Protein 9GOF (pdb70)

B-factor: mean 24.81, std 6.25, range [16.2, 73.53]

Structure (mmCIF, N/CA/C/O backbone):
data_9GOF
#
_entry.id   9GOF
#
_cell.length_a   235.185
_cell.length_b   235.185
_cell.length_c   132.008
_cell.angle_alpha   90.000
_cell.angle_beta   90.000
_cell.angle_gamma   120.000
#
_symmetry.space_group_name_H-M   'P 65 2 2'
#
loop_
_entity.id
_entity.type
_entity.pdbx_description
1 polymer 'Sll1358 protein'
2 non-polymer 'NICKEL (II) ION'
3 non-polymer GLYCINE
4 non-polymer 'PENTAETHYLENE GLYCOL'
5 non-polymer 'ACETIC ACID'
6 water water
#
loop_
_atom_site.group_PDB
_atom_site.id
_atom_site.type_symbol
_atom_site.label_atom_id
_atom_site.label_alt_id
_atom_site.label_comp_id
_atom_site.label_asym_id
_atom_site.label_entity_id
_atom_site.label_seq_id
_atom_site.pdbx_PDB_ins_code
_atom_site.Cartn_x
_atom_site.Cartn_y
_atom_site.Cartn_z
_atom_site.occupancy
_atom_site.B_iso_or_equiv
_atom_site.auth_seq_id
_atom_site.auth_comp_id
_atom_site.auth_asym_id
_atom_site.auth_atom_id
_atom_site.pdbx_PDB_model_num
ATOM 1 N N A TRP A 1 6 ? 114.29738 -9.69035 14.85403 0.543 35.82554 39 TRP A N 1
ATOM 2 N N B TRP A 1 6 ? 114.38058 -9.36344 14.84020 0.457 35.81787 39 TRP A N 1
ATOM 3 C CA A TRP A 1 6 ? 114.26871 -11.08503 15.28382 0.543 31.68469 39 TRP A CA 1
ATOM 4 C CA B TRP A 1 6 ? 114.34720 -10.80251 15.08233 0.457 32.18343 39 TRP A CA 1
ATOM 5 C C A TRP A 1 6 ? 115.30949 -11.92077 14.53519 0.543 30.75791 39 TRP A C 1
ATOM 6 C C B TRP A 1 6 ? 115.49171 -11.51575 14.33803 0.457 30.87762 39 TRP A C 1
ATOM 7 O O A TRP A 1 6 ? 115.00304 -12.54137 13.51460 0.543 30.74891 39 TRP A O 1
ATOM 8 O O B TRP A 1 6 ? 115.42560 -11.67799 13.11974 0.457 32.33336 39 TRP A O 1
ATOM 29 N N . ARG A 1 7 ? 116.53505 -11.94037 15.04993 1.000 29.20126 40 ARG A N 1
ATOM 30 C CA . ARG A 1 7 ? 117.60983 -12.69810 14.41132 1.000 29.03378 40 ARG A CA 1
ATOM 31 C C . ARG A 1 7 ? 117.26407 -14.18301 14.33622 1.000 29.88129 40 ARG A C 1
ATOM 32 O O . ARG A 1 7 ? 116.58494 -14.72268 15.21021 1.000 28.35680 40 ARG A O 1
ATOM 40 N N . SER A 1 8 ? 117.74206 -14.84019 13.27633 1.000 26.83374 41 SER A N 1
ATOM 41 C CA . SER A 1 8 ? 117.55845 -16.27773 13.07524 1.000 25.55682 41 SER A CA 1
ATOM 42 C C . SER A 1 8 ? 118.90256 -16.91057 12.74904 1.000 26.29933 41 SER A C 1
ATOM 43 O O . SER A 1 8 ? 119.85767 -16.22124 12.37715 1.000 28.43388 41 SER A O 1
ATOM 46 N N . LEU A 1 9 ? 118.97928 -18.23964 12.89937 1.000 23.10641 42 LEU A N 1
ATOM 47 C CA . LEU A 1 9 ? 120.22573 -18.93005 12.57980 1.000 25.93096 42 LEU A CA 1
ATOM 48 C C . LEU A 1 9 ? 120.54779 -18.85212 11.09326 1.000 26.55709 42 LEU A C 1
ATOM 49 O O . LEU A 1 9 ? 121.72876 -18.77467 10.72233 1.000 27.73595 42 LEU A O 1
ATOM 54 N N . SER A 1 10 ? 119.51794 -18.86623 10.23656 1.000 24.81030 43 SER A N 1
ATOM 55 C CA . SER A 1 10 ? 119.70408 -18.83478 8.79254 1.000 25.63987 43 SER A CA 1
ATOM 56 C C . SER A 1 10 ? 119.89292 -17.42852 8.24594 1.000 26.37780 43 SER A C 1
ATOM 57 O O . SER A 1 10 ? 120.30226 -17.28733 7.08837 1.000 25.68221 43 SER A O 1
ATOM 60 N N . ASN A 1 11 ? 119.57087 -16.40054 9.03159 1.000 26.33969 44 ASN A N 1
ATOM 61 C CA . ASN A 1 11 ? 119.51317 -15.01952 8.54482 1.000 27.16706 44 ASN A CA 1
ATOM 62 C C . ASN A 1 11 ? 118.51776 -14.86753 7.39928 1.000 26.81331 44 ASN A C 1
ATOM 63 O O . ASN A 1 11 ? 118.71552 -14.05189 6.49037 1.000 26.85482 44 ASN A O 1
ATOM 68 N N . VAL A 1 12 ? 117.43900 -15.65397 7.44672 1.000 25.42334 45 VAL A N 1
ATOM 69 C CA . VAL A 1 12 ? 116.39299 -15.55432 6.43972 1.000 26.39557 45 VAL A CA 1
ATOM 70 C C . VAL A 1 12 ? 115.88195 -14.12183 6.36349 1.000 27.32386 45 VAL A C 1
ATOM 71 O O . VAL A 1 12 ? 115.75472 -13.42542 7.37862 1.000 26.97904 45 VAL A O 1
ATOM 75 N N . VAL A 1 13 ? 115.61161 -13.66718 5.14452 1.000 25.63927 46 VAL A N 1
ATOM 76 C CA . VAL A 1 13 ? 114.88509 -12.41623 4.95861 1.000 26.13817 46 VAL A CA 1
ATOM 77 C C . VAL A 1 13 ? 113.41585 -12.70698 5.24698 1.000 25.34253 46 VAL A C 1
ATOM 78 O O . VAL A 1 13 ? 112.73598 -13.36174 4.45155 1.000 25.17091 46 VAL A O 1
ATOM 82 N N . TRP A 1 14 ? 112.93021 -12.24265 6.39749 1.000 24.38087 47 TRP A N 1
ATOM 83 C CA . TRP A 1 14 ? 111.56027 -12.54067 6.79792 1.000 25.53789 47 TRP A CA 1
ATOM 84 C C . TRP A 1 14 ? 110.58687 -12.06289 5.72994 1.000 25.44882 47 TRP A C 1
ATOM 85 O O . TRP A 1 14 ? 110.67749 -10.92250 5.25930 1.000 26.14536 47 TRP A O 1
ATOM 96 N N . GLY A 1 15 ? 109.66037 -12.94518 5.34013 1.000 24.11408 48 GLY A N 1
ATOM 97 C CA . GLY A 1 15 ? 108.64379 -12.60708 4.36467 1.000 25.05297 48 GLY A CA 1
ATOM 98 C C . GLY A 1 15 ? 109.05128 -12.74076 2.91374 1.000 26.81722 48 GLY A C 1
ATOM 99 O O . GLY A 1 15 ? 108.18461 -12.63373 2.03522 1.000 25.71983 48 GLY A O 1
ATOM 100 N N . LYS A 1 16 ? 110.33265 -12.96330 2.62094 1.000 24.93594 49 LYS A N 1
ATOM 101 C CA . LYS A 1 16 ? 110.77127 -13.03803 1.23376 1.000 25.08159 49 LYS A CA 1
ATOM 102 C C . LYS A 1 16 ? 110.13250 -14.23869 0.54451 1.000 28.18764 49 LYS A C 1
ATOM 103 O O . LYS A 1 16 ? 110.15097 -15.35156 1.07981 1.000 25.56493 49 LYS A O 1
ATOM 109 N N . ASP A 1 17 ? 109.55931 -14.00559 -0.63910 1.000 28.54523 50 ASP A N 1
ATOM 110 C CA . ASP A 1 17 ? 108.96906 -15.04136 -1.48505 1.000 28.01038 50 ASP A CA 1
ATOM 111 C C . ASP A 1 17 ? 107.73672 -15.68671 -0.86613 1.000 25.14042 50 ASP A C 1
ATOM 112 O O . ASP A 1 17 ? 107.38299 -16.80935 -1.23290 1.000 27.17227 50 ASP A O 1
ATOM 117 N N . LEU A 1 18 ? 107.05650 -14.99054 0.03983 1.000 24.62011 51 LEU A N 1
ATOM 118 C CA . LEU A 1 18 ? 105.87002 -15.51367 0.70023 1.000 22.08488 51 LEU A CA 1
ATOM 119 C C . LEU A 1 18 ? 104.73660 -14.50331 0.63147 1.000 23.04909 51 LEU A C 1
ATOM 120 O O . LEU A 1 18 ? 104.98272 -13.29193 0.57769 1.000 24.20290 51 LEU A O 1
ATOM 125 N N . PRO A 1 19 ? 103.48742 -14.96849 0.64268 1.000 24.62469 52 PRO A N 1
ATOM 126 C CA . PRO A 1 19 ? 102.35859 -14.04825 0.82399 1.000 22.77836 52 PRO A CA 1
ATOM 127 C C . PRO A 1 19 ? 102.33528 -13.50398 2.24310 1.000 23.31466 52 PRO A C 1
ATOM 128 O O . PRO A 1 19 ? 102.95169 -14.04906 3.15880 1.000 23.69055 52 PRO A O 1
ATOM 132 N N . ALA A 1 20 ? 101.59715 -12.41135 2.42639 1.000 21.41498 53 ALA A N 1
ATOM 133 C CA . ALA A 1 20 ? 101.31923 -11.94055 3.77834 1.000 22.16476 53 ALA A CA 1
ATOM 134 C C . ALA A 1 20 ? 100.53830 -12.99428 4.55065 1.000 21.65634 53 ALA A C 1
ATOM 135 O O . ALA A 1 20 ? 99.61154 -13.60544 4.01448 1.000 22.07296 53 ALA A O 1
ATOM 137 N N . PHE A 1 21 ? 100.92130 -13.21630 5.81478 1.000 20.44154 54 PHE A N 1
ATOM 138 C CA . PHE A 1 21 ? 100.13785 -14.07293 6.70567 1.000 20.77709 54 PHE A CA 1
ATOM 139 C C . PHE A 1 21 ? 99.35944 -13.26933 7.73293 1.000 20.91286 54 PHE A C 1
ATOM 140 O O . PHE A 1 21 ? 98.70235 -13.85700 8.60075 1.000 21.54661 54 PHE A O 1
ATOM 148 N N . THR A 1 22 ? 99.42139 -11.94299 7.66177 1.000 21.82035 55 THR A N 1
ATOM 149 C CA . THR A 1 22 ? 98.61078 -11.09205 8.51406 1.000 22.83991 55 THR A CA 1
ATOM 150 C C . THR A 1 22 ? 97.96552 -10.01298 7.66281 1.000 23.59037 55 THR A C 1
ATOM 151 O O . THR A 1 22 ? 98.45117 -9.66100 6.58329 1.000 22.28477 55 THR A O 1
ATOM 155 N N . TYR A 1 23 ? 96.85511 -9.49740 8.17208 1.000 23.39311 56 TYR A N 1
ATOM 156 C CA . TYR A 1 23 ? 96.08389 -8.46788 7.49488 1.000 22.45800 56 TYR A CA 1
ATOM 157 C C . TYR A 1 23 ? 95.70526 -7.40883 8.51457 1.000 21.99325 56 TYR A C 1
ATOM 158 O O . TYR A 1 23 ? 95.19910 -7.73962 9.59293 1.000 22.27573 56 TYR A O 1
ATOM 167 N N . ALA A 1 24 ? 95.94245 -6.13625 8.17050 1.000 21.78157 57 ALA A N 1
ATOM 168 C CA . ALA A 1 24 ? 95.64143 -5.01420 9.06081 1.000 23.52278 57 ALA A CA 1
ATOM 169 C C . ALA A 1 24 ? 94.13803 -4.71278 9.06819 1.000 24.14620 57 ALA A C 1
ATOM 170 O O . ALA A 1 24 ? 93.66997 -3.63495 8.69669 1.000 25.26962 57 ALA A O 1
ATOM 172 N N . PHE A 1 25 ? 93.37745 -5.71369 9.52311 1.000 21.20161 58 PHE A N 1
ATOM 173 C CA . PHE A 1 25 ? 91.92021 -5.62044 9.54510 1.000 21.87762 58 PHE A CA 1
ATOM 174 C C . PHE A 1 25 ? 91.44107 -4.47764 10.43123 1.000 23.94107 58 PHE A C 1
ATOM 175 O O . PHE A 1 25 ? 90.35559 -3.92535 10.20170 1.000 22.88033 58 PHE A O 1
ATOM 183 N N . SER A 1 26 ? 92.22589 -4.11492 11.45154 1.000 22.77370 59 SER A N 1
ATOM 184 C CA . SER A 1 26 ? 91.85518 -3.00399 12.32133 1.000 25.67199 59 SER A CA 1
ATOM 185 C C . SER A 1 26 ? 91.71044 -1.70077 11.55185 1.000 26.49496 59 SER A C 1
ATOM 186 O O . SER A 1 26 ? 90.99302 -0.80167 12.00385 1.000 28.71119 59 SER A O 1
ATOM 189 N N . LYS A 1 27 ? 92.37861 -1.57738 10.40796 1.000 25.51358 60 LYS A N 1
ATOM 190 C CA . LYS A 1 27 ? 92.33712 -0.35996 9.61162 1.000 26.85002 60 LYS A CA 1
ATOM 191 C C . LYS A 1 27 ? 91.31456 -0.42386 8.47940 1.000 26.33742 60 LYS A C 1
ATOM 192 O O . LYS A 1 27 ? 91.10548 0.58331 7.79237 1.000 28.25545 60 LYS A O 1
ATOM 198 N N . THR A 1 28 ? 90.67025 -1.56945 8.27883 1.000 24.48386 61 THR A N 1
ATOM 199 C CA . THR A 1 28 ? 89.65398 -1.68584 7.24351 1.000 25.45802 61 THR A CA 1
ATOM 200 C C . THR A 1 28 ? 88.42605 -0.87409 7.63876 1.000 24.69990 61 THR A C 1
ATOM 201 O O . THR A 1 28 ? 87.91512 -1.04029 8.74977 1.000 24.87282 61 THR A O 1
ATOM 205 N N . PRO A 1 29 ? 87.94249 0.02362 6.78528 1.000 24.41150 62 PRO A N 1
ATOM 206 C CA . PRO A 1 29 ? 86.80074 0.85762 7.17734 1.000 25.29789 62 PRO A CA 1
ATOM 207 C C . PRO A 1 29 ? 85.52301 0.04142 7.29184 1.000 26.23370 62 PRO A C 1
ATOM 208 O O . PRO A 1 29 ? 85.31159 -0.93763 6.57326 1.000 25.06568 62 PRO A O 1
ATOM 212 N N . LEU A 1 30 ? 84.67913 0.45320 8.23187 1.000 24.81773 63 LEU A N 1
ATOM 213 C CA . LEU A 1 30 ? 83.36682 -0.15574 8.37454 1.000 24.53227 63 LEU A CA 1
ATOM 214 C C . LEU A 1 30 ? 82.43665 0.31925 7.26834 1.000 25.96066 63 LEU A C 1
ATOM 215 O O . LEU A 1 30 ? 82.52090 1.45963 6.79391 1.000 27.10575 63 LEU A O 1
ATOM 220 N N . VAL A 1 31 ? 81.54147 -0.57424 6.85847 1.000 22.87252 64 VAL A N 1
ATOM 221 C CA . VAL A 1 31 ? 80.39756 -0.22414 6.03088 1.000 23.78714 64 VAL A CA 1
ATOM 222 C C . VAL A 1 31 ? 79.21558 -0.03435 6.97054 1.000 22.77643 64 VAL A C 1
ATOM 223 O O . VAL A 1 31 ? 78.98364 -0.86825 7.85597 1.000 22.87374 64 VAL A O 1
ATOM 227 N N . LEU A 1 32 ? 78.49520 1.07352 6.80637 1.000 24.05299 65 LEU A N 1
ATOM 228 C CA . LEU A 1 32 ? 77.49934 1.51807 7.77706 1.000 24.62183 65 LEU A CA 1
ATOM 229 C C . LEU A 1 32 ? 76.08779 1.24614 7.27417 1.000 26.15315 65 LEU A C 1
ATOM 230 O O . LEU A 1 32 ? 75.71555 1.67981 6.17614 1.000 27.17585 65 LEU A O 1
ATOM 235 N N . TYR A 1 33 ? 75.30054 0.56264 8.09533 1.000 22.80379 66 TYR A N 1
ATOM 236 C CA . TYR A 1 33 ? 73.91124 0.24455 7.81185 1.000 22.66185 66 TYR A CA 1
ATOM 237 C C . TYR A 1 33 ? 73.03632 0.84234 8.90437 1.000 24.28827 66 TYR A C 1
ATOM 238 O O . TYR A 1 33 ? 73.52109 1.44218 9.86825 1.000 25.30913 66 TYR A O 1
ATOM 247 N N . ASP A 1 34 ? 71.72919 0.69148 8.74122 1.000 24.85894 67 ASP A N 1
ATOM 248 C CA . ASP A 1 34 ? 70.78940 1.25871 9.70927 1.000 28.16862 67 ASP A CA 1
ATOM 249 C C . ASP A 1 34 ? 70.72376 0.38002 10.94390 1.000 24.52783 67 ASP A C 1
ATOM 250 O O . ASP A 1 34 ? 69.91921 -0.55024 11.03650 1.000 23.74000 67 ASP A O 1
ATOM 255 N N . GLY A 1 35 ? 71.56752 0.71768 11.91492 1.000 25.12350 68 GLY A N 1
ATOM 256 C CA . GLY A 1 35 ? 71.66807 -0.02562 13.14929 1.000 27.27638 68 GLY A CA 1
ATOM 257 C C . GLY A 1 35 ? 72.74171 -1.08432 13.16514 1.000 26.79604 68 GLY A C 1
ATOM 258 O O . GLY A 1 35 ? 72.79918 -1.86857 14.11589 1.000 25.79204 68 GLY A O 1
ATOM 259 N N . GLY A 1 36 ? 73.58505 -1.14774 12.14427 1.000 23.09062 69 GLY A N 1
ATOM 260 C CA . GLY A 1 36 ? 74.63330 -2.15217 12.13234 1.000 22.76407 69 GLY A CA 1
ATOM 261 C C . GLY A 1 36 ? 75.82531 -1.68381 11.32874 1.000 22.63460 69 GLY A C 1
ATOM 262 O O . GLY A 1 36 ? 75.73728 -0.72681 10.55319 1.000 24.21885 69 GLY A O 1
ATOM 263 N N . THR A 1 37 ? 76.95545 -2.36805 11.53132 1.000 20.64928 70 THR A N 1
ATOM 264 C CA . THR A 1 37 ? 78.15810 -2.12564 10.73770 1.000 22.16286 70 THR A CA 1
ATOM 265 C C . THR A 1 37 ? 78.79135 -3.46244 10.38542 1.000 22.84830 70 THR A C 1
ATOM 266 O O . THR A 1 37 ? 78.58460 -4.46883 11.07426 1.000 22.08195 70 THR A O 1
ATOM 270 N N . THR A 1 38 ? 79.57495 -3.47361 9.30376 1.000 23.10242 71 THR A N 1
ATOM 271 C CA . THR A 1 38 ? 80.27287 -4.70205 8.93335 1.000 19.71595 71 THR A CA 1
ATOM 272 C C . THR A 1 38 ? 81.51958 -4.37844 8.11239 1.000 22.46361 71 THR A C 1
ATOM 273 O O . THR A 1 38 ? 81.63425 -3.31105 7.50643 1.000 23.20132 71 THR A O 1
ATOM 277 N N . LYS A 1 39 ? 82.47440 -5.30873 8.13477 1.000 20.17514 72 LYS A N 1
ATOM 278 C CA . LYS A 1 39 ? 83.65072 -5.27240 7.26839 1.000 20.33899 72 LYS A CA 1
ATOM 279 C C . LYS A 1 39 ? 84.13259 -6.71419 7.14869 1.000 20.26884 72 LYS A C 1
ATOM 280 O O . LYS A 1 39 ? 83.73655 -7.57038 7.94320 1.000 20.42377 72 LYS A O 1
ATOM 286 N N . GLN A 1 40 ? 84.97691 -6.99368 6.15206 1.000 20.20875 73 GLN A N 1
ATOM 287 C CA . GLN A 1 40 ? 85.29887 -8.40007 5.91221 1.000 19.89627 73 GLN A CA 1
ATOM 288 C C . GLN A 1 40 ? 86.68880 -8.56764 5.31417 1.000 21.44399 73 GLN A C 1
ATOM 289 O O . GLN A 1 40 ? 87.24063 -7.65781 4.68822 1.000 20.79859 73 GLN A O 1
ATOM 295 N N . VAL A 1 41 ? 87.22908 -9.77444 5.47583 1.000 21.28803 74 VAL A N 1
ATOM 296 C CA . VAL A 1 41 ? 88.56540 -10.09338 4.97894 1.000 21.08640 74 VAL A CA 1
ATOM 297 C C . VAL A 1 41 ? 88.56135 -11.53332 4.46139 1.000 21.04387 74 VAL A C 1
ATOM 298 O O . VAL A 1 41 ? 88.14787 -12.45997 5.16808 1.000 20.60295 74 VAL A O 1
ATOM 302 N N . GLY A 1 42 ? 88.96738 -11.70224 3.20641 1.000 19.88392 75 GLY A N 1
ATOM 303 C CA . GLY A 1 42 ? 88.95259 -12.97659 2.51671 1.000 21.15385 75 GLY A CA 1
ATOM 304 C C . GLY A 1 42 ? 89.98319 -12.93359 1.41072 1.000 22.60359 75 GLY A C 1
ATOM 305 O O . GLY A 1 42 ? 90.84332 -12.05046 1.38802 1.000 22.13978 75 GLY A O 1
ATOM 306 N N . THR A 1 43 ? 89.88865 -13.88630 0.47355 1.000 21.48970 76 THR A N 1
ATOM 307 C CA . THR A 1 43 ? 90.92672 -13.96605 -0.55921 1.000 22.23849 76 THR A CA 1
ATOM 308 C C . THR A 1 43 ? 90.95980 -12.71253 -1.42177 1.000 25.77075 76 THR A C 1
ATOM 309 O O . THR A 1 43 ? 91.99495 -12.41969 -2.03706 1.000 23.73590 76 THR A O 1
ATOM 313 N N . TYR A 1 44 ? 89.83962 -11.98755 -1.49503 1.000 23.92872 77 TYR A N 1
ATOM 314 C CA . TYR A 1 44 ? 89.76577 -10.78617 -2.32034 1.000 24.25877 77 TYR A CA 1
ATOM 315 C C . TYR A 1 44 ? 90.69756 -9.67664 -1.82720 1.000 25.78476 77 TYR A C 1
ATOM 316 O O . TYR A 1 44 ? 91.14498 -8.85951 -2.63935 1.000 29.38124 77 TYR A O 1
ATOM 325 N N . ASN A 1 45 ? 91.00268 -9.61047 -0.52569 1.000 22.54023 78 ASN A N 1
ATOM 326 C CA . ASN A 1 45 ? 91.96805 -8.62596 -0.03076 1.000 24.80210 78 ASN A CA 1
ATOM 327 C C . ASN A 1 45 ? 93.13118 -9.23380 0.75031 1.000 27.16555 78 ASN A C 1
ATOM 328 O O . ASN A 1 45 ? 94.07339 -8.50666 1.09406 1.000 25.78070 78 ASN A O 1
ATOM 333 N N . PHE A 1 46 ? 93.12195 -10.54637 0.97848 1.000 23.54131 79 PHE A N 1
ATOM 334 C CA . PHE A 1 46 ? 94.08913 -11.23072 1.83979 1.000 22.01300 79 PHE A CA 1
ATOM 335 C C . PHE A 1 46 ? 94.35073 -12.55962 1.14593 1.000 22.30887 79 PHE A C 1
ATOM 336 O O . PHE A 1 46 ? 93.75708 -13.58640 1.49170 1.000 21.32147 79 PHE A O 1
ATOM 344 N N . PRO A 1 47 ? 95.20775 -12.56385 0.12084 1.000 22.91158 80 PRO A N 1
ATOM 345 C CA . PRO A 1 47 ? 95.21960 -13.68561 -0.83897 1.000 21.78231 80 PRO A CA 1
ATOM 346 C C . PRO A 1 47 ? 95.51490 -15.04715 -0.23082 1.000 21.59649 80 PRO A C 1
ATOM 347 O O . PRO A 1 47 ? 95.05285 -16.05722 -0.78013 1.000 23.35612 80 PRO A O 1
ATOM 351 N N . VAL A 1 48 ? 96.26717 -15.10945 0.87266 1.000 20.70352 81 VAL A N 1
ATOM 352 C CA . VAL A 1 48 ? 96.62391 -16.39911 1.45865 1.000 19.93351 81 VAL A CA 1
ATOM 353 C C . VAL A 1 48 ? 95.41193 -17.09843 2.05914 1.000 22.82895 81 VAL A C 1
ATOM 354 O O . VAL A 1 48 ? 95.42708 -18.32387 2.22941 1.000 21.28821 81 VAL A O 1
ATOM 358 N N . SER A 1 49 ? 94.35142 -16.34877 2.36648 1.000 20.52427 82 SER A N 1
ATOM 359 C CA . SER A 1 49 ? 93.26821 -16.82035 3.23564 1.000 20.09835 82 SER A CA 1
ATOM 360 C C . SER A 1 49 ? 92.23668 -17.64840 2.46104 1.000 21.63840 82 SER A C 1
ATOM 361 O O . SER A 1 49 ? 91.05125 -17.33075 2.42122 1.000 22.76623 82 SER A O 1
ATOM 364 N N . LYS A 1 50 ? 92.69736 -18.76105 1.87062 1.000 20.34078 83 LYS A N 1
ATOM 365 C CA . LYS A 1 50 ? 91.83758 -19.50194 0.95112 1.000 22.14413 83 LYS A CA 1
ATOM 366 C C . LYS A 1 50 ? 90.75914 -20.31380 1.66015 1.000 23.71660 83 LYS A C 1
ATOM 367 O O . LYS A 1 50 ? 89.67216 -20.50493 1.09912 1.000 22.98461 83 LYS A O 1
ATOM 373 N N . GLY A 1 51 ? 91.02958 -20.79521 2.87160 1.000 21.34368 84 GLY A N 1
ATOM 374 C CA . GLY A 1 51 ? 90.12373 -21.73580 3.51092 1.000 21.71907 84 GLY A CA 1
ATOM 375 C C . GLY A 1 51 ? 89.00149 -21.09508 4.30295 1.000 23.80192 84 GLY A C 1
ATOM 376 O O . GLY A 1 51 ? 87.95813 -21.72561 4.52591 1.000 22.15331 84 GLY A O 1
ATOM 377 N N . MET A 1 52 ? 89.20590 -19.85171 4.73301 1.000 23.16736 85 MET A N 1
ATOM 378 C CA . MET A 1 52 ? 88.26577 -19.20725 5.63772 1.000 19.57908 85 MET A CA 1
ATOM 379 C C . MET A 1 52 ? 88.24397 -17.72182 5.31199 1.000 21.37626 85 MET A C 1
ATOM 380 O O . MET A 1 52 ? 89.27177 -17.13874 4.95897 1.000 21.66554 85 MET A O 1
ATOM 385 N N . ALA A 1 53 ? 87.07276 -17.10891 5.44939 1.000 19.57961 86 ALA A N 1
ATOM 386 C CA . ALA A 1 53 ? 86.94150 -15.66109 5.39853 1.000 21.02386 86 ALA A CA 1
ATOM 387 C C . ALA A 1 53 ? 86.34530 -15.19309 6.71701 1.000 19.95336 86 ALA A C 1
ATOM 388 O O . ALA A 1 53 ? 85.61635 -15.94009 7.38118 1.000 20.80289 86 ALA A O 1
ATOM 390 N N . GLY A 1 54 ? 86.67314 -13.97149 7.10510 1.000 18.88497 87 GLY A N 1
ATOM 391 C CA . GLY A 1 54 ? 86.20895 -13.40672 8.36623 1.000 19.28848 87 GLY A CA 1
ATOM 392 C C . GLY A 1 54 ? 85.39143 -12.14632 8.15788 1.000 20.11424 87 GLY A C 1
ATOM 393 O O . GLY A 1 54 ? 85.71621 -11.31972 7.30559 1.000 20.04280 87 GLY A O 1
ATOM 394 N N . VAL A 1 55 ? 84.34075 -11.99587 8.95913 1.000 19.41206 88 VAL A N 1
ATOM 395 C CA . VAL A 1 55 ? 83.45913 -10.83327 8.90393 1.000 19.17931 88 VAL A CA 1
ATOM 396 C C . VAL A 1 55 ? 83.33774 -10.27319 10.31228 1.000 19.31648 88 VAL A C 1
ATOM 397 O O . VAL A 1 55 ? 83.06610 -11.01850 11.26044 1.000 22.15386 88 VAL A O 1
ATOM 401 N N . TYR A 1 56 ? 83.54927 -8.96703 10.45458 1.000 19.00793 89 TYR A N 1
ATOM 402 C CA . TYR A 1 56 ? 83.17689 -8.27050 11.67351 1.000 19.93905 89 TYR A CA 1
ATOM 403 C C . TYR A 1 56 ? 81.78105 -7.69872 11.48235 1.000 20.65712 89 TYR A C 1
ATOM 404 O O . TYR A 1 56 ? 81.48257 -7.13004 10.42819 1.000 21.42952 89 TYR A O 1
ATOM 413 N N . MET A 1 57 ? 80.92658 -7.83627 12.49624 1.000 19.82608 90 MET A N 1
ATOM 414 C CA . MET A 1 57 ? 79.61421 -7.20926 12.37736 1.000 17.92391 90 MET A CA 1
ATOM 415 C C . MET A 1 57 ? 79.14463 -6.72224 13.74397 1.000 19.95470 90 MET A C 1
ATOM 416 O O . MET A 1 57 ? 79.43691 -7.33782 14.77165 1.000 21.55320 90 MET A O 1
ATOM 421 N N . SER A 1 58 ? 78.43798 -5.59247 13.75383 1.000 20.34251 91 SER A N 1
ATOM 422 C CA . SER A 1 58 ? 77.82487 -5.07759 14.96539 1.000 21.64493 91 SER A CA 1
ATOM 423 C C . SER A 1 58 ? 76.34748 -4.83349 14.70251 1.000 20.58490 91 SER A C 1
ATOM 424 O O . SER A 1 58 ? 75.95411 -4.50997 13.58045 1.000 21.32914 91 SER A O 1
ATOM 427 N N . LEU A 1 59 ? 75.53397 -5.00363 15.74556 1.000 20.41741 92 LEU A N 1
ATOM 428 C CA . LEU A 1 59 ? 74.09991 -4.74955 15.65962 1.000 20.28553 92 LEU A CA 1
ATOM 429 C C . LEU A 1 59 ? 73.64812 -3.99638 16.90060 1.000 23.06127 92 LEU A C 1
ATOM 430 O O . LEU A 1 59 ? 73.86488 -4.45382 18.02742 1.000 21.84052 92 LEU A O 1
ATOM 435 N N . GLU A 1 60 ? 73.01777 -2.84768 16.68614 1.000 23.66104 93 GLU A N 1
ATOM 436 C CA A GLU A 1 60 ? 72.45964 -2.09119 17.78721 0.592 24.87229 93 GLU A CA 1
ATOM 437 C CA B GLU A 1 60 ? 72.42936 -2.06489 17.75866 0.408 24.94536 93 GLU A CA 1
ATOM 438 C C . GLU A 1 60 ? 71.20043 -2.78652 18.30335 1.000 23.45439 93 GLU A C 1
ATOM 439 O O . GLU A 1 60 ? 70.67760 -3.68944 17.65796 1.000 24.36759 93 GLU A O 1
ATOM 450 N N . PRO A 1 61 ? 70.72212 -2.41024 19.48962 1.000 27.79358 94 PRO A N 1
ATOM 451 C CA . PRO A 1 61 ? 69.49761 -3.04228 20.00743 1.000 27.48675 94 PRO A CA 1
ATOM 452 C C . PRO A 1 61 ? 68.33829 -2.91649 19.02765 1.000 26.85462 94 PRO A C 1
ATOM 453 O O . PRO A 1 61 ? 68.01212 -1.81926 18.55762 1.000 28.86450 94 PRO A O 1
ATOM 457 N N . GLY A 1 62 ? 67.71025 -4.05619 18.72334 1.000 27.16054 95 GLY A N 1
ATOM 458 C CA . GLY A 1 62 ? 66.60068 -4.08502 17.79243 1.000 27.67831 95 GLY A CA 1
ATOM 459 C C . GLY A 1 62 ? 66.98643 -4.09847 16.32913 1.000 28.28499 95 GLY A C 1
ATOM 460 O O . GLY A 1 62 ? 66.09585 -4.17717 15.47238 1.000 28.82626 95 GLY A O 1
ATOM 461 N N . ALA A 1 63 ? 68.27373 -3.99250 16.00632 1.000 23.17047 96 ALA A N 1
ATOM 462 C CA . ALA A 1 63 ? 68.71464 -4.14181 14.62697 1.000 23.14614 96 ALA A CA 1
ATOM 463 C C . ALA A 1 63 ? 68.85122 -5.61543 14.28584 1.000 22.49828 96 ALA A C 1
ATOM 464 O O . ALA A 1 63 ? 69.38814 -6.40332 15.07369 1.000 22.38964 96 ALA A O 1
ATOM 466 N N . ILE A 1 64 ? 68.36565 -5.99646 13.10590 1.000 19.92584 97 ILE A N 1
ATOM 467 C CA . ILE A 1 64 ? 68.40560 -7.39055 12.67530 1.000 20.47673 97 ILE A CA 1
ATOM 468 C C . ILE A 1 64 ? 69.17418 -7.50820 11.36803 1.000 19.78386 97 ILE A C 1
ATOM 469 O O . ILE A 1 64 ? 68.99962 -6.69404 10.45151 1.000 21.83908 97 ILE A O 1
ATOM 474 N N . ARG A 1 65 ? 70.07666 -8.48203 11.32156 1.000 18.57308 98 ARG A N 1
ATOM 475 C CA . ARG A 1 65 ? 70.62030 -8.99773 10.07331 1.000 19.65827 98 ARG A CA 1
ATOM 476 C C . ARG A 1 65 ? 69.55053 -9.92398 9.50735 1.000 19.53823 98 ARG A C 1
ATOM 477 O O . ARG A 1 65 ? 69.25183 -10.96048 10.10445 1.000 20.61322 98 ARG A O 1
ATOM 485 N N . GLU A 1 66 ? 68.92377 -9.50977 8.40156 1.000 18.86922 99 GLU A N 1
ATOM 486 C CA . GLU A 1 66 ? 67.67917 -10.11204 7.94224 1.000 19.28848 99 GLU A CA 1
ATOM 487 C C . GLU A 1 66 ? 67.85361 -11.58528 7.60665 1.000 19.62435 99 GLU A C 1
ATOM 488 O O . GLU A 1 66 ? 68.96337 -12.09032 7.41898 1.000 19.78522 99 GLU A O 1
ATOM 494 N N . LEU A 1 67 ? 66.71358 -12.26158 7.50975 1.000 18.01212 100 LEU A N 1
ATOM 495 C CA . LEU A 1 67 ? 66.67119 -13.65427 7.08642 1.000 17.53282 100 LEU A CA 1
ATOM 496 C C . LEU A 1 67 ? 67.41146 -13.84642 5.76652 1.000 18.37506 100 LEU A C 1
ATOM 497 O O . LEU A 1 67 ? 67.09818 -13.19378 4.76822 1.000 18.44989 100 LEU A O 1
ATOM 502 N N . HIS A 1 68 ? 68.40615 -14.73822 5.76454 1.000 18.46399 101 HIS A N 1
ATOM 503 C CA . HIS A 1 68 ? 69.18837 -14.99348 4.56136 1.000 18.49368 101 HIS A CA 1
ATOM 504 C C . HIS A 1 68 ? 69.78201 -16.39497 4.64858 1.000 17.97539 101 HIS A C 1
ATOM 505 O O . HIS A 1 68 ? 69.67632 -17.07244 5.67205 1.000 17.98214 101 HIS A O 1
ATOM 512 N N . TRP A 1 69 ? 70.43178 -16.81300 3.56585 1.000 16.20115 102 TRP A N 1
ATOM 513 C CA . TRP A 1 69 ? 71.14329 -18.09007 3.56078 1.000 17.90627 102 TRP A CA 1
ATOM 514 C C . TRP A 1 69 ? 72.33814 -17.98764 2.62703 1.000 18.39741 102 TRP A C 1
ATOM 515 O O . TRP A 1 69 ? 72.44775 -17.05601 1.82749 1.000 18.30334 102 TRP A O 1
ATOM 526 N N . HIS A 1 70 ? 73.25482 -18.95429 2.74676 1.000 16.64836 103 HIS A N 1
ATOM 527 C CA . HIS A 1 70 ? 74.40333 -18.99811 1.84120 1.000 17.02669 103 HIS A CA 1
ATOM 528 C C . HIS A 1 70 ? 74.88295 -20.44992 1.80562 1.000 19.51790 103 HIS A C 1
ATOM 529 O O . HIS A 1 70 ? 75.54398 -20.90888 2.74196 1.000 18.30849 103 HIS A O 1
ATOM 536 N N . ALA A 1 71 ? 74.53937 -21.15576 0.72705 1.000 18.19155 104 ALA A N 1
ATOM 537 C CA . ALA A 1 71 ? 74.87522 -22.57156 0.62405 1.000 18.49329 104 ALA A CA 1
ATOM 538 C C . ALA A 1 71 ? 76.35068 -22.81103 0.34723 1.000 21.08714 104 ALA A C 1
ATOM 539 O O . ALA A 1 71 ? 76.79009 -23.96439 0.40920 1.000 21.67586 104 ALA A O 1
ATOM 541 N N . ASN A 1 72 ? 77.12160 -21.75428 0.06019 1.000 20.11657 105 ASN A N 1
ATOM 542 C CA . ASN A 1 72 ? 78.54217 -21.87501 -0.22654 1.000 22.54312 105 ASN A CA 1
ATOM 543 C C . ASN A 1 72 ? 79.42084 -21.86987 1.01815 1.000 21.13165 105 ASN A C 1
ATOM 544 O O . ASN A 1 72 ? 80.62460 -22.10429 0.89279 1.000 23.32009 105 ASN A O 1
ATOM 549 N N . ALA A 1 73 ? 78.87016 -21.62440 2.20866 1.000 19.84617 106 ALA A N 1
ATOM 550 C CA . ALA A 1 73 ? 79.72915 -21.49270 3.38302 1.000 23.01448 106 ALA A CA 1
ATOM 551 C C . ALA A 1 73 ? 78.96499 -21.79129 4.66255 1.000 19.39986 106 ALA A C 1
ATOM 552 O O . ALA A 1 73 ? 77.85322 -21.28867 4.86156 1.000 19.20657 106 ALA A O 1
ATOM 554 N N . ALA A 1 74 ? 79.57468 -22.59824 5.53180 1.000 19.57029 107 ALA A N 1
ATOM 555 C CA . ALA A 1 74 ? 79.12804 -22.65736 6.91246 1.000 18.32031 107 ALA A CA 1
ATOM 556 C C . ALA A 1 74 ? 79.59358 -21.40464 7.64601 1.000 19.41867 107 ALA A C 1
ATOM 557 O O . ALA A 1 74 ? 80.61187 -20.80252 7.29228 1.000 18.90365 107 ALA A O 1
ATOM 559 N N . GLU A 1 75 ? 78.84759 -21.03422 8.69089 1.000 17.55137 108 GLU A N 1
ATOM 560 C CA . GLU A 1 75 ? 79.03202 -19.77766 9.42422 1.000 18.31788 108 GLU A CA 1
ATOM 561 C C . GLU A 1 75 ? 79.27318 -20.09150 10.89468 1.000 19.67674 108 GLU A C 1
ATOM 562 O O . GLU A 1 75 ? 78.37900 -20.60105 11.58287 1.000 18.93813 108 GLU A O 1
ATOM 568 N N . TRP A 1 76 ? 80.47906 -19.78376 11.36841 1.000 18.18722 109 TRP A N 1
ATOM 569 C CA . TRP A 1 76 ? 80.87740 -19.96216 12.75897 1.000 17.38542 109 TRP A CA 1
ATOM 570 C C . TRP A 1 76 ? 81.03726 -18.57935 13.37188 1.000 18.99679 109 TRP A C 1
ATOM 571 O O . TRP A 1 76 ? 81.60523 -17.68951 12.73784 1.000 21.83334 109 TRP A O 1
ATOM 582 N N . ALA A 1 77 ? 80.52614 -18.38026 14.58274 1.000 18.02351 110 ALA A N 1
ATOM 583 C CA . ALA A 1 77 ? 80.52260 -17.03947 15.16264 1.000 19.08064 110 ALA A CA 1
ATOM 584 C C . ALA A 1 77 ? 81.07814 -17.03636 16.57761 1.000 20.03073 110 ALA A C 1
ATOM 585 O O . ALA A 1 77 ? 80.91555 -18.00533 17.31908 1.000 20.02188 110 ALA A O 1
ATOM 587 N N . TYR A 1 78 ? 81.72228 -15.92132 16.94424 1.000 18.51626 111 TYR A N 1
ATOM 588 C CA . TYR A 1 78 ? 82.13689 -15.63301 18.31691 1.000 20.34966 111 TYR A CA 1
ATOM 589 C C . TYR A 1 78 ? 81.60889 -14.25341 18.68605 1.000 20.65358 111 TYR A C 1
ATOM 590 O O . TYR A 1 78 ? 81.92923 -13.27029 18.01316 1.000 20.79638 111 TYR A O 1
ATOM 599 N N . VAL A 1 79 ? 80.81469 -14.16941 19.74818 1.000 18.38858 112 VAL A N 1
ATOM 600 C CA . VAL A 1 79 ? 80.26721 -12.88342 20.17985 1.000 19.07832 112 VAL A CA 1
ATOM 601 C C . VAL A 1 79 ? 81.27664 -12.21518 21.11142 1.000 21.93259 112 VAL A C 1
ATOM 602 O O . VAL A 1 79 ? 81.58471 -12.73419 22.19028 1.000 21.09101 112 VAL A O 1
ATOM 606 N N . MET A 1 80 ? 81.78796 -11.04854 20.70131 1.000 20.32485 113 MET A N 1
ATOM 607 C CA . MET A 1 80 ? 82.79716 -10.34340 21.48483 1.000 22.30056 113 MET A CA 1
ATOM 608 C C . MET A 1 80 ? 82.20700 -9.44481 22.56342 1.000 25.66293 113 MET A C 1
ATOM 609 O O . MET A 1 80 ? 82.82895 -9.26065 23.61906 1.000 24.21079 113 MET A O 1
ATOM 614 N N . GLU A 1 81 ? 81.04035 -8.85700 22.30866 1.000 24.02151 114 GLU A N 1
ATOM 615 C CA . GLU A 1 81 ? 80.41080 -7.91949 23.22893 1.000 23.29880 114 GLU A CA 1
ATOM 616 C C . GLU A 1 81 ? 78.90765 -8.00933 23.04136 1.000 23.32021 114 GLU A C 1
ATOM 617 O O . GLU A 1 81 ? 78.42564 -8.25529 21.93462 1.000 23.05098 114 GLU A O 1
ATOM 623 N N . GLY A 1 82 ? 78.17763 -7.79510 24.12495 1.000 23.24710 115 GLY A N 1
ATOM 624 C CA . GLY A 1 82 ? 76.73441 -7.67230 24.02571 1.000 24.22539 115 GLY A CA 1
ATOM 625 C C . GLY A 1 82 ? 76.01677 -9.00824 23.95413 1.000 27.43422 115 GLY A C 1
ATOM 626 O O . GLY A 1 82 ? 76.49978 -10.05168 24.41379 1.000 26.09164 115 GLY A O 1
ATOM 627 N N . ARG A 1 83 ? 74.82607 -8.96265 23.35866 1.000 23.48508 116 ARG A N 1
ATOM 628 C CA . ARG A 1 83 ? 73.93649 -10.11592 23.29421 1.000 25.25903 116 ARG A CA 1
ATOM 629 C C . ARG A 1 83 ? 73.23344 -10.13954 21.94529 1.000 24.72554 116 ARG A C 1
ATOM 630 O O . ARG A 1 83 ? 72.80771 -9.09666 21.44184 1.000 24.53178 116 ARG A O 1
ATOM 638 N N . THR A 1 84 ? 73.10624 -11.32880 21.36420 1.000 21.83584 117 THR A N 1
ATOM 639 C CA . THR A 1 84 ? 72.36196 -11.50504 20.13037 1.000 20.70356 117 THR A CA 1
ATOM 640 C C . THR A 1 84 ? 71.25983 -12.53396 20.32654 1.000 23.89448 117 THR A C 1
ATOM 641 O O . THR A 1 84 ? 71.27876 -13.33091 21.26994 1.000 21.40864 117 THR A O 1
ATOM 645 N N . ARG A 1 85 ? 70.29694 -12.51178 19.41373 1.000 20.37112 118 ARG A N 1
ATOM 646 C CA . ARG A 1 85 ? 69.35754 -13.61479 19.26434 1.000 20.11257 118 ARG A CA 1
ATOM 647 C C . ARG A 1 85 ? 69.40843 -14.12144 17.83552 1.000 20.90404 118 ARG A C 1
ATOM 648 O O . ARG A 1 85 ? 69.33853 -13.32883 16.88953 1.000 21.84693 118 ARG A O 1
ATOM 656 N N . ILE A 1 86 ? 69.51856 -15.43731 17.67582 1.000 19.78509 119 ILE A N 1
ATOM 657 C CA . ILE A 1 86 ? 69.59737 -16.01655 16.34642 1.000 20.29432 119 ILE A CA 1
ATOM 658 C C . ILE A 1 86 ? 68.34651 -16.84545 16.10186 1.000 19.19326 119 ILE A C 1
ATOM 659 O O . ILE A 1 86 ? 67.71708 -17.35868 17.03529 1.000 19.31208 119 ILE A O 1
ATOM 664 N N . THR A 1 87 ? 67.97426 -16.95736 14.83356 1.000 19.38396 120 THR A N 1
ATOM 665 C CA . THR A 1 87 ? 67.07307 -18.01907 14.40675 1.000 18.56335 120 THR A CA 1
ATOM 666 C C . THR A 1 87 ? 67.76213 -18.80088 13.30313 1.000 18.58252 120 THR A C 1
ATOM 667 O O . THR A 1 87 ? 68.57662 -18.25671 12.55428 1.000 18.65021 120 THR A O 1
ATOM 671 N N . LEU A 1 88 ? 67.43403 -20.08709 13.22116 1.000 19.35093 121 LEU A N 1
ATOM 672 C CA . LEU A 1 88 ? 68.11833 -21.02007 12.33194 1.000 18.51471 121 LEU A CA 1
ATOM 673 C C . LEU A 1 88 ? 67.11101 -22.08055 11.92286 1.000 17.38308 121 LEU A C 1
ATOM 674 O O . LEU A 1 88 ? 66.51980 -22.72860 12.79337 1.000 19.22846 121 LEU A O 1
ATOM 679 N N . THR A 1 89 ? 66.90800 -22.26164 10.61803 1.000 17.52731 122 THR A N 1
ATOM 680 C CA . THR A 1 89 ? 65.90419 -23.19766 10.10928 1.000 18.05558 122 THR A CA 1
ATOM 681 C C . THR A 1 89 ? 66.58148 -24.21136 9.20265 1.000 19.58966 122 THR A C 1
ATOM 682 O O . THR A 1 89 ? 67.31625 -23.83274 8.28790 1.000 19.37583 122 THR A O 1
ATOM 686 N N . SER A 1 90 ? 66.32198 -25.48329 9.45129 1.000 19.22858 123 SER A N 1
ATOM 687 C CA . SER A 1 90 ? 66.99373 -26.59576 8.79261 1.000 20.24902 123 SER A CA 1
ATOM 688 C C . SER A 1 90 ? 66.13059 -27.17428 7.67652 1.000 21.04757 123 SER A C 1
ATOM 689 O O . SER A 1 90 ? 64.92113 -26.92994 7.61113 1.000 20.37357 123 SER A O 1
ATOM 692 N N . PRO A 1 91 ? 66.71573 -27.99627 6.79158 1.000 20.41147 124 PRO A N 1
ATOM 693 C CA . PRO A 1 91 ? 65.90300 -28.71193 5.78888 1.000 21.40564 124 PRO A CA 1
ATOM 694 C C . PRO A 1 91 ? 64.94094 -29.72836 6.38011 1.000 23.25487 124 PRO A C 1
ATOM 695 O O . PRO A 1 91 ? 64.06928 -30.21570 5.65287 1.000 27.72815 124 PRO A O 1
ATOM 699 N N . GLU A 1 92 ? 65.09898 -30.10935 7.64497 1.000 23.42556 125 GLU A N 1
ATOM 700 C CA . GLU A 1 92 ? 64.07367 -30.92680 8.28148 1.000 26.02090 125 GLU A CA 1
ATOM 701 C C . GLU A 1 92 ? 62.83499 -30.12879 8.65186 1.000 26.82258 125 GLU A C 1
ATOM 702 O O . GLU A 1 92 ? 61.88366 -30.71596 9.19083 1.000 29.29263 125 GLU A O 1
ATOM 708 N N . GLY A 1 93 ? 62.82316 -28.83140 8.36777 1.000 24.24802 126 GLY A N 1
ATOM 709 C CA . GLY A 1 93 ? 61.71438 -27.98311 8.76320 1.000 26.08729 126 GLY A CA 1
ATOM 710 C C . GLY A 1 93 ? 61.67544 -27.66249 10.23758 1.000 25.85332 126 GLY A C 1
ATOM 711 O O . GLY A 1 93 ? 60.60512 -27.36525 10.76960 1.000 29.93246 126 GLY A O 1
ATOM 712 N N . LYS A 1 94 ? 62.81004 -27.74540 10.92192 1.000 22.82987 127 LYS A N 1
ATOM 713 C CA . LYS A 1 94 ? 62.90309 -27.48562 12.34945 1.000 22.53002 127 LYS A CA 1
ATOM 714 C C . LYS A 1 94 ? 63.65656 -26.18140 12.57527 1.000 20.56119 127 LYS A C 1
ATOM 715 O O . LYS A 1 94 ? 64.41656 -25.72383 11.71765 1.000 21.80084 127 LYS A O 1
ATOM 721 N N . VAL A 1 95 ? 63.43012 -25.56689 13.73648 1.000 19.79987 128 VAL A N 1
ATOM 722 C CA . VAL A 1 95 ? 63.97789 -24.23883 13.99603 1.000 19.22951 128 VAL A CA 1
ATOM 723 C C . VAL A 1 95 ? 64.67217 -24.21164 15.34996 1.000 20.44789 128 VAL A C 1
ATOM 724 O O . VAL A 1 95 ? 64.27958 -24.90556 16.29464 1.000 21.53794 128 VAL A O 1
ATOM 728 N N . GLU A 1 96 ? 65.72848 -23.40392 15.42812 1.000 19.90741 129 GLU A N 1
ATOM 729 C CA . GLU A 1 96 ? 66.40988 -23.10664 16.67680 1.000 19.24610 129 GLU A CA 1
ATOM 730 C C . GLU A 1 96 ? 66.34927 -21.60108 16.87708 1.000 19.63007 129 GLU A C 1
ATOM 731 O O . GLU A 1 96 ? 66.72098 -20.84192 15.97917 1.000 20.97262 129 GLU A O 1
ATOM 737 N N . ILE A 1 97 ? 65.83337 -21.17670 18.02787 1.000 20.64646 130 ILE A N 1
ATOM 738 C CA . ILE A 1 97 ? 65.76359 -19.75890 18.38906 1.000 19.63587 130 ILE A CA 1
ATOM 739 C C . ILE A 1 97 ? 66.47755 -19.62933 19.72398 1.000 18.40039 130 ILE A C 1
ATOM 740 O O . ILE A 1 97 ? 66.08125 -20.27629 20.70254 1.000 21.42925 130 ILE A O 1
ATOM 745 N N . ALA A 1 98 ? 67.54817 -18.83331 19.76390 1.000 19.69931 131 ALA A N 1
ATOM 746 C CA . ALA A 1 98 ? 68.42200 -18.87921 20.92723 1.000 21.79359 131 ALA A CA 1
ATOM 747 C C . ALA A 1 98 ? 69.11932 -17.54552 21.13209 1.000 22.39391 131 ALA A C 1
ATOM 748 O O . ALA A 1 98 ? 69.41447 -16.83361 20.17128 1.000 22.69800 131 ALA A O 1
ATOM 750 N N . ASP A 1 99 ? 69.41363 -17.23864 22.39725 1.000 22.04384 132 ASP A N 1
ATOM 751 C CA . ASP A 1 99 ? 70.27445 -16.11314 22.74030 1.000 22.36759 132 ASP A CA 1
ATOM 752 C C . ASP A 1 99 ? 71.72436 -16.56367 22.75021 1.000 23.31127 132 ASP A C 1
ATOM 753 O O . ASP A 1 99 ? 72.04097 -17.65524 23.23531 1.000 22.56611 132 ASP A O 1
ATOM 758 N N . VAL A 1 100 ? 72.60797 -15.70938 22.23440 1.000 20.44261 133 VAL A N 1
ATOM 759 C CA . VAL A 1 100 ? 74.04593 -15.94310 22.30643 1.000 20.66998 133 VAL A CA 1
ATOM 760 C C . VAL A 1 100 ? 74.68787 -14.69259 22.88367 1.000 23.54162 133 VAL A C 1
ATOM 761 O O . VAL A 1 100 ? 74.61138 -13.61503 22.27749 1.000 24.28371 133 VAL A O 1
ATOM 765 N N . ASP A 1 101 ? 75.29421 -14.82637 24.05786 1.000 22.60544 134 ASP A N 1
ATOM 766 C CA . ASP A 1 101 ? 75.88143 -13.69963 24.76512 1.000 25.92175 134 ASP A CA 1
ATOM 767 C C . ASP A 1 101 ? 77.38886 -13.65968 24.52990 1.000 24.04111 134 ASP A C 1
ATOM 768 O O . ASP A 1 101 ? 77.96761 -14.55816 23.91418 1.000 22.96450 134 ASP A O 1
ATOM 773 N N . LYS A 1 102 ? 78.02467 -12.59704 25.03361 1.000 22.58399 135 LYS A N 1
ATOM 774 C CA . LYS A 1 102 ? 79.47392 -12.46615 24.94920 1.000 21.65437 135 LYS A CA 1
ATOM 775 C C . LYS A 1 102 ? 80.16126 -13.76239 25.36020 1.000 22.72116 135 LYS A C 1
ATOM 776 O O . LYS A 1 102 ? 79.84618 -14.34228 26.40392 1.000 23.84540 135 LYS A O 1
ATOM 782 N N . GLY A 1 103 ? 81.09947 -14.20558 24.53294 1.000 21.95436 136 GLY A N 1
ATOM 783 C CA . GLY A 1 103 ? 81.81572 -15.44402 24.76812 1.000 22.05470 136 GLY A CA 1
ATOM 784 C C . GLY A 1 103 ? 81.14021 -16.66455 24.19142 1.000 22.64485 136 GLY A C 1
ATOM 785 O O . GLY A 1 103 ? 81.70878 -17.76515 24.27258 1.000 20.33343 136 GLY A O 1
ATOM 786 N N . GLY A 1 104 ? 79.95016 -16.50048 23.61059 1.000 20.41958 137 GLY A N 1
ATOM 787 C CA . GLY A 1 104 ? 79.22866 -17.60611 23.01995 1.000 20.60466 137 GLY A CA 1
ATOM 788 C C . GLY A 1 104 ? 79.45724 -17.73266 21.52591 1.000 21.38116 137 GLY A C 1
ATOM 789 O O . GLY A 1 104 ? 79.93884 -16.81047 20.86064 1.000 20.51985 137 GLY A O 1
ATOM 790 N N . LEU A 1 105 ? 79.10502 -18.91287 21.01166 1.000 19.40244 138 LEU A N 1
ATOM 791 C CA . LEU A 1 105 ? 79.26745 -19.27472 19.61472 1.000 18.22750 138 LEU A CA 1
ATOM 792 C C . LEU A 1 105 ? 77.92360 -19.60026 18.98141 1.000 19.00740 138 LEU A C 1
ATOM 793 O O . LEU A 1 105 ? 76.97525 -20.00699 19.65959 1.000 21.21972 138 LEU A O 1
ATOM 798 N N . TRP A 1 106 ? 77.86619 -19.47857 17.65362 1.000 18.09553 139 TRP A N 1
ATOM 799 C CA . TRP A 1 106 ? 76.88280 -20.24075 16.89167 1.000 19.25399 139 TRP A CA 1
ATOM 800 C C . TRP A 1 106 ? 77.54315 -20.87268 15.67610 1.000 19.62726 139 TRP A C 1
ATOM 801 O O . TRP A 1 106 ? 78.64657 -20.49431 15.27186 1.000 19.97867 139 TRP A O 1
ATOM 812 N N . TYR A 1 107 ? 76.87126 -21.88682 15.13089 1.000 19.73079 140 TYR A N 1
ATOM 813 C CA . TYR A 1 107 ? 77.30010 -22.53153 13.89491 1.000 19.28845 140 TYR A CA 1
ATOM 814 C C . TYR A 1 107 ? 76.06286 -22.74764 13.04606 1.000 19.19741 140 TYR A C 1
ATOM 815 O O . TYR A 1 107 ? 75.14801 -23.46358 13.46621 1.000 19.30636 140 TYR A O 1
ATOM 824 N N . PHE A 1 108 ? 76.03491 -22.12709 11.87232 1.000 18.94026 141 PHE A N 1
ATOM 825 C CA . PHE A 1 108 ? 74.93499 -22.30874 10.92366 1.000 16.91599 141 PHE A CA 1
ATOM 826 C C . PHE A 1 108 ? 75.41959 -23.19018 9.78383 1.000 19.04210 141 PHE A C 1
ATOM 827 O O . PHE A 1 108 ? 76.27620 -22.75013 8.99826 1.000 19.46620 141 PHE A O 1
ATOM 835 N N . PRO A 1 109 ? 74.92436 -24.42024 9.64684 1.000 19.18046 142 PRO A N 1
ATOM 836 C CA . PRO A 1 109 ? 75.36731 -25.27772 8.53831 1.000 17.70798 142 PRO A CA 1
ATOM 837 C C . PRO A 1 109 ? 75.08764 -24.62902 7.19064 1.000 19.33192 142 PRO A C 1
ATOM 838 O O . PRO A 1 109 ? 74.14113 -23.85118 7.03855 1.000 19.44761 142 PRO A O 1
ATOM 842 N N . ARG A 1 110 ? 75.92561 -24.97793 6.20968 1.000 19.37246 143 ARG A N 1
ATOM 843 C CA . ARG A 1 110 ? 75.81174 -24.45353 4.85072 1.000 20.37856 143 ARG A CA 1
ATOM 844 C C . ARG A 1 110 ? 74.38023 -24.50013 4.34387 1.000 19.98943 143 ARG A C 1
ATOM 845 O O . ARG A 1 110 ? 73.76691 -25.57021 4.28398 1.000 19.97182 143 ARG A O 1
ATOM 853 N N . GLY A 1 111 ? 73.87291 -23.34299 3.93559 1.000 19.33247 144 GLY A N 1
ATOM 854 C CA . GLY A 1 111 ? 72.60062 -23.31246 3.26275 1.000 19.43783 144 GLY A CA 1
ATOM 855 C C . GLY A 1 111 ? 71.39101 -23.26906 4.16252 1.000 18.38686 144 GLY A C 1
ATOM 856 O O . GLY A 1 111 ? 70.27330 -23.14439 3.64888 1.000 20.18375 144 GLY A O 1
ATOM 857 N N . TRP A 1 112 ? 71.55883 -23.35510 5.47998 1.000 18.42097 145 TRP A N 1
ATOM 858 C CA . TRP A 1 112 ? 70.40244 -23.24445 6.36040 1.000 18.63897 145 TRP A CA 1
ATOM 859 C C . TRP A 1 112 ? 70.03787 -21.77410 6.53413 1.000 18.84947 145 TRP A C 1
ATOM 860 O O . TRP A 1 112 ? 70.91524 -20.90620 6.59502 1.000 19.49292 145 TRP A O 1
ATOM 871 N N . GLY A 1 113 ? 68.73202 -21.48932 6.58962 1.000 17.21038 146 GLY A N 1
ATOM 872 C CA . GLY A 1 113 ? 68.28851 -20.10436 6.73259 1.000 17.13219 146 GLY A CA 1
ATOM 873 C C . GLY A 1 113 ? 68.49106 -19.57799 8.14310 1.000 18.21285 146 GLY A C 1
ATOM 874 O O . GLY A 1 113 ? 68.38418 -20.31371 9.12635 1.000 18.95833 146 GLY A O 1
ATOM 875 N N . HIS A 1 114 ? 68.81761 -18.28391 8.24954 1.000 17.45970 147 HIS A N 1
ATOM 876 C CA . HIS A 1 114 ? 69.08529 -17.74450 9.57795 1.000 17.64308 147 HIS A CA 1
ATOM 877 C C . HIS A 1 114 ? 68.89439 -16.23389 9.62783 1.000 19.39615 147 HIS A C 1
ATOM 878 O O . HIS A 1 114 ? 68.83425 -15.55537 8.59830 1.000 19.23953 147 HIS A O 1
ATOM 885 N N . SER A 1 115 ? 68.79712 -15.72617 10.85963 1.000 17.78914 148 SER A N 1
ATOM 886 C CA . SER A 1 115 ? 68.78494 -14.28912 11.14998 1.000 17.96594 148 SER A CA 1
ATOM 887 C C . SER A 1 115 ? 69.55933 -14.04446 12.43846 1.000 19.83841 148 SER A C 1
ATOM 888 O O . SER A 1 115 ? 69.77409 -14.96012 13.23095 1.000 20.19983 148 SER A O 1
ATOM 891 N N . ILE A 1 116 ? 69.99582 -12.79533 12.63543 1.000 18.89721 149 ILE A N 1
ATOM 892 C CA . ILE A 1 116 ? 70.70813 -12.37974 13.84425 1.000 20.32182 149 ILE A CA 1
ATOM 893 C C . ILE A 1 116 ? 70.16275 -11.02212 14.26861 1.000 19.82354 149 ILE A C 1
ATOM 894 O O . ILE A 1 116 ? 70.13377 -10.08762 13.46317 1.000 21.62054 149 ILE A O 1
ATOM 899 N N . GLU A 1 117 ? 69.75700 -10.89991 15.53179 1.000 21.14331 150 GLU A N 1
ATOM 900 C CA . GLU A 1 117 ? 69.26446 -9.64557 16.09727 1.000 20.82406 150 GLU A CA 1
ATOM 901 C C . GLU A 1 117 ? 70.10807 -9.19444 17.27984 1.000 21.34892 150 GLU A C 1
ATOM 902 O O . GLU A 1 117 ? 70.43147 -9.98826 18.16413 1.000 22.11551 150 GLU A O 1
ATOM 908 N N . GLY A 1 118 ? 70.43243 -7.90416 17.31734 1.000 21.27490 151 GLY A N 1
ATOM 909 C CA . GLY A 1 118 ? 71.03246 -7.33987 18.51332 1.000 23.08922 151 GLY A CA 1
ATOM 910 C C . GLY A 1 118 ? 69.96638 -7.14042 19.56804 1.000 25.65580 151 GLY A C 1
ATOM 911 O O . GLY A 1 118 ? 68.92031 -6.54127 19.30228 1.000 24.59376 151 GLY A O 1
ATOM 912 N N . ILE A 1 119 ? 70.21649 -7.64285 20.77250 1.000 23.21038 152 ILE A N 1
ATOM 913 C CA . ILE A 1 119 ? 69.28007 -7.45912 21.87281 1.000 26.25071 152 ILE A CA 1
ATOM 914 C C . ILE A 1 119 ? 69.93036 -6.58182 22.94012 1.000 32.37176 152 ILE A C 1
ATOM 915 O O . ILE A 1 119 ? 71.08556 -6.79791 23.33178 1.000 34.42034 152 ILE A O 1
ATOM 920 N N . GLY A 1 120 ? 69.19913 -5.54808 23.35581 1.000 36.07064 153 GLY A N 1
ATOM 921 C CA . GLY A 1 120 ? 69.76883 -4.45398 24.09792 1.000 35.13811 153 GLY A CA 1
ATOM 922 C C . GLY A 1 120 ? 70.10185 -4.82938 25.52678 1.000 42.26563 153 GLY A C 1
ATOM 923 O O . GLY A 1 120 ? 69.89528 -5.97011 25.96435 1.000 47.56909 153 GLY A O 1
ATOM 924 N N . PRO A 1 121 ? 70.60865 -3.84891 26.28598 1.000 41.19691 154 PRO A N 1
ATOM 925 C CA . PRO A 1 121 ? 70.72835 -2.42358 25.95932 1.000 40.87154 154 PRO A CA 1
ATOM 926 C C . PRO A 1 121 ? 72.01448 -2.04243 25.23632 1.000 38.35361 154 PRO A C 1
ATOM 927 O O . PRO A 1 121 ? 72.16384 -0.89626 24.82740 1.000 38.15219 154 PRO A O 1
ATOM 931 N N . ASP A 1 122 ? 72.96261 -2.95393 25.06942 1.000 36.42460 155 ASP A N 1
ATOM 932 C CA . ASP A 1 122 ? 74.26154 -2.61986 24.50709 1.000 39.93203 155 ASP A CA 1
ATOM 933 C C . ASP A 1 122 ? 74.30997 -2.98313 23.02739 1.000 33.71378 155 ASP A C 1
ATOM 934 O O . ASP A 1 122 ? 73.42323 -3.65048 22.49761 1.000 34.49887 155 ASP A O 1
ATOM 939 N N . THR A 1 123 ? 75.36951 -2.53447 22.35915 1.000 29.31536 156 THR A N 1
ATOM 940 C CA . THR A 1 123 ? 75.61720 -2.94783 20.98344 1.000 26.32452 156 THR A CA 1
ATOM 941 C C . THR A 1 123 ? 76.24173 -4.33593 20.96633 1.000 25.26675 156 THR A C 1
ATOM 942 O O . THR A 1 123 ? 77.20904 -4.59446 21.68821 1.000 26.59359 156 THR A O 1
ATOM 946 N N . ALA A 1 124 ? 75.69253 -5.22431 20.14409 1.000 22.67128 157 ALA A N 1
ATOM 947 C CA . ALA A 1 124 ? 76.30309 -6.53093 19.94258 1.000 21.70817 157 ALA A CA 1
ATOM 948 C C . ALA A 1 124 ? 77.43566 -6.40284 18.93220 1.000 23.30915 157 ALA A C 1
ATOM 949 O O . ALA A 1 124 ? 77.28609 -5.73585 17.90661 1.000 22.89394 157 ALA A O 1
ATOM 951 N N . LYS A 1 125 ? 78.58127 -7.01708 19.23364 1.000 22.97714 158 LYS A N 1
ATOM 952 C CA . LYS A 1 125 ? 79.72331 -7.03245 18.32332 1.000 20.26917 158 LYS A CA 1
ATOM 953 C C . LYS A 1 125 ? 80.20710 -8.46772 18.22765 1.000 22.86068 158 LYS A C 1
ATOM 954 O O . LYS A 1 125 ? 80.40790 -9.11622 19.25853 1.000 22.83109 158 LYS A O 1
ATOM 960 N N . PHE A 1 126 ? 80.37544 -8.96735 17.00364 1.000 20.07699 159 PHE A N 1
ATOM 961 C CA . PHE A 1 126 ? 80.69764 -10.37880 16.85501 1.000 19.54169 159 PHE A CA 1
ATOM 962 C C . PHE A 1 126 ? 81.50579 -10.61369 15.58344 1.000 20.24312 159 PHE A C 1
ATOM 963 O O . PHE A 1 126 ? 81.54597 -9.78425 14.66933 1.000 21.63197 159 PHE A O 1
ATOM 971 N N . LEU A 1 127 ? 82.19211 -11.74655 15.57133 1.000 19.53277 160 LEU A N 1
ATOM 972 C CA . LEU A 1 127 ? 82.97565 -12.20657 14.43765 1.000 18.84069 160 LEU A CA 1
ATOM 973 C C . LEU A 1 127 ? 82.26164 -13.38274 13.79722 1.000 20.57543 160 LEU A C 1
ATOM 974 O O . LEU A 1 127 ? 81.71730 -14.23867 14.49761 1.000 20.13168 160 LEU A O 1
ATOM 979 N N . LEU A 1 128 ? 82.24634 -13.41664 12.47092 1.000 20.59538 161 LEU A N 1
ATOM 980 C CA . LEU A 1 128 ? 81.71768 -14.55503 11.72912 1.000 19.28591 161 LEU A CA 1
ATOM 981 C C . LEU A 1 128 ? 82.84827 -15.09608 10.87404 1.000 20.33735 161 LEU A C 1
ATOM 982 O O . LEU A 1 128 ? 83.53260 -14.32671 10.19378 1.000 20.84116 161 LEU A O 1
ATOM 987 N N . VAL A 1 129 ? 83.08202 -16.40502 10.94580 1.000 19.79211 162 VAL A N 1
ATOM 988 C CA . VAL A 1 129 ? 84.14062 -17.03725 10.17468 1.000 18.29989 162 VAL A CA 1
ATOM 989 C C . VAL A 1 129 ? 83.48741 -18.08541 9.29743 1.000 19.12806 162 VAL A C 1
ATOM 990 O O . VAL A 1 129 ? 82.71140 -18.91273 9.79002 1.000 20.24797 162 VAL A O 1
ATOM 994 N N . PHE A 1 130 ? 83.78308 -18.03245 8.00483 1.000 18.89478 163 PHE A N 1
ATOM 995 C CA . PHE A 1 130 ? 83.12181 -18.85953 7.00157 1.000 19.39864 163 PHE A CA 1
ATOM 996 C C . PHE A 1 130 ? 84.12634 -19.82073 6.39579 1.000 19.75889 163 PHE A C 1
ATOM 997 O O . PHE A 1 130 ? 85.25713 -19.42715 6.09596 1.000 20.44702 163 PHE A O 1
ATOM 1005 N N . ASN A 1 131 ? 83.72760 -21.08848 6.21191 1.000 17.82472 164 ASN A N 1
ATOM 1006 C CA . ASN A 1 131 ? 84.70414 -22.03790 5.68310 1.000 20.16438 164 ASN A CA 1
ATOM 1007 C C . ASN A 1 131 ? 84.80519 -21.98674 4.16157 1.000 21.49271 164 ASN A C 1
ATOM 1008 O O . ASN A 1 131 ? 84.91899 -23.01464 3.48734 1.000 21.68349 164 ASN A O 1
ATOM 1013 N N . ASP A 1 132 ? 84.80633 -20.77159 3.60661 1.000 21.24986 165 ASP A N 1
ATOM 1014 C CA . ASP A 1 132 ? 85.11084 -20.55607 2.19857 1.000 22.74078 165 ASP A CA 1
ATOM 1015 C C . ASP A 1 132 ? 85.77436 -19.18768 2.14080 1.000 22.35823 165 ASP A C 1
ATOM 1016 O O . ASP A 1 132 ? 85.15491 -18.18800 2.51971 1.000 20.77495 165 ASP A O 1
ATOM 1021 N N . GLY A 1 133 ? 87.03613 -19.14961 1.71247 1.000 20.78862 166 GLY A N 1
ATOM 1022 C CA . GLY A 1 133 ? 87.78985 -17.90514 1.74895 1.000 21.99363 166 GLY A CA 1
ATOM 1023 C C . GLY A 1 133 ? 87.27371 -16.82354 0.82031 1.000 22.80670 166 GLY A C 1
ATOM 1024 O O . GLY A 1 133 ? 87.68016 -15.66403 0.97003 1.000 23.59327 166 GLY A O 1
ATOM 1025 N N . THR A 1 134 ? 86.40371 -17.16670 -0.13239 1.000 21.10401 167 THR A N 1
ATOM 1026 C CA . THR A 1 134 ? 85.84445 -16.17019 -1.03424 1.000 23.34863 167 THR A CA 1
ATOM 1027 C C . THR A 1 134 ? 84.52414 -15.61133 -0.53119 1.000 24.97405 167 THR A C 1
ATOM 1028 O O . THR A 1 134 ? 83.92106 -14.78202 -1.22210 1.000 24.93666 167 THR A O 1
ATOM 1032 N N . PHE A 1 135 ? 84.06041 -16.04255 0.64430 1.000 21.58204 168 PHE A N 1
ATOM 1033 C CA . PHE A 1 135 ? 82.74910 -15.61000 1.12084 1.000 21.59423 168 PHE A CA 1
ATOM 1034 C C . PHE A 1 135 ? 82.68337 -14.09428 1.26731 1.000 23.26364 168 PHE A C 1
ATOM 1035 O O . PHE A 1 135 ? 83.59535 -13.46894 1.81329 1.000 22.35540 168 PHE A O 1
ATOM 1043 N N . SER A 1 136 ? 81.56083 -13.51027 0.83463 1.000 20.93207 169 SER A N 1
ATOM 1044 C CA . SER A 1 136 ? 81.33318 -12.07505 0.98257 1.000 19.95607 169 SER A CA 1
ATOM 1045 C C . SER A 1 136 ? 79.91945 -11.82162 1.49244 1.000 21.19222 169 SER A C 1
ATOM 1046 O O . SER A 1 136 ? 78.96181 -12.44355 1.01985 1.000 21.06631 169 SER A O 1
ATOM 1049 N N . GLU A 1 137 ? 79.78937 -10.88901 2.44629 1.000 21.40560 170 GLU A N 1
ATOM 1050 C CA . GLU A 1 137 ? 78.46422 -10.52439 2.93408 1.000 20.94961 170 GLU A CA 1
ATOM 1051 C C . GLU A 1 137 ? 77.62315 -9.86005 1.85805 1.000 21.86873 170 GLU A C 1
ATOM 1052 O O . GLU A 1 137 ? 76.40292 -9.75751 2.02246 1.000 21.79449 170 GLU A O 1
ATOM 1058 N N . GLY A 1 138 ? 78.24133 -9.40361 0.77150 1.000 23.46340 171 GLY A N 1
ATOM 1059 C CA . GLY A 1 138 ? 77.46523 -8.86144 -0.32805 1.000 23.90817 171 GLY A CA 1
ATOM 1060 C C . GLY A 1 138 ? 76.81620 -9.89682 -1.21573 1.000 23.87555 171 GLY A C 1
ATOM 1061 O O . GLY A 1 138 ? 76.00131 -9.54231 -2.07697 1.000 23.82993 171 GLY A O 1
ATOM 1062 N N . ALA A 1 139 ? 77.14398 -11.17312 -1.01312 1.000 21.37537 172 ALA A N 1
ATOM 1063 C CA . ALA A 1 139 ? 76.69924 -12.24158 -1.89806 1.000 21.82286 172 ALA A CA 1
ATOM 1064 C C . ALA A 1 139 ? 75.85393 -13.27549 -1.15913 1.000 23.61872 172 ALA A C 1
ATOM 1065 O O . ALA A 1 139 ? 75.86644 -14.45765 -1.51214 1.000 26.92893 172 ALA A O 1
ATOM 1067 N N . THR A 1 140 ? 75.13418 -12.86398 -0.11939 1.000 19.92663 173 THR A N 1
ATOM 1068 C CA . THR A 1 140 ? 74.22752 -13.80356 0.52106 1.000 20.11446 173 THR A CA 1
ATOM 1069 C C . THR A 1 140 ? 72.87455 -13.75752 -0.16741 1.000 19.59616 173 THR A C 1
ATOM 1070 O O . THR A 1 140 ? 72.55518 -12.82660 -0.91206 1.000 19.24103 173 THR A O 1
ATOM 1074 N N . PHE A 1 141 ? 72.07911 -14.79112 0.08227 1.000 18.33913 174 PHE A N 1
ATOM 1075 C CA . PHE A 1 141 ? 70.74937 -14.90388 -0.50362 1.000 17.61015 174 PHE A CA 1
ATOM 1076 C C . PHE A 1 141 ? 69.74248 -14.33906 0.48594 1.000 18.23057 174 PHE A C 1
ATOM 1077 O O . PHE A 1 141 ? 69.48135 -14.94538 1.52504 1.000 19.30605 174 PHE A O 1
ATOM 1085 N N . SER A 1 142 ? 69.18720 -13.17451 0.15527 1.000 18.19657 175 SER A N 1
ATOM 1086 C CA . SER A 1 142 ? 68.31861 -12.39169 1.02646 1.000 19.06217 175 SER A CA 1
ATOM 1087 C C . SER A 1 142 ? 66.85653 -12.69615 0.73528 1.000 18.18453 175 SER A C 1
ATOM 1088 O O . SER A 1 142 ? 66.45619 -12.77027 -0.42824 1.000 19.42853 175 SER A O 1
ATOM 1091 N N . VAL A 1 143 ? 66.05377 -12.86514 1.79076 1.000 18.34292 176 VAL A N 1
ATOM 1092 C CA . VAL A 1 143 ? 64.64738 -13.19858 1.54880 1.000 18.10305 176 VAL A CA 1
ATOM 1093 C C . VAL A 1 143 ? 63.89989 -12.00894 0.95625 1.000 20.67502 176 VAL A C 1
ATOM 1094 O O . VAL A 1 143 ? 62.94917 -12.19004 0.18165 1.000 19.85137 176 VAL A O 1
ATOM 1098 N N . THR A 1 144 ? 64.30741 -10.77988 1.29078 1.000 19.54143 177 THR A N 1
ATOM 1099 C CA . THR A 1 144 ? 63.63098 -9.61630 0.72392 1.000 18.50069 177 THR A CA 1
ATOM 1100 C C . THR A 1 144 ? 64.05982 -9.38435 -0.72222 1.000 19.67049 177 THR A C 1
ATOM 1101 O O . THR A 1 144 ? 63.23474 -9.02052 -1.56836 1.000 20.88901 177 THR A O 1
ATOM 1105 N N . ASP A 1 145 ? 65.34306 -9.60683 -1.02199 1.000 19.73554 178 ASP A N 1
ATOM 1106 C CA . ASP A 1 145 ? 65.79051 -9.67480 -2.41103 1.000 20.15646 178 ASP A CA 1
ATOM 1107 C C . ASP A 1 145 ? 65.00697 -10.74314 -3.17258 1.000 20.87845 178 ASP A C 1
ATOM 1108 O O . ASP A 1 145 ? 64.49453 -10.49761 -4.27282 1.000 21.29251 178 ASP A O 1
ATOM 1113 N N . TRP A 1 146 ? 64.86591 -11.92674 -2.56942 1.000 19.39521 179 TRP A N 1
ATOM 1114 C CA . TRP A 1 146 ? 64.17970 -13.03358 -3.22849 1.000 18.43253 179 TRP A CA 1
ATOM 1115 C C . TRP A 1 146 ? 62.77287 -12.64312 -3.65601 1.000 19.47044 179 TRP A C 1
ATOM 1116 O O . TRP A 1 146 ? 62.40289 -12.79741 -4.82520 1.000 20.85148 179 TRP A O 1
ATOM 1127 N N . LEU A 1 147 ? 61.96097 -12.15691 -2.71620 1.000 20.19939 180 LEU A N 1
ATOM 1128 C CA . LEU A 1 147 ? 60.55668 -11.93572 -3.04616 1.000 20.50921 180 LEU A CA 1
ATOM 1129 C C . LEU A 1 147 ? 60.36523 -10.73297 -3.96086 1.000 21.52506 180 LEU A C 1
ATOM 1130 O O . LEU A 1 147 ? 59.35425 -10.66916 -4.67136 1.000 22.78847 180 LEU A O 1
ATOM 1135 N N . SER A 1 148 ? 61.31766 -9.79638 -3.98099 1.000 20.72167 181 SER A N 1
ATOM 1136 C CA . SER A 1 148 ? 61.24082 -8.68191 -4.92011 1.000 21.43084 181 SER A CA 1
ATOM 1137 C C . SER A 1 148 ? 61.78794 -9.05057 -6.29325 1.000 22.81006 181 SER A C 1
ATOM 1138 O O . SER A 1 148 ? 61.66091 -8.25361 -7.23326 1.000 21.76580 181 SER A O 1
ATOM 1141 N N . HIS A 1 149 ? 62.35881 -10.25368 -6.43161 1.000 20.36701 182 HIS A N 1
ATOM 1142 C CA . HIS A 1 149 ? 62.91804 -10.74308 -7.68689 1.000 20.00833 182 HIS A CA 1
ATOM 1143 C C . HIS A 1 149 ? 62.28221 -12.06419 -8.10763 1.000 21.36701 182 HIS A C 1
ATOM 1144 O O . HIS A 1 149 ? 62.93258 -12.91939 -8.70547 1.000 22.93993 182 HIS A O 1
ATOM 1151 N N . THR A 1 150 ? 60.99017 -12.21122 -7.80669 1.000 21.23242 183 THR A N 1
ATOM 1152 C CA . THR A 1 150 ? 60.09410 -13.29259 -8.18376 1.000 22.04381 183 THR A CA 1
ATOM 1153 C C . THR A 1 150 ? 58.87145 -12.65015 -8.82342 1.000 22.31583 183 THR A C 1
ATOM 1154 O O . THR A 1 150 ? 58.47480 -11.55968 -8.39738 1.000 22.89977 183 THR A O 1
ATOM 1158 N N . PRO A 1 151 ? 58.27024 -13.25498 -9.84670 1.000 22.56074 184 PRO A N 1
ATOM 1159 C CA . PRO A 1 151 ? 57.04307 -12.66868 -10.40604 1.000 24.75944 184 PRO A CA 1
ATOM 1160 C C . PRO A 1 151 ? 56.01299 -12.41600 -9.31492 1.000 23.68901 184 PRO A C 1
ATOM 1161 O O . PRO A 1 151 ? 55.74689 -13.28071 -8.47722 1.000 22.83777 184 PRO A O 1
ATOM 1165 N N . ILE A 1 152 ? 55.45622 -11.19940 -9.31483 1.000 23.32883 185 ILE A N 1
ATOM 1166 C CA . ILE A 1 152 ? 54.46269 -10.81086 -8.31357 1.000 22.59894 185 ILE A CA 1
ATOM 1167 C C . ILE A 1 152 ? 53.31249 -11.80332 -8.27915 1.000 23.98923 185 ILE A C 1
ATOM 1168 O O . ILE A 1 152 ? 52.83399 -12.18618 -7.20382 1.000 24.60249 185 ILE A O 1
ATOM 1173 N N . ALA A 1 153 ? 52.84482 -12.23596 -9.45208 1.000 23.65652 186 ALA A N 1
ATOM 1174 C CA . ALA A 1 153 ? 51.71334 -13.15767 -9.48255 1.000 25.47641 186 ALA A CA 1
ATOM 1175 C C . ALA A 1 153 ? 52.03760 -14.45770 -8.76365 1.000 22.85448 186 ALA A C 1
ATOM 1176 O O . ALA A 1 153 ? 51.14812 -15.07618 -8.16568 1.000 24.62324 186 ALA A O 1
ATOM 1178 N N . TRP A 1 154 ? 53.30426 -14.88299 -8.80458 1.000 22.87752 187 TRP A N 1
ATOM 1179 C CA . TRP A 1 154 ? 53.69431 -16.12098 -8.14124 1.000 22.82524 187 TRP A CA 1
ATOM 1180 C C . TRP A 1 154 ? 53.84776 -15.91677 -6.63914 1.000 23.21006 187 TRP A C 1
ATOM 1181 O O . TRP A 1 154 ? 53.55469 -16.83190 -5.85942 1.000 23.33615 187 TRP A O 1
ATOM 1192 N N . VAL A 1 155 ? 54.31375 -14.73419 -6.22013 1.000 22.39231 188 VAL A N 1
ATOM 1193 C CA . VAL A 1 155 ? 54.37272 -14.43312 -4.79577 1.000 20.46997 188 VAL A CA 1
ATOM 1194 C C . VAL A 1 155 ? 52.96239 -14.37801 -4.21395 1.000 22.25137 188 VAL A C 1
ATOM 1195 O O . VAL A 1 155 ? 52.69903 -14.93022 -3.13768 1.000 21.85565 188 VAL A O 1
ATOM 1199 N N . GLU A 1 156 ? 52.03488 -13.72069 -4.92240 1.000 21.91629 189 GLU A N 1
ATOM 1200 C CA . GLU A 1 156 ? 50.62512 -13.73218 -4.53687 1.000 22.92243 189 GLU A CA 1
ATOM 1201 C C . GLU A 1 156 ? 50.13331 -15.15659 -4.32003 1.000 23.19599 189 GLU A C 1
ATOM 1202 O O . GLU A 1 156 ? 49.52425 -15.47672 -3.29164 1.000 23.63090 189 GLU A O 1
ATOM 1208 N N . GLU A 1 157 ? 50.39208 -16.02681 -5.29315 1.000 22.26599 190 GLU A N 1
ATOM 1209 C CA . GLU A 1 157 ? 49.90455 -17.39829 -5.20228 1.000 24.96604 190 GLU A CA 1
ATOM 1210 C C . GLU A 1 157 ? 50.58430 -18.15969 -4.06655 1.000 24.04678 190 GLU A C 1
ATOM 1211 O O . GLU A 1 157 ? 49.92578 -18.90131 -3.32489 1.000 24.77749 190 GLU A O 1
ATOM 1217 N N . ASN A 1 158 ? 51.89984 -17.98170 -3.91327 1.000 22.32322 191 ASN A N 1
ATOM 1218 C CA . ASN A 1 158 ? 52.66322 -18.68342 -2.88178 1.000 24.20734 191 ASN A CA 1
ATOM 1219 C C . ASN A 1 158 ? 52.23635 -18.26080 -1.47885 1.000 25.09761 191 ASN A C 1
ATOM 1220 O O . ASN A 1 158 ? 52.21290 -19.08676 -0.55785 1.000 25.32325 191 ASN A O 1
ATOM 1225 N N . LEU A 1 159 ? 51.92047 -16.97681 -1.28627 1.000 22.53944 192 LEU A N 1
ATOM 1226 C CA . LEU A 1 159 ? 51.52512 -16.47272 0.02328 1.000 23.92653 192 LEU A CA 1
ATOM 1227 C C . LEU A 1 159 ? 50.01711 -16.45865 0.23497 1.000 25.35436 192 LEU A C 1
ATOM 1228 O O . LEU A 1 159 ? 49.57070 -16.24228 1.36887 1.000 24.95970 192 LEU A O 1
ATOM 1233 N N . GLY A 1 160 ? 49.22220 -16.66955 -0.80895 1.000 24.70114 193 GLY A N 1
ATOM 1234 C CA . GLY A 1 160 ? 47.79038 -16.43302 -0.67201 1.000 23.35195 193 GLY A CA 1
ATOM 1235 C C . GLY A 1 160 ? 47.48107 -14.97174 -0.41011 1.000 26.34911 193 GLY A C 1
ATOM 1236 O O . GLY A 1 160 ? 46.57615 -14.66181 0.37945 1.000 26.31809 193 GLY A O 1
ATOM 1237 N N . TRP A 1 161 ? 48.21589 -14.06340 -1.04836 1.000 24.86919 194 TRP A N 1
ATOM 1238 C CA . TRP A 1 161 ? 48.09295 -12.62987 -0.80716 1.000 24.98216 194 TRP A CA 1
ATOM 1239 C C . TRP A 1 161 ? 47.54362 -11.91321 -2.03366 1.000 25.38583 194 TRP A C 1
ATOM 1240 O O . TRP A 1 161 ? 47.70658 -12.36822 -3.16857 1.000 25.64538 194 TRP A O 1
ATOM 1251 N N . THR A 1 162 ? 46.92342 -10.76214 -1.79419 1.000 24.66682 195 THR A N 1
ATOM 1252 C CA . THR A 1 162 ? 46.48174 -9.88618 -2.86343 1.000 26.79256 195 THR A CA 1
ATOM 1253 C C . THR A 1 162 ? 47.64533 -9.05864 -3.41404 1.000 26.97152 195 THR A C 1
ATOM 1254 O O . THR A 1 162 ? 48.72812 -8.96515 -2.82395 1.000 26.15172 195 THR A O 1
ATOM 1258 N N . ALA A 1 163 ? 47.39122 -8.41640 -4.55463 1.000 28.54768 196 ALA A N 1
ATOM 1259 C CA . ALA A 1 163 ? 48.37071 -7.48712 -5.11122 1.000 28.39982 196 ALA A CA 1
ATOM 1260 C C . ALA A 1 163 ? 48.72784 -6.39156 -4.11195 1.000 27.69976 196 ALA A C 1
ATOM 1261 O O . ALA A 1 163 ? 49.90377 -6.02652 -3.97942 1.000 27.34127 196 ALA A O 1
ATOM 1263 N N . ALA A 1 164 ? 47.72823 -5.87462 -3.38555 1.000 27.32292 197 ALA A N 1
ATOM 1264 C CA . ALA A 1 164 ? 47.96403 -4.77440 -2.45230 1.000 27.67280 197 ALA A CA 1
ATOM 1265 C C . ALA A 1 164 ? 48.78922 -5.21142 -1.24787 1.000 26.51710 197 ALA A C 1
ATOM 1266 O O . ALA A 1 164 ? 49.51319 -4.39289 -0.66604 1.000 29.06195 197 ALA A O 1
ATOM 1268 N N . GLN A 1 165 ? 48.68232 -6.48185 -0.84936 1.000 26.88392 198 GLN A N 1
ATOM 1269 C CA . GLN A 1 165 ? 49.51557 -6.99163 0.23355 1.000 25.62758 198 GLN A CA 1
ATOM 1270 C C . GLN A 1 165 ? 50.94989 -7.20069 -0.23438 1.000 24.52295 198 GLN A C 1
ATOM 1271 O O . GLN A 1 165 ? 51.89977 -6.78322 0.44046 1.000 24.43412 198 GLN A O 1
ATOM 1277 N N . VAL A 1 166 ? 51.12677 -7.84821 -1.38913 1.000 23.03729 199 VAL A N 1
ATOM 1278 C CA . VAL A 1 166 ? 52.47517 -8.06760 -1.90643 1.000 23.20790 199 VAL A CA 1
ATOM 1279 C C . VAL A 1 166 ? 53.17277 -6.73649 -2.15958 1.000 24.75835 199 VAL A C 1
ATOM 1280 O O . VAL A 1 166 ? 54.38955 -6.61854 -1.96020 1.000 23.74476 199 VAL A O 1
ATOM 1284 N N . ALA A 1 167 ? 52.41568 -5.70109 -2.54998 1.000 23.41282 200 ALA A N 1
ATOM 1285 C CA . ALA A 1 167 ? 53.01711 -4.39926 -2.82894 1.000 24.46614 200 ALA A CA 1
ATOM 1286 C C . ALA A 1 167 ? 53.65445 -3.76532 -1.60081 1.000 24.84532 200 ALA A C 1
ATOM 1287 O O . ALA A 1 167 ? 54.44520 -2.82903 -1.74673 1.000 26.54002 200 ALA A O 1
ATOM 1289 N N . GLN A 1 168 ? 53.31508 -4.22965 -0.39970 1.000 23.36503 201 GLN A N 1
ATOM 1290 C CA . GLN A 1 168 ? 53.90102 -3.67447 0.81099 1.000 24.25442 201 GLN A CA 1
ATOM 1291 C C . GLN A 1 168 ? 55.27316 -4.25041 1.13537 1.000 22.94240 201 GLN A C 1
ATOM 1292 O O . GLN A 1 168 ? 55.94616 -3.71363 2.02138 1.000 22.09540 201 GLN A O 1
ATOM 1298 N N . LEU A 1 169 ? 55.70911 -5.29511 0.43310 1.000 22.52748 202 LEU A N 1
ATOM 1299 C CA . LEU A 1 169 ? 57.01197 -5.89532 0.68807 1.000 21.17029 202 LEU A CA 1
ATOM 1300 C C . LEU A 1 169 ? 58.14037 -5.03275 0.12120 1.000 22.34479 202 LEU A C 1
ATOM 1301 O O . LEU A 1 169 ? 57.90982 -4.17022 -0.73277 1.000 23.00531 202 LEU A O 1
ATOM 1306 N N . PRO A 1 170 ? 59.37322 -5.22709 0.60726 1.000 21.61523 203 PRO A N 1
ATOM 1307 C CA . PRO A 1 170 ? 60.51028 -4.46537 0.07182 1.000 22.17877 203 PRO A CA 1
ATOM 1308 C C . PRO A 1 170 ? 60.72471 -4.73597 -1.40874 1.000 21.16917 203 PRO A C 1
ATOM 1309 O O . PRO A 1 170 ? 60.37009 -5.79657 -1.92989 1.000 22.94282 203 PRO A O 1
ATOM 1313 N N . LYS A 1 171 ? 61.30727 -3.75247 -2.08593 1.000 21.15073 204 LYS A N 1
ATOM 1314 C CA . LYS A 1 171 ? 61.61931 -3.86403 -3.50210 1.000 22.41947 204 LYS A CA 1
ATOM 1315 C C . LYS A 1 171 ? 63.05472 -4.29537 -3.75373 1.000 22.01629 204 LYS A C 1
ATOM 1316 O O . LYS A 1 171 ? 63.46114 -4.39032 -4.91415 1.000 23.01523 204 LYS A O 1
ATOM 1322 N N . LYS A 1 172 ? 63.83267 -4.54485 -2.70508 1.000 21.33735 205 LYS A N 1
ATOM 1323 C CA . LYS A 1 172 ? 65.22111 -4.95557 -2.87768 1.000 21.97195 205 LYS A CA 1
ATOM 1324 C C . LYS A 1 172 ? 65.72382 -5.53580 -1.56400 1.000 22.06475 205 LYS A C 1
ATOM 1325 O O . LYS A 1 172 ? 65.01392 -5.55230 -0.55414 1.000 22.95487 205 LYS A O 1
ATOM 1331 N N . GLN A 1 173 ? 66.97017 -6.01338 -1.59463 1.000 20.74733 206 GLN A N 1
ATOM 1332 C CA . GLN A 1 173 ? 67.62744 -6.56489 -0.41391 1.000 21.11784 206 GLN A CA 1
ATOM 1333 C C . GLN A 1 173 ? 67.68067 -5.54339 0.72796 1.000 20.89182 206 GLN A C 1
ATOM 1334 O O . GLN A 1 173 ? 68.23811 -4.44822 0.57413 1.000 21.54947 206 GLN A O 1
ATOM 1340 N N . VAL A 1 174 ? 67.14701 -5.93364 1.89067 1.000 19.74274 207 VAL A N 1
ATOM 1341 C CA . VAL A 1 174 ? 67.14165 -5.06102 3.06543 1.000 21.00006 207 VAL A CA 1
ATOM 1342 C C . VAL A 1 174 ? 68.48307 -5.11334 3.80196 1.000 20.60858 207 VAL A C 1
ATOM 1343 O O . VAL A 1 174 ? 68.99388 -4.08145 4.27676 1.000 20.70784 207 VAL A O 1
ATOM 1347 N N . TYR A 1 175 ? 69.05932 -6.31384 3.90368 1.000 19.94661 208 TYR A N 1
ATOM 1348 C CA . TYR A 1 175 ? 70.35825 -6.61127 4.51307 1.000 20.38220 208 TYR A CA 1
ATOM 1349 C C . TYR A 1 175 ? 70.32793 -6.49351 6.03650 1.000 19.84157 208 TYR A C 1
ATOM 1350 O O . TYR A 1 175 ? 70.42566 -7.51086 6.74089 1.000 18.98979 208 TYR A O 1
ATOM 1359 N N . ILE A 1 176 ? 70.21968 -5.26845 6.55150 1.000 20.60600 209 ILE A N 1
ATOM 1360 C CA . ILE A 1 176 ? 70.12005 -5.00162 7.98140 1.000 18.76761 209 ILE A CA 1
ATOM 1361 C C . ILE A 1 176 ? 68.97185 -4.02620 8.17835 1.000 21.88233 209 ILE A C 1
ATOM 1362 O O . ILE A 1 176 ? 68.87627 -3.02767 7.45519 1.000 21.13256 209 ILE A O 1
ATOM 1367 N N . SER A 1 177 ? 68.09263 -4.31839 9.13381 1.000 19.74577 210 SER A N 1
ATOM 1368 C CA . SER A 1 177 ? 66.90682 -3.49457 9.33214 1.000 19.00966 210 SER A CA 1
ATOM 1369 C C . SER A 1 177 ? 66.75226 -3.08457 10.78884 1.000 21.65747 210 SER A C 1
ATOM 1370 O O . SER A 1 177 ? 66.94314 -3.89709 11.69921 1.000 21.21097 210 SER A O 1
ATOM 1373 N N . SER A 1 178 ? 66.37089 -1.81928 11.00100 1.000 21.09921 211 SER A N 1
ATOM 1374 C CA . SER A 1 178 ? 65.93812 -1.34747 12.31114 1.000 20.88432 211 SER A CA 1
ATOM 1375 C C . SER A 1 178 ? 64.50270 -0.83700 12.25961 1.000 20.86525 211 SER A C 1
ATOM 1376 O O . SER A 1 178 ? 64.11070 0.01756 13.06615 1.000 22.95631 211 SER A O 1
ATOM 1379 N N . TYR A 1 179 ? 63.72766 -1.32159 11.28944 1.000 21.00201 212 TYR A N 1
ATOM 1380 C CA . TYR A 1 179 ? 62.32757 -0.92809 11.16833 1.000 21.31206 212 TYR A CA 1
ATOM 1381 C C . TYR A 1 179 ? 61.53872 -1.31862 12.40835 1.000 23.40915 212 TYR A C 1
ATOM 1382 O O . TYR A 1 179 ? 60.66476 -0.56631 12.86765 1.000 24.41755 212 TYR A O 1
ATOM 1391 N N . GLY A 1 180 ? 61.83522 -2.49368 12.96291 1.000 23.69045 213 GLY A N 1
ATOM 1392 C CA . GLY A 1 180 ? 61.18042 -2.95513 14.16184 1.000 24.30998 213 GLY A CA 1
ATOM 1393 C C . GLY A 1 180 ? 60.06953 -3.93765 13.86213 1.000 24.68469 213 GLY A C 1
ATOM 1394 O O . GLY A 1 180 ? 59.74254 -4.20679 12.70428 1.000 23.33815 213 GLY A O 1
ATOM 1395 N N . PRO A 1 181 ? 59.45229 -4.48541 14.91795 1.000 22.58555 214 PRO A N 1
ATOM 1396 C CA . PRO A 1 181 ? 59.74118 -4.20765 16.33136 1.000 23.57485 214 PRO A CA 1
ATOM 1397 C C . PRO A 1 181 ? 60.95915 -4.96734 16.81660 1.000 22.58890 214 PRO A C 1
ATOM 1398 O O . PRO A 1 181 ? 61.30861 -6.01728 16.26725 1.000 24.44342 214 PRO A O 1
ATOM 1402 N N . ALA A 1 182 ? 61.61810 -4.45259 17.85206 1.000 23.95584 215 ALA A N 1
ATOM 1403 C CA . ALA A 1 182 ? 62.61490 -5.24770 18.55233 1.000 23.22254 215 ALA A CA 1
ATOM 1404 C C . ALA A 1 182 ? 61.94509 -6.45917 19.18799 1.000 25.46536 215 ALA A C 1
ATOM 1405 O O . ALA A 1 182 ? 60.81113 -6.38361 19.68072 1.000 25.70626 215 ALA A O 1
ATOM 1407 N N . SER A 1 183 ? 62.64567 -7.58683 19.15576 1.000 23.39580 216 SER A N 1
ATOM 1408 C CA . SER A 1 183 ? 62.12128 -8.80547 19.75110 1.000 25.15364 216 SER A CA 1
ATOM 1409 C C . SER A 1 183 ? 62.05286 -8.68366 21.26930 1.000 29.19748 216 SER A C 1
ATOM 1410 O O . SER A 1 183 ? 62.83013 -7.95494 21.89695 1.000 30.63026 216 SER A O 1
ATOM 1413 N N . GLY A 1 184 ? 61.11302 -9.41799 21.85986 1.000 29.07333 217 GLY A N 1
ATOM 1414 C CA . GLY A 1 184 ? 60.97405 -9.46399 23.29444 1.000 31.58430 217 GLY A CA 1
ATOM 1415 C C . GLY A 1 184 ? 61.75090 -10.60484 23.91798 1.000 30.47863 217 GLY A C 1
ATOM 1416 O O . GLY A 1 184 ? 62.74117 -11.09387 23.36379 1.000 29.01823 217 GLY A O 1
ATOM 1417 N N . PRO A 1 185 ? 61.30226 -11.05166 25.09182 1.000 30.98849 218 PRO A N 1
ATOM 1418 C CA . PRO A 1 185 ? 62.01706 -12.11628 25.80994 1.000 31.52531 218 PRO A CA 1
ATOM 1419 C C . PRO A 1 185 ? 62.05282 -13.40577 25.00237 1.000 26.50336 218 PRO A C 1
ATOM 1420 O O . PRO A 1 185 ? 61.15239 -13.68290 24.20701 1.000 30.50965 218 PRO A O 1
ATOM 1424 N N . LEU A 1 186 ? 63.10728 -14.19652 25.23161 1.000 30.30178 219 LEU A N 1
ATOM 1425 C CA . LEU A 1 186 ? 63.29653 -15.44116 24.48343 1.000 28.46148 219 LEU A CA 1
ATOM 1426 C C . LEU A 1 186 ? 62.06368 -16.33945 24.56085 1.000 28.34435 219 LEU A C 1
ATOM 1427 O O . LEU A 1 186 ? 61.66242 -16.94763 23.56032 1.000 25.88034 219 LEU A O 1
ATOM 1432 N N . ALA A 1 187 ? 61.44689 -16.43292 25.73882 1.000 27.44457 220 ALA A N 1
ATOM 1433 C CA . ALA A 1 187 ? 60.32249 -17.34797 25.91483 1.000 28.70320 220 ALA A CA 1
ATOM 1434 C C . ALA A 1 187 ? 59.09350 -16.94013 25.10626 1.000 30.78555 220 ALA A C 1
ATOM 1435 O O . ALA A 1 187 ? 58.20722 -17.77654 24.88900 1.000 30.83679 220 ALA A O 1
ATOM 1437 N N . SER A 1 188 ? 59.01539 -15.68694 24.65586 1.000 28.78875 221 SER A N 1
ATOM 1438 C CA A SER A 1 188 ? 57.90191 -15.22281 23.83854 0.539 29.26749 221 SER A CA 1
ATOM 1439 C CA B SER A 1 188 ? 57.90917 -15.20241 23.84020 0.461 29.27409 221 SER A CA 1
ATOM 1440 C C . SER A 1 188 ? 58.21893 -15.21437 22.34709 1.000 27.22430 221 SER A C 1
ATOM 1441 O O . SER A 1 188 ? 57.36091 -14.82427 21.54794 1.000 29.20601 221 SER A O 1
ATOM 1446 N N . ALA A 1 189 ? 59.41829 -15.64831 21.95300 1.000 25.53824 222 ALA A N 1
ATOM 1447 C CA . ALA A 1 189 ? 59.84134 -15.63627 20.55166 1.000 25.20259 222 ALA A CA 1
ATOM 1448 C C . ALA A 1 189 ? 59.42451 -16.94408 19.87363 1.000 24.85489 222 ALA A C 1
ATOM 1449 O O . ALA A 1 189 ? 60.24356 -17.78408 19.49718 1.000 29.13222 222 ALA A O 1
ATOM 1451 N N . THR A 1 190 ? 58.12994 -17.08531 19.70661 1.000 24.27128 223 THR A N 1
ATOM 1452 C CA . THR A 1 190 ? 57.58332 -18.34097 19.20074 1.000 25.48794 223 THR A CA 1
ATOM 1453 C C . THR A 1 190 ? 57.35652 -18.27329 17.69409 1.000 25.20348 223 THR A C 1
ATOM 1454 O O . THR A 1 190 ? 56.94089 -17.22958 17.17563 1.000 24.55008 223 THR A O 1
ATOM 1458 N N . PRO A 1 191 ? 57.61975 -19.36259 16.96756 1.000 24.01875 224 PRO A N 1
ATOM 1459 C CA . PRO A 1 191 ? 57.34096 -19.37282 15.52549 1.000 22.15566 224 PRO A CA 1
ATOM 1460 C C . PRO A 1 191 ? 55.88360 -19.02159 15.24064 1.000 23.59762 224 PRO A C 1
ATOM 1461 O O . PRO A 1 191 ? 54.97345 -19.43764 15.96489 1.000 23.98532 224 PRO A O 1
ATOM 1465 N N . GLN A 1 192 ? 55.66539 -18.24317 14.17309 1.000 22.78763 225 GLN A N 1
ATOM 1466 C CA . GLN A 1 192 ? 54.30059 -17.86989 13.80031 1.000 22.59315 225 GLN A CA 1
ATOM 1467 C C . GLN A 1 192 ? 53.46052 -19.09796 13.46844 1.000 25.05708 225 GLN A C 1
ATOM 1468 O O . GLN A 1 192 ? 52.25886 -19.12984 13.75596 1.000 24.17399 225 GLN A O 1
ATOM 1474 N N . GLY A 1 193 ? 54.07253 -20.11567 12.86401 1.000 21.22683 226 GLY A N 1
ATOM 1475 C CA . GLY A 1 193 ? 53.38184 -21.36039 12.58381 1.000 24.20442 226 GLY A CA 1
ATOM 1476 C C . GLY A 1 193 ? 53.98707 -22.50556 13.36703 1.000 26.19666 226 GLY A C 1
ATOM 1477 O O . GLY A 1 193 ? 55.15430 -22.43051 13.76367 1.000 25.06719 226 GLY A O 1
ATOM 1478 N N . GLN A 1 194 ? 53.21581 -23.56583 13.59140 1.000 26.03703 227 GLN A N 1
ATOM 1479 C CA . GLN A 1 194 ? 53.70027 -24.68991 14.38440 1.000 26.99784 227 GLN A CA 1
ATOM 1480 C C . GLN A 1 194 ? 54.96275 -25.25977 13.75263 1.000 25.76257 227 GLN A C 1
ATOM 1481 O O . GLN A 1 194 ? 54.95125 -25.67834 12.58949 1.000 28.28161 227 GLN A O 1
ATOM 1487 N N . THR A 1 195 ? 56.06271 -25.23380 14.50434 1.000 27.40742 228 THR A N 1
ATOM 1488 C CA . THR A 1 195 ? 57.36402 -25.64691 13.98477 1.000 22.88153 228 THR A CA 1
ATOM 1489 C C . THR A 1 195 ? 58.09830 -26.44293 15.05094 1.000 25.38427 228 THR A C 1
ATOM 1490 O O . THR A 1 195 ? 58.31112 -25.94702 16.16193 1.000 26.09959 228 THR A O 1
ATOM 1494 N N . ALA A 1 196 ? 58.50943 -27.65456 14.70261 1.000 24.82425 229 ALA A N 1
ATOM 1495 C CA . ALA A 1 196 ? 59.30137 -28.46699 15.61728 1.000 26.19925 229 ALA A CA 1
ATOM 1496 C C . ALA A 1 196 ? 60.67111 -27.83232 15.84859 1.000 24.59062 229 ALA A C 1
ATOM 1497 O O . ALA A 1 196 ? 61.19584 -27.10095 15.00364 1.000 22.70600 229 ALA A O 1
ATOM 1499 N N . LYS A 1 197 ? 61.25934 -28.12782 17.00447 1.000 23.23708 230 LYS A N 1
ATOM 1500 C CA . LYS A 1 197 ? 62.51029 -27.49685 17.41048 1.000 23.43311 230 LYS A CA 1
ATOM 1501 C C . LYS A 1 197 ? 63.70873 -28.36656 17.04585 1.000 24.64390 230 LYS A C 1
ATOM 1502 O O . LYS A 1 197 ? 63.67418 -29.59028 17.20645 1.000 25.67864 230 LYS A O 1
ATOM 1508 N N . ILE A 1 198 ? 64.77482 -27.71631 16.56748 1.000 20.91545 231 ILE A N 1
ATOM 1509 C CA . ILE A 1 198 ? 66.07321 -28.37010 16.43426 1.000 22.19498 231 ILE A CA 1
ATOM 1510 C C . ILE A 1 198 ? 66.53585 -28.81084 17.81285 1.000 23.78576 231 ILE A C 1
ATOM 1511 O O . ILE A 1 198 ? 66.48538 -28.03792 18.77700 1.000 24.52794 231 ILE A O 1
ATOM 1516 N N . GLU A 1 199 ? 66.99316 -30.05351 17.91824 1.000 22.79040 232 GLU A N 1
ATOM 1517 C CA . GLU A 1 199 ? 67.42624 -30.57186 19.20976 1.000 21.84672 232 GLU A CA 1
ATOM 1518 C C . GLU A 1 199 ? 68.93850 -30.58474 19.40754 1.000 22.88507 232 GLU A C 1
ATOM 1519 O O . GLU A 1 199 ? 69.39809 -30.39253 20.53779 1.000 23.42315 232 GLU A O 1
ATOM 1525 N N . VAL A 1 200 ? 69.72870 -30.80094 18.36300 1.000 21.10271 233 VAL A N 1
ATOM 1526 C CA . VAL A 1 200 ? 71.18434 -30.67491 18.48905 1.000 20.50505 233 VAL A CA 1
ATOM 1527 C C . VAL A 1 200 ? 71.53641 -29.19774 18.64080 1.000 21.15979 233 VAL A C 1
ATOM 1528 O O . VAL A 1 200 ? 71.17924 -28.39409 17.76886 1.000 20.60477 233 VAL A O 1
ATOM 1532 N N . PRO A 1 201 ? 72.22850 -28.78242 19.70075 1.000 20.26056 234 PRO A N 1
ATOM 1533 C CA . PRO A 1 201 ? 72.50375 -27.34562 19.85980 1.000 20.06625 234 PRO A CA 1
ATOM 1534 C C . PRO A 1 201 ? 73.41011 -26.81540 18.75807 1.000 21.07787 234 PRO A C 1
ATOM 1535 O O . PRO A 1 201 ? 74.39459 -27.45175 18.36895 1.000 20.33734 234 PRO A O 1
ATOM 1539 N N . HIS A 1 202 ? 73.06925 -25.62575 18.26358 1.000 18.72641 235 HIS A N 1
ATOM 1540 C CA . HIS A 1 202 ? 73.92880 -24.90668 17.33143 1.000 21.53398 235 HIS A CA 1
ATOM 1541 C C . HIS A 1 202 ? 74.43145 -23.60373 17.93353 1.000 18.77654 235 HIS A C 1
ATOM 1542 O O . HIS A 1 202 ? 74.91958 -22.72558 17.21066 1.000 19.47122 235 HIS A O 1
ATOM 1549 N N . THR A 1 203 ? 74.34781 -23.47694 19.25395 1.000 20.26245 236 THR A N 1
ATOM 1550 C CA . THR A 1 203 ? 75.05249 -22.43796 19.98909 1.000 19.27586 236 THR A CA 1
ATOM 1551 C C . THR A 1 203 ? 75.84973 -23.10207 21.10388 1.000 19.76987 236 THR A C 1
ATOM 1552 O O . THR A 1 203 ? 75.60036 -24.25922 21.46437 1.000 20.25581 236 THR A O 1
ATOM 1556 N N . HIS A 1 204 ? 76.80357 -22.35264 21.65454 1.000 19.86646 237 HIS A N 1
ATOM 1557 C CA . HIS A 1 204 ? 77.75184 -22.93140 22.59554 1.000 19.50145 237 HIS A CA 1
ATOM 1558 C C . HIS A 1 204 ? 78.39946 -21.81319 23.39138 1.000 21.69426 237 HIS A C 1
ATOM 1559 O O . HIS A 1 204 ? 78.54699 -20.69997 22.89237 1.000 23.80298 237 HIS A O 1
ATOM 1566 N N . ASN A 1 205 ? 78.81479 -22.12142 24.61837 1.000 19.60971 238 ASN A N 1
ATOM 1567 C CA . ASN A 1 205 ? 79.52546 -21.15731 25.45905 1.000 20.96924 238 ASN A CA 1
ATOM 1568 C C . ASN A 1 205 ? 81.01306 -21.50712 25.46987 1.000 21.73018 238 ASN A C 1
ATOM 1569 O O . ASN A 1 205 ? 81.42242 -22.45821 26.14265 1.000 22.55180 238 ASN A O 1
ATOM 1574 N N . LEU A 1 206 ? 81.82336 -20.73667 24.73657 1.000 20.35257 239 LEU A N 1
ATOM 1575 C CA . LEU A 1 206 ? 83.26637 -20.99363 24.70574 1.000 21.01579 239 LEU A CA 1
ATOM 1576 C C . LEU A 1 206 ? 84.00269 -20.30506 25.85216 1.000 22.42484 239 LEU A C 1
ATOM 1577 O O . LEU A 1 206 ? 84.80686 -20.93521 26.55671 1.000 20.83486 239 LEU A O 1
ATOM 1582 N N . LEU A 1 207 ? 83.74228 -19.01097 26.05684 1.000 21.93105 240 LEU A N 1
ATOM 1583 C CA . LEU A 1 207 ? 84.48331 -18.26789 27.07361 1.000 21.75703 240 LEU A CA 1
ATOM 1584 C C . LEU A 1 207 ? 84.26316 -18.84299 28.46561 1.000 23.21454 240 LEU A C 1
ATOM 1585 O O . LEU A 1 207 ? 85.17950 -18.82501 29.29769 1.000 22.97327 240 LEU A O 1
ATOM 1590 N N . GLY A 1 208 ? 83.06718 -19.37372 28.73233 1.000 23.08270 241 GLY A N 1
ATOM 1591 C CA . GLY A 1 208 ? 82.77470 -19.95051 30.02890 1.000 23.67169 241 GLY A CA 1
ATOM 1592 C C . GLY A 1 208 ? 83.36741 -21.32476 30.27898 1.000 24.19717 241 GLY A C 1
ATOM 1593 O O . GLY A 1 208 ? 83.24959 -21.83269 31.39626 1.000 26.16828 241 GLY A O 1
ATOM 1594 N N . GLN A 1 209 ? 83.98199 -21.95084 29.27855 1.000 22.31316 242 GLN A N 1
ATOM 1595 C CA . GLN A 1 209 ? 84.63254 -23.23289 29.51509 1.000 22.30858 242 GLN A CA 1
ATOM 1596 C C . GLN A 1 209 ? 85.81468 -23.05677 30.46337 1.000 24.50327 242 GLN A C 1
ATOM 1597 O O . GLN A 1 209 ? 86.43063 -21.98835 30.53683 1.000 25.02424 242 GLN A O 1
ATOM 1603 N N . GLN A 1 210 ? 86.12369 -24.11477 31.20441 1.000 25.06963 243 GLN A N 1
ATOM 1604 C CA . GLN A 1 210 ? 87.41366 -24.16579 31.87134 1.000 25.62022 243 GLN A CA 1
ATOM 1605 C C . GLN A 1 210 ? 88.50515 -24.34054 30.81691 1.000 23.07438 243 GLN A C 1
ATOM 1606 O O . GLN A 1 210 ? 88.25615 -24.90749 29.74967 1.000 23.96216 243 GLN A O 1
ATOM 1612 N N . PRO A 1 211 ? 89.71561 -23.84836 31.07958 1.000 24.13535 244 PRO A N 1
ATOM 1613 C CA . PRO A 1 211 ? 90.80327 -24.03181 30.11006 1.000 24.68388 244 PRO A CA 1
ATOM 1614 C C . PRO A 1 211 ? 91.07658 -25.50560 29.88114 1.000 26.01894 244 PRO A C 1
ATOM 1615 O O . PRO A 1 211 ? 91.08934 -26.30538 30.81732 1.000 28.31195 244 PRO A O 1
ATOM 1619 N N . LEU A 1 212 ? 91.28286 -25.86305 28.61744 1.000 22.38645 245 LEU A N 1
ATOM 1620 C CA . LEU A 1 212 ? 91.78976 -27.19455 28.31251 1.000 24.95988 245 LEU A CA 1
ATOM 1621 C C . LEU A 1 212 ? 93.21848 -27.34372 28.80834 1.000 27.91551 245 LEU A C 1
ATOM 1622 O O . LEU A 1 212 ? 93.61228 -28.41028 29.29206 1.000 27.90780 245 LEU A O 1
ATOM 1627 N N . VAL A 1 213 ? 93.99596 -26.27043 28.70860 1.000 26.49951 246 VAL A N 1
ATOM 1628 C CA . VAL A 1 213 ? 95.40158 -26.24984 29.07744 1.000 30.37358 246 VAL A CA 1
ATOM 1629 C C . VAL A 1 213 ? 95.67368 -24.91644 29.76371 1.000 29.00085 246 VAL A C 1
ATOM 1630 O O . VAL A 1 213 ? 95.15270 -23.87325 29.35087 1.000 27.59451 246 VAL A O 1
ATOM 1634 N N . SER A 1 214 ? 96.46585 -24.95516 30.83450 1.000 30.63291 247 SER A N 1
ATOM 1635 C CA . SER A 1 214 ? 96.80316 -23.77569 31.61629 1.000 30.76044 247 SER A CA 1
ATOM 1636 C C . SER A 1 214 ? 98.25450 -23.89670 32.06264 1.000 34.44909 247 SER A C 1
ATOM 1637 O O . SER A 1 214 ? 98.69126 -24.98045 32.45463 1.000 36.05639 247 SER A O 1
ATOM 1640 N N . LEU A 1 215 ? 99.00834 -22.79977 31.98400 1.000 28.68120 248 LEU A N 1
ATOM 1641 C CA . LEU A 1 215 ? 100.38453 -22.79995 32.48604 1.000 27.62763 248 LEU A CA 1
ATOM 1642 C C . LEU A 1 215 ? 100.80168 -21.36665 32.76476 1.000 25.72561 248 LEU A C 1
ATOM 1643 O O . LEU A 1 215 ? 100.83571 -20.55586 31.83909 1.000 26.53142 248 LEU A O 1
ATOM 1648 N N . GLY A 1 216 ? 101.13516 -21.06330 34.01975 1.000 29.13659 249 GLY A N 1
ATOM 1649 C CA . GLY A 1 216 ? 101.66354 -19.74779 34.36367 1.000 29.10613 249 GLY A CA 1
ATOM 1650 C C . GLY A 1 216 ? 100.76519 -18.58783 33.98875 1.000 31.85366 249 GLY A C 1
ATOM 1651 O O . GLY A 1 216 ? 101.26279 -17.49441 33.68284 1.000 31.99236 249 GLY A O 1
ATOM 1652 N N . GLY A 1 217 ? 99.44766 -18.79143 34.01181 1.000 28.35952 250 GLY A N 1
ATOM 1653 C CA . GLY A 1 217 ? 98.50082 -17.77408 33.60789 1.000 29.88910 250 GLY A CA 1
ATOM 1654 C C . GLY A 1 217 ? 98.12683 -17.80260 32.14295 1.000 29.18565 250 GLY A C 1
ATOM 1655 O O . GLY A 1 217 ? 97.18336 -17.10658 31.74442 1.000 29.81035 250 GLY A O 1
ATOM 1656 N N . ASN A 1 218 ? 98.83601 -18.57622 31.32662 1.000 26.02811 251 ASN A N 1
ATOM 1657 C CA . ASN A 1 218 ? 98.49399 -18.73772 29.92070 1.000 22.74048 251 ASN A CA 1
ATOM 1658 C C . ASN A 1 218 ? 97.45559 -19.83206 29.78041 1.000 23.27055 251 ASN A C 1
ATOM 1659 O O . ASN A 1 218 ? 97.56202 -20.87793 30.42029 1.000 25.62377 251 ASN A O 1
ATOM 1664 N N . GLU A 1 219 ? 96.44755 -19.58791 28.94165 1.000 24.34979 252 GLU A N 1
ATOM 1665 C CA . GLU A 1 219 ? 95.27842 -20.46013 28.90780 1.000 23.39359 252 GLU A CA 1
ATOM 1666 C C . GLU A 1 219 ? 94.82361 -20.70861 27.48047 1.000 22.41354 252 GLU A C 1
ATOM 1667 O O . GLU A 1 219 ? 94.87753 -19.81368 26.63246 1.000 22.47684 252 GLU A O 1
ATOM 1673 N N . LEU A 1 220 ? 94.35390 -21.92891 27.23003 1.000 20.34896 253 LEU A N 1
ATOM 1674 C CA . LEU A 1 220 ? 93.73041 -22.28701 25.96489 1.000 21.43142 253 LEU A CA 1
ATOM 1675 C C . LEU A 1 220 ? 92.36559 -22.88947 26.26463 1.000 22.77335 253 LEU A C 1
ATOM 1676 O O . LEU A 1 220 ? 92.27236 -23.86361 27.01631 1.000 23.22018 253 LEU A O 1
ATOM 1681 N N . ARG A 1 221 ? 91.31484 -22.29806 25.70066 1.000 20.49434 254 ARG A N 1
ATOM 1682 C CA . ARG A 1 221 ? 89.96648 -22.86038 25.73662 1.000 19.48397 254 ARG A CA 1
ATOM 1683 C C . ARG A 1 221 ? 89.59977 -23.31301 24.33352 1.000 21.45366 254 ARG A C 1
ATOM 1684 O O . ARG A 1 221 ? 89.74501 -22.54310 23.38088 1.000 22.79844 254 ARG A O 1
ATOM 1692 N N . LEU A 1 222 ? 89.11694 -24.55258 24.20310 1.000 19.37262 255 LEU A N 1
ATOM 1693 C CA . LEU A 1 222 ? 88.93913 -25.18881 22.90221 1.000 20.45252 255 LEU A CA 1
ATOM 1694 C C . LEU A 1 222 ? 87.50259 -25.65685 22.72917 1.000 21.29159 255 LEU A C 1
ATOM 1695 O O . LEU A 1 222 ? 86.98808 -26.40370 23.56921 1.000 22.56548 255 LEU A O 1
ATOM 1700 N N . ALA A 1 223 ? 86.86957 -25.25111 21.62970 1.000 21.06075 256 ALA A N 1
ATOM 1701 C CA . ALA A 1 223 ? 85.56055 -25.79388 21.23613 1.000 20.37529 256 ALA A CA 1
ATOM 1702 C C . ALA A 1 223 ? 85.71877 -26.46217 19.86746 1.000 20.00681 256 ALA A C 1
ATOM 1703 O O . ALA A 1 223 ? 85.56710 -25.82646 18.81757 1.000 20.11910 256 ALA A O 1
ATOM 1705 N N . SER A 1 224 ? 86.04698 -27.75194 19.88588 1.000 19.05318 257 SER A N 1
ATOM 1706 C CA . SER A 1 224 ? 86.03805 -28.59386 18.69824 1.000 19.67020 257 SER A CA 1
ATOM 1707 C C . SER A 1 224 ? 84.70471 -29.33254 18.65649 1.000 19.89902 257 SER A C 1
ATOM 1708 O O . SER A 1 224 ? 83.81895 -29.09810 19.47931 1.000 19.15678 257 SER A O 1
ATOM 1711 N N . ALA A 1 225 ? 84.55185 -30.25821 17.71287 1.000 19.33177 258 ALA A N 1
ATOM 1712 C CA . ALA A 1 225 ? 83.28749 -30.98613 17.67575 1.000 20.04212 258 ALA A CA 1
ATOM 1713 C C . ALA A 1 225 ? 83.09273 -31.89032 18.89060 1.000 21.23156 258 ALA A C 1
ATOM 1714 O O . ALA A 1 225 ? 81.96658 -32.35552 19.11624 1.000 21.92088 258 ALA A O 1
ATOM 1716 N N . LYS A 1 226 ? 84.13978 -32.13508 19.69214 1.000 19.71255 259 LYS A N 1
ATOM 1717 C CA . LYS A 1 226 ? 83.94849 -32.85513 20.95056 1.000 20.61709 259 LYS A CA 1
ATOM 1718 C C . LYS A 1 226 ? 83.13770 -32.03409 21.94165 1.000 20.77304 259 LYS A C 1
ATOM 1719 O O . LYS A 1 226 ? 82.22121 -32.55329 22.59598 1.000 20.97388 259 LYS A O 1
ATOM 1725 N N . GLU A 1 227 ? 83.47522 -30.74989 22.07497 1.000 19.81118 260 GLU A N 1
ATOM 1726 C CA . GLU A 1 227 ? 82.75138 -29.84551 22.96490 1.000 20.34797 260 GLU A CA 1
ATOM 1727 C C . GLU A 1 227 ? 81.45346 -29.34550 22.34544 1.000 21.41009 260 GLU A C 1
ATOM 1728 O O . GLU A 1 227 ? 80.48708 -29.06157 23.06758 1.000 23.31180 260 GLU A O 1
ATOM 1734 N N . PHE A 1 228 ? 81.42273 -29.21441 21.02237 1.000 19.24587 261 PHE A N 1
ATOM 1735 C CA . PHE A 1 228 ? 80.35975 -28.49617 20.31490 1.000 17.86188 261 PHE A CA 1
ATOM 1736 C C . PHE A 1 228 ? 80.05325 -29.26648 19.03602 1.000 20.41078 261 PHE A C 1
ATOM 1737 O O . PHE A 1 228 ? 80.43135 -28.85954 17.92987 1.000 19.44593 261 PHE A O 1
ATOM 1745 N N . PRO A 1 229 ? 79.36547 -30.40537 19.15596 1.000 20.66733 262 PRO A N 1
ATOM 1746 C CA . PRO A 1 229 ? 79.22388 -31.28558 17.98598 1.000 19.46880 262 PRO A CA 1
ATOM 1747 C C . PRO A 1 229 ? 78.39777 -30.68264 16.87002 1.000 19.59375 262 PRO A C 1
ATOM 1748 O O . PRO A 1 229 ? 78.58946 -31.06614 15.71121 1.000 21.23737 262 PRO A O 1
ATOM 1752 N N . GLY A 1 230 ? 77.49911 -29.74218 17.17229 1.000 18.96163 263 GLY A N 1
ATOM 1753 C CA . GLY A 1 230 ? 76.77745 -29.05014 16.11297 1.000 19.57567 263 GLY A CA 1
ATOM 1754 C C . GLY A 1 230 ? 77.70268 -28.39635 15.10392 1.000 21.97208 263 GLY A C 1
ATOM 1755 O O . GLY A 1 230 ? 77.39901 -28.35285 13.91097 1.000 21.62585 263 GLY A O 1
ATOM 1756 N N . SER A 1 231 ? 78.84737 -27.90100 15.56372 1.000 18.64895 264 SER A N 1
ATOM 1757 C CA . SER A 1 231 ? 79.86215 -27.33346 14.67333 1.000 18.50290 264 SER A CA 1
ATOM 1758 C C . SER A 1 231 ? 80.75892 -28.47419 14.19242 1.000 19.18080 264 SER A C 1
ATOM 1759 O O . SER A 1 231 ? 81.89989 -28.65320 14.63219 1.000 20.14918 264 SER A O 1
ATOM 1762 N N . PHE A 1 232 ? 80.19992 -29.29044 13.29333 1.000 19.98842 265 PHE A N 1
ATOM 1763 C CA . PHE A 1 232 ? 80.81575 -30.59268 13.05383 1.000 20.22238 265 PHE A CA 1
ATOM 1764 C C . PHE A 1 232 ? 82.12785 -30.49723 12.28910 1.000 20.24468 265 PHE A C 1
ATOM 1765 O O . PHE A 1 232 ? 82.95136 -31.41199 12.40270 1.000 21.08577 265 PHE A O 1
ATOM 1773 N N . ASN A 1 233 ? 82.36091 -29.41502 11.52300 1.000 18.89322 266 ASN A N 1
ATOM 1774 C CA . ASN A 1 233 ? 83.57114 -29.34037 10.71030 1.000 18.94953 266 ASN A CA 1
ATOM 1775 C C . ASN A 1 233 ? 84.34475 -28.05103 10.94574 1.000 18.98143 266 ASN A C 1
ATOM 1776 O O . ASN A 1 233 ? 85.19812 -27.69306 10.13008 1.000 19.45800 266 ASN A O 1
ATOM 1781 N N . MET A 1 234 ? 84.08292 -27.36138 12.05069 1.000 17.78457 267 MET A N 1
ATOM 1782 C CA . MET A 1 234 ? 84.85364 -26.17513 12.39779 1.000 18.32448 267 MET A CA 1
ATOM 1783 C C . MET A 1 234 ? 85.11876 -26.18927 13.89629 1.000 20.03492 267 MET A C 1
ATOM 1784 O O . MET A 1 234 ? 84.31795 -26.70237 14.67770 1.000 20.56401 267 MET A O 1
ATOM 1789 N N . THR A 1 235 ? 86.26051 -25.62303 14.28524 1.000 18.35929 268 THR A N 1
ATOM 1790 C CA . THR A 1 235 ? 86.74283 -25.58768 15.65974 1.000 18.38233 268 THR A CA 1
ATOM 1791 C C . THR A 1 235 ? 87.18178 -24.16562 15.97404 1.000 19.50164 268 THR A C 1
ATOM 1792 O O . THR A 1 235 ? 87.76984 -23.50424 15.12027 1.000 19.46458 268 THR A O 1
ATOM 1796 N N . GLY A 1 236 ? 86.92304 -23.70563 17.19881 1.000 18.96298 269 GLY A N 1
ATOM 1797 C CA . GLY A 1 236 ? 87.42136 -22.41999 17.63968 1.000 20.63542 269 GLY A CA 1
ATOM 1798 C C . GLY A 1 236 ? 88.12367 -22.53553 18.97835 1.000 20.75820 269 GLY A C 1
ATOM 1799 O O . GLY A 1 236 ? 87.86912 -23.44428 19.76368 1.000 20.90689 269 GLY A O 1
ATOM 1800 N N . ALA A 1 237 ? 89.02261 -21.58324 19.23400 1.000 20.64303 270 ALA A N 1
ATOM 1801 C CA . ALA A 1 237 ? 89.72112 -21.58287 20.50925 1.000 19.31731 270 ALA A CA 1
ATOM 1802 C C . ALA A 1 237 ? 90.01373 -20.15636 20.94504 1.000 19.60448 270 ALA A C 1
ATOM 1803 O O . ALA A 1 237 ? 90.20695 -19.26738 20.11136 1.000 22.12619 270 ALA A O 1
ATOM 1805 N N . LEU A 1 238 ? 90.05222 -19.95173 22.26068 1.000 19.18699 271 LEU A N 1
ATOM 1806 C CA . LEU A 1 238 ? 90.52969 -18.70055 22.84612 1.000 20.23817 271 LEU A CA 1
ATOM 1807 C C . LEU A 1 238 ? 91.88876 -18.95330 23.46824 1.000 21.62650 271 LEU A C 1
ATOM 1808 O O . LEU A 1 238 ? 92.04732 -19.90747 24.23745 1.000 21.96760 271 LEU A O 1
ATOM 1813 N N . ILE A 1 239 ? 92.86156 -18.09908 23.14861 1.000 19.98098 272 ILE A N 1
ATOM 1814 C CA . ILE A 1 239 ? 94.20117 -18.18844 23.71468 1.000 19.50094 272 ILE A CA 1
ATOM 1815 C C . ILE A 1 239 ? 94.46980 -16.90952 24.48807 1.000 23.12653 272 ILE A C 1
ATOM 1816 O O . ILE A 1 239 ? 94.25215 -15.80668 23.97203 1.000 21.91785 272 ILE A O 1
ATOM 1821 N N . HIS A 1 240 ? 94.91031 -17.06289 25.73203 1.000 21.42349 273 HIS A N 1
ATOM 1822 C CA . HIS A 1 240 ? 95.31815 -15.95142 26.57879 1.000 22.45925 273 HIS A CA 1
ATOM 1823 C C . HIS A 1 240 ? 96.80190 -16.11214 26.85902 1.000 25.13162 273 HIS A C 1
ATOM 1824 O O . HIS A 1 240 ? 97.21319 -17.14057 27.40579 1.000 22.72964 273 HIS A O 1
ATOM 1831 N N . LEU A 1 241 ? 97.59978 -15.10223 26.49415 1.000 23.06849 274 LEU A N 1
ATOM 1832 C CA . LEU A 1 241 ? 99.04635 -15.12743 26.68543 1.000 23.17305 274 LEU A CA 1
ATOM 1833 C C . LEU A 1 241 ? 99.45829 -13.98023 27.59229 1.000 23.89100 274 LEU A C 1
ATOM 1834 O O . LEU A 1 241 ? 99.09563 -12.82373 27.34363 1.000 25.27428 274 LEU A O 1
ATOM 1839 N N . GLU A 1 242 ? 100.21578 -14.30831 28.62746 1.000 24.01358 275 GLU A N 1
ATOM 1840 C CA . GLU A 1 242 ? 100.80483 -13.35110 29.55290 1.000 26.12148 275 GLU A CA 1
ATOM 1841 C C . GLU A 1 242 ? 102.05958 -12.73362 28.92778 1.000 25.64111 275 GLU A C 1
ATOM 1842 O O . GLU A 1 242 ? 102.63620 -13.29599 27.98995 1.000 24.85147 275 GLU A O 1
ATOM 1848 N N . PRO A 1 243 ? 102.49611 -11.57200 29.41495 1.000 27.26385 276 PRO A N 1
ATOM 1849 C CA . PRO A 1 243 ? 103.67562 -10.92509 28.82564 1.000 26.56827 276 PRO A CA 1
ATOM 1850 C C . PRO A 1 243 ? 104.88425 -11.84610 28.80458 1.000 26.23852 276 PRO A C 1
ATOM 1851 O O . PRO A 1 243 ? 105.24494 -12.45655 29.81576 1.000 27.06943 276 PRO A O 1
ATOM 1855 N N . GLY A 1 244 ? 105.52356 -11.93404 27.63878 1.000 25.05320 277 GLY A N 1
ATOM 1856 C CA . GLY A 1 244 ? 106.73046 -12.71354 27.48873 1.000 26.70799 277 GLY A CA 1
ATOM 1857 C C . GLY A 1 244 ? 106.50172 -14.17214 27.16377 1.000 26.45961 277 GLY A C 1
ATOM 1858 O O . GLY A 1 244 ? 107.46065 -14.86221 26.79516 1.000 25.80015 277 GLY A O 1
ATOM 1859 N N . ALA A 1 245 ? 105.26678 -14.65468 27.27274 1.000 24.11407 278 ALA A N 1
ATOM 1860 C CA . ALA A 1 245 ? 104.93541 -16.05819 27.07281 1.000 24.04000 278 ALA A CA 1
ATOM 1861 C C . ALA A 1 245 ? 104.64060 -16.36189 25.60603 1.000 25.63170 278 ALA A C 1
ATOM 1862 O O . ALA A 1 245 ? 104.35215 -15.47518 24.79629 1.000 24.47052 278 ALA A O 1
ATOM 1864 N N . MET A 1 246 ? 104.64151 -17.65651 25.29777 1.000 24.28329 279 MET A N 1
ATOM 1865 C CA . MET A 1 246 ? 104.71648 -18.16546 23.94387 1.000 23.46673 279 MET A CA 1
ATOM 1866 C C . MET A 1 246 ? 103.72378 -19.31207 23.85389 1.000 23.61776 279 MET A C 1
ATOM 1867 O O . MET A 1 246 ? 103.68750 -20.14068 24.76574 1.000 22.81698 279 MET A O 1
ATOM 1872 N N . ARG A 1 247 ? 102.89693 -19.35613 22.80470 1.000 21.03097 280 ARG A N 1
ATOM 1873 C CA . ARG A 1 247 ? 102.33543 -20.63787 22.38158 1.000 20.75216 280 ARG A CA 1
ATOM 1874 C C . ARG A 1 247 ? 103.43129 -21.34269 21.59274 1.000 21.90783 280 ARG A C 1
ATOM 1875 O O . ARG A 1 247 ? 103.96719 -20.76981 20.64114 1.000 21.70090 280 ARG A O 1
ATOM 1883 N N . GLN A 1 248 ? 103.81490 -22.54426 22.02378 1.000 20.50876 281 GLN A N 1
ATOM 1884 C CA . GLN A 1 248 ? 104.95589 -23.23739 21.43198 1.000 21.09619 281 GLN A CA 1
ATOM 1885 C C . GLN A 1 248 ? 104.79903 -23.48865 19.94126 1.000 21.10355 281 GLN A C 1
ATOM 1886 O O . GLN A 1 248 ? 103.69521 -23.52954 19.38879 1.000 20.51119 281 GLN A O 1
ATOM 1892 N N . LEU A 1 249 ? 105.95749 -23.68606 19.30771 1.000 20.27218 282 LEU A N 1
ATOM 1893 C CA . LEU A 1 249 ? 106.05011 -24.10130 17.91235 1.000 19.72762 282 LEU A CA 1
ATOM 1894 C C . LEU A 1 249 ? 105.26838 -25.38330 17.66044 1.000 19.28470 282 LEU A C 1
ATOM 1895 O O . LEU A 1 249 ? 105.42329 -26.36888 18.38556 1.000 19.36360 282 LEU A O 1
ATOM 1900 N N . HIS A 1 250 ? 104.45225 -25.37688 16.60748 1.000 18.27796 283 HIS A N 1
ATOM 1901 C CA . HIS A 1 250 ? 103.61518 -26.52849 16.28560 1.000 17.72921 283 HIS A CA 1
ATOM 1902 C C . HIS A 1 250 ? 103.14033 -26.40421 14.84551 1.000 19.35108 283 HIS A C 1
ATOM 1903 O O . HIS A 1 250 ? 103.34663 -25.37974 14.18836 1.000 19.05623 283 HIS A O 1
ATOM 1910 N N . TRP A 1 251 ? 102.48050 -27.46267 14.36178 1.000 17.68623 284 TRP A N 1
ATOM 1911 C CA . TRP A 1 251 ? 101.71666 -27.36785 13.12614 1.000 18.52482 284 TRP A CA 1
ATOM 1912 C C . TRP A 1 251 ? 100.42793 -28.16213 13.26533 1.000 19.24661 284 TRP A C 1
ATOM 1913 O O . TRP A 1 251 ? 100.26925 -28.97812 14.17922 1.000 18.56480 284 TRP A O 1
ATOM 1924 N N . HIS A 1 252 ? 99.49716 -27.88780 12.35084 1.000 18.46496 285 HIS A N 1
ATOM 1925 C CA . HIS A 1 252 ? 98.24401 -28.63436 12.25086 1.000 18.74982 285 HIS A CA 1
ATOM 1926 C C . HIS A 1 252 ? 98.25202 -29.49011 11.00034 1.000 18.77252 285 HIS A C 1
ATOM 1927 O O . HIS A 1 252 ? 98.32560 -28.96014 9.88403 1.000 19.92803 285 HIS A O 1
ATOM 1934 N N . PRO A 1 253 ? 98.18577 -30.81128 11.13784 1.000 19.42356 286 PRO A N 1
ATOM 1935 C CA . PRO A 1 253 ? 98.19068 -31.67181 9.94600 1.000 20.25289 286 PRO A CA 1
ATOM 1936 C C . PRO A 1 253 ? 96.94970 -31.53128 9.08486 1.000 20.12472 286 PRO A C 1
ATOM 1937 O O . PRO A 1 253 ? 96.99859 -31.89620 7.90316 1.000 20.72592 286 PRO A O 1
ATOM 1941 N N . ASN A 1 254 ? 95.83801 -31.02131 9.62854 1.000 18.55289 287 ASN A N 1
ATOM 1942 C CA . ASN A 1 254 ? 94.54594 -31.21332 8.99605 1.000 20.16919 287 ASN A CA 1
ATOM 1943 C C . ASN A 1 254 ? 93.73750 -29.94584 8.75643 1.000 21.88187 287 ASN A C 1
ATOM 1944 O O . ASN A 1 254 ? 92.61238 -30.04856 8.25261 1.000 22.15576 287 ASN A O 1
ATOM 1949 N N . ALA A 1 255 ? 94.25444 -28.76197 9.09216 1.000 19.08576 288 ALA A N 1
ATOM 1950 C CA . ALA A 1 255 ? 93.40020 -27.58198 9.02799 1.000 20.01400 288 ALA A CA 1
ATOM 1951 C C . ALA A 1 255 ? 94.23806 -26.32694 8.85734 1.000 19.12240 288 ALA A C 1
ATOM 1952 O O . ALA A 1 255 ? 95.37075 -26.24409 9.34069 1.000 18.57233 288 ALA A O 1
ATOM 1954 N N . ASP A 1 256 ? 93.65005 -25.35735 8.17120 1.000 18.27741 289 ASP A N 1
ATOM 1955 C CA . ASP A 1 256 ? 94.10591 -23.97617 8.19769 1.000 18.53952 289 ASP A CA 1
ATOM 1956 C C . ASP A 1 256 ? 93.66642 -23.32322 9.50335 1.000 19.16312 289 ASP A C 1
ATOM 1957 O O . ASP A 1 256 ? 92.69728 -23.75550 10.13844 1.000 19.13752 289 ASP A O 1
ATOM 1962 N N . GLU A 1 257 ? 94.36824 -22.25360 9.88587 1.000 17.09453 290 GLU A N 1
ATOM 1963 C CA . GLU A 1 257 ? 94.10340 -21.53809 11.13308 1.000 18.55204 290 GLU A CA 1
ATOM 1964 C C . GLU A 1 257 ? 93.90168 -20.05743 10.83659 1.000 20.18929 290 GLU A C 1
ATOM 1965 O O . GLU A 1 257 ? 94.80262 -19.39883 10.30673 1.000 21.37090 290 GLU A O 1
ATOM 1971 N N . TRP A 1 258 ? 92.73125 -19.54216 11.18993 1.000 17.67593 291 TRP A N 1
ATOM 1972 C CA . TRP A 1 258 ? 92.38099 -18.13310 11.04301 1.000 18.43138 291 TRP A CA 1
ATOM 1973 C C . TRP A 1 258 ? 92.39806 -17.48618 12.42485 1.000 19.06954 291 TRP A C 1
ATOM 1974 O O . TRP A 1 258 ? 91.91670 -18.07827 13.39274 1.000 20.38125 291 TRP A O 1
ATOM 1985 N N . GLN A 1 259 ? 92.97627 -16.28317 12.53409 1.000 19.72308 292 GLN A N 1
ATOM 1986 C CA . GLN A 1 259 ? 93.25075 -15.67716 13.83529 1.000 20.09947 292 GLN A CA 1
ATOM 1987 C C . GLN A 1 259 ? 92.75045 -14.24285 13.89651 1.000 20.77580 292 GLN A C 1
ATOM 1988 O O . GLN A 1 259 ? 92.86874 -13.49752 12.92319 1.000 21.18574 292 GLN A O 1
ATOM 1994 N N . TYR A 1 260 ? 92.24894 -13.84044 15.06374 1.000 20.18732 293 TYR A N 1
ATOM 1995 C CA . TYR A 1 260 ? 91.84457 -12.45301 15.28574 1.000 19.92006 293 TYR A CA 1
ATOM 1996 C C . TYR A 1 260 ? 92.29590 -12.01061 16.66888 1.000 19.74359 293 TYR A C 1
ATOM 1997 O O . TYR A 1 260 ? 92.07992 -12.72521 17.65102 1.000 21.20559 293 TYR A O 1
ATOM 2006 N N . VAL A 1 261 ? 92.89770 -10.82756 16.75309 1.000 19.60818 294 VAL A N 1
ATOM 2007 C CA . VAL A 1 261 ? 93.42451 -10.32568 18.01777 1.000 20.05425 294 VAL A CA 1
ATOM 2008 C C . VAL A 1 261 ? 92.30483 -9.59995 18.75570 1.000 22.55914 294 VAL A C 1
ATOM 2009 O O . VAL A 1 261 ? 91.89576 -8.50479 18.36505 1.000 22.88112 294 VAL A O 1
ATOM 2013 N N . LEU A 1 262 ? 91.82011 -10.20747 19.84163 1.000 22.76446 295 LEU A N 1
ATOM 2014 C CA . LEU A 1 262 ? 90.75374 -9.58767 20.62521 1.000 22.06330 295 LEU A CA 1
ATOM 2015 C C . LEU A 1 262 ? 91.27012 -8.40158 21.43229 1.000 25.00361 295 LEU A C 1
ATOM 2016 O O . LEU A 1 262 ? 90.57388 -7.39137 21.57272 1.000 25.20762 295 LEU A O 1
ATOM 2021 N N . ASP A 1 263 ? 92.47914 -8.50672 21.98110 1.000 24.88321 296 ASP A N 1
ATOM 2022 C CA . ASP A 1 263 ? 93.09308 -7.37949 22.67623 1.000 25.64939 296 ASP A CA 1
ATOM 2023 C C . ASP A 1 263 ? 94.57680 -7.67190 22.82362 1.000 27.46544 296 ASP A C 1
ATOM 2024 O O . ASP A 1 263 ? 95.00100 -8.83113 22.81451 1.000 25.27849 296 ASP A O 1
ATOM 2029 N N . GLY A 1 264 ? 95.35850 -6.60301 22.95126 1.000 26.86926 297 GLY A N 1
ATOM 2030 C CA . GLY A 1 264 ? 96.79742 -6.73018 23.07199 1.000 27.07477 297 GLY A CA 1
ATOM 2031 C C . GLY A 1 264 ? 97.50959 -6.64775 21.73666 1.000 27.99535 297 GLY A C 1
ATOM 2032 O O . GLY A 1 264 ? 96.95412 -6.24439 20.70844 1.000 27.12465 297 GLY A O 1
ATOM 2033 N N . GLU A 1 265 ? 98.78197 -7.04448 21.76957 1.000 25.84679 298 GLU A N 1
ATOM 2034 C CA . GLU A 1 265 ? 99.66404 -7.06671 20.60747 1.000 27.65369 298 GLU A CA 1
ATOM 2035 C C . GLU A 1 265 ? 100.24595 -8.45807 20.45776 1.000 24.92923 298 GLU A C 1
ATOM 2036 O O . GLU A 1 265 ? 100.84075 -8.98318 21.40346 1.000 28.43456 298 GLU A O 1
ATOM 2042 N N . MET A 1 266 ? 100.12950 -9.02044 19.25925 1.000 23.76329 299 MET A N 1
ATOM 2043 C CA . MET A 1 266 ? 100.49665 -10.40319 18.98126 1.000 26.70304 299 MET A CA 1
ATOM 2044 C C . MET A 1 266 ? 101.70109 -10.46536 18.05172 1.000 24.16185 299 MET A C 1
ATOM 2045 O O . MET A 1 266 ? 101.72114 -9.78195 17.02627 1.000 26.56044 299 MET A O 1
ATOM 2050 N N . ASP A 1 267 ? 102.68259 -11.31348 18.37557 1.000 23.72222 300 ASP A N 1
ATOM 2051 C CA . ASP A 1 267 ? 103.74226 -11.65031 17.42744 1.000 24.08854 300 ASP A CA 1
ATOM 2052 C C . ASP A 1 267 ? 103.48114 -13.04360 16.87138 1.000 23.45169 300 ASP A C 1
ATOM 2053 O O . ASP A 1 267 ? 103.20766 -13.98133 17.63142 1.000 23.61802 300 ASP A O 1
ATOM 2058 N N . LEU A 1 268 ? 103.55906 -13.17397 15.55053 1.000 21.78250 301 LEU A N 1
ATOM 2059 C CA . LEU A 1 268 ? 103.28992 -14.43907 14.87817 1.000 21.64660 301 LEU A CA 1
ATOM 2060 C C . LEU A 1 268 ? 104.47966 -14.78399 13.99923 1.000 21.99236 301 LEU A C 1
ATOM 2061 O O . LEU A 1 268 ? 104.97547 -13.92357 13.26909 1.000 23.63408 301 LEU A O 1
ATOM 2066 N N . THR A 1 269 ? 104.94116 -16.03010 14.05731 1.000 21.50610 302 THR A N 1
ATOM 2067 C CA . THR A 1 269 ? 105.94539 -16.48175 13.10770 1.000 21.20533 302 THR A CA 1
ATOM 2068 C C . THR A 1 269 ? 105.38815 -17.68252 12.35870 1.000 21.58705 302 THR A C 1
ATOM 2069 O O . THR A 1 269 ? 104.67878 -18.51622 12.93724 1.000 20.86857 302 THR A O 1
ATOM 2073 N N . VAL A 1 270 ? 105.66404 -17.72090 11.05535 1.000 20.15904 303 VAL A N 1
ATOM 2074 C CA . VAL A 1 270 ? 105.12734 -18.72564 10.14183 1.000 20.53660 303 VAL A CA 1
ATOM 2075 C C . VAL A 1 270 ? 106.27982 -19.27782 9.31348 1.000 20.34205 303 VAL A C 1
ATOM 2076 O O . VAL A 1 270 ? 106.99515 -18.51124 8.65887 1.000 20.65736 303 VAL A O 1
ATOM 2080 N N . PHE A 1 271 ? 106.44486 -20.59947 9.33432 1.000 19.01149 304 PHE A N 1
ATOM 2081 C CA . PHE A 1 271 ? 107.48306 -21.30810 8.59045 1.000 20.34549 304 PHE A CA 1
ATOM 2082 C C . PHE A 1 271 ? 106.82791 -22.07916 7.44608 1.000 20.44305 304 PHE A C 1
ATOM 2083 O O . PHE A 1 271 ? 105.92862 -22.89749 7.67735 1.000 19.55630 304 PHE A O 1
ATOM 2091 N N . ALA A 1 272 ? 107.27153 -21.81722 6.21425 1.000 20.17438 305 ALA A N 1
ATOM 2092 C CA . ALA A 1 272 ? 106.54690 -22.26067 5.02958 1.000 20.11779 305 ALA A CA 1
ATOM 2093 C C . ALA A 1 272 ? 107.29222 -23.30741 4.21034 1.000 20.99858 305 ALA A C 1
ATOM 2094 O O . ALA A 1 272 ? 106.87191 -23.58987 3.08169 1.000 22.19587 305 ALA A O 1
ATOM 2096 N N . SER A 1 273 ? 108.36040 -23.90490 4.76115 1.000 18.60388 306 SER A N 1
ATOM 2097 C CA . SER A 1 273 ? 109.26718 -24.84173 4.08502 1.000 19.03735 306 SER A CA 1
ATOM 2098 C C . SER A 1 273 ? 110.14505 -24.12512 3.05907 1.000 22.56318 306 SER A C 1
ATOM 2099 O O . SER A 1 273 ? 110.02267 -22.90797 2.86548 1.000 21.76793 306 SER A O 1
ATOM 2102 N N . GLU A 1 274 ? 111.06604 -24.86715 2.43704 1.000 21.46722 307 GLU A N 1
ATOM 2103 C CA . GLU A 1 274 ? 111.94795 -24.33355 1.39159 1.000 21.42560 307 GLU A CA 1
ATOM 2104 C C . GLU A 1 274 ? 112.73094 -23.11568 1.87550 1.000 23.12179 307 GLU A C 1
ATOM 2105 O O . GLU A 1 274 ? 113.00499 -22.19642 1.10252 1.000 22.47053 307 GLU A O 1
ATOM 2111 N N . GLY A 1 275 ? 113.09022 -23.10451 3.15625 1.000 20.33751 308 GLY A N 1
ATOM 2112 C CA . GLY A 1 275 ? 113.88572 -22.01376 3.70541 1.000 23.14863 308 GLY A CA 1
ATOM 2113 C C . GLY A 1 275 ? 113.19182 -20.66730 3.69994 1.000 22.50416 308 GLY A C 1
ATOM 2114 O O . GLY A 1 275 ? 113.86816 -19.63132 3.64890 1.000 23.95434 308 GLY A O 1
ATOM 2115 N N . LYS A 1 276 ? 111.85825 -20.65124 3.75240 1.000 21.96765 309 LYS A N 1
ATOM 2116 C CA . LYS A 1 276 ? 111.07947 -19.41718 3.74674 1.000 23.13035 309 LYS A CA 1
ATOM 2117 C C . LYS A 1 276 ? 110.28125 -19.29559 5.03870 1.000 23.58913 309 LYS A C 1
ATOM 2118 O O . LYS A 1 276 ? 109.67804 -20.27078 5.50136 1.000 22.47106 309 LYS A O 1
ATOM 2124 N N . ALA A 1 277 ? 110.26342 -18.09096 5.61168 1.000 21.37446 310 ALA A N 1
ATOM 2125 C CA . ALA A 1 277 ? 109.52215 -17.86572 6.84258 1.000 20.22005 310 ALA A CA 1
ATOM 2126 C C . ALA A 1 277 ? 109.24914 -16.37975 7.00727 1.000 22.83788 310 ALA A C 1
ATOM 2127 O O . ALA A 1 277 ? 109.88787 -15.54104 6.36830 1.000 22.60610 310 ALA A O 1
ATOM 2129 N N . SER A 1 278 ? 108.29676 -16.07375 7.89436 1.000 20.40919 311 SER A N 1
ATOM 2130 C CA . SER A 1 278 ? 107.87178 -14.70742 8.17122 1.000 23.76697 311 SER A CA 1
ATOM 2131 C C . SER A 1 278 ? 107.71501 -14.50966 9.67114 1.000 23.73005 311 SER A C 1
ATOM 2132 O O . SER A 1 278 ? 107.50011 -15.45844 10.42789 1.000 23.00148 311 SER A O 1
ATOM 2135 N N . VAL A 1 279 ? 107.81624 -13.25339 10.09834 1.000 25.16823 312 VAL A N 1
ATOM 2136 C CA . VAL A 1 279 ? 107.45473 -12.87234 11.45788 1.000 24.54758 312 VAL A CA 1
ATOM 2137 C C . VAL A 1 279 ? 106.80238 -11.49753 11.38766 1.000 27.64745 312 VAL A C 1
ATOM 2138 O O . VAL A 1 279 ? 107.29304 -10.60960 10.68196 1.000 28.77029 312 VAL A O 1
ATOM 2142 N N . SER A 1 280 ? 105.66887 -11.32750 12.06802 1.000 24.93799 313 SER A N 1
ATOM 2143 C CA . SER A 1 280 ? 105.08237 -9.99509 12.10687 1.000 32.62250 313 SER A CA 1
ATOM 2144 C C . SER A 1 280 ? 104.26281 -9.80206 13.37061 1.000 29.21422 313 SER A C 1
ATOM 2145 O O . SER A 1 280 ? 104.01593 -10.73344 14.14015 1.000 27.37484 313 SER A O 1
ATOM 2148 N N . ARG A 1 281 ? 103.86426 -8.55065 13.57128 1.000 27.01721 314 ARG A N 1
ATOM 2149 C CA . ARG A 1 281 ? 103.15773 -8.10083 14.75740 1.000 27.18902 314 ARG A CA 1
ATOM 2150 C C . ARG A 1 281 ? 101.74888 -7.68669 14.35335 1.000 28.33338 314 ARG A C 1
ATOM 2151 O O . ARG A 1 281 ? 101.56523 -6.96434 13.36623 1.000 30.36750 314 ARG A O 1
ATOM 2159 N N . LEU A 1 282 ? 100.76737 -8.13903 15.11918 1.000 24.85178 315 LEU A N 1
ATOM 2160 C CA . LEU A 1 282 ? 99.36114 -7.86115 14.87471 1.000 24.57055 315 LEU A CA 1
ATOM 2161 C C . LEU A 1 282 ? 98.85785 -6.99460 16.01711 1.000 27.33928 315 LEU A C 1
ATOM 2162 O O . LEU A 1 282 ? 99.17215 -7.26315 17.18203 1.000 27.63451 315 LEU A O 1
ATOM 2167 N N . GLN A 1 283 ? 98.11185 -5.94606 15.68228 1.000 24.94140 316 GLN A N 1
ATOM 2168 C CA . GLN A 1 283 ? 97.46336 -5.10930 16.67829 1.000 25.49856 316 GLN A CA 1
ATOM 2169 C C . GLN A 1 283 ? 96.05785 -5.63834 16.95599 1.000 24.72515 316 GLN A C 1
ATOM 2170 O O . GLN A 1 283 ? 95.55142 -6.51066 16.25546 1.000 24.86518 316 GLN A O 1
ATOM 2176 N N . GLN A 1 284 ? 95.41915 -5.08657 17.98452 1.000 26.55423 317 GLN A N 1
ATOM 2177 C CA . GLN A 1 284 ? 94.04591 -5.46954 18.29572 1.000 24.27383 317 GLN A CA 1
ATOM 2178 C C . GLN A 1 284 ? 93.15492 -5.26804 17.07475 1.000 23.58376 317 GLN A C 1
ATOM 2179 O O . GLN A 1 284 ? 93.18856 -4.20812 16.43509 1.000 25.29176 317 GLN A O 1
ATOM 2185 N N . GLY A 1 285 ? 92.37240 -6.29617 16.74983 1.000 24.87384 318 GLY A N 1
ATOM 2186 C CA . GLY A 1 285 ? 91.49315 -6.27806 15.59994 1.000 23.96969 318 GLY A CA 1
ATOM 2187 C C . GLY A 1 285 ? 92.12798 -6.69607 14.29169 1.000 25.47327 318 GLY A C 1
ATOM 2188 O O . GLY A 1 285 ? 91.43341 -6.70656 13.26597 1.000 24.13742 318 GLY A O 1
ATOM 2189 N N . ASP A 1 286 ? 93.41990 -7.03086 14.28494 1.000 23.02029 319 ASP A N 1
ATOM 2190 C CA . ASP A 1 286 ? 94.07905 -7.52942 13.08903 1.000 22.64475 319 ASP A CA 1
ATOM 2191 C C . ASP A 1 286 ? 93.88868 -9.04113 12.98070 1.000 21.20509 319 ASP A C 1
ATOM 2192 O O . ASP A 1 286 ? 93.47911 -9.71438 13.93009 1.000 20.66185 319 ASP A O 1
ATOM 2197 N N . VAL A 1 287 ? 94.23106 -9.58706 11.81404 1.000 21.28009 320 VAL A N 1
ATOM 2198 C CA . VAL A 1 287 ? 93.90105 -10.96192 11.46456 1.000 19.63363 320 VAL A CA 1
ATOM 2199 C C . VAL A 1 287 ? 95.15856 -11.68931 11.00110 1.000 21.39832 320 VAL A C 1
ATOM 2200 O O . VAL A 1 287 ? 96.02444 -11.09657 10.34795 1.000 21.80140 320 VAL A O 1
ATOM 2204 N N . GLY A 1 288 ? 95.27049 -12.96603 11.37202 1.000 20.27394 321 GLY A N 1
ATOM 2205 C CA . GLY A 1 288 ? 96.32823 -13.82813 10.87353 1.000 20.24783 321 GLY A CA 1
ATOM 2206 C C . GLY A 1 288 ? 95.77273 -15.06086 10.17852 1.000 20.69405 321 GLY A C 1
ATOM 2207 O O . GLY A 1 288 ? 94.60585 -15.43210 10.37318 1.000 21.29686 321 GLY A O 1
ATOM 2208 N N . TYR A 1 289 ? 96.59014 -15.70259 9.34685 1.000 20.20763 322 TYR A N 1
ATOM 2209 C CA . TYR A 1 289 ? 96.15947 -16.93387 8.69155 1.000 20.23245 322 TYR A CA 1
ATOM 2210 C C . TYR A 1 289 ? 97.36985 -17.83195 8.50859 1.000 21.04346 322 TYR A C 1
ATOM 2211 O O . TYR A 1 289 ? 98.36582 -17.41003 7.91030 1.000 21.39076 322 TYR A O 1
ATOM 2220 N N . VAL A 1 290 ? 97.27970 -19.05619 9.02557 1.000 17.54907 323 VAL A N 1
ATOM 2221 C CA . VAL A 1 290 ? 98.37211 -20.02733 8.91789 1.000 18.41425 323 VAL A CA 1
ATOM 2222 C C . VAL A 1 290 ? 97.88267 -21.18420 8.05922 1.000 18.62013 323 VAL A C 1
ATOM 2223 O O . VAL A 1 290 ? 97.00611 -21.94469 8.50012 1.000 18.96212 323 VAL A O 1
ATOM 2227 N N . PRO A 1 291 ? 98.39790 -21.35226 6.84340 1.000 18.47100 324 PRO A N 1
ATOM 2228 C CA . PRO A 1 291 ? 97.95635 -22.48014 6.00775 1.000 19.59420 324 PRO A CA 1
ATOM 2229 C C . PRO A 1 291 ? 98.25132 -23.82092 6.66049 1.000 19.66759 324 PRO A C 1
ATOM 2230 O O . PRO A 1 291 ? 99.24477 -23.97923 7.37664 1.000 18.77844 324 PRO A O 1
ATOM 2234 N N . LYS A 1 292 ? 97.36336 -24.78381 6.39059 1.000 18.94837 325 LYS A N 1
ATOM 2235 C CA . LYS A 1 292 ? 97.52656 -26.16718 6.83418 1.000 18.58474 325 LYS A CA 1
ATOM 2236 C C . LYS A 1 292 ? 98.96081 -26.65012 6.68401 1.000 19.53659 325 LYS A C 1
ATOM 2237 O O . LYS A 1 292 ? 99.54757 -26.55922 5.60589 1.000 20.43725 325 LYS A O 1
ATOM 2243 N N . G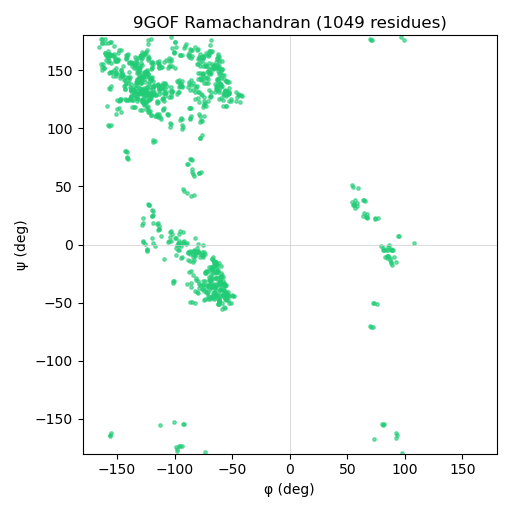LY A 1 293 ? 99.51482 -27.18253 7.77260 1.000 18.54000 326 GLY A N 1
ATOM 2244 C CA . GLY A 1 293 ? 100.83426 -27.76920 7.73968 1.000 18.39397 326 GLY A CA 1
ATOM 2245 C C . GLY A 1 293 ? 101.97775 -26.81022 7.99494 1.000 17.80686 326 GLY A C 1
ATOM 2246 O O . GLY A 1 293 ? 103.09451 -27.26714 8.26051 1.000 19.23456 326 GLY A O 1
ATOM 2247 N N . TYR A 1 294 ? 101.75576 -25.49838 7.92478 1.000 18.51584 327 TYR A N 1
ATOM 2248 C CA . TYR A 1 294 ? 102.87156 -24.58462 8.13460 1.000 18.04494 327 TYR A CA 1
ATOM 2249 C C . TYR A 1 294 ? 103.22504 -24.54063 9.61469 1.000 20.23619 327 TYR A C 1
ATOM 2250 O O . TYR A 1 294 ? 102.34356 -24.53470 10.47690 1.000 19.28389 327 TYR A O 1
ATOM 2259 N N . GLY A 1 295 ? 104.52196 -24.52350 9.91895 1.000 19.78826 328 GLY A N 1
ATOM 2260 C CA . GLY A 1 295 ? 104.93029 -24.38109 11.30708 1.000 19.36023 328 GLY A CA 1
ATOM 2261 C C . GLY A 1 295 ? 104.66789 -22.96876 11.80954 1.000 20.50983 328 GLY A C 1
ATOM 2262 O O . GLY A 1 295 ? 104.78841 -21.99124 11.07082 1.000 20.29508 328 GLY A O 1
ATOM 2263 N N . HIS A 1 296 ? 104.28492 -22.85808 13.07707 1.000 17.82648 329 HIS A N 1
ATOM 2264 C CA . HIS A 1 296 ? 104.00234 -21.52282 13.59059 1.000 19.58474 329 HIS A CA 1
ATOM 2265 C C . HIS A 1 296 ? 104.12326 -21.50395 15.10511 1.000 19.05787 329 HIS A C 1
ATOM 2266 O O . HIS A 1 296 ? 104.11685 -22.54303 15.76707 1.000 19.78765 329 HIS A O 1
ATOM 2273 N N . ALA A 1 297 ? 104.28907 -20.29130 15.63378 1.000 20.67141 330 ALA A N 1
ATOM 2274 C CA . ALA A 1 297 ? 104.29501 -20.03364 17.06455 1.000 19.47082 330 ALA A CA 1
ATOM 2275 C C . ALA A 1 297 ? 103.77460 -18.62230 17.26710 1.000 19.72421 330 ALA A C 1
ATOM 2276 O O . ALA A 1 297 ? 103.80529 -17.79390 16.35169 1.000 21.65973 330 ALA A O 1
ATOM 2278 N N . ILE A 1 298 ? 103.28899 -18.35531 18.47626 1.000 21.24247 331 ILE A N 1
ATOM 2279 C CA . ILE A 1 298 ? 102.70476 -17.06355 18.82096 1.000 21.77809 331 ILE A CA 1
ATOM 2280 C C . ILE A 1 298 ? 103.36287 -16.58042 20.09809 1.000 23.73963 331 ILE A C 1
ATOM 2281 O O . ILE A 1 298 ? 103.47078 -17.33634 21.06876 1.000 23.91711 331 ILE A O 1
ATOM 2286 N N . ARG A 1 299 ? 103.80397 -15.32622 20.10877 1.000 21.95936 332 ARG A N 1
ATOM 2287 C CA . ARG A 1 299 ? 104.45907 -14.79627 21.29167 1.000 23.43126 332 ARG A CA 1
ATOM 2288 C C . ARG A 1 299 ? 103.82879 -13.47098 21.68823 1.000 24.90957 332 ARG A C 1
ATOM 2289 O O . ARG A 1 299 ? 103.48286 -12.65153 20.83288 1.000 24.61696 332 ARG A O 1
ATOM 2297 N N . ASN A 1 300 ? 103.66958 -13.27798 22.99190 1.000 24.29928 333 ASN A N 1
ATOM 2298 C CA . ASN A 1 300 ? 103.32827 -11.97154 23.54958 1.000 25.10078 333 ASN A CA 1
ATOM 2299 C C . ASN A 1 300 ? 104.64645 -11.30951 23.92581 1.000 25.64454 333 ASN A C 1
ATOM 2300 O O . ASN A 1 300 ? 105.25887 -11.65562 24.93895 1.000 25.11907 333 ASN A O 1
ATOM 2305 N N . SER A 1 301 ? 105.09542 -10.36134 23.10091 1.000 25.50443 334 SER A N 1
ATOM 2306 C CA . SER A 1 301 ? 106.33991 -9.64576 23.34202 1.000 28.89847 334 SER A CA 1
ATOM 2307 C C . SER A 1 301 ? 106.10883 -8.30888 24.03343 1.000 29.99249 334 SER A C 1
ATOM 2308 O O . SER A 1 301 ? 107.05005 -7.51609 24.17475 1.000 29.16590 334 SER A O 1
ATOM 2311 N N . SER A 1 302 ? 104.88416 -8.04959 24.47954 1.000 27.54526 335 SER A N 1
ATOM 2312 C CA . SER A 1 302 ? 104.49012 -6.78046 25.06734 1.000 29.57745 335 SER A CA 1
ATOM 2313 C C . SER A 1 302 ? 104.52408 -6.86830 26.58747 1.000 33.39591 335 SER A C 1
ATOM 2314 O O . SER A 1 302 ? 104.88811 -7.89369 27.17071 1.000 31.16156 335 SER A O 1
ATOM 2317 N N . GLN A 1 303 ? 104.10406 -5.77861 27.23413 1.000 32.77228 336 GLN A N 1
ATOM 2318 C CA . GLN A 1 303 ? 103.98846 -5.71021 28.68159 1.000 30.71429 336 GLN A CA 1
ATOM 2319 C C . GLN A 1 303 ? 102.55119 -5.83516 29.16006 1.000 31.74491 336 GLN A C 1
ATOM 2320 O O . GLN A 1 303 ? 102.27483 -5.56255 30.33172 1.000 34.45629 336 GLN A O 1
ATOM 2326 N N . LYS A 1 304 ? 101.63517 -6.21631 28.28462 1.000 29.21806 337 LYS A N 1
ATOM 2327 C CA . LYS A 1 304 ? 100.21476 -6.29590 28.58195 1.000 29.09814 337 LYS A CA 1
ATOM 2328 C C . LYS A 1 304 ? 99.69613 -7.66141 28.16712 1.000 27.58543 337 LYS A C 1
ATOM 2329 O O . LYS A 1 304 ? 100.32206 -8.34965 27.35501 1.000 28.57183 337 LYS A O 1
ATOM 2335 N N . PRO A 1 305 ? 98.56230 -8.09248 28.71666 1.000 29.77388 338 PRO A N 1
ATOM 2336 C CA . PRO A 1 305 ? 97.99680 -9.37884 28.29376 1.000 29.76204 338 PRO A CA 1
ATOM 2337 C C . PRO A 1 305 ? 97.58236 -9.35526 26.82994 1.000 29.60816 338 PRO A C 1
ATOM 2338 O O . PRO A 1 305 ? 97.32681 -8.30504 26.23603 1.000 28.18835 338 PRO A O 1
ATOM 2342 N N . LEU A 1 306 ? 97.51447 -10.55045 26.25482 1.000 25.12746 339 LEU A N 1
ATOM 2343 C CA . LEU A 1 306 ? 97.12205 -10.75909 24.86954 1.000 23.07097 339 LEU A CA 1
ATOM 2344 C C . LEU A 1 306 ? 96.01688 -11.80619 24.84252 1.000 25.93849 339 LEU A C 1
ATOM 2345 O O . LEU A 1 306 ? 96.14038 -12.84722 25.49260 1.000 26.26468 339 LEU A O 1
ATOM 2350 N N . ASP A 1 307 ? 94.95551 -11.54378 24.08337 1.000 23.25686 340 ASP A N 1
ATOM 2351 C CA . ASP A 1 307 ? 93.86331 -12.49792 23.92617 1.000 24.13733 340 ASP A CA 1
ATOM 2352 C C . ASP A 1 307 ? 93.50903 -12.60325 22.45319 1.000 23.48464 340 ASP A C 1
ATOM 2353 O O . ASP A 1 307 ? 93.32711 -11.57971 21.78599 1.000 23.64598 340 ASP A O 1
ATOM 2358 N N . ILE A 1 308 ? 93.42867 -13.83166 21.94145 1.000 22.08437 341 ILE A N 1
ATOM 2359 C CA . ILE A 1 308 ? 93.12685 -14.05828 20.53679 1.000 20.87992 341 ILE A CA 1
ATOM 2360 C C . ILE A 1 308 ? 92.07962 -15.15544 20.41179 1.000 23.10920 341 ILE A C 1
ATOM 2361 O O . ILE A 1 308 ? 91.94055 -16.02468 21.27940 1.000 22.79187 341 ILE A O 1
ATOM 2366 N N . VAL A 1 309 ? 91.31967 -15.10023 19.32764 1.000 19.73309 342 VAL A N 1
ATOM 2367 C CA . VAL A 1 309 ? 90.45229 -16.20823 18.94578 1.000 17.95840 342 VAL A CA 1
ATOM 2368 C C . VAL A 1 309 ? 91.00916 -16.78795 17.65171 1.000 20.96737 342 VAL A C 1
ATOM 2369 O O . VAL A 1 309 ? 91.43856 -16.04781 16.75835 1.000 20.81665 342 VAL A O 1
ATOM 2373 N N . VAL A 1 310 ? 91.06664 -18.11412 17.57618 1.000 19.54401 343 VAL A N 1
ATOM 2374 C CA . VAL A 1 310 ? 91.57463 -18.79532 16.39343 1.000 19.38952 343 VAL A CA 1
ATOM 2375 C C . VAL A 1 310 ? 90.53521 -19.82443 15.97102 1.000 18.52822 343 VAL A C 1
ATOM 2376 O O . VAL A 1 310 ? 89.84622 -20.41860 16.80592 1.000 21.51575 343 VAL A O 1
ATOM 2380 N N . VAL A 1 311 ? 90.40313 -20.01043 14.66122 1.000 18.92978 344 VAL A N 1
ATOM 2381 C CA . VAL A 1 311 ? 89.35642 -20.85209 14.08769 1.000 19.05454 344 VAL A CA 1
ATOM 2382 C C . VAL A 1 311 ? 89.98395 -21.77731 13.05929 1.000 19.20709 344 VAL A C 1
ATOM 2383 O O . VAL A 1 311 ? 90.84687 -21.35537 12.28508 1.000 19.84737 344 VAL A O 1
ATOM 2387 N N . PHE A 1 312 ? 89.53812 -23.03620 13.04458 1.000 19.05821 345 PHE A N 1
ATOM 2388 C CA . PHE A 1 312 ? 90.06283 -24.07510 12.16530 1.000 19.01130 345 PHE A CA 1
ATOM 2389 C C . PHE A 1 312 ? 88.94158 -24.61090 11.29313 1.000 19.13753 345 PHE A C 1
ATOM 2390 O O . PHE A 1 312 ? 87.80837 -24.76092 11.76132 1.000 19.79162 345 PHE A O 1
ATOM 2398 N N . ASN A 1 313 ? 89.26224 -24.93249 10.04015 1.000 18.98849 346 ASN A N 1
ATOM 2399 C CA . ASN A 1 313 ? 88.25192 -25.49420 9.13924 1.000 19.77550 346 ASN A CA 1
ATOM 2400 C C . ASN A 1 313 ? 88.24591 -27.02327 9.18222 1.000 20.25294 346 ASN A C 1
ATOM 2401 O O . ASN A 1 313 ? 88.19976 -27.71378 8.16394 1.000 20.53475 346 ASN A O 1
ATOM 2406 N N . ASP A 1 314 ? 88.28117 -27.55485 10.40132 1.000 19.23250 347 ASP A N 1
ATOM 2407 C CA . ASP A 1 314 ? 88.06478 -28.97270 10.65267 1.000 20.22291 347 ASP A CA 1
ATOM 2408 C C . ASP A 1 314 ? 87.46715 -29.10626 12.04206 1.000 20.34595 347 ASP A C 1
ATOM 2409 O O . ASP A 1 314 ? 87.76966 -28.31267 12.93696 1.000 21.02298 347 ASP A O 1
ATOM 2414 N N . GLY A 1 315 ? 86.61010 -30.10455 12.22163 1.000 19.76899 348 GLY A N 1
ATOM 2415 C CA . GLY A 1 315 ? 86.02022 -30.27259 13.53923 1.000 21.15817 348 GLY A CA 1
ATOM 2416 C C . GLY A 1 315 ? 86.86001 -31.02547 14.54419 1.000 22.92047 348 GLY A C 1
ATOM 2417 O O . GLY A 1 315 ? 86.47184 -31.14921 15.71132 1.000 20.57640 348 GLY A O 1
ATOM 2418 N N . ASP A 1 316 ? 88.00986 -31.54275 14.12644 1.000 22.07716 349 ASP A N 1
ATOM 2419 C CA . ASP A 1 316 ? 88.90426 -32.30126 14.99486 1.000 23.72062 349 ASP A CA 1
ATOM 2420 C C . ASP A 1 316 ? 90.17801 -31.47854 15.14424 1.000 23.92100 349 ASP A C 1
ATOM 2421 O O . ASP A 1 316 ? 90.89941 -31.26826 14.16415 1.000 27.20467 349 ASP A O 1
ATOM 2426 N N . TYR A 1 317 ? 90.44074 -30.97283 16.34563 1.000 22.72349 350 TYR A N 1
ATOM 2427 C CA . TYR A 1 317 ? 91.64963 -30.18339 16.56577 1.000 22.50468 350 TYR A CA 1
ATOM 2428 C C . TYR A 1 317 ? 92.85422 -31.11403 16.61554 1.000 24.86183 350 TYR A C 1
ATOM 2429 O O . TYR A 1 317 ? 92.91088 -32.02240 17.45155 1.000 23.65904 350 TYR A O 1
ATOM 2438 N N . GLN A 1 318 ? 93.80444 -30.89958 15.71127 1.000 20.45424 351 GLN A N 1
ATOM 2439 C CA . GLN A 1 318 ? 95.00896 -31.71713 15.62934 1.000 19.77334 351 GLN A CA 1
ATOM 2440 C C . GLN A 1 318 ? 96.20866 -30.79367 15.63546 1.000 20.82282 351 GLN A C 1
ATOM 2441 O O . GLN A 1 318 ? 96.32613 -29.92364 14.76604 1.000 21.07791 351 GLN A O 1
ATOM 2447 N N . SER A 1 319 ? 97.10485 -30.99790 16.59509 1.000 20.00666 352 SER A N 1
ATOM 2448 C CA . SER A 1 319 ? 98.31569 -30.19844 16.69646 1.000 19.97790 352 SER A CA 1
ATOM 2449 C C . SER A 1 319 ? 99.46897 -31.12081 17.05211 1.000 21.66375 352 SER A C 1
ATOM 2450 O O . SER A 1 319 ? 99.32979 -31.99087 17.91515 1.000 22.55737 352 SER A O 1
ATOM 2453 N N . ILE A 1 320 ? 100.60384 -30.94220 16.38236 1.000 18.70885 353 ILE A N 1
ATOM 2454 C CA . ILE A 1 320 ? 101.84023 -31.60708 16.77382 1.000 19.49620 353 ILE A CA 1
ATOM 2455 C C . ILE A 1 320 ? 102.78162 -30.49924 17.20573 1.000 18.64415 353 ILE A C 1
ATOM 2456 O O . ILE A 1 320 ? 103.19348 -29.67358 16.38199 1.000 20.18315 353 ILE A O 1
ATOM 2461 N N . ASP A 1 321 ? 103.05338 -30.43633 18.50442 1.000 20.17264 354 ASP A N 1
ATOM 2462 C CA . ASP A 1 321 ? 104.03802 -29.49709 19.02292 1.000 19.51082 354 ASP A CA 1
ATOM 2463 C C . ASP A 1 321 ? 105.43642 -30.02295 18.76895 1.000 19.98478 354 ASP A C 1
ATOM 2464 O O . ASP A 1 321 ? 105.69061 -31.22583 18.86842 1.000 19.42249 354 ASP A O 1
ATOM 2469 N N . LEU A 1 322 ? 106.35208 -29.10453 18.45557 1.000 18.27937 355 LEU A N 1
ATOM 2470 C CA . LEU A 1 322 ? 107.75625 -29.48069 18.32416 1.000 19.26548 355 LEU A CA 1
ATOM 2471 C C . LEU A 1 322 ? 108.23585 -30.27766 19.53254 1.000 19.97405 355 LEU A C 1
ATOM 2472 O O . LEU A 1 322 ? 108.92819 -31.29804 19.38438 1.000 19.95498 355 LEU A O 1
ATOM 2477 N N . SER A 1 323 ? 107.86223 -29.83900 20.74120 1.000 19.89292 356 SER A N 1
ATOM 2478 C CA . SER A 1 323 ? 108.33623 -30.50114 21.95260 1.000 19.26981 356 SER A CA 1
ATOM 2479 C C . SER A 1 323 ? 107.87487 -31.95478 22.00487 1.000 20.06306 356 SER A C 1
ATOM 2480 O O . SER A 1 323 ? 108.67644 -32.85891 22.27928 1.000 21.25824 356 SER A O 1
ATOM 2483 N N . THR A 1 324 ? 106.58284 -32.19437 21.76148 1.000 19.58715 357 THR A N 1
ATOM 2484 C CA . THR A 1 324 ? 106.07021 -33.56243 21.67549 1.000 19.45280 357 THR A CA 1
ATOM 2485 C C . THR A 1 324 ? 106.85769 -34.37490 20.66419 1.000 21.16783 357 THR A C 1
ATOM 2486 O O . THR A 1 324 ? 107.27266 -35.50962 20.93527 1.000 20.67021 357 THR A O 1
ATOM 2490 N N . TRP A 1 325 ? 107.06265 -33.79698 19.47880 1.000 18.18113 358 TRP A N 1
ATOM 2491 C CA . TRP A 1 325 ? 107.73150 -34.50772 18.39557 1.000 20.87986 358 TRP A CA 1
ATOM 2492 C C . TRP A 1 325 ? 109.15312 -34.89289 18.77884 1.000 19.95232 358 TRP A C 1
ATOM 2493 O O . TRP A 1 325 ? 109.56797 -36.04579 18.60001 1.000 20.19396 358 TRP A O 1
ATOM 2504 N N . LEU A 1 326 ? 109.92415 -33.93782 19.29728 1.000 18.58596 359 LEU A N 1
ATOM 2505 C CA . LEU A 1 326 ? 111.30671 -34.25705 19.64743 1.000 18.75268 359 LEU A CA 1
ATOM 2506 C C . LEU A 1 326 ? 111.36474 -35.21263 20.83439 1.000 19.68811 359 LEU A C 1
ATOM 2507 O O . LEU A 1 326 ? 112.21712 -36.10956 20.87459 1.000 20.19780 359 LEU A O 1
ATOM 2512 N N . ALA A 1 327 ? 110.45096 -35.06078 21.79829 1.000 19.16645 360 ALA A N 1
ATOM 2513 C CA . ALA A 1 327 ? 110.45791 -35.96651 22.94218 1.000 21.05586 360 ALA A CA 1
ATOM 2514 C C . ALA A 1 327 ? 110.15808 -37.40286 22.52515 1.000 21.40554 360 ALA A C 1
ATOM 2515 O O . ALA A 1 327 ? 110.60530 -38.34779 23.18696 1.000 20.52609 360 ALA A O 1
ATOM 2517 N N . SER A 1 328 ? 109.39621 -37.58674 21.44257 1.000 20.03778 361 SER A N 1
ATOM 2518 C CA . SER A 1 328 ? 109.01621 -38.92317 20.99694 1.000 20.49754 361 SER A CA 1
ATOM 2519 C C . SER A 1 328 ? 110.14740 -39.65837 20.28990 1.000 20.64430 361 SER A C 1
ATOM 2520 O O . SER A 1 328 ? 110.00963 -40.86095 20.02813 1.000 20.98074 361 SER A O 1
ATOM 2523 N N . ASN A 1 329 ? 111.26085 -38.98351 19.99497 1.000 19.30986 362 ASN A N 1
ATOM 2524 C CA . ASN A 1 329 ? 112.31360 -39.62632 19.21628 1.000 19.26250 362 ASN A CA 1
ATOM 2525 C C . ASN A 1 329 ? 113.50934 -40.02443 20.07974 1.000 20.84263 362 ASN A C 1
ATOM 2526 O O . ASN A 1 329 ? 113.76187 -39.42000 21.12824 1.000 19.80602 362 ASN A O 1
ATOM 2531 N N . PRO A 1 330 ? 114.26505 -41.04092 19.66522 1.000 20.77520 363 PRO A N 1
ATOM 2532 C CA . PRO A 1 330 ? 115.44683 -41.45320 20.43275 1.000 21.55278 363 PRO A CA 1
ATOM 2533 C C . PRO A 1 330 ? 116.63418 -40.52404 20.20439 1.000 20.63636 363 PRO A C 1
ATOM 2534 O O . PRO A 1 330 ? 116.69305 -39.75809 19.23887 1.000 20.48389 363 PRO A O 1
ATOM 2538 N N . SER A 1 331 ? 117.61329 -40.63681 21.10927 1.000 21.84492 364 SER A N 1
ATOM 2539 C CA . SER A 1 331 ? 118.75845 -39.72857 21.09211 1.000 20.63416 364 SER A CA 1
ATOM 2540 C C . SER A 1 331 ? 119.49129 -39.75546 19.75707 1.000 21.77905 364 SER A C 1
ATOM 2541 O O . SER A 1 331 ? 119.89716 -38.70507 19.24609 1.000 22.56903 364 SER A O 1
ATOM 2544 N N . SER A 1 332 ? 119.70114 -40.94780 19.19230 1.000 21.98659 365 SER A N 1
ATOM 2545 C CA . SER A 1 332 ? 120.48547 -41.05737 17.96555 1.000 22.11053 365 SER A CA 1
ATOM 2546 C C . SER A 1 332 ? 119.83217 -40.29342 16.81914 1.000 21.69312 365 SER A C 1
ATOM 2547 O O . SER A 1 332 ? 120.50410 -39.55321 16.09020 1.000 22.08433 365 SER A O 1
ATOM 2550 N N . VAL A 1 333 ? 118.51900 -40.47228 16.64337 1.000 21.10256 366 VAL A N 1
ATOM 2551 C CA . VAL A 1 333 ? 117.78586 -39.77800 15.58747 1.000 19.94448 366 VAL A CA 1
ATOM 2552 C C . VAL A 1 333 ? 117.92895 -38.27305 15.75128 1.000 21.14655 366 VAL A C 1
ATOM 2553 O O . VAL A 1 333 ? 118.13843 -37.53938 14.77820 1.000 20.99142 366 VAL A O 1
ATOM 2557 N N . LEU A 1 334 ? 117.81944 -37.79361 16.98968 1.000 20.86853 367 LEU A N 1
ATOM 2558 C CA . LEU A 1 334 ? 117.87402 -36.35703 17.24210 1.000 20.25066 367 LEU A CA 1
ATOM 2559 C C . LEU A 1 334 ? 119.27929 -35.80832 17.03633 1.000 20.28387 367 LEU A C 1
ATOM 2560 O O . LEU A 1 334 ? 119.45088 -34.74260 16.43115 1.000 21.23391 367 LEU A O 1
ATOM 2565 N N . GLY A 1 335 ? 120.29837 -36.50889 17.54298 1.000 19.40130 368 GLY A N 1
ATOM 2566 C CA . GLY A 1 335 ? 121.66017 -36.01590 17.38222 1.000 21.23463 368 GLY A CA 1
ATOM 2567 C C . GLY A 1 335 ? 122.09689 -36.02012 15.93099 1.000 22.22022 368 GLY A C 1
ATOM 2568 O O . GLY A 1 335 ? 122.82863 -35.12999 15.48552 1.000 21.57552 368 GLY A O 1
ATOM 2569 N N . ASN A 1 336 ? 121.65091 -37.02663 15.17620 1.000 21.10440 369 ASN A N 1
ATOM 2570 C CA . ASN A 1 336 ? 121.97465 -37.12566 13.75728 1.000 21.95919 369 ASN A CA 1
ATOM 2571 C C . ASN A 1 336 ? 121.25813 -36.04277 12.95860 1.000 21.62159 369 ASN A C 1
ATOM 2572 O O . ASN A 1 336 ? 121.86465 -35.37684 12.10888 1.000 21.66020 369 ASN A O 1
ATOM 2577 N N . THR A 1 337 ? 119.96419 -35.84401 13.23516 1.000 19.63054 370 THR A N 1
ATOM 2578 C CA . THR A 1 337 ? 119.19008 -34.82047 12.54263 1.000 19.69377 370 THR A CA 1
ATOM 2579 C C . THR A 1 337 ? 119.76781 -33.43038 12.78862 1.000 20.23957 370 THR A C 1
ATOM 2580 O O . THR A 1 337 ? 119.98979 -32.65755 11.84788 1.000 20.49607 370 THR A O 1
ATOM 2584 N N . PHE A 1 338 ? 119.98801 -33.08276 14.05253 1.000 20.54630 371 PHE A N 1
ATOM 2585 C CA . PHE A 1 338 ? 120.42431 -31.73570 14.39176 1.000 20.77212 371 PHE A CA 1
ATOM 2586 C C . PHE A 1 338 ? 121.93361 -31.57411 14.33676 1.000 21.47178 371 PHE A C 1
ATOM 2587 O O . PHE A 1 338 ? 122.42066 -30.44441 14.44276 1.000 22.61318 371 PHE A O 1
ATOM 2595 N N . GLN A 1 339 ? 122.67503 -32.66913 14.16430 1.000 20.53953 372 GLN A N 1
ATOM 2596 C CA . GLN A 1 339 ? 124.12647 -32.60395 13.99916 1.000 21.83241 372 GLN A CA 1
ATOM 2597 C C . GLN A 1 339 ? 124.77228 -31.93783 15.21348 1.000 23.05695 372 GLN A C 1
ATOM 2598 O O . GLN A 1 339 ? 125.61110 -31.03653 15.09276 1.000 24.81606 372 GLN A O 1
ATOM 2604 N N . ILE A 1 340 ? 124.37892 -32.40904 16.40348 1.000 21.22620 373 ILE A N 1
ATOM 2605 C CA . ILE A 1 340 ? 124.82749 -31.84177 17.66918 1.000 23.36161 373 ILE A CA 1
ATOM 2606 C C . ILE A 1 340 ? 125.42003 -32.94422 18.53694 1.000 23.34473 373 ILE A C 1
ATOM 2607 O O . ILE A 1 340 ? 125.21287 -34.13653 18.30177 1.000 24.31318 373 ILE A O 1
ATOM 2612 N N . SER A 1 341 ? 126.14773 -32.51887 19.57105 1.000 24.65848 374 SER A N 1
ATOM 2613 C CA . SER A 1 341 ? 126.79827 -33.44966 20.48296 1.000 23.89517 374 SER A CA 1
ATOM 2614 C C . SER A 1 341 ? 125.77571 -34.30560 21.23568 1.000 25.24921 374 SER A C 1
ATOM 2615 O O . SER A 1 341 ? 124.62640 -33.89479 21.43482 1.000 24.53324 374 SER A O 1
ATOM 2618 N N . PRO A 1 342 ? 126.17661 -35.49925 21.68841 1.000 25.05553 375 PRO A N 1
ATOM 2619 C CA . PRO A 1 342 ? 125.28466 -36.27487 22.56876 1.000 27.14875 375 PRO A CA 1
ATOM 2620 C C . PRO A 1 342 ? 124.89293 -35.52275 23.82721 1.000 25.57431 375 PRO A C 1
ATOM 2621 O O . PRO A 1 342 ? 123.75619 -35.67039 24.29778 1.000 27.38042 375 PRO A O 1
ATOM 2625 N N . GLU A 1 343 ? 125.80830 -34.71817 24.38546 1.000 26.49393 376 GLU A N 1
ATOM 2626 C CA . GLU A 1 343 ? 125.48764 -33.91222 25.56413 1.000 29.19925 376 GLU A CA 1
ATOM 2627 C C . GLU A 1 343 ? 124.32315 -32.96695 25.29089 1.000 27.08947 376 GLU A C 1
ATOM 2628 O O . GLU A 1 343 ? 123.36246 -32.89595 26.06833 1.000 26.67194 376 GLU A O 1
ATOM 2634 N N . LEU A 1 344 ? 124.40197 -32.21654 24.19300 1.000 24.94807 377 LEU A N 1
ATOM 2635 C CA . LEU A 1 344 ? 123.32986 -31.28752 23.86002 1.000 24.18140 377 LEU A CA 1
ATOM 2636 C C . LEU A 1 344 ? 122.05789 -32.02034 23.45783 1.000 23.22221 377 LEU A C 1
ATOM 2637 O O . LEU A 1 344 ? 120.95259 -31.54347 23.74747 1.000 23.20883 377 LEU A O 1
ATOM 2642 N N . THR A 1 345 ? 122.19152 -33.16774 22.78243 1.000 21.96296 378 THR A N 1
ATOM 2643 C CA . THR A 1 345 ? 121.01488 -33.94092 22.38449 1.000 21.69328 378 THR A CA 1
ATOM 2644 C C . THR A 1 345 ? 120.11559 -34.23236 23.57967 1.000 22.77453 378 THR A C 1
ATOM 2645 O O . THR A 1 345 ? 118.88958 -34.10081 23.49540 1.000 22.62256 378 THR A O 1
ATOM 2649 N N . LYS A 1 346 ? 120.71240 -34.61858 24.70910 1.000 22.92483 379 LYS A N 1
ATOM 2650 C CA . LYS A 1 346 ? 119.93972 -34.97909 25.88987 1.000 23.53972 379 LYS A CA 1
ATOM 2651 C C . LYS A 1 346 ? 119.20506 -33.79620 26.50494 1.000 25.06703 379 LYS A C 1
ATOM 2652 O O . LYS A 1 346 ? 118.33331 -34.00693 27.35335 1.000 26.70276 379 LYS A O 1
ATOM 2658 N N . LYS A 1 347 ? 119.52122 -32.57164 26.09998 1.000 24.24454 380 LYS A N 1
ATOM 2659 C CA . LYS A 1 347 ? 118.83056 -31.40019 26.61981 1.000 23.63625 380 LYS A CA 1
ATOM 2660 C C . LYS A 1 347 ? 117.63596 -30.99652 25.76748 1.000 23.15778 380 LYS A C 1
ATOM 2661 O O . LYS A 1 347 ? 116.98126 -29.99576 26.07276 1.000 23.53701 380 LYS A O 1
ATOM 2667 N N . LEU A 1 348 ? 117.32228 -31.75692 24.72267 1.000 22.50155 381 LEU A N 1
ATOM 2668 C CA . LEU A 1 348 ? 116.14218 -31.48595 23.91367 1.000 22.12723 381 LEU A CA 1
ATOM 2669 C C . LEU A 1 348 ? 114.88394 -31.81126 24.72491 1.000 22.24557 381 LEU A C 1
ATOM 2670 O O . LEU A 1 348 ? 114.96324 -32.41860 25.79236 1.000 22.27655 381 LEU A O 1
ATOM 2675 N N . PRO A 1 349 ? 113.70853 -31.38359 24.26390 1.000 22.49712 382 PRO A N 1
ATOM 2676 C CA . PRO A 1 349 ? 112.50513 -31.50746 25.09963 1.000 22.06637 382 PRO A CA 1
ATOM 2677 C C . PRO A 1 349 ? 112.17334 -32.95125 25.45154 1.000 23.02649 382 PRO A C 1
ATOM 2678 O O . PRO A 1 349 ? 112.33023 -33.86454 24.63927 1.000 23.40602 382 PRO A O 1
ATOM 2682 N N . VAL A 1 350 ? 111.68602 -33.14485 26.67562 1.000 22.13993 383 VAL A N 1
ATOM 2683 C CA . VAL A 1 350 ? 111.18303 -34.43849 27.11378 1.000 21.33536 383 VAL A CA 1
ATOM 2684 C C . VAL A 1 350 ? 109.71374 -34.38289 27.49412 1.000 22.39983 383 VAL A C 1
ATOM 2685 O O . VAL A 1 350 ? 109.14546 -35.40785 27.88156 1.000 24.38537 383 VAL A O 1
ATOM 2689 N N . GLN A 1 351 ? 109.07341 -33.22317 27.37223 1.000 24.06972 384 GLN A N 1
ATOM 2690 C CA . GLN A 1 351 ? 107.64961 -33.09677 27.65251 1.000 26.20528 384 GLN A CA 1
ATOM 2691 C C . GLN A 1 351 ? 107.13124 -31.87590 26.91347 1.000 25.83585 384 GLN A C 1
ATOM 2692 O O . GLN A 1 351 ? 107.90720 -31.02151 26.47010 1.000 25.43591 384 GLN A O 1
ATOM 2698 N N . ASP A 1 352 ? 105.80462 -31.80024 26.79213 1.000 23.32321 385 ASP A N 1
ATOM 2699 C CA . ASP A 1 352 ? 105.13680 -30.73277 26.05512 1.000 23.08132 385 ASP A CA 1
ATOM 2700 C C . ASP A 1 352 ? 104.21125 -29.98347 27.00467 1.000 25.94881 385 ASP A C 1
ATOM 2701 O O . ASP A 1 352 ? 103.19249 -30.53297 27.44090 1.000 26.07269 385 ASP A O 1
ATOM 2706 N N . THR A 1 353 ? 104.54409 -28.72768 27.31011 1.000 23.01957 386 THR A N 1
ATOM 2707 C CA . THR A 1 353 ? 103.70657 -27.92234 28.19110 1.000 24.19755 386 THR A CA 1
ATOM 2708 C C . THR A 1 353 ? 102.80133 -26.94796 27.43627 1.000 24.87124 386 THR A C 1
ATOM 2709 O O . THR A 1 353 ? 102.10843 -26.15131 28.08063 1.000 23.48554 386 THR A O 1
ATOM 2713 N N . ILE A 1 354 ? 102.78707 -27.00572 26.09539 1.000 22.53178 387 ILE A N 1
ATOM 2714 C CA . ILE A 1 354 ? 101.87473 -26.27239 25.20607 1.000 21.02809 387 ILE A CA 1
ATOM 2715 C C . ILE A 1 354 ? 102.27238 -24.80744 25.09464 1.000 21.45641 387 ILE A C 1
ATOM 2716 O O . ILE A 1 354 ? 102.35534 -24.25648 23.99156 1.000 21.95643 387 ILE A O 1
ATOM 2721 N N . PHE A 1 355 ? 102.45747 -24.16206 26.23554 1.000 20.81409 388 PHE A N 1
ATOM 2722 C CA . PHE A 1 355 ? 103.01756 -22.82062 26.30082 1.000 21.66476 388 PHE A CA 1
ATOM 2723 C C . PHE A 1 355 ? 104.45691 -22.89083 26.77861 1.000 21.99592 388 PHE A C 1
ATOM 2724 O O . PHE A 1 355 ? 104.88424 -23.86945 27.39121 1.000 23.04068 388 PHE A O 1
ATOM 2732 N N . SER A 1 356 ? 105.20214 -21.82329 26.50858 1.000 20.88468 389 SER A N 1
ATOM 2733 C CA . SER A 1 356 ? 106.52028 -21.64459 27.09210 1.000 23.60686 389 SER A CA 1
ATOM 2734 C C . SER A 1 356 ? 106.55228 -20.30266 27.80828 1.000 24.67717 389 SER A C 1
ATOM 2735 O O . SER A 1 356 ? 105.85859 -19.35717 27.42408 1.000 22.03942 389 SER A O 1
ATOM 2738 N N . LEU A 1 357 ? 107.35248 -20.23635 28.86819 1.000 24.92909 390 LEU A N 1
ATOM 2739 C CA . LEU A 1 357 ? 107.33263 -19.08620 29.75399 1.000 25.45262 390 LEU A CA 1
ATOM 2740 C C . LEU A 1 357 ? 108.62136 -18.28413 29.63301 1.000 28.46846 390 LEU A C 1
ATOM 2741 O O . LEU A 1 357 ? 109.67624 -18.83673 29.30134 1.000 27.90759 390 LEU A O 1
ATOM 2746 N N . PRO A 1 358 ? 108.57026 -16.98224 29.90415 1.000 27.94385 391 PRO A N 1
ATOM 2747 C CA . PRO A 1 358 ? 109.79829 -16.18364 29.92316 1.000 29.79392 391 PRO A CA 1
ATOM 2748 C C . PRO A 1 358 ? 110.66300 -16.55942 31.11832 1.000 33.72759 391 PRO A C 1
ATOM 2749 O O . PRO A 1 358 ? 110.25856 -17.29813 32.01485 1.000 31.14999 391 PRO A O 1
ATOM 2753 N N . THR A 1 359 ? 111.87530 -16.01855 31.13858 1.000 34.82679 392 THR A N 1
ATOM 2754 C CA . THR A 1 359 ? 112.78155 -16.32529 32.23952 1.000 36.84940 392 THR A CA 1
ATOM 2755 C C . THR A 1 359 ? 112.18337 -15.87005 33.56844 1.000 36.77182 392 THR A C 1
ATOM 2756 O O . THR A 1 359 ? 111.57547 -14.79887 33.66770 1.000 37.70626 392 THR A O 1
ATOM 2760 N N . GLN A 1 360 ? 112.33560 -16.71264 34.59259 1.000 38.34361 393 GLN A N 1
ATOM 2761 C CA . GLN A 1 360 ? 111.75807 -16.54040 35.91805 1.000 38.53696 393 GLN A CA 1
ATOM 2762 C C . GLN A 1 360 ? 112.77879 -15.98438 36.90480 1.000 39.12418 393 GLN A C 1
ATOM 2763 O O . GLN A 1 360 ? 113.98478 -16.20030 36.74741 1.000 40.24934 393 GLN A O 1
ATOM 2769 N N . PRO A 1 361 ? 112.31688 -15.25596 37.93928 1.000 38.42904 394 PRO A N 1
ATOM 2770 C CA . PRO A 1 361 ? 113.16603 -14.77352 39.03832 1.000 40.95378 394 PRO A CA 1
ATOM 2771 C C . PRO A 1 361 ? 113.91685 -15.91002 39.73846 1.000 36.48636 394 PRO A C 1
ATOM 2772 O O . PRO A 1 361 ? 114.97503 -15.69156 40.31538 1.000 38.55526 394 PRO A O 1
ATOM 2777 N N . TRP B 1 6 ? 103.41554 -54.22957 -32.57571 1.000 41.23309 39 TRP B N 1
ATOM 2778 C CA . TRP B 1 6 ? 102.17299 -54.70051 -31.96225 1.000 32.44317 39 TRP B CA 1
ATOM 2779 C C . TRP B 1 6 ? 100.95988 -54.35302 -32.82148 1.000 30.89522 39 TRP B C 1
ATOM 2780 O O . TRP B 1 6 ? 100.40025 -53.25962 -32.70175 1.000 36.14831 39 TRP B O 1
ATOM 2791 N N . ARG B 1 7 ? 100.53735 -55.27589 -33.67696 1.000 26.53044 40 ARG B N 1
ATOM 2792 C CA . ARG B 1 7 ? 99.39509 -55.01024 -34.54154 1.000 27.02930 40 ARG B CA 1
ATOM 2793 C C . ARG B 1 7 ? 98.10107 -55.01040 -33.72791 1.000 29.37886 40 ARG B C 1
ATOM 2794 O O . ARG B 1 7 ? 97.96816 -55.73234 -32.73701 1.000 28.00513 40 ARG B O 1
ATOM 2802 N N . SER B 1 8 ? 97.13808 -54.19124 -34.15762 1.000 23.95227 41 SER B N 1
ATOM 2803 C CA . SER B 1 8 ? 95.81418 -54.13873 -33.54658 1.000 23.52574 41 SER B CA 1
ATOM 2804 C C . SER B 1 8 ? 94.75163 -54.26129 -34.63044 1.000 24.80723 41 SER B C 1
ATOM 2805 O O . SER B 1 8 ? 95.02439 -54.05954 -35.81554 1.000 27.06464 41 SER B O 1
ATOM 2808 N N . LEU B 1 9 ? 93.51871 -54.58266 -34.21976 1.000 22.44362 42 LEU B N 1
ATOM 2809 C CA . LEU B 1 9 ? 92.44158 -54.68472 -35.20470 1.000 22.66788 42 LEU B CA 1
ATOM 2810 C C . LEU B 1 9 ? 92.12393 -53.33522 -35.83456 1.000 25.49534 42 LEU B C 1
ATOM 2811 O O . LEU B 1 9 ? 91.75640 -53.27160 -37.01426 1.000 24.69010 42 LEU B O 1
ATOM 2816 N N . SER B 1 10 ? 92.23357 -52.25871 -35.05968 1.000 23.42591 43 SER B N 1
ATOM 2817 C CA . SER B 1 10 ? 91.92531 -50.92133 -35.54365 1.000 23.68313 43 SER B CA 1
ATOM 2818 C C . SER B 1 10 ? 93.08226 -50.27587 -36.28884 1.000 25.03513 43 SER B C 1
ATOM 2819 O O . SER B 1 10 ? 92.87352 -49.24343 -36.94183 1.000 24.69634 43 SER B O 1
ATOM 2822 N N . ASN B 1 11 ? 94.29050 -50.83709 -36.18223 1.000 25.18915 44 ASN B N 1
ATOM 2823 C CA . ASN B 1 11 ? 95.50376 -50.19731 -36.69703 1.000 23.93408 44 ASN B CA 1
ATOM 2824 C C . ASN B 1 11 ? 95.71448 -48.82324 -36.05773 1.000 24.14566 44 ASN B C 1
ATOM 2825 O O . ASN B 1 11 ? 96.20544 -47.88993 -36.69574 1.000 26.09950 44 ASN B O 1
ATOM 2830 N N . VAL B 1 12 ? 95.35780 -48.70597 -34.77455 1.000 23.19916 45 VAL B N 1
ATOM 2831 C CA . VAL B 1 12 ? 95.56931 -47.45469 -34.05279 1.000 24.99677 45 VAL B CA 1
ATOM 2832 C C . VAL B 1 12 ? 97.04241 -47.07089 -34.08961 1.000 27.28298 45 VAL B C 1
ATOM 2833 O O . VAL B 1 12 ? 97.93511 -47.92922 -34.03445 1.000 24.02615 45 VAL B O 1
ATOM 2837 N N . VAL B 1 13 ? 97.30571 -45.77207 -34.21735 1.000 24.49214 46 VAL B N 1
ATOM 2838 C CA . VAL B 1 13 ? 98.65510 -45.25092 -34.02378 1.000 24.92972 46 VAL B CA 1
ATOM 2839 C C . VAL B 1 13 ? 98.88942 -45.17279 -32.52031 1.000 26.19003 46 VAL B C 1
ATOM 2840 O O . VAL B 1 13 ? 98.32854 -44.30552 -31.84444 1.000 25.10434 46 VAL B O 1
ATOM 2844 N N . TRP B 1 14 ? 99.69679 -46.09739 -31.99098 1.000 22.65842 47 TRP B N 1
ATOM 2845 C CA . TRP B 1 14 ? 99.92406 -46.16246 -30.55188 1.000 22.08698 47 TRP B CA 1
ATOM 2846 C C . TRP B 1 14 ? 100.44502 -44.82813 -30.02963 1.000 23.53065 47 TRP B C 1
ATOM 2847 O O . TRP B 1 14 ? 101.37599 -44.24641 -30.59597 1.000 24.15428 47 TRP B O 1
ATOM 2858 N N . GLY B 1 15 ? 99.84392 -44.34905 -28.94094 1.000 22.23114 48 GLY B N 1
ATOM 2859 C CA . GLY B 1 15 ? 100.27022 -43.11320 -28.31355 1.000 23.48571 48 GLY B CA 1
ATOM 2860 C C . GLY B 1 15 ? 99.73116 -41.84456 -28.93533 1.000 25.06031 48 GLY B C 1
ATOM 2861 O O . GLY B 1 15 ? 99.89918 -40.76796 -28.34436 1.000 25.18975 48 GLY B O 1
ATOM 2862 N N . LYS B 1 16 ? 99.09956 -41.91843 -30.10498 1.000 23.33773 49 LYS B N 1
ATOM 2863 C CA . LYS B 1 16 ? 98.60504 -40.70613 -30.74754 1.000 26.54693 49 LYS B CA 1
ATOM 2864 C C . LYS B 1 16 ? 97.53856 -40.03798 -29.88549 1.000 27.57790 49 LYS B C 1
ATOM 2865 O O . LYS B 1 16 ? 96.63450 -40.70283 -29.37311 1.000 26.21605 49 LYS B O 1
ATOM 2871 N N . ASP B 1 17 ? 97.65646 -38.71918 -29.72183 1.000 28.47245 50 ASP B N 1
ATOM 2872 C CA . ASP B 1 17 ? 96.68561 -37.89578 -28.99565 1.000 26.64980 50 ASP B CA 1
ATOM 2873 C C . ASP B 1 17 ? 96.59364 -38.26052 -27.51803 1.000 25.57821 50 ASP B C 1
ATOM 2874 O O . ASP B 1 17 ? 95.56553 -38.00405 -26.87909 1.000 27.73757 50 ASP B O 1
ATOM 2879 N N . LEU B 1 18 ? 97.65156 -38.83762 -26.95638 1.000 22.95147 51 LEU B N 1
ATOM 2880 C CA . LEU B 1 18 ? 97.68606 -39.24920 -25.56334 1.000 22.88594 51 LEU B CA 1
ATOM 2881 C C . LEU B 1 18 ? 98.96713 -38.77133 -24.89743 1.000 23.83990 51 LEU B C 1
ATOM 2882 O O . LEU B 1 18 ? 100.00191 -38.62250 -25.55973 1.000 25.28245 51 LEU B O 1
ATOM 2887 N N . PRO B 1 19 ? 98.92910 -38.53362 -23.58809 1.000 22.71303 52 PRO B N 1
ATOM 2888 C CA . PRO B 1 19 ? 100.17110 -38.32688 -22.84057 1.000 22.88673 52 PRO B CA 1
ATOM 2889 C C . PRO B 1 19 ? 100.93825 -39.63052 -22.71188 1.000 22.89221 52 PRO B C 1
ATOM 2890 O O . PRO B 1 19 ? 100.39435 -40.72391 -22.88818 1.000 23.21908 52 PRO B O 1
ATOM 2894 N N . ALA B 1 20 ? 102.21415 -39.50523 -22.35623 1.000 22.57334 53 ALA B N 1
ATOM 2895 C CA . ALA B 1 20 ? 102.98892 -40.68659 -21.99661 1.000 22.57209 53 ALA B CA 1
ATOM 2896 C C . ALA B 1 20 ? 102.40118 -41.34453 -20.74958 1.000 22.43582 53 ALA B C 1
ATOM 2897 O O . ALA B 1 20 ? 102.01015 -40.66408 -19.79591 1.000 22.52191 53 ALA B O 1
ATOM 2899 N N . PHE B 1 21 ? 102.31849 -42.68047 -20.76673 1.000 20.64048 54 PHE B N 1
ATOM 2900 C CA . PHE B 1 21 ? 101.91225 -43.44538 -19.59469 1.000 20.68657 54 PHE B CA 1
ATOM 2901 C C . PHE B 1 21 ? 103.08515 -44.14647 -18.93564 1.000 21.09100 54 PHE B C 1
ATOM 2902 O O . PHE B 1 21 ? 102.88605 -44.87836 -17.96106 1.000 20.44740 54 PHE B O 1
ATOM 2910 N N . THR B 1 22 ? 104.29420 -43.95507 -19.45345 1.000 21.98027 55 THR B N 1
ATOM 2911 C CA . THR B 1 22 ? 105.49531 -44.45566 -18.80811 1.000 21.20692 55 THR B CA 1
ATOM 2912 C C . THR B 1 22 ? 106.54425 -43.35587 -18.77862 1.000 22.05147 55 THR B C 1
ATOM 2913 O O . THR B 1 22 ? 106.51156 -42.40195 -19.56457 1.000 22.80499 55 THR B O 1
ATOM 2917 N N . TYR B 1 23 ? 107.46892 -43.50349 -17.83657 1.000 22.30317 56 TYR B N 1
ATOM 2918 C CA . TYR B 1 23 ? 108.54651 -42.55189 -17.63563 1.000 21.26751 56 TYR B CA 1
ATOM 2919 C C . TYR B 1 23 ? 109.84086 -43.31969 -17.42481 1.000 22.36151 56 TYR B C 1
ATOM 2920 O O . TYR B 1 23 ? 109.88024 -44.26155 -16.62538 1.000 22.23219 56 TYR B O 1
ATOM 2929 N N . ALA B 1 24 ? 110.89657 -42.89369 -18.12016 1.000 21.88940 57 ALA B N 1
ATOM 2930 C CA . ALA B 1 24 ? 112.20080 -43.55405 -18.06387 1.000 24.58515 57 ALA B CA 1
ATOM 2931 C C . ALA B 1 24 ? 112.95494 -43.15419 -16.79198 1.000 24.26571 57 ALA B C 1
ATOM 2932 O O . ALA B 1 24 ? 114.04329 -42.57618 -16.82231 1.000 24.88151 57 ALA B O 1
ATOM 2934 N N . PHE B 1 25 ? 112.33501 -43.49352 -15.65819 1.000 23.72090 58 PHE B N 1
ATOM 2935 C CA . PHE B 1 25 ? 112.86410 -43.15523 -14.33640 1.000 24.26748 58 PHE B CA 1
ATOM 2936 C C . PHE B 1 25 ? 114.24134 -43.76075 -14.10425 1.000 24.06199 58 PHE B C 1
ATOM 2937 O O . PHE B 1 25 ? 115.03010 -43.22106 -13.31854 1.000 24.56700 58 PHE B O 1
ATOM 2945 N N . SER B 1 26 ? 114.54910 -44.87957 -14.76883 1.000 22.63092 59 SER B N 1
ATOM 2946 C CA . SER B 1 26 ? 115.85779 -45.50288 -14.60516 1.000 24.92996 59 SER B CA 1
ATOM 2947 C C . SER B 1 26 ? 116.98073 -44.60000 -15.08817 1.000 26.72002 59 SER B C 1
ATOM 2948 O O . SER B 1 26 ? 118.12606 -44.76380 -14.65187 1.000 28.28041 59 SER B O 1
ATOM 2951 N N . LYS B 1 27 ? 116.67855 -43.65294 -15.97499 1.000 25.90261 60 LYS B N 1
ATOM 2952 C CA . LYS B 1 27 ? 117.67861 -42.73536 -16.50399 1.000 26.64070 60 LYS B CA 1
ATOM 2953 C C . LYS B 1 27 ? 117.67696 -41.38643 -15.80220 1.000 27.63963 60 LYS B C 1
ATOM 2954 O O . LYS B 1 27 ? 118.51908 -40.54117 -16.11835 1.000 30.58511 60 LYS B O 1
ATOM 2960 N N . THR B 1 28 ? 116.77084 -41.16835 -14.86396 1.000 25.65673 61 THR B N 1
ATOM 2961 C CA . THR B 1 28 ? 116.75866 -39.91321 -14.12061 1.000 26.51269 61 THR B CA 1
ATOM 2962 C C . THR B 1 28 ? 117.98483 -39.84775 -13.21749 1.000 26.98737 61 THR B C 1
ATOM 2963 O O . THR B 1 28 ? 118.23656 -40.79264 -12.46009 1.000 26.30579 61 THR B O 1
ATOM 2967 N N . PRO B 1 29 ? 118.76811 -38.77497 -13.26807 1.000 26.53289 62 PRO B N 1
ATOM 2968 C CA . PRO B 1 29 ? 119.97656 -38.71690 -12.43605 1.000 28.06219 62 PRO B CA 1
ATOM 2969 C C . PRO B 1 29 ? 119.63173 -38.59118 -10.95946 1.000 28.03562 62 PRO B C 1
ATOM 2970 O O . PRO B 1 29 ? 118.61191 -38.01179 -10.57475 1.000 26.79582 62 PRO B O 1
ATOM 2974 N N . LEU B 1 30 ? 120.49916 -39.16491 -10.13133 1.000 26.80894 63 LEU B N 1
ATOM 2975 C CA . LEU B 1 30 ? 120.35032 -39.08243 -8.68777 1.000 25.69818 63 LEU B CA 1
ATOM 2976 C C . LEU B 1 30 ? 120.84248 -37.74004 -8.17137 1.000 26.70226 63 LEU B C 1
ATOM 2977 O O . LEU B 1 30 ? 121.78481 -37.14609 -8.71202 1.000 28.92787 63 LEU B O 1
ATOM 2982 N N . VAL B 1 31 ? 120.20780 -37.26958 -7.10071 1.000 23.91929 64 VAL B N 1
ATOM 2983 C CA . VAL B 1 31 ? 120.74093 -36.17644 -6.29583 1.000 25.65665 64 VAL B CA 1
ATOM 2984 C C . VAL B 1 31 ? 121.46706 -36.79806 -5.11082 1.000 26.21769 64 VAL B C 1
ATOM 2985 O O . VAL B 1 31 ? 120.92185 -37.68174 -4.43560 1.000 24.09322 64 VAL B O 1
ATOM 2989 N N . LEU B 1 32 ? 122.70099 -36.34933 -4.86341 1.000 25.24404 65 LEU B N 1
ATOM 2990 C CA . LEU B 1 32 ? 123.59881 -37.00207 -3.91689 1.000 24.21646 65 LEU B CA 1
ATOM 2991 C C . LEU B 1 32 ? 123.64800 -36.22655 -2.60647 1.000 26.28588 65 LEU B C 1
ATOM 2992 O O . LEU B 1 32 ? 123.84235 -35.00484 -2.60446 1.000 26.50163 65 LEU B O 1
ATOM 2997 N N . TYR B 1 33 ? 123.49177 -36.94041 -1.49590 1.000 23.79918 66 TYR B N 1
ATOM 2998 C CA . TYR B 1 33 ? 123.62450 -36.38468 -0.15485 1.000 24.33940 66 TYR B CA 1
ATOM 2999 C C . TYR B 1 33 ? 124.69528 -37.17450 0.59040 1.000 24.15468 66 TYR B C 1
ATOM 3000 O O . TYR B 1 33 ? 125.24126 -38.15157 0.07330 1.000 26.80790 66 TYR B O 1
ATOM 3009 N N . ASP B 1 34 ? 125.00960 -36.73780 1.80840 1.000 25.77729 67 ASP B N 1
ATOM 3010 C CA . ASP B 1 34 ? 126.02765 -37.40718 2.61957 1.000 26.79819 67 ASP B CA 1
ATOM 3011 C C . ASP B 1 34 ? 125.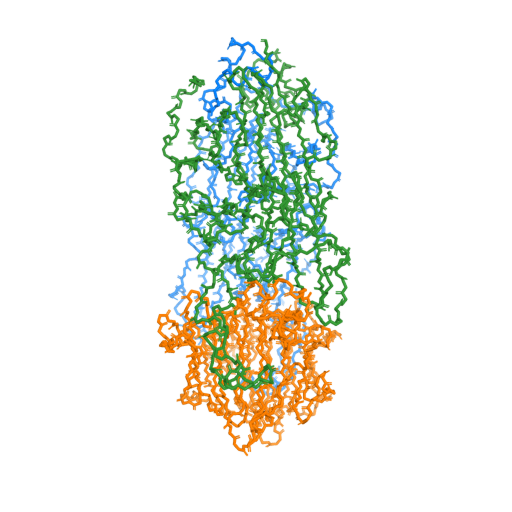41909 -38.68277 3.18653 1.000 25.87842 67 ASP B C 1
ATOM 3012 O O . ASP B 1 34 ? 124.76434 -38.67366 4.22908 1.000 25.15576 67 ASP B O 1
ATOM 3017 N N . GLY B 1 35 ? 125.63401 -39.79524 2.48662 1.000 27.09604 68 GLY B N 1
ATOM 3018 C CA . GLY B 1 35 ? 125.07889 -41.07149 2.89343 1.000 24.62474 68 GLY B CA 1
ATOM 3019 C C . GLY B 1 35 ? 123.76827 -41.45815 2.24406 1.000 24.91388 68 GLY B C 1
ATOM 3020 O O . GLY B 1 35 ? 123.16451 -42.45928 2.65809 1.000 24.04175 68 GLY B O 1
ATOM 3021 N N . GLY B 1 36 ? 123.28867 -40.69815 1.26047 1.000 23.30929 69 GLY B N 1
ATOM 3022 C CA . GLY B 1 36 ? 122.03949 -41.08214 0.62389 1.000 22.64010 69 GLY B CA 1
ATOM 3023 C C . GLY B 1 36 ? 121.91457 -40.48187 -0.75748 1.000 24.68199 69 GLY B C 1
ATOM 3024 O O . GLY B 1 36 ? 122.68258 -39.59898 -1.14867 1.000 24.34175 69 GLY B O 1
ATOM 3025 N N . THR B 1 37 ? 120.94851 -41.00768 -1.51500 1.000 22.81946 70 THR B N 1
ATOM 3026 C CA . THR B 1 37 ? 120.65457 -40.52172 -2.86000 1.000 22.69483 70 THR B CA 1
ATOM 3027 C C . THR B 1 37 ? 119.14440 -40.49757 -3.04371 1.000 24.59665 70 THR B C 1
ATOM 3028 O O . THR B 1 37 ? 118.40451 -41.21983 -2.36405 1.000 22.22194 70 THR B O 1
ATOM 3032 N N . THR B 1 38 ? 118.68108 -39.65413 -3.96322 1.000 21.33615 71 THR B N 1
ATOM 3033 C CA . THR B 1 38 ? 117.24829 -39.61042 -4.23798 1.000 20.43665 71 THR B CA 1
ATOM 3034 C C . THR B 1 38 ? 116.98919 -39.04615 -5.62837 1.000 22.04313 71 THR B C 1
ATOM 3035 O O . THR B 1 38 ? 117.82315 -38.34693 -6.21284 1.000 22.61309 71 THR B O 1
ATOM 3039 N N . LYS B 1 39 ? 115.81237 -39.38592 -6.15320 1.000 20.64240 72 LYS B N 1
ATOM 3040 C CA . LYS B 1 39 ? 115.28606 -38.85570 -7.40794 1.000 18.85466 72 LYS B CA 1
ATOM 3041 C C . LYS B 1 39 ? 113.77490 -39.03777 -7.36411 1.000 21.65557 72 LYS B C 1
ATOM 3042 O O . LYS B 1 39 ? 113.25680 -39.79788 -6.54248 1.000 20.82435 72 LYS B O 1
ATOM 3048 N N . GLN B 1 40 ? 113.06218 -38.33578 -8.24686 1.000 18.94506 73 GLN B N 1
ATOM 3049 C CA . GLN B 1 40 ? 111.61312 -38.32943 -8.10065 1.000 20.07608 73 GLN B CA 1
ATOM 3050 C C . GLN B 1 40 ? 110.92510 -38.11674 -9.43895 1.000 20.79667 73 GLN B C 1
ATOM 3051 O O . GLN B 1 40 ? 111.49754 -37.56865 -10.38617 1.000 22.36925 73 GLN B O 1
ATOM 3057 N N . VAL B 1 41 ? 109.66047 -38.53819 -9.49125 1.000 20.66127 74 VAL B N 1
ATOM 3058 C CA . VAL B 1 41 ? 108.86672 -38.44501 -10.71001 1.000 21.50023 74 VAL B CA 1
ATOM 3059 C C . VAL B 1 41 ? 107.42996 -38.08974 -10.32750 1.000 22.48365 74 VAL B C 1
ATOM 3060 O O . VAL B 1 41 ? 106.80640 -38.77175 -9.50405 1.000 20.47635 74 VAL B O 1
ATOM 3064 N N . GLY B 1 42 ? 106.92510 -37.00784 -10.89592 1.000 21.58617 75 GLY B N 1
ATOM 3065 C CA . GLY B 1 42 ? 105.61537 -36.48475 -10.57009 1.000 22.33042 75 GLY B CA 1
ATOM 3066 C C . GLY B 1 42 ? 105.12492 -35.67342 -11.74810 1.000 20.67313 75 GLY B C 1
ATOM 3067 O O . GLY B 1 42 ? 105.65991 -35.77860 -12.85179 1.000 22.84921 75 GLY B O 1
ATOM 3068 N N . THR B 1 43 ? 104.09451 -34.84681 -11.51807 1.000 22.57789 76 THR B N 1
ATOM 3069 C CA . THR B 1 43 ? 103.52204 -34.11510 -12.64798 1.000 21.16353 76 THR B CA 1
ATOM 3070 C C . THR B 1 43 ? 104.53159 -33.16741 -13.28480 1.000 23.65602 76 THR B C 1
ATOM 3071 O O . THR B 1 43 ? 104.37051 -32.80251 -14.45794 1.000 22.88258 76 THR B O 1
ATOM 3075 N N . TYR B 1 44 ? 105.57454 -32.77928 -12.54324 1.000 23.45390 77 TYR B N 1
ATOM 3076 C CA . TYR B 1 44 ? 106.55346 -31.82019 -13.05084 1.000 25.67946 77 TYR B CA 1
ATOM 3077 C C . TYR B 1 44 ? 107.39011 -32.39425 -14.19474 1.000 28.10288 77 TYR B C 1
ATOM 3078 O O . TYR B 1 44 ? 107.85927 -31.63390 -15.05208 1.000 29.64054 77 TYR B O 1
ATOM 3087 N N . ASN B 1 45 ? 107.59958 -33.71713 -14.23727 1.000 23.11400 78 ASN B N 1
ATOM 3088 C CA . ASN B 1 45 ? 108.29449 -34.33047 -15.36410 1.000 23.69874 78 ASN B CA 1
ATOM 3089 C C . ASN B 1 45 ? 107.49354 -35.43253 -16.04952 1.000 24.90408 78 ASN B C 1
ATOM 3090 O O . ASN B 1 45 ? 107.91548 -35.91616 -17.10814 1.000 25.62271 78 ASN B O 1
ATOM 3095 N N . PHE B 1 46 ? 106.32707 -35.78642 -15.51775 1.000 22.56152 79 PHE B N 1
ATOM 3096 C CA . PHE B 1 46 ? 105.52727 -36.91681 -15.99138 1.000 21.68595 79 PHE B CA 1
ATOM 3097 C C . PHE B 1 46 ? 104.08111 -36.44348 -15.90325 1.000 20.20544 79 PHE B C 1
ATOM 3098 O O . PHE B 1 46 ? 103.36205 -36.75687 -14.94877 1.000 20.99667 79 PHE B O 1
ATOM 3106 N N . PRO B 1 47 ? 103.63096 -35.65227 -16.87982 1.000 22.24253 80 PRO B N 1
ATOM 3107 C CA . PRO B 1 47 ? 102.38356 -34.87861 -16.70127 1.000 22.65961 80 PRO B CA 1
ATOM 3108 C C . PRO B 1 47 ? 101.13920 -35.70657 -16.39928 1.000 23.61026 80 PRO B C 1
ATOM 3109 O O . PRO B 1 47 ? 100.22411 -35.19162 -15.73968 1.000 23.26350 80 PRO B O 1
ATOM 3113 N N . VAL B 1 48 ? 101.06773 -36.96135 -16.85355 1.000 21.85603 81 VAL B N 1
ATOM 3114 C CA . VAL B 1 48 ? 99.86259 -37.76192 -16.62780 1.000 21.19832 81 VAL B CA 1
ATOM 3115 C C . VAL B 1 48 ? 99.66312 -38.09769 -15.15508 1.000 22.24846 81 VAL B C 1
ATOM 3116 O O . VAL B 1 48 ? 98.53115 -38.37297 -14.73339 1.000 21.64495 81 VAL B O 1
ATOM 3120 N N . SER B 1 49 ? 100.73234 -38.05336 -14.35955 1.000 19.93982 82 SER B N 1
ATOM 3121 C CA . SER B 1 49 ? 100.78737 -38.67325 -13.03194 1.000 21.40158 82 SER B CA 1
ATOM 3122 C C . SER B 1 49 ? 100.17341 -37.77158 -11.95597 1.000 22.12623 82 SER B C 1
ATOM 3123 O O . SER B 1 49 ? 100.81104 -37.41371 -10.96940 1.000 22.97666 82 SER B O 1
ATOM 3126 N N . LYS B 1 50 ? 98.89752 -37.42755 -12.14919 1.000 21.56299 83 LYS B N 1
ATOM 3127 C CA . LYS B 1 50 ? 98.26187 -36.44102 -11.27484 1.000 23.39062 83 LYS B CA 1
ATOM 3128 C C . LYS B 1 50 ? 97.97436 -36.97927 -9.87721 1.000 22.95221 83 LYS B C 1
ATOM 3129 O O . LYS B 1 50 ? 98.06713 -36.22602 -8.89865 1.000 22.29246 83 LYS B O 1
ATOM 3135 N N . GLY B 1 51 ? 97.63476 -38.26423 -9.75105 1.000 21.93806 84 GLY B N 1
ATOM 3136 C CA . GLY B 1 51 ? 97.17779 -38.77562 -8.47064 1.000 21.68640 84 GLY B CA 1
ATOM 3137 C C . GLY B 1 51 ? 98.27869 -39.17611 -7.51079 1.000 21.75599 84 GLY B C 1
ATOM 3138 O O . GLY B 1 51 ? 98.06499 -39.17122 -6.29414 1.000 21.04382 84 GLY B O 1
ATOM 3139 N N . MET B 1 52 ? 99.45562 -39.53551 -8.02471 1.000 18.90312 85 MET B N 1
ATOM 3140 C CA . MET B 1 52 ? 100.53033 -40.03451 -7.17698 1.000 19.84859 85 MET B CA 1
ATOM 3141 C C . MET B 1 52 ? 101.85937 -39.56489 -7.74775 1.000 19.37067 85 MET B C 1
ATOM 3142 O O . MET B 1 52 ? 102.00773 -39.43845 -8.96151 1.000 21.57064 85 MET B O 1
ATOM 3147 N N . ALA B 1 53 ? 102.82954 -39.32326 -6.86338 1.000 19.37423 86 ALA B N 1
ATOM 3148 C CA . ALA B 1 53 ? 104.21636 -39.09620 -7.24786 1.000 18.35688 86 ALA B CA 1
ATOM 3149 C C . ALA B 1 53 ? 105.08009 -40.17259 -6.60818 1.000 19.69868 86 ALA B C 1
ATOM 3150 O O . ALA B 1 53 ? 104.73183 -40.70769 -5.55132 1.000 21.13016 86 ALA B O 1
ATOM 3152 N N . GLY B 1 54 ? 106.20600 -40.48562 -7.24384 1.000 18.40042 87 GLY B N 1
ATOM 3153 C CA . GLY B 1 54 ? 107.11193 -41.52176 -6.75937 1.000 18.52013 87 GLY B CA 1
ATOM 3154 C C . GLY B 1 54 ? 108.49798 -40.97243 -6.47642 1.000 19.66694 87 GLY B C 1
ATOM 3155 O O . GLY B 1 54 ? 108.99043 -40.10795 -7.20389 1.000 19.99311 87 GLY B O 1
ATOM 3156 N N . VAL B 1 55 ? 109.11908 -41.47491 -5.40730 1.000 19.04261 88 VAL B N 1
ATOM 3157 C CA . VAL B 1 55 ? 110.46631 -41.07881 -5.00012 1.000 18.50621 88 VAL B CA 1
ATOM 3158 C C . VAL B 1 55 ? 111.29939 -42.34031 -4.81858 1.000 21.56068 88 VAL B C 1
ATOM 3159 O O . VAL B 1 55 ? 110.86804 -43.28140 -4.14353 1.000 20.81486 88 VAL B O 1
ATOM 3163 N N . TYR B 1 56 ? 112.48622 -42.36638 -5.41819 1.000 18.16650 89 TYR B N 1
ATOM 3164 C CA . TYR B 1 56 ? 113.47542 -43.38117 -5.10222 1.000 19.56494 89 TYR B CA 1
ATOM 3165 C C . TYR B 1 56 ? 114.42412 -42.78261 -4.07390 1.000 19.60541 89 TYR B C 1
ATOM 3166 O O . TYR B 1 56 ? 114.83162 -41.62830 -4.20760 1.000 20.08259 89 TYR B O 1
ATOM 3175 N N . MET B 1 57 ? 114.75565 -43.55615 -3.03921 1.000 20.65719 90 MET B N 1
ATOM 3176 C CA . MET B 1 57 ? 115.71652 -43.12805 -2.02351 1.000 20.48892 90 MET B CA 1
ATOM 3177 C C . MET B 1 57 ? 116.63269 -44.26277 -1.60550 1.000 20.52832 90 MET B C 1
ATOM 3178 O O . MET B 1 57 ? 116.18810 -45.40136 -1.44659 1.000 21.55206 90 MET B O 1
ATOM 3183 N N . SER B 1 58 ? 117.90770 -43.93671 -1.38581 1.000 20.02238 91 SER B N 1
ATOM 3184 C CA . SER B 1 58 ? 118.83076 -44.86322 -0.74825 1.000 21.18472 91 SER B CA 1
ATOM 3185 C C . SER B 1 58 ? 119.44021 -44.21306 0.48758 1.000 23.37472 91 SER B C 1
ATOM 3186 O O . SER B 1 58 ? 119.64428 -42.99348 0.52541 1.000 23.03231 91 SER B O 1
ATOM 3189 N N . LEU B 1 59 ? 119.71075 -45.02955 1.51059 1.000 20.94881 92 LEU B N 1
ATOM 3190 C CA . LEU B 1 59 ? 120.37599 -44.56206 2.72636 1.000 20.52973 92 LEU B CA 1
ATOM 3191 C C . LEU B 1 59 ? 121.43918 -45.57077 3.13903 1.000 23.66858 92 LEU B C 1
ATOM 3192 O O . LEU B 1 59 ? 121.13827 -46.75308 3.34402 1.000 22.47354 92 LEU B O 1
ATOM 3197 N N . GLU B 1 60 ? 122.67126 -45.09189 3.28463 1.000 20.00316 93 GLU B N 1
ATOM 3198 C CA . GLU B 1 60 ? 123.76239 -45.89634 3.81289 1.000 21.68698 93 GLU B CA 1
ATOM 3199 C C . GLU B 1 60 ? 123.52508 -46.19146 5.29015 1.000 20.91150 93 GLU B C 1
ATOM 3200 O O . GLU B 1 60 ? 122.68910 -45.54856 5.92504 1.000 22.56146 93 GLU B O 1
ATOM 3206 N N . PRO B 1 61 ? 124.25536 -47.14848 5.87018 1.000 21.30677 94 PRO B N 1
ATOM 3207 C CA . PRO B 1 61 ? 124.11494 -47.38008 7.31343 1.000 23.17112 94 PRO B CA 1
ATOM 3208 C C . PRO B 1 61 ? 124.39118 -46.09914 8.08774 1.000 22.35892 94 PRO B C 1
ATOM 3209 O O . PRO B 1 61 ? 125.40100 -45.42807 7.86273 1.000 23.75602 94 PRO B O 1
ATOM 3213 N N . GLY B 1 62 ? 123.47366 -45.75758 8.99297 1.000 21.01855 95 GLY B N 1
ATOM 3214 C CA . GLY B 1 62 ? 123.60717 -44.56137 9.79818 1.000 22.64853 95 GLY B CA 1
ATOM 3215 C C . GLY B 1 62 ? 123.18752 -43.27470 9.11970 1.000 23.33492 95 GLY B C 1
ATOM 3216 O O . GLY B 1 62 ? 123.21782 -42.21839 9.75959 1.000 23.01445 95 GLY B O 1
ATOM 3217 N N . ALA B 1 63 ? 122.80404 -43.31478 7.85143 1.000 19.49789 96 ALA B N 1
ATOM 3218 C CA . ALA B 1 63 ? 122.30101 -42.11571 7.19443 1.000 22.89811 96 ALA B CA 1
ATOM 3219 C C . ALA B 1 63 ? 120.82159 -41.96117 7.50464 1.000 21.39832 96 ALA B C 1
ATOM 3220 O O . ALA B 1 63 ? 120.05318 -42.92415 7.39145 1.000 21.40406 96 ALA B O 1
ATOM 3222 N N . ILE B 1 64 ? 120.41025 -40.75820 7.89613 1.000 19.51481 97 ILE B N 1
ATOM 3223 C CA . ILE B 1 64 ? 119.01423 -40.52743 8.25654 1.000 19.18190 97 ILE B CA 1
ATOM 3224 C C . ILE B 1 64 ? 118.40103 -39.50025 7.30946 1.000 20.08459 97 ILE B C 1
ATOM 3225 O O . ILE B 1 64 ? 119.00650 -38.45635 7.02255 1.000 19.84150 97 ILE B O 1
ATOM 3230 N N . ARG B 1 65 ? 117.22218 -39.83313 6.78074 1.000 19.33327 98 ARG B N 1
ATOM 3231 C CA . ARG B 1 65 ? 116.32408 -38.82808 6.23249 1.000 19.01427 98 ARG B CA 1
ATOM 3232 C C . ARG B 1 65 ? 115.70586 -38.09757 7.42098 1.000 18.22971 98 ARG B C 1
ATOM 3233 O O . ARG B 1 65 ? 114.94536 -38.68925 8.19646 1.000 19.48246 98 ARG B O 1
ATOM 3241 N N . GLU B 1 66 ? 116.08866 -36.83500 7.60628 1.000 19.44241 99 GLU B N 1
ATOM 3242 C CA . GLU B 1 66 ? 115.84858 -36.14742 8.87163 1.000 19.49645 99 GLU B CA 1
ATOM 3243 C C . GLU B 1 66 ? 114.35728 -36.02930 9.17577 1.000 19.27881 99 GLU B C 1
ATOM 3244 O O . GLU B 1 66 ? 113.50351 -36.14450 8.30219 1.000 19.58898 99 GLU B O 1
ATOM 3250 N N . LEU B 1 67 ? 114.06423 -35.76548 10.44137 1.000 18.83914 100 LEU B N 1
ATOM 3251 C CA . LEU B 1 67 ? 112.70359 -35.48948 10.89181 1.000 18.73627 100 LEU B CA 1
ATOM 3252 C C . LEU B 1 67 ? 112.04859 -34.41094 10.03734 1.000 17.97508 100 LEU B C 1
ATOM 3253 O O . LEU B 1 67 ? 112.58460 -33.30417 9.89345 1.000 19.10101 100 LEU B O 1
ATOM 3258 N N . HIS B 1 68 ? 110.89338 -34.74386 9.45622 1.000 18.71756 101 HIS B N 1
ATOM 3259 C CA . HIS B 1 68 ? 110.18406 -33.80802 8.59006 1.000 18.20288 101 HIS B CA 1
ATOM 3260 C C . HIS B 1 68 ? 108.71030 -34.19183 8.55763 1.000 18.64462 101 HIS B C 1
ATOM 3261 O O . HIS B 1 68 ? 108.30676 -35.22762 9.09061 1.000 18.70742 101 HIS B O 1
ATOM 3268 N N . TRP B 1 69 ? 107.91204 -33.35552 7.89246 1.000 18.17884 102 TRP B N 1
ATOM 3269 C CA . TRP B 1 69 ? 106.50707 -33.68325 7.67538 1.000 17.36785 102 TRP B CA 1
ATOM 3270 C C . TRP B 1 69 ? 106.05887 -33.07563 6.35769 1.000 17.78872 102 TRP B C 1
ATOM 3271 O O . TRP B 1 69 ? 106.75855 -32.25151 5.76351 1.000 19.45658 102 TRP B O 1
ATOM 3282 N N . HIS B 1 70 ? 104.87518 -33.50458 5.89006 1.000 17.24758 103 HIS B N 1
ATOM 3283 C CA . HIS B 1 70 ? 104.29555 -32.92777 4.67849 1.000 18.36228 103 HIS B CA 1
ATOM 3284 C C . HIS B 1 70 ? 102.78975 -33.18496 4.73573 1.000 19.46571 103 HIS B C 1
ATOM 3285 O O . HIS B 1 70 ? 102.34033 -34.30651 4.47795 1.000 19.01623 103 HIS B O 1
ATOM 3292 N N . ALA B 1 71 ? 102.03235 -32.14798 5.07559 1.000 18.51105 104 ALA B N 1
ATOM 3293 C CA . ALA B 1 71 ? 100.59354 -32.29524 5.25221 1.000 19.45835 104 ALA B CA 1
ATOM 3294 C C . ALA B 1 71 ? 99.84566 -32.40027 3.93093 1.000 21.26125 104 ALA B C 1
ATOM 3295 O O . ALA B 1 71 ? 98.64394 -32.69880 3.93839 1.000 22.42569 104 ALA B O 1
ATOM 3297 N N . ASN B 1 72 ? 100.52721 -32.17130 2.80583 1.000 20.30954 105 ASN B N 1
ATOM 3298 C CA . ASN B 1 72 ? 99.92773 -32.29111 1.48673 1.000 22.83189 105 ASN B CA 1
ATOM 3299 C C . ASN B 1 72 ? 99.90641 -33.71406 0.93665 1.000 21.99231 105 ASN B C 1
ATOM 3300 O O . ASN B 1 72 ? 99.27136 -33.93223 -0.09627 1.000 22.30126 105 ASN B O 1
ATOM 3305 N N . ALA B 1 73 ? 100.55905 -34.68535 1.57679 1.000 19.28495 106 ALA B N 1
ATOM 3306 C CA . ALA B 1 73 ? 100.57615 -36.02369 0.99741 1.000 21.43678 106 ALA B CA 1
ATOM 3307 C C . ALA B 1 73 ? 100.79807 -37.08311 2.06254 1.000 19.33929 106 ALA B C 1
ATOM 3308 O O . ALA B 1 73 ? 101.65881 -36.93401 2.93537 1.000 20.05214 106 ALA B O 1
ATOM 3310 N N . ALA B 1 74 ? 100.02279 -38.16000 1.96415 1.000 18.71314 107 ALA B N 1
ATOM 3311 C CA . ALA B 1 74 ? 100.36148 -39.39653 2.64656 1.000 18.02828 107 ALA B CA 1
ATOM 3312 C C . ALA B 1 74 ? 101.53379 -40.05944 1.93908 1.000 18.56872 107 ALA B C 1
ATOM 3313 O O . ALA B 1 74 ? 101.72662 -39.89354 0.73307 1.000 18.77957 107 ALA B O 1
ATOM 3315 N N . GLU B 1 75 ? 102.29643 -40.84285 2.69583 1.000 16.20535 108 GLU B N 1
ATOM 3316 C CA . GLU B 1 75 ? 103.53034 -41.46559 2.22358 1.000 17.50482 108 GLU B CA 1
ATOM 3317 C C . GLU B 1 75 ? 103.42734 -42.97516 2.40136 1.000 19.63477 108 GLU B C 1
ATOM 3318 O O . GLU B 1 75 ? 103.35380 -43.46502 3.53361 1.000 19.86575 108 GLU B O 1
ATOM 3324 N N . TRP B 1 76 ? 103.43354 -43.70467 1.28600 1.000 17.17336 109 TRP B N 1
ATOM 3325 C CA . TRP B 1 76 ? 103.43132 -45.16239 1.26217 1.000 17.87095 109 TRP B CA 1
ATOM 3326 C C . TRP B 1 76 ? 104.78938 -45.62857 0.75496 1.000 19.95379 109 TRP B C 1
ATOM 3327 O O . TRP B 1 76 ? 105.31100 -45.06632 -0.21238 1.000 21.09907 109 TRP B O 1
ATOM 3338 N N . ALA B 1 77 ? 105.37972 -46.63659 1.40295 1.000 17.16816 110 ALA B N 1
ATOM 3339 C CA . ALA B 1 77 ? 106.73271 -47.03513 1.03030 1.000 17.52877 110 ALA B CA 1
ATOM 3340 C C . ALA B 1 77 ? 106.86303 -48.53519 0.85473 1.000 18.30253 110 ALA B C 1
ATOM 3341 O O . ALA B 1 77 ? 106.19385 -49.31810 1.52561 1.000 19.87881 110 ALA B O 1
ATOM 3343 N N . TYR B 1 78 ? 107.77371 -48.92348 -0.03459 1.000 17.77302 111 TYR B N 1
ATOM 3344 C CA . TYR B 1 78 ? 108.16885 -50.31784 -0.20677 1.000 18.54605 111 TYR B CA 1
ATOM 3345 C C . TYR B 1 78 ? 109.68777 -50.40213 -0.14138 1.000 18.86713 111 TYR B C 1
ATOM 3346 O O . TYR B 1 78 ? 110.37787 -49.71547 -0.90402 1.000 20.19552 111 TYR B O 1
ATOM 3355 N N . VAL B 1 79 ? 110.21382 -51.24911 0.74283 1.000 17.64114 112 VAL B N 1
ATOM 3356 C CA . VAL B 1 79 ? 111.66263 -51.40065 0.87592 1.000 20.19814 112 VAL B CA 1
ATOM 3357 C C . VAL B 1 79 ? 112.13727 -52.45182 -0.11629 1.000 20.42590 112 VAL B C 1
ATOM 3358 O O . VAL B 1 79 ? 111.76897 -53.62734 -0.01823 1.000 21.47626 112 VAL B O 1
ATOM 3362 N N . MET B 1 80 ? 112.98686 -52.02961 -1.05742 1.000 20.05405 113 MET B N 1
ATOM 3363 C CA . MET B 1 80 ? 113.44763 -52.89410 -2.13582 1.000 22.62311 113 MET B CA 1
ATOM 3364 C C . MET B 1 80 ? 114.65822 -53.72832 -1.73899 1.000 24.07485 113 MET B C 1
ATOM 3365 O O . MET B 1 80 ? 114.79760 -54.87421 -2.18995 1.000 23.92523 113 MET B O 1
ATOM 3370 N N . GLU B 1 81 ? 115.56058 -53.14597 -0.94591 1.000 21.98399 114 GLU B N 1
ATOM 3371 C CA . GLU B 1 81 ? 116.79536 -53.78008 -0.50505 1.000 23.95146 114 GLU B CA 1
ATOM 3372 C C . GLU B 1 81 ? 117.18357 -53.22370 0.85215 1.000 22.46669 114 GLU B C 1
ATOM 3373 O O . GLU B 1 81 ? 116.93986 -52.05066 1.15255 1.000 21.13197 114 GLU B O 1
ATOM 3379 N N . GLY B 1 82 ? 117.82103 -54.06645 1.65566 1.000 24.54301 115 GLY B N 1
ATOM 3380 C CA . GLY B 1 82 ? 118.38562 -53.59591 2.90620 1.000 24.31403 115 GLY B CA 1
ATOM 3381 C C . GLY B 1 82 ? 117.34928 -53.47260 4.01073 1.000 26.01206 115 GLY B C 1
ATOM 3382 O O . GLY B 1 82 ? 116.31961 -54.15057 4.01668 1.000 23.88729 115 GLY B O 1
ATOM 3383 N N . ARG B 1 83 ? 117.63965 -52.58738 4.96300 1.000 21.83378 116 ARG B N 1
ATOM 3384 C CA . ARG B 1 83 ? 116.84840 -52.45583 6.17876 1.000 22.27517 116 ARG B CA 1
ATOM 3385 C C . ARG B 1 83 ? 116.79028 -50.99280 6.58308 1.000 23.78310 116 ARG B C 1
ATOM 3386 O O . ARG B 1 83 ? 117.79064 -50.27446 6.48003 1.000 22.76002 116 ARG B O 1
ATOM 3394 N N . THR B 1 84 ? 115.62885 -50.56197 7.06574 1.000 20.30416 117 THR B N 1
ATOM 3395 C CA . THR B 1 84 ? 115.45484 -49.20532 7.55872 1.000 20.87184 117 THR B CA 1
ATOM 3396 C C . THR B 1 84 ? 114.85947 -49.24183 8.95311 1.000 20.71235 117 THR B C 1
ATOM 3397 O O . THR B 1 84 ? 114.33270 -50.26140 9.40975 1.000 21.43223 117 THR B O 1
ATOM 3401 N N . ARG B 1 85 ? 114.92683 -48.09524 9.62077 1.000 20.05709 118 ARG B N 1
ATOM 3402 C CA . ARG B 1 85 ? 114.13716 -47.86507 10.81703 1.000 20.52615 118 ARG B CA 1
ATOM 3403 C C . ARG B 1 85 ? 113.36484 -46.57096 10.63371 1.000 20.87000 118 ARG B C 1
ATOM 3404 O O . ARG B 1 85 ? 113.92864 -45.56262 10.19293 1.000 20.82766 118 ARG B O 1
ATOM 3412 N N . ILE B 1 86 ? 112.08353 -46.59710 10.97335 1.000 19.02128 119 ILE B N 1
ATOM 3413 C CA . ILE B 1 86 ? 111.25867 -45.40149 10.88939 1.000 17.72939 119 ILE B CA 1
ATOM 3414 C C . ILE B 1 86 ? 110.87866 -44.95641 12.29340 1.000 20.71067 119 ILE B C 1
ATOM 3415 O O . ILE B 1 86 ? 110.83802 -45.75540 13.23873 1.000 18.40046 119 ILE B O 1
ATOM 3420 N N . THR B 1 87 ? 110.64154 -43.65503 12.43487 1.000 18.46586 120 THR B N 1
ATOM 3421 C CA . THR B 1 87 ? 109.89505 -43.12575 13.56300 1.000 18.47536 120 THR B CA 1
ATOM 3422 C C . THR B 1 87 ? 108.74299 -42.30994 13.00512 1.000 19.30951 120 THR B C 1
ATOM 3423 O O . THR B 1 87 ? 108.85638 -41.68952 11.94340 1.000 18.82532 120 THR B O 1
ATOM 3427 N N . LEU B 1 88 ? 107.62479 -42.33411 13.72524 1.000 18.27121 121 LEU B N 1
ATOM 3428 C CA . LEU B 1 88 ? 106.38555 -41.73621 13.25187 1.000 17.90950 121 LEU B CA 1
ATOM 3429 C C . LEU B 1 88 ? 105.63185 -41.20319 14.45488 1.000 18.34707 121 LEU B C 1
ATOM 3430 O O . LEU B 1 88 ? 105.36460 -41.96476 15.39021 1.000 19.21455 121 LEU B O 1
ATOM 3435 N N . THR B 1 89 ? 105.27025 -39.91560 14.42675 1.000 17.18173 122 THR B N 1
ATOM 3436 C CA . THR B 1 89 ? 104.63559 -39.26174 15.56461 1.000 16.94142 122 THR B CA 1
ATOM 3437 C C . THR B 1 89 ? 103.29526 -38.67539 15.14701 1.000 18.12189 122 THR B C 1
ATOM 3438 O O . THR B 1 89 ? 103.22029 -37.94002 14.15892 1.000 19.10977 122 THR B O 1
ATOM 3442 N N . SER B 1 90 ? 102.25482 -38.98656 15.91031 1.000 17.88947 123 SER B N 1
ATOM 3443 C CA . SER B 1 90 ? 100.87935 -38.66002 15.54573 1.000 18.87098 123 SER B CA 1
ATOM 3444 C C . SER B 1 90 ? 100.38875 -37.41548 16.28143 1.000 19.30420 123 SER B C 1
ATOM 3445 O O . SER B 1 90 ? 100.98328 -36.99291 17.27633 1.000 20.60983 123 SER B O 1
ATOM 3448 N N . PRO B 1 91 ? 99.28077 -36.81297 15.82367 1.000 20.50845 124 PRO B N 1
ATOM 3449 C CA . PRO B 1 91 ? 98.69659 -35.67796 16.55806 1.000 21.17587 124 PRO B CA 1
ATOM 3450 C C . PRO B 1 91 ? 98.19229 -36.04504 17.94383 1.000 23.48285 124 PRO B C 1
ATOM 3451 O O . PRO B 1 91 ? 97.93378 -35.14420 18.74868 1.000 26.17218 124 PRO B O 1
ATOM 3455 N N . GLU B 1 92 ? 98.02320 -37.33140 18.25500 1.000 22.98875 125 GLU B N 1
ATOM 3456 C CA . GLU B 1 92 ? 97.71292 -37.67897 19.63613 1.000 25.63031 125 GLU B CA 1
ATOM 3457 C C . GLU B 1 92 ? 98.94769 -37.75161 20.50708 1.000 25.79631 125 GLU B C 1
ATOM 3458 O O . GLU B 1 92 ? 98.83738 -38.13231 21.67512 1.000 26.69185 125 GLU B O 1
ATOM 3464 N N . GLY B 1 93 ? 100.10630 -37.38863 19.97123 1.000 22.49190 126 GLY B N 1
ATOM 3465 C CA . GLY B 1 93 ? 101.32300 -37.43333 20.75047 1.000 23.60107 126 GLY B CA 1
ATOM 3466 C C . GLY B 1 93 ? 101.84888 -38.82611 20.98392 1.000 24.58329 126 GLY B C 1
ATOM 3467 O O . GLY B 1 93 ? 102.58224 -39.04494 21.95119 1.000 27.84103 126 GLY B O 1
ATOM 3468 N N . LYS B 1 94 ? 101.47545 -39.78318 20.13967 1.000 21.30243 127 LYS B N 1
ATOM 3469 C CA . LYS B 1 94 ? 101.95212 -41.15622 20.23893 1.000 21.85099 127 LYS B CA 1
ATOM 3470 C C . LYS B 1 94 ? 102.97995 -41.42179 19.14782 1.000 21.96492 127 LYS B C 1
ATOM 3471 O O . LYS B 1 94 ? 103.01890 -40.72984 18.12834 1.000 21.39271 127 LYS B O 1
ATOM 3477 N N . VAL B 1 95 ? 103.82581 -42.43189 19.36553 1.000 19.96335 128 VAL B N 1
ATOM 3478 C CA . VAL B 1 95 ? 104.94354 -42.67656 18.46865 1.000 18.27940 128 VAL B CA 1
ATOM 3479 C C . VAL B 1 95 ? 105.00002 -44.14830 18.08226 1.000 19.97624 128 VAL B C 1
ATOM 3480 O O . VAL B 1 95 ? 104.60830 -45.03404 18.84747 1.000 21.16672 128 VAL B O 1
ATOM 3484 N N . GLU B 1 96 ? 105.46856 -44.39338 16.86311 1.000 18.68362 129 GLU B N 1
ATOM 3485 C CA . GLU B 1 96 ? 105.78637 -45.72097 16.35865 1.000 19.33886 129 GLU B CA 1
ATOM 3486 C C . GLU B 1 96 ? 107.24617 -45.71667 15.93434 1.000 19.41756 129 GLU B C 1
ATOM 3487 O O . GLU B 1 96 ? 107.65599 -44.86696 15.13955 1.000 19.84644 129 GLU B O 1
ATOM 3493 N N . ILE B 1 97 ? 108.03042 -46.63943 16.48461 1.000 19.91391 130 ILE B N 1
ATOM 3494 C CA . ILE B 1 97 ? 109.44097 -46.79547 16.13210 1.000 18.88475 130 ILE B CA 1
ATOM 3495 C C . ILE B 1 97 ? 109.61905 -48.25573 15.74002 1.000 20.38789 130 ILE B C 1
ATOM 3496 O O . ILE B 1 97 ? 109.30815 -49.15108 16.53488 1.000 21.62596 130 ILE B O 1
ATOM 3501 N N . ALA B 1 98 ? 110.04608 -48.50344 14.50171 1.000 19.46236 131 ALA B N 1
ATOM 3502 C CA . ALA B 1 98 ? 109.97876 -49.86046 13.97302 1.000 20.19611 131 ALA B CA 1
ATOM 3503 C C . ALA B 1 98 ? 111.00557 -50.06166 12.87541 1.000 21.65422 131 ALA B C 1
ATOM 3504 O O . ALA B 1 98 ? 111.31316 -49.14044 12.11965 1.000 21.91420 131 ALA B O 1
ATOM 3506 N N . ASP B 1 99 ? 111.50477 -51.29280 12.77816 1.000 22.26363 132 ASP B N 1
ATOM 3507 C CA . ASP B 1 99 ? 112.38665 -51.67472 11.68789 1.000 23.80602 132 ASP B CA 1
ATOM 3508 C C . ASP B 1 99 ? 111.51338 -52.06178 10.49140 1.000 22.47955 132 ASP B C 1
ATOM 3509 O O . ASP B 1 99 ? 110.49188 -52.74019 10.65272 1.000 25.19747 132 ASP B O 1
ATOM 3514 N N . VAL B 1 100 ? 111.90297 -51.65211 9.28544 1.000 20.78495 133 VAL B N 1
ATOM 3515 C CA . VAL B 1 100 ? 111.22147 -52.11864 8.07817 1.000 22.30003 133 VAL B CA 1
ATOM 3516 C C . VAL B 1 100 ? 112.27241 -52.72268 7.16015 1.000 25.16665 133 VAL B C 1
ATOM 3517 O O . VAL B 1 100 ? 113.17147 -52.01471 6.68987 1.000 23.97483 133 VAL B O 1
ATOM 3521 N N . ASP B 1 101 ? 112.15870 -54.01803 6.89848 1.000 22.94532 134 ASP B N 1
ATOM 3522 C CA . ASP B 1 101 ? 113.15631 -54.71820 6.10216 1.000 24.04621 134 ASP B CA 1
ATOM 3523 C C . ASP B 1 101 ? 112.66818 -54.87395 4.66781 1.000 23.67681 134 ASP B C 1
ATOM 3524 O O . ASP B 1 101 ? 111.52579 -54.55006 4.33567 1.000 23.17166 134 ASP B O 1
ATOM 3529 N N . LYS B 1 102 ? 113.55559 -55.39358 3.81685 1.000 23.07359 135 LYS B N 1
ATOM 3530 C CA . LYS B 1 102 ? 113.21072 -55.68666 2.42908 1.000 22.28217 135 LYS B CA 1
ATOM 3531 C C . LYS B 1 102 ? 111.86078 -56.38801 2.33022 1.000 22.17201 135 LYS B C 1
ATOM 3532 O O . LYS B 1 102 ? 111.61223 -57.38695 3.01866 1.000 23.56227 135 LYS B O 1
ATOM 3538 N N . GLY B 1 103 ? 111.00013 -55.86474 1.45675 1.000 21.25710 136 GLY B N 1
ATOM 3539 C CA . GLY B 1 103 ? 109.66452 -56.39385 1.27944 1.000 22.13658 136 GLY B CA 1
ATOM 3540 C C . GLY B 1 103 ? 108.63423 -55.79878 2.20414 1.000 21.30228 136 GLY B C 1
ATOM 3541 O O . GLY B 1 103 ? 107.44100 -56.11921 2.06225 1.000 20.74005 136 GLY B O 1
ATOM 3542 N N . GLY B 1 104 ? 109.06116 -54.92447 3.14540 1.000 20.79941 137 GLY B N 1
ATOM 3543 C CA . GLY B 1 104 ? 108.14766 -54.29500 4.07397 1.000 20.39977 137 GLY B CA 1
ATOM 3544 C C . GLY B 1 104 ? 107.65285 -52.93408 3.60445 1.000 20.20322 137 GLY B C 1
ATOM 3545 O O . GLY B 1 104 ? 108.22495 -52.31586 2.71141 1.000 19.85683 137 GLY B O 1
ATOM 3546 N N . LEU B 1 105 ? 106.56893 -52.48431 4.24118 1.000 17.39058 138 LEU B N 1
ATOM 3547 C CA . LEU B 1 105 ? 105.90061 -51.22723 3.93420 1.000 18.24866 138 LEU B CA 1
ATOM 3548 C C . LEU B 1 105 ? 105.88274 -50.31084 5.14869 1.000 18.75941 138 LEU B C 1
ATOM 3549 O O . LEU B 1 105 ? 105.91528 -50.76487 6.29438 1.000 19.85731 138 LEU B O 1
ATOM 3554 N N . TRP B 1 106 ? 105.76990 -49.00846 4.89295 1.000 18.73475 139 TRP B N 1
ATOM 3555 C CA . TRP B 1 106 ? 105.21130 -48.11678 5.89544 1.000 19.60561 139 TRP B CA 1
ATOM 3556 C C . TRP B 1 106 ? 104.17277 -47.21787 5.25082 1.000 19.81903 139 TRP B C 1
ATOM 3557 O O . TRP B 1 106 ? 104.10992 -47.07525 4.02505 1.000 19.71233 139 TRP B O 1
ATOM 3568 N N . TYR B 1 107 ? 103.32239 -46.65140 6.10324 1.000 18.25536 140 TYR B N 1
ATOM 3569 C CA . TYR B 1 107 ? 102.36290 -45.63459 5.68494 1.000 17.75938 140 TYR B CA 1
ATOM 3570 C C . TYR B 1 107 ? 102.39214 -44.52671 6.72269 1.000 17.97380 140 TYR B C 1
ATOM 3571 O O . TYR B 1 107 ? 102.09961 -44.77066 7.89733 1.000 18.53408 140 TYR B O 1
ATOM 3580 N N . PHE B 1 108 ? 102.75609 -43.32295 6.29595 1.000 18.45848 141 PHE B N 1
ATOM 3581 C CA . PHE B 1 108 ? 102.76691 -42.16524 7.18449 1.000 17.97532 141 PHE B CA 1
ATOM 3582 C C . PHE B 1 108 ? 101.58130 -41.28337 6.82266 1.000 18.41046 141 PHE B C 1
ATOM 3583 O O . PHE B 1 108 ? 101.57957 -40.69855 5.72813 1.000 20.10709 141 PHE B O 1
ATOM 3591 N N . PRO B 1 109 ? 100.56834 -41.14399 7.68235 1.000 17.99408 142 PRO B N 1
ATOM 3592 C CA . PRO B 1 109 ? 99.41858 -40.28747 7.34307 1.000 17.49322 142 PRO B CA 1
ATOM 3593 C C . PRO B 1 109 ? 99.84272 -38.84688 7.09391 1.000 18.26763 142 PRO B C 1
ATOM 3594 O O . PRO B 1 109 ? 100.82667 -38.36753 7.66212 1.000 18.14173 142 PRO B O 1
ATOM 3598 N N . ARG B 1 110 ? 99.09338 -38.16494 6.21872 1.000 18.85986 143 ARG B N 1
ATOM 3599 C CA . ARG B 1 110 ? 99.40688 -36.77388 5.87913 1.000 18.39933 143 ARG B CA 1
ATOM 3600 C C . ARG B 1 110 ? 99.70174 -35.94571 7.11544 1.000 20.01538 143 ARG B C 1
ATOM 3601 O O . ARG B 1 110 ? 98.89584 -35.88603 8.05082 1.000 20.49878 143 ARG B O 1
ATOM 3609 N N . GLY B 1 111 ? 100.85359 -35.28163 7.10072 1.000 19.06197 144 GLY B N 1
ATOM 3610 C CA . GLY B 1 111 ? 101.17993 -34.32916 8.13683 1.000 18.68065 144 GLY B CA 1
ATOM 3611 C C . GLY B 1 111 ? 101.72695 -34.91045 9.41380 1.000 19.79952 144 GLY B C 1
ATOM 3612 O O . GLY B 1 111 ? 102.11500 -34.14280 10.29695 1.000 19.67997 144 GLY B O 1
ATOM 3613 N N . TRP B 1 112 ? 101.78392 -36.23425 9.56030 1.000 18.35098 145 TRP B N 1
ATOM 3614 C CA . TRP B 1 112 ? 102.42970 -36.78976 10.74054 1.000 17.79783 145 TRP B CA 1
ATOM 3615 C C . TRP B 1 112 ? 103.94491 -36.67983 10.59386 1.000 18.45721 145 TRP B C 1
ATOM 3616 O O . TRP B 1 112 ? 104.48602 -36.81205 9.49424 1.000 19.06648 145 TRP B O 1
ATOM 3627 N N . GLY B 1 113 ? 104.62946 -36.38797 11.69899 1.000 17.22189 146 GLY B N 1
ATOM 3628 C CA . GLY B 1 113 ? 106.07976 -36.24060 11.63863 1.000 16.37958 146 GLY B CA 1
ATOM 3629 C C . GLY B 1 113 ? 106.77787 -37.58571 11.53560 1.000 18.17438 146 GLY B C 1
ATOM 3630 O O . GLY B 1 113 ? 106.30691 -38.58997 12.06867 1.000 18.58789 146 GLY B O 1
ATOM 3631 N N . HIS B 1 114 ? 107.91970 -37.61525 10.83586 1.000 17.46992 147 HIS B N 1
ATOM 3632 C CA . HIS B 1 114 ? 108.58853 -38.90280 10.64820 1.000 17.76017 147 HIS B CA 1
ATOM 3633 C C . HIS B 1 114 ? 110.06790 -38.74301 10.30296 1.000 19.38593 147 HIS B C 1
ATOM 3634 O O . HIS B 1 114 ? 110.53017 -37.67445 9.89046 1.000 18.89430 147 HIS B O 1
ATOM 3641 N N . SER B 1 115 ? 110.79872 -39.84968 10.46134 1.000 18.74593 148 SER B N 1
ATOM 3642 C CA . SER B 1 115 ? 112.18018 -39.96957 10.00291 1.000 17.36815 148 SER B CA 1
ATOM 3643 C C . SER B 1 115 ? 112.40032 -41.38122 9.46889 1.000 18.91789 148 SER B C 1
ATOM 3644 O O . SER B 1 115 ? 111.64923 -42.30415 9.78669 1.000 19.31707 148 SER B O 1
ATOM 3647 N N . ILE B 1 116 ? 113.43789 -41.53899 8.63642 1.000 17.91905 149 ILE B N 1
ATOM 3648 C CA . ILE B 1 116 ? 113.83250 -42.83410 8.07548 1.000 17.26011 149 ILE B CA 1
ATOM 3649 C C . ILE B 1 116 ? 115.34864 -42.94143 8.17958 1.000 19.73751 149 ILE B C 1
ATOM 3650 O O . ILE B 1 116 ? 116.05769 -42.05453 7.70300 1.000 20.65353 149 ILE B O 1
ATOM 3655 N N . GLU B 1 117 ? 115.85339 -44.03535 8.74637 1.000 19.89338 150 GLU B N 1
ATOM 3656 C CA . GLU B 1 117 ? 117.29469 -44.24876 8.83641 1.000 19.35287 150 GLU B CA 1
ATOM 3657 C C . GLU B 1 117 ? 117.67525 -45.57441 8.19035 1.000 20.68576 150 GLU B C 1
ATOM 3658 O O . GLU B 1 117 ? 116.99818 -46.58637 8.39162 1.000 21.06836 150 GLU B O 1
ATOM 3664 N N . GLY B 1 118 ? 118.74273 -45.56624 7.39540 1.000 19.54940 151 GLY B N 1
ATOM 3665 C CA . GLY B 1 118 ? 119.3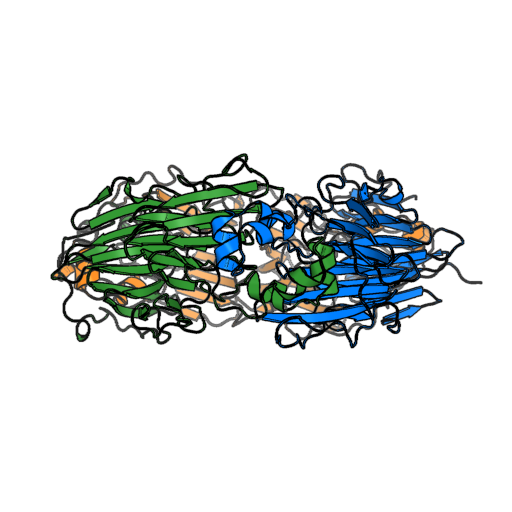0357 -46.82246 6.91821 1.000 19.22150 151 GLY B CA 1
ATOM 3666 C C . GLY B 1 118 ? 120.04706 -47.50617 8.04901 1.000 21.43292 151 GLY B C 1
ATOM 3667 O O . GLY B 1 118 ? 120.90300 -46.89509 8.69749 1.000 22.39711 151 GLY B O 1
ATOM 3668 N N . ILE B 1 119 ? 119.71949 -48.77209 8.31824 1.000 21.12474 152 ILE B N 1
ATOM 3669 C CA . ILE B 1 119 ? 120.37795 -49.44754 9.43694 1.000 22.34718 152 ILE B CA 1
ATOM 3670 C C . ILE B 1 119 ? 121.31278 -50.55911 8.98082 1.000 26.40956 152 ILE B C 1
ATOM 3671 O O . ILE B 1 119 ? 121.87249 -51.27648 9.82119 1.000 27.43591 152 ILE B O 1
ATOM 3676 N N . GLY B 1 120 ? 121.54891 -50.68789 7.67979 1.000 25.83738 153 GLY B N 1
ATOM 3677 C CA . GLY B 1 120 ? 122.60321 -51.54500 7.19136 1.000 26.86647 153 GLY B CA 1
ATOM 3678 C C . GLY B 1 120 ? 122.24742 -53.00627 7.33719 1.000 32.18926 153 GLY B C 1
ATOM 3679 O O . GLY B 1 120 ? 121.09699 -53.35646 7.62070 1.000 30.95091 153 GLY B O 1
ATOM 3680 N N . PRO B 1 121 ? 123.24165 -53.89379 7.17130 1.000 33.19152 154 PRO B N 1
ATOM 3681 C CA . PRO B 1 121 ? 124.68127 -53.61629 6.99324 1.000 30.94250 154 PRO B CA 1
ATOM 3682 C C . PRO B 1 121 ? 125.07152 -52.98118 5.65384 1.000 34.68541 154 PRO B C 1
ATOM 3683 O O . PRO B 1 121 ? 126.16068 -52.41293 5.55916 1.000 34.91503 154 PRO B O 1
ATOM 3687 N N . ASP B 1 122 ? 124.25547 -53.05608 4.60293 1.000 29.59004 155 ASP B N 1
ATOM 3688 C CA . ASP B 1 122 ? 124.60683 -52.45954 3.32307 1.000 33.07971 155 ASP B CA 1
ATOM 3689 C C . ASP B 1 122 ? 123.65423 -51.29177 3.03549 1.000 28.91261 155 ASP B C 1
ATOM 3690 O O . ASP B 1 122 ? 123.08841 -50.71099 3.97630 1.000 30.43707 155 ASP B O 1
ATOM 3695 N N . THR B 1 123 ? 123.47297 -50.95458 1.76200 1.000 26.07915 156 THR B N 1
ATOM 3696 C CA . THR B 1 123 ? 122.63598 -49.81819 1.39214 1.000 22.97367 156 THR B CA 1
ATOM 3697 C C . THR B 1 123 ? 121.15732 -50.18268 1.45427 1.000 24.18197 156 THR B C 1
ATOM 3698 O O . THR B 1 123 ? 120.74664 -51.20878 0.90756 1.000 25.21817 156 THR B O 1
ATOM 3702 N N . ALA B 1 124 ? 120.35793 -49.33915 2.10901 1.000 22.46682 157 ALA B N 1
ATOM 3703 C CA . ALA B 1 124 ? 118.90920 -49.46833 2.06198 1.000 21.60689 157 ALA B CA 1
ATOM 3704 C C . ALA B 1 124 ? 118.40274 -48.72496 0.83444 1.000 22.69356 157 ALA B C 1
ATOM 3705 O O . ALA B 1 124 ? 118.81066 -47.58725 0.58488 1.000 23.25717 157 ALA B O 1
ATOM 3707 N N . LYS B 1 125 ? 117.51840 -49.36554 0.07140 1.000 21.98400 158 LYS B N 1
ATOM 3708 C CA . LYS B 1 125 ? 116.94499 -48.76227 -1.12702 1.000 18.92587 158 LYS B CA 1
ATOM 3709 C C . LYS B 1 125 ? 115.44379 -48.94700 -1.06081 1.000 20.90732 158 LYS B C 1
ATOM 3710 O O . LYS B 1 125 ? 114.97279 -50.05831 -0.79997 1.000 20.66604 158 LYS B O 1
ATOM 3716 N N . PHE B 1 126 ? 114.69447 -47.86695 -1.26872 1.000 19.15236 159 PHE B N 1
ATOM 3717 C CA . PHE B 1 126 ? 113.25568 -47.97607 -1.07663 1.000 19.73931 159 PHE B CA 1
ATOM 3718 C C . PHE B 1 126 ? 112.53184 -46.97632 -1.96649 1.000 20.33745 159 PHE B C 1
ATOM 3719 O O . PHE B 1 126 ? 113.11633 -46.01097 -2.47868 1.000 19.66841 159 PHE B O 1
ATOM 3727 N N . LEU B 1 127 ? 111.24668 -47.25141 -2.16702 1.000 19.26850 160 LEU B N 1
ATOM 3728 C CA . LEU B 1 127 ? 110.35699 -46.41770 -2.96147 1.000 20.13341 160 LEU B CA 1
ATOM 3729 C C . LEU B 1 127 ? 109.37253 -45.74619 -2.02939 1.000 20.52911 160 LEU B C 1
ATOM 3730 O O . LEU B 1 127 ? 108.85616 -46.38423 -1.10456 1.000 20.16635 160 LEU B O 1
ATOM 3735 N N . LEU B 1 128 ? 109.09945 -44.47371 -2.28711 1.000 18.22017 161 LEU B N 1
ATOM 3736 C CA . LEU B 1 128 ? 108.07518 -43.73317 -1.56787 1.000 18.02180 161 LEU B CA 1
ATOM 3737 C C . LEU B 1 128 ? 107.05194 -43.25937 -2.58044 1.000 19.22545 161 LEU B C 1
ATOM 3738 O O . LEU B 1 128 ? 107.42110 -42.66735 -3.59691 1.000 20.49720 161 LEU B O 1
ATOM 3743 N N . VAL B 1 129 ? 105.77440 -43.51694 -2.31088 1.000 18.94287 162 VAL B N 1
ATOM 3744 C CA . VAL B 1 129 ? 104.70360 -43.11343 -3.21202 1.000 17.87940 162 VAL B CA 1
ATOM 3745 C C . VAL B 1 129 ? 103.75792 -42.22209 -2.42633 1.000 18.33422 162 VAL B C 1
ATOM 3746 O O . VAL B 1 129 ? 103.32858 -42.58183 -1.32101 1.000 19.07220 162 VAL B O 1
ATOM 3750 N N . PHE B 1 130 ? 103.46353 -41.05189 -2.98381 1.000 16.91955 163 PHE B N 1
ATOM 3751 C CA . PHE B 1 130 ? 102.69594 -40.01230 -2.30813 1.000 18.37423 163 PHE B CA 1
ATOM 3752 C C . PHE B 1 130 ? 101.37599 -39.80128 -3.02260 1.000 18.63497 163 PHE B C 1
ATOM 3753 O O . PHE B 1 130 ? 101.33618 -39.77274 -4.25409 1.000 21.96526 163 PHE B O 1
ATOM 3761 N N . ASN B 1 131 ? 100.28730 -39.63583 -2.26282 1.000 18.52374 164 ASN B N 1
ATOM 3762 C CA . ASN B 1 131 ? 98.99321 -39.48905 -2.93434 1.000 19.02071 164 ASN B CA 1
ATOM 3763 C C . ASN B 1 131 ? 98.69568 -38.04239 -3.34063 1.000 21.60507 164 ASN B C 1
ATOM 3764 O O . ASN B 1 131 ? 97.56683 -37.54990 -3.25001 1.000 22.37829 164 ASN B O 1
ATOM 3769 N N . ASP B 1 132 ? 99.72468 -37.36848 -3.85781 1.000 20.22014 165 ASP B N 1
ATOM 3770 C CA . ASP B 1 132 ? 99.61702 -36.06565 -4.51353 1.000 21.61441 165 ASP B CA 1
ATOM 3771 C C . ASP B 1 132 ? 100.67928 -36.06640 -5.60491 1.000 22.01952 165 ASP B C 1
ATOM 3772 O O . ASP B 1 132 ? 101.87660 -36.13150 -5.29811 1.000 21.13226 165 ASP B O 1
ATOM 3777 N N . GLY B 1 133 ? 100.24416 -36.03701 -6.86724 1.000 21.72530 166 GLY B N 1
ATOM 3778 C CA . GLY B 1 133 ? 101.17683 -36.10529 -7.97884 1.000 24.13420 166 GLY B CA 1
ATOM 3779 C C . GLY B 1 133 ? 102.14083 -34.93394 -8.06176 1.000 23.03274 166 GLY B C 1
ATOM 3780 O O . GLY B 1 133 ? 103.14559 -35.02668 -8.77424 1.000 21.85976 166 GLY B O 1
ATOM 3781 N N . THR B 1 134 ? 101.85610 -33.82891 -7.36791 1.000 21.33511 167 THR B N 1
ATOM 3782 C CA . THR B 1 134 ? 102.77413 -32.69645 -7.35659 1.000 23.75932 167 THR B CA 1
ATOM 3783 C C . THR B 1 134 ? 103.80125 -32.77701 -6.23421 1.000 24.83199 167 THR B C 1
ATOM 3784 O O . THR B 1 134 ? 104.63811 -31.86993 -6.12724 1.000 24.47645 167 THR B O 1
ATOM 3788 N N . PHE B 1 135 ? 103.77614 -33.83326 -5.41086 1.000 20.34737 168 PHE B N 1
ATOM 3789 C CA . PHE B 1 135 ? 104.68606 -33.90037 -4.27209 1.000 20.74183 168 PHE B CA 1
ATOM 3790 C C . PHE B 1 135 ? 106.13987 -33.84327 -4.72645 1.000 22.32369 168 PHE B C 1
ATOM 3791 O O . PHE B 1 135 ? 106.53832 -34.51911 -5.67925 1.000 22.46303 168 PHE B O 1
ATOM 3799 N N . SER B 1 136 ? 106.94456 -33.05881 -4.00875 1.000 22.20170 169 SER B N 1
ATOM 3800 C CA . SER B 1 136 ? 108.37991 -32.99196 -4.26628 1.000 21.76361 169 SER B CA 1
ATOM 3801 C C . SER B 1 136 ? 109.14479 -33.11358 -2.95295 1.000 21.64309 169 SER B C 1
ATOM 3802 O O . SER B 1 136 ? 108.77204 -32.49668 -1.94996 1.000 21.61420 169 SER B O 1
ATOM 3805 N N . GLU B 1 137 ? 110.22373 -33.90612 -2.96552 1.000 20.83537 170 GLU B N 1
ATOM 3806 C CA . GLU B 1 137 ? 111.07630 -34.02866 -1.78376 1.000 20.88164 170 GLU B CA 1
ATOM 3807 C C . GLU B 1 137 ? 111.75135 -32.71099 -1.42550 1.000 21.66753 170 GLU B C 1
ATOM 3808 O O . GLU B 1 137 ? 112.23782 -32.56449 -0.29764 1.000 21.68550 170 GLU B O 1
ATOM 3814 N N . GLY B 1 138 ? 111.79822 -31.75528 -2.35287 1.000 20.70706 171 GLY B N 1
ATOM 3815 C CA . GLY B 1 138 ? 112.35768 -30.44618 -2.04788 1.000 21.99386 171 GLY B CA 1
ATOM 3816 C C . GLY B 1 138 ? 111.41105 -29.52819 -1.30739 1.000 24.46305 171 GLY B C 1
ATOM 3817 O O . GLY B 1 138 ? 111.82000 -28.45138 -0.85363 1.000 23.36671 171 GLY B O 1
ATOM 3818 N N . ALA B 1 139 ? 110.16161 -29.95576 -1.14478 1.000 23.01944 172 ALA B N 1
ATOM 3819 C CA . ALA B 1 139 ? 109.12655 -29.13117 -0.53357 1.000 23.45200 172 ALA B CA 1
ATOM 3820 C C . ALA B 1 139 ? 108.56027 -29.76227 0.73343 1.000 24.39191 172 ALA B C 1
ATOM 3821 O O . ALA B 1 139 ? 107.39480 -29.54256 1.07338 1.000 28.57675 172 ALA B O 1
ATOM 3823 N N . THR B 1 140 ? 109.35544 -30.55490 1.44160 1.000 20.07863 173 THR B N 1
ATOM 3824 C CA . THR B 1 140 ? 108.90798 -31.06060 2.73096 1.000 19.27760 173 THR B CA 1
ATOM 3825 C C . THR B 1 140 ? 109.27440 -30.06138 3.82201 1.000 20.23922 173 THR B C 1
ATOM 3826 O O . THR B 1 140 ? 110.10349 -29.17004 3.63004 1.000 20.25438 173 THR B O 1
ATOM 3830 N N . PHE B 1 141 ? 108.62827 -30.21402 4.97534 1.000 19.42519 174 PHE B N 1
ATOM 3831 C CA . PHE B 1 141 ? 108.83338 -29.32551 6.11364 1.000 19.57026 174 PHE B CA 1
ATOM 3832 C C . PHE B 1 141 ? 109.86282 -29.96273 7.03745 1.000 20.37230 174 PHE B C 1
ATOM 3833 O O . PHE B 1 141 ? 109.56928 -30.94533 7.72320 1.000 19.51873 174 PHE B O 1
ATOM 3841 N N . SER B 1 142 ? 111.06686 -29.39701 7.03787 1.000 19.23313 175 SER B N 1
ATOM 3842 C CA . SER B 1 142 ? 112.23168 -29.94407 7.72399 1.000 19.83286 175 SER B CA 1
ATOM 3843 C C . SER B 1 142 ? 112.35383 -29.33845 9.11619 1.000 21.17909 175 SER B C 1
ATOM 3844 O O . SER B 1 142 ? 112.20632 -28.12627 9.28315 1.000 20.60918 175 SER B O 1
ATOM 3847 N N . VAL B 1 143 ? 112.63765 -30.17903 10.11959 1.000 18.41908 176 VAL B N 1
ATOM 3848 C CA . VAL B 1 143 ? 112.74651 -29.63598 11.47357 1.000 19.54668 176 VAL B CA 1
ATOM 3849 C C . VAL B 1 143 ? 113.97960 -28.74197 11.60853 1.000 20.65383 176 VAL B C 1
ATOM 3850 O O . VAL B 1 143 ? 113.96862 -27.77387 12.37979 1.000 20.41080 176 VAL B O 1
ATOM 3854 N N . THR B 1 144 ? 115.05762 -29.03704 10.87488 1.000 18.85214 177 THR B N 1
ATOM 3855 C CA . THR B 1 144 ? 116.24617 -28.19094 10.95248 1.000 18.47144 177 THR B CA 1
ATOM 3856 C C . THR B 1 144 ? 116.04500 -26.88725 10.18540 1.000 22.05450 177 THR B C 1
ATOM 3857 O O . THR B 1 144 ? 116.48919 -25.82489 10.63849 1.000 21.63639 177 THR B O 1
ATOM 3861 N N . ASP B 1 145 ? 115.36998 -26.95265 9.03291 1.000 20.50258 178 ASP B N 1
ATOM 3862 C CA . ASP B 1 145 ? 114.91690 -25.74014 8.34966 1.000 21.23139 178 ASP B CA 1
ATOM 3863 C C . ASP B 1 145 ? 114.03471 -24.90292 9.27601 1.000 21.51825 178 ASP B C 1
ATOM 3864 O O . ASP B 1 145 ? 114.21218 -23.68654 9.39731 1.000 21.37375 178 ASP B O 1
ATOM 3869 N N . TRP B 1 146 ? 113.10138 -25.55635 9.97342 1.000 19.87961 179 TRP B N 1
ATOM 3870 C CA . TRP B 1 146 ? 112.17928 -24.86013 10.86981 1.000 20.87730 179 TRP B CA 1
ATOM 3871 C C . TRP B 1 146 ? 112.92012 -24.05992 11.93227 1.000 22.19051 179 TRP B C 1
ATOM 3872 O O . TRP B 1 146 ? 112.67613 -22.86028 12.10608 1.000 21.57773 179 TRP B O 1
ATOM 3883 N N . LEU B 1 147 ? 113.82120 -24.71280 12.67293 1.000 21.13120 180 LEU B N 1
ATOM 3884 C CA . LEU B 1 147 ? 114.42518 -24.03278 13.81055 1.000 20.36170 180 LEU B CA 1
ATOM 3885 C C . LEU B 1 147 ? 115.43390 -22.97548 13.37601 1.000 22.35132 180 LEU B C 1
ATOM 3886 O O . LEU B 1 147 ? 115.66342 -22.01950 14.12238 1.000 24.56392 180 LEU B O 1
ATOM 3891 N N . SER B 1 148 ? 116.01035 -23.10377 12.17789 1.000 21.76672 181 SER B N 1
ATOM 3892 C CA . SER B 1 148 ? 116.88939 -22.06199 11.65762 1.000 22.52348 181 SER B CA 1
ATOM 3893 C C . SER B 1 148 ? 116.11176 -20.92661 11.00541 1.000 22.95950 181 SER B C 1
ATOM 3894 O O . SER B 1 148 ? 116.71820 -19.91374 10.63985 1.000 23.25614 181 SER B O 1
ATOM 3897 N N . HIS B 1 149 ? 114.78901 -21.07177 10.87357 1.000 20.45414 182 HIS B N 1
ATOM 3898 C CA . HIS B 1 149 ? 113.92045 -20.05300 10.28605 1.000 21.14450 182 HIS B CA 1
ATOM 3899 C C . HIS B 1 149 ? 112.83132 -19.62072 11.26593 1.000 21.89023 182 HIS B C 1
ATOM 3900 O O . HIS B 1 149 ? 111.70354 -19.31086 10.87125 1.000 21.97819 182 HIS B O 1
ATOM 3907 N N . THR B 1 150 ? 113.16777 -19.61280 12.54931 1.000 20.63124 183 THR B N 1
ATOM 3908 C CA . THR B 1 150 ? 112.38177 -19.13703 13.67482 1.000 22.38106 183 THR B CA 1
ATOM 3909 C C . THR B 1 150 ? 113.25907 -18.16299 14.44263 1.000 22.32181 183 THR B C 1
ATOM 3910 O O . THR B 1 150 ? 114.47371 -18.36070 14.49013 1.000 22.50773 183 THR B O 1
ATOM 3914 N N . PRO B 1 151 ? 112.70488 -17.09802 15.02530 1.000 22.13902 184 PRO B N 1
ATOM 3915 C CA . PRO B 1 151 ? 113.56733 -16.17968 15.78358 1.000 23.18352 184 PRO B CA 1
ATOM 3916 C C . PRO B 1 151 ? 114.33341 -16.93171 16.86556 1.000 23.69562 184 PRO B C 1
ATOM 3917 O O . PRO B 1 151 ? 113.76611 -17.73957 17.60426 1.000 22.99137 184 PRO B O 1
ATOM 3921 N N . ILE B 1 152 ? 115.64402 -16.67510 16.93454 1.000 25.09489 185 ILE B N 1
ATOM 3922 C CA . ILE B 1 152 ? 116.49075 -17.36374 17.90726 1.000 22.92757 185 ILE B CA 1
ATOM 3923 C C . ILE B 1 152 ? 115.93694 -17.21875 19.31705 1.000 23.24640 185 ILE B C 1
ATOM 3924 O O . ILE B 1 152 ? 115.90366 -18.18499 20.08855 1.000 24.52254 185 ILE B O 1
ATOM 3929 N N . ALA B 1 153 ? 115.50581 -16.00774 19.68188 1.000 25.06600 186 ALA B N 1
ATOM 3930 C CA . ALA B 1 153 ? 114.97716 -15.78982 21.02501 1.000 26.09820 186 ALA B CA 1
ATOM 3931 C C . ALA B 1 153 ? 113.77806 -16.68262 21.31727 1.000 22.51542 186 ALA B C 1
ATOM 3932 O O . ALA B 1 153 ? 113.59468 -17.11258 22.46002 1.000 23.65477 186 ALA B O 1
ATOM 3934 N N . TRP B 1 154 ? 112.95098 -16.96149 20.30634 1.000 23.48556 187 TRP B N 1
ATOM 3935 C CA . TRP B 1 154 ? 111.79276 -17.83046 20.51461 1.000 22.23710 187 TRP B CA 1
ATOM 3936 C C . TRP B 1 154 ? 112.21405 -19.29345 20.61823 1.000 21.42661 187 TRP B C 1
ATOM 3937 O O . TRP B 1 154 ? 111.60860 -20.06804 21.37078 1.000 23.36074 187 TRP B O 1
ATOM 3948 N N . VAL B 1 155 ? 113.24239 -19.69668 19.86460 1.000 21.17535 188 VAL B N 1
ATOM 3949 C CA . VAL B 1 155 ? 113.75143 -21.05887 20.00041 1.000 21.87982 188 VAL B CA 1
ATOM 3950 C C . VAL B 1 155 ? 114.32738 -21.25804 21.39416 1.000 23.51687 188 VAL B C 1
ATOM 3951 O O . VAL B 1 155 ? 114.07939 -22.28194 22.04326 1.000 23.45332 188 VAL B O 1
ATOM 3955 N N . GLU B 1 156 ? 115.09434 -20.27098 21.88127 1.000 22.95378 189 GLU B N 1
ATOM 3956 C CA . GLU B 1 156 ? 115.60163 -20.31782 23.25052 1.000 23.26363 189 GLU B CA 1
ATOM 3957 C C . GLU B 1 156 ? 114.47240 -20.54024 24.24275 1.000 24.91035 189 GLU B C 1
ATOM 3958 O O . GLU B 1 156 ? 114.55484 -21.41300 25.11586 1.000 23.49820 189 GLU B O 1
ATOM 3964 N N . GLU B 1 157 ? 113.40934 -19.73968 24.12682 1.000 23.73753 190 GLU B N 1
ATOM 3965 C CA . GLU B 1 157 ? 112.29345 -19.85019 25.05869 1.000 22.71548 190 GLU B CA 1
ATOM 3966 C C . GLU B 1 157 ? 111.58323 -21.19370 24.91456 1.000 22.72177 190 GLU B C 1
ATOM 3967 O O . GLU B 1 157 ? 111.21416 -21.81899 25.91818 1.000 23.62843 190 GLU B O 1
ATOM 3973 N N . ASN B 1 158 ? 111.39517 -21.65713 23.67398 1.000 20.49712 191 ASN B N 1
ATOM 3974 C CA . ASN B 1 158 ? 110.67156 -22.90809 23.43031 1.000 22.98717 191 ASN B CA 1
ATOM 3975 C C . ASN B 1 158 ? 111.43905 -24.11504 23.95552 1.000 24.70572 191 ASN B C 1
ATOM 3976 O O . ASN B 1 158 ? 110.82895 -25.08394 24.42139 1.000 23.51297 191 ASN B O 1
ATOM 3981 N N . LEU B 1 159 ? 112.76697 -24.08419 23.88566 1.000 22.45993 192 LEU B N 1
ATOM 3982 C CA . LEU B 1 159 ? 113.58459 -25.21949 24.28977 1.000 23.60530 192 LEU B CA 1
ATOM 3983 C C . LEU B 1 159 ? 114.14260 -25.07569 25.69637 1.000 23.95024 192 LEU B C 1
ATOM 3984 O O . LEU B 1 159 ? 114.71153 -26.04195 26.22153 1.000 23.14179 192 LEU B O 1
ATOM 3989 N N . GLY B 1 160 ? 113.99584 -23.90834 26.31308 1.000 23.35404 193 GLY B N 1
ATOM 3990 C CA . GLY B 1 160 ? 114.69751 -23.65200 27.56076 1.000 23.48840 193 GLY B CA 1
ATOM 3991 C C . GLY B 1 160 ? 116.20094 -23.66543 27.38855 1.000 25.40011 193 GLY B C 1
ATOM 3992 O O . GLY B 1 160 ? 116.92107 -24.16943 28.26008 1.000 26.78106 193 GLY B O 1
ATOM 3993 N N . TRP B 1 161 ? 116.69182 -23.13271 26.27362 1.000 24.35765 194 TRP B N 1
ATOM 3994 C CA . TRP B 1 161 ? 118.10461 -23.17749 25.91786 1.000 23.40190 194 TRP B CA 1
ATOM 3995 C C . TRP B 1 161 ? 118.69732 -21.77682 25.91016 1.000 27.82417 194 TRP B C 1
ATOM 3996 O O . TRP B 1 161 ? 117.99418 -20.78449 25.71192 1.000 25.56498 194 TRP B O 1
ATOM 4007 N N . THR B 1 162 ? 120.01543 -21.71223 26.09036 1.000 25.17240 195 THR B N 1
ATOM 4008 C CA . THR B 1 162 ? 120.73708 -20.45648 25.94802 1.000 25.67905 195 THR B CA 1
ATOM 4009 C C . THR B 1 162 ? 121.00530 -20.15031 24.47786 1.000 26.28202 195 THR B C 1
ATOM 4010 O O . THR B 1 162 ? 120.88343 -21.00633 23.59859 1.000 25.25739 195 THR B O 1
ATOM 4014 N N . ALA B 1 163 ? 121.41744 -18.90661 24.22308 1.000 27.67977 196 ALA B N 1
ATOM 4015 C CA . ALA B 1 163 ? 121.82568 -18.52569 22.87417 1.000 29.42155 196 ALA B CA 1
ATOM 4016 C C . ALA B 1 163 ? 122.96916 -19.39877 22.37346 1.000 27.19573 196 ALA B C 1
ATOM 4017 O O . ALA B 1 163 ? 122.99818 -19.78062 21.19581 1.000 28.88132 196 ALA B O 1
ATOM 4019 N N . ALA B 1 164 ? 123.91611 -19.73202 23.25591 1.000 25.48209 197 ALA B N 1
ATOM 4020 C CA . ALA B 1 164 ? 125.06372 -20.53287 22.83937 1.000 27.15092 197 ALA B CA 1
ATOM 4021 C C . ALA B 1 164 ? 124.66128 -21.96697 22.52320 1.000 27.47376 197 ALA B C 1
ATOM 4022 O O . ALA B 1 164 ? 125.31509 -22.62924 21.70384 1.000 27.75848 197 ALA B O 1
ATOM 4024 N N . GLN B 1 165 ? 123.60075 -22.46780 23.15877 1.000 24.15816 198 GLN B N 1
ATOM 4025 C CA . GLN B 1 165 ? 123.09805 -23.78909 22.79290 1.000 25.28668 198 GLN B CA 1
ATOM 4026 C C . GLN B 1 165 ? 122.36874 -23.74354 21.45415 1.000 24.62152 198 GLN B C 1
ATOM 4027 O O . GLN B 1 165 ? 122.60995 -24.58053 20.57745 1.000 24.99788 198 GLN B O 1
ATOM 4033 N N . VAL B 1 166 ? 121.48570 -22.75897 21.26739 1.000 23.52787 199 VAL B N 1
ATOM 4034 C CA . VAL B 1 166 ? 120.76330 -22.65126 19.99986 1.000 25.04146 199 VAL B CA 1
ATOM 4035 C C . VAL B 1 166 ? 121.73372 -22.45819 18.83840 1.000 24.39323 199 VAL B C 1
ATOM 4036 O O . VAL B 1 166 ? 121.50180 -22.96617 17.73410 1.000 23.26389 199 VAL B O 1
ATOM 4040 N N . ALA B 1 167 ? 122.84625 -21.75312 19.07004 1.000 23.58376 200 ALA B N 1
ATOM 4041 C CA . ALA B 1 167 ? 123.83744 -21.53061 18.01706 1.000 24.75090 200 ALA B CA 1
ATOM 4042 C C . ALA B 1 167 ? 124.45162 -22.82565 17.49745 1.000 25.20198 200 ALA B C 1
ATOM 4043 O O . ALA B 1 167 ? 125.09167 -22.81678 16.43831 1.000 26.38824 200 ALA B O 1
ATOM 4045 N N . GLN B 1 168 ? 124.29999 -23.92965 18.22645 1.000 23.41332 201 GLN B N 1
ATOM 4046 C CA . GLN B 1 168 ? 124.86721 -25.19811 17.79873 1.000 24.97782 201 GLN B CA 1
ATOM 4047 C C . GLN B 1 168 ? 123.97133 -25.95204 16.82245 1.000 24.12166 201 GLN B C 1
ATOM 4048 O O . GLN B 1 168 ? 124.43106 -26.92865 16.22238 1.000 26.20885 201 GLN B O 1
ATOM 4054 N N . LEU B 1 169 ? 122.72548 -25.51280 16.63374 1.000 22.00040 202 LEU B N 1
ATOM 4055 C CA . LEU B 1 169 ? 121.79312 -26.15586 15.71859 1.000 22.83852 202 LEU B CA 1
ATOM 4056 C C . LEU B 1 169 ? 122.13734 -25.82098 14.26887 1.000 24.04490 202 LEU B C 1
ATOM 4057 O O . LEU B 1 169 ? 122.87999 -24.87209 14.00074 1.000 24.71365 202 LEU B O 1
ATOM 4062 N N . PRO B 1 170 ? 121.62712 -26.60241 13.31079 1.000 21.67828 203 PRO B N 1
ATOM 4063 C CA . PRO B 1 170 ? 121.92291 -26.31928 11.90252 1.000 22.39422 203 PRO B CA 1
ATOM 4064 C C . PRO B 1 170 ? 121.40177 -24.95632 11.47985 1.000 24.51351 203 PRO B C 1
ATOM 4065 O O . PRO B 1 170 ? 120.43350 -24.43372 12.03778 1.000 23.30210 203 PRO B O 1
ATOM 4069 N N . LYS B 1 171 ? 122.06048 -24.38107 10.47548 1.000 24.38115 204 LYS B N 1
ATOM 4070 C CA . LYS B 1 171 ? 121.67377 -23.07667 9.94595 1.000 24.21376 204 LYS B CA 1
ATOM 4071 C C . LYS B 1 171 ? 120.78120 -23.17772 8.71233 1.000 24.55050 204 LYS B C 1
ATOM 4072 O O . LYS B 1 171 ? 120.38334 -22.14087 8.16388 1.000 25.68991 204 LYS B O 1
ATOM 4078 N N . LYS B 1 172 ? 120.46694 -24.38541 8.25595 1.000 22.48305 205 LYS B N 1
ATOM 4079 C CA . LYS B 1 172 ? 119.61064 -24.56481 7.08830 1.000 25.74210 205 LYS B CA 1
ATOM 4080 C C . LYS B 1 172 ? 119.11264 -26.00312 7.08055 1.000 23.64564 205 LYS B C 1
ATOM 4081 O O . LYS B 1 172 ? 119.51753 -26.82495 7.90935 1.000 25.39469 205 LYS B O 1
ATOM 4087 N N . GLN B 1 173 ? 118.25769 -26.30956 6.10743 1.000 21.41237 206 GLN B N 1
ATOM 4088 C CA . GLN B 1 173 ? 117.67168 -27.64562 5.99654 1.000 21.34837 206 GLN B CA 1
ATOM 4089 C C . GLN B 1 173 ? 118.76480 -28.69621 5.77878 1.000 23.19475 206 GLN B C 1
ATOM 4090 O O . GLN B 1 173 ? 119.56520 -28.59371 4.84199 1.000 23.05301 206 GLN B O 1
ATOM 4096 N N . VAL B 1 174 ? 118.78794 -29.70687 6.64562 1.000 20.81183 207 VAL B N 1
ATOM 4097 C CA . VAL B 1 174 ? 119.80266 -30.75782 6.58017 1.000 21.24526 207 VAL B CA 1
ATOM 4098 C C . VAL B 1 174 ? 119.45436 -31.79131 5.51068 1.000 22.40258 207 VAL B C 1
ATOM 4099 O O . VAL B 1 174 ? 120.33502 -32.25112 4.76848 1.000 21.97452 207 VAL B O 1
ATOM 4103 N N . TYR B 1 175 ? 118.17013 -32.16932 5.43161 1.000 20.04252 208 TYR B N 1
ATOM 4104 C CA . TYR B 1 175 ? 117.59315 -33.13189 4.49064 1.000 20.55920 208 TYR B CA 1
ATOM 4105 C C . TYR B 1 175 ? 118.01635 -34.57384 4.79023 1.000 21.16224 208 TYR B C 1
ATOM 4106 O O . TYR B 1 175 ? 117.18887 -35.39365 5.21118 1.000 19.83439 208 TYR B O 1
ATOM 4115 N N . ILE B 1 176 ? 119.27949 -34.91209 4.54662 1.000 20.26369 209 ILE B N 1
ATOM 4116 C CA . ILE B 1 176 ? 119.83530 -36.21725 4.88887 1.000 19.50891 209 ILE B CA 1
ATOM 4117 C C . ILE B 1 176 ? 121.12393 -35.96849 5.65705 1.000 21.74296 209 ILE B C 1
ATOM 4118 O O . ILE B 1 176 ? 121.93627 -35.12598 5.25415 1.000 21.88933 209 ILE B O 1
ATOM 4123 N N . SER B 1 177 ? 121.29210 -36.66553 6.77780 1.000 19.31978 210 SER B N 1
ATOM 4124 C CA . SER B 1 177 ? 122.46287 -36.49423 7.62858 1.000 20.79807 210 SER B CA 1
ATOM 4125 C C . SER B 1 177 ? 123.14820 -37.82807 7.87650 1.000 20.47137 210 SER B C 1
ATOM 4126 O O . SER B 1 177 ? 122.48778 -38.85108 8.08329 1.000 21.17378 210 SER B O 1
ATOM 4129 N N . SER B 1 178 ? 124.48047 -37.80444 7.86502 1.000 20.14224 211 SER B N 1
ATOM 4130 C CA . SER B 1 178 ? 125.28314 -38.89474 8.40336 1.000 20.80357 211 SER B CA 1
ATOM 4131 C C . SER B 1 178 ? 126.16938 -38.40210 9.53816 1.000 22.04955 211 SER B C 1
ATOM 4132 O O . SER B 1 178 ? 127.22014 -38.99804 9.81085 1.000 22.92712 211 SER B O 1
ATOM 4135 N N . TYR B 1 179 ? 125.76501 -37.31197 10.20137 1.000 21.70271 212 TYR B N 1
ATOM 4136 C CA . TYR B 1 179 ? 126.53137 -36.81086 11.33712 1.000 23.52083 212 TYR B CA 1
ATOM 4137 C C . TYR B 1 179 ? 126.66200 -37.87444 12.42040 1.000 22.38570 212 TYR B C 1
ATOM 4138 O O . TYR B 1 179 ? 127.74389 -38.06503 13.00030 1.000 22.29721 212 TYR B O 1
ATOM 4147 N N . GLY B 1 180 ? 125.56824 -38.57837 12.70739 1.000 21.95851 213 GLY B N 1
ATOM 4148 C CA . GLY B 1 180 ? 125.58862 -39.64431 13.67360 1.000 22.57778 213 GLY B CA 1
ATOM 4149 C C . GLY B 1 180 ? 125.10126 -39.22098 15.04519 1.000 22.39553 213 GLY B C 1
ATOM 4150 O O . GLY B 1 180 ? 124.71782 -38.06950 15.27661 1.000 22.42546 213 GLY B O 1
ATOM 4151 N N . PRO B 1 181 ? 125.11075 -40.16617 15.99102 1.000 21.64026 214 PRO B N 1
ATOM 4152 C CA . PRO B 1 181 ? 125.53780 -41.56572 15.82597 1.000 24.01209 214 PRO B CA 1
ATOM 4153 C C . PRO B 1 181 ? 124.52449 -42.39277 15.05628 1.000 23.01598 214 PRO B C 1
ATOM 4154 O O . PRO B 1 181 ? 123.34125 -42.07161 15.03132 1.000 22.92117 214 PRO B O 1
ATOM 4158 N N . ALA B 1 182 ? 124.96728 -43.46775 14.41173 1.000 23.05006 215 ALA B N 1
ATOM 4159 C CA . ALA B 1 182 ? 124.02391 -44.42819 13.86138 1.000 23.50313 215 ALA B CA 1
ATOM 4160 C C . ALA B 1 182 ? 123.21648 -45.04781 14.99340 1.000 21.86250 215 ALA B C 1
ATOM 4161 O O . ALA B 1 182 ? 123.75032 -45.32724 16.07234 1.000 25.62029 215 ALA B O 1
ATOM 4163 N N . SER B 1 183 ? 121.92430 -45.26317 14.74694 1.000 22.71404 216 SER B N 1
ATOM 4164 C CA . SER B 1 183 ? 121.06398 -45.86425 15.76008 1.000 21.81049 216 SER B CA 1
ATOM 4165 C C . SER B 1 183 ? 121.46307 -47.31442 16.02147 1.000 25.16876 216 SER B C 1
ATOM 4166 O O . SER B 1 183 ? 121.98572 -48.00463 15.14326 1.000 25.58601 216 SER B O 1
ATOM 4169 N N . GLY B 1 184 ? 121.21046 -47.77844 17.24874 1.000 24.39334 217 GLY B N 1
ATOM 4170 C CA . GLY B 1 184 ? 121.54262 -49.13153 17.63408 1.000 24.62147 217 GLY B CA 1
ATOM 4171 C C . GLY B 1 184 ? 120.34306 -50.06238 17.61308 1.000 23.46650 217 GLY B C 1
ATOM 4172 O O . GLY B 1 184 ? 119.39464 -49.86410 16.85356 1.000 24.28255 217 GLY B O 1
ATOM 4173 N N . PRO B 1 185 ? 120.37975 -51.10555 18.44331 1.000 25.38787 218 PRO B N 1
ATOM 4174 C CA . PRO B 1 185 ? 119.28898 -52.09436 18.45436 1.000 25.46662 218 PRO B CA 1
ATOM 4175 C C . PRO B 1 185 ? 117.93195 -51.45579 18.73051 1.000 25.17133 218 PRO B C 1
ATOM 4176 O O . PRO B 1 185 ? 117.81141 -50.49188 19.49031 1.000 25.09687 218 PRO B O 1
ATOM 4180 N N . LEU B 1 186 ? 116.89837 -52.02120 18.09807 1.000 23.11136 219 LEU B N 1
ATOM 4181 C CA . LEU B 1 186 ? 115.55283 -51.45793 18.19561 1.000 26.01640 219 LEU B CA 1
ATOM 4182 C C . LEU B 1 186 ? 115.08752 -51.35062 19.64575 1.000 25.51532 219 LEU B C 1
ATOM 4183 O O . LEU B 1 186 ? 114.43517 -50.36928 20.02778 1.000 24.31729 219 LEU B O 1
ATOM 4188 N N . ALA B 1 187 ? 115.41465 -52.34720 20.46985 1.000 26.22950 220 ALA B N 1
ATOM 4189 C CA . ALA B 1 187 ? 114.95101 -52.34293 21.85114 1.000 26.67365 220 ALA B CA 1
ATOM 4190 C C . ALA B 1 187 ? 115.52237 -51.17869 22.65263 1.000 30.83324 220 ALA B C 1
ATOM 4191 O O . ALA B 1 187 ? 114.93133 -50.79823 23.66970 1.000 30.62686 220 ALA B O 1
ATOM 4193 N N . SER B 1 188 ? 116.64666 -50.60023 22.22270 1.000 27.30052 221 SER B N 1
ATOM 4194 C CA . SER B 1 188 ? 117.23013 -49.44441 22.89375 1.000 27.38303 221 SER B CA 1
ATOM 4195 C C . SER B 1 188 ? 116.85126 -48.11585 22.25083 1.000 26.15046 221 SER B C 1
ATOM 4196 O O . SER B 1 188 ? 117.30715 -47.06602 22.71757 1.000 26.49235 221 SER B O 1
ATOM 4199 N N . ALA B 1 189 ? 116.03232 -48.13276 21.20195 1.000 23.90757 222 ALA B N 1
ATOM 4200 C CA . ALA B 1 189 ? 115.63254 -46.91300 20.49695 1.000 23.98549 222 ALA B CA 1
ATOM 4201 C C . ALA B 1 189 ? 114.43756 -46.27692 21.21235 1.000 24.52621 222 ALA B C 1
ATOM 4202 O O . ALA B 1 189 ? 113.32773 -46.17906 20.68474 1.000 27.26103 222 ALA B O 1
ATOM 4204 N N . THR B 1 190 ? 114.68842 -45.83501 22.44822 1.000 23.35792 223 THR B N 1
ATOM 4205 C CA . THR B 1 190 ? 113.60031 -45.34603 23.29295 1.000 22.84706 223 THR B CA 1
ATOM 4206 C C . THR B 1 190 ? 113.43999 -43.82979 23.18443 1.000 23.22028 223 THR B C 1
ATOM 4207 O O . THR B 1 190 ? 114.43880 -43.10000 23.10272 1.000 23.27414 223 THR B O 1
ATOM 4211 N N . PRO B 1 191 ? 112.19590 -43.34455 23.16332 1.000 23.04516 224 PRO B N 1
ATOM 4212 C CA . PRO B 1 191 ? 111.96689 -41.89161 23.13743 1.000 21.19201 224 PRO B CA 1
ATOM 4213 C C . PRO B 1 191 ? 112.68598 -41.19652 24.28670 1.000 22.48367 224 PRO B C 1
ATOM 4214 O O . PRO B 1 191 ? 112.72865 -41.69656 25.41178 1.000 22.21301 224 PRO B O 1
ATOM 4218 N N . GLN B 1 192 ? 113.26418 -40.02861 23.99374 1.000 21.49235 225 GLN B N 1
ATOM 4219 C CA . GLN B 1 192 ? 113.95022 -39.28372 25.04802 1.000 22.56160 225 GLN B CA 1
ATOM 4220 C C . GLN B 1 192 ? 112.99756 -38.87878 26.16403 1.000 24.49922 225 GLN B C 1
ATOM 4221 O O . GLN B 1 192 ? 113.40470 -38.81616 27.33480 1.000 22.25543 225 GLN B O 1
ATOM 4227 N N . GLY B 1 193 ? 111.73270 -38.61020 25.83322 1.000 23.00072 226 GLY B N 1
ATOM 4228 C CA . GLY B 1 193 ? 110.74280 -38.30335 26.85066 1.000 21.34584 226 GLY B CA 1
ATOM 4229 C C . GLY B 1 193 ? 109.61120 -39.31113 26.84745 1.000 22.95837 226 GLY B C 1
ATOM 4230 O O . GLY B 1 193 ? 109.36570 -39.94120 25.82118 1.000 22.73975 226 GLY B O 1
ATOM 4231 N N . GLN B 1 194 ? 108.92490 -39.47943 27.97739 1.000 24.81339 227 GLN B N 1
ATOM 4232 C CA . GLN B 1 194 ? 107.84874 -40.46490 28.07091 1.000 27.58910 227 GLN B CA 1
ATOM 4233 C C . GLN B 1 194 ? 106.80359 -40.23449 26.98593 1.000 26.29627 227 GLN B C 1
ATOM 4234 O O . GLN B 1 194 ? 106.18893 -39.16587 26.92829 1.000 25.76235 227 GLN B O 1
ATOM 4240 N N . THR B 1 195 ? 106.60815 -41.23684 26.12139 1.000 24.43725 228 THR B N 1
ATOM 4241 C CA . THR B 1 195 ? 105.71656 -41.12041 24.97002 1.000 22.85504 228 THR B CA 1
ATOM 4242 C C . THR B 1 195 ? 104.92693 -42.41099 24.80600 1.000 23.90661 228 THR B C 1
ATOM 4243 O O . THR B 1 195 ? 105.52185 -43.48821 24.71307 1.000 25.14674 228 THR B O 1
ATOM 4247 N N . ALA B 1 196 ? 103.60196 -42.30705 24.76361 1.000 23.69622 229 ALA B N 1
ATOM 4248 C CA . ALA B 1 196 ? 102.79827 -43.50387 24.54698 1.000 26.03982 229 ALA B CA 1
ATOM 4249 C C . ALA B 1 196 ? 102.97101 -44.00143 23.11239 1.000 23.38008 229 ALA B C 1
ATOM 4250 O O . ALA B 1 196 ? 103.33217 -43.25123 22.20414 1.000 21.32626 229 ALA B O 1
ATOM 4252 N N . LYS B 1 197 ? 102.72193 -45.29629 22.91398 1.000 24.98197 230 LYS B N 1
ATOM 4253 C CA . LYS B 1 197 ? 102.98397 -45.94468 21.63616 1.000 23.75956 230 LYS B CA 1
ATOM 4254 C C . LYS B 1 197 ? 101.72908 -46.02519 20.77449 1.000 23.39344 230 LYS B C 1
ATOM 4255 O O . LYS B 1 197 ? 100.63274 -46.29866 21.27397 1.000 24.94496 230 LYS B O 1
ATOM 4261 N N . ILE B 1 198 ? 101.90268 -45.78579 19.46950 1.000 21.37248 231 ILE B N 1
ATOM 4262 C CA . ILE B 1 198 ? 100.83224 -46.03553 18.50654 1.000 22.31467 231 ILE B CA 1
ATOM 4263 C C . ILE B 1 198 ? 100.53412 -47.52811 18.48892 1.000 23.14159 231 ILE B C 1
ATOM 4264 O O . ILE B 1 198 ? 101.45348 -48.35309 18.45613 1.000 23.41410 231 ILE B O 1
ATOM 4269 N N . GLU B 1 199 ? 99.24910 -47.88895 18.53367 1.000 22.46894 232 GLU B N 1
ATOM 4270 C CA . GLU B 1 199 ? 98.86994 -49.29941 18.59059 1.000 22.29542 232 GLU B CA 1
ATOM 4271 C C . GLU B 1 199 ? 98.43417 -49.87302 17.25140 1.000 22.42793 232 GLU B C 1
ATOM 4272 O O . GLU B 1 199 ? 98.64738 -51.06608 17.00810 1.000 23.55260 232 GLU B O 1
ATOM 4278 N N . VAL B 1 200 ? 97.83220 -49.06885 16.37766 1.000 22.40739 233 VAL B N 1
ATOM 4279 C CA . VAL B 1 200 ? 97.52661 -49.52886 15.02317 1.000 20.02080 233 VAL B CA 1
ATOM 4280 C C . VAL B 1 200 ? 98.82523 -49.57180 14.22094 1.000 19.87116 233 VAL B C 1
ATOM 4281 O O . VAL B 1 200 ? 99.51729 -48.54588 14.11960 1.000 21.15244 233 VAL B O 1
ATOM 4285 N N . PRO B 1 201 ? 99.19666 -50.71354 13.64114 1.000 21.00911 234 PRO B N 1
ATOM 4286 C CA . PRO B 1 201 ? 100.47280 -50.78701 12.91744 1.000 21.30259 234 PRO B CA 1
ATOM 4287 C C . PRO B 1 201 ? 100.48142 -49.87401 11.70145 1.000 22.27378 234 PRO B C 1
ATOM 4288 O O . PRO B 1 201 ? 99.51605 -49.81679 10.93384 1.000 20.65621 234 PRO B O 1
ATOM 4292 N N . HIS B 1 202 ? 101.59129 -49.15131 11.53632 1.000 19.72171 235 HIS B N 1
ATOM 4293 C CA . HIS B 1 202 ? 101.83136 -48.36587 10.33015 1.000 19.02183 235 HIS B CA 1
ATOM 4294 C C . HIS B 1 202 ? 103.00914 -48.90494 9.53025 1.000 20.40069 235 HIS B C 1
ATOM 4295 O O . HIS B 1 202 ? 103.52546 -48.21889 8.64202 1.000 20.20504 235 HIS B O 1
ATOM 4302 N N . THR B 1 203 ? 103.42281 -50.13621 9.81719 1.000 19.34398 236 THR B N 1
ATOM 4303 C CA . THR B 1 203 ? 104.33366 -50.88997 8.96450 1.000 19.14443 236 THR B CA 1
ATOM 4304 C C . THR B 1 203 ? 103.69886 -52.24458 8.69104 1.000 19.29691 236 THR B C 1
ATOM 4305 O O . THR B 1 203 ? 102.77967 -52.67300 9.39660 1.000 20.43724 236 THR B O 1
ATOM 4309 N N . HIS B 1 204 ? 104.19291 -52.91890 7.65442 1.000 18.74002 237 HIS B N 1
ATOM 4310 C CA . HIS B 1 204 ? 103.53429 -54.13366 7.18775 1.000 20.16193 237 HIS B CA 1
ATOM 4311 C C . HIS B 1 204 ? 104.51649 -54.93413 6.34830 1.000 21.07704 237 HIS B C 1
ATOM 4312 O O . HIS B 1 204 ? 105.41331 -54.36723 5.72266 1.000 22.41024 237 HIS B O 1
ATOM 4319 N N . ASN B 1 205 ? 104.33822 -56.25585 6.33333 1.000 22.04988 238 ASN B N 1
ATOM 4320 C CA . ASN B 1 205 ? 105.18450 -57.14594 5.53283 1.000 21.94955 238 ASN B CA 1
ATOM 4321 C C . ASN B 1 205 ? 104.39611 -57.57443 4.29584 1.000 22.32341 238 ASN B C 1
ATOM 4322 O O . ASN B 1 205 ? 103.55277 -58.47168 4.37130 1.000 22.72033 238 ASN B O 1
ATOM 4327 N N . LEU B 1 206 ? 104.68328 -56.93737 3.15032 1.000 20.07267 239 LEU B N 1
ATOM 4328 C CA . LEU B 1 206 ? 103.99196 -57.28149 1.90586 1.000 20.18815 239 LEU B CA 1
ATOM 4329 C C . LEU B 1 206 ? 104.60562 -58.50729 1.23533 1.000 20.25150 239 LEU B C 1
ATOM 4330 O O . LEU B 1 206 ? 103.88779 -59.44233 0.85441 1.000 21.03600 239 LEU B O 1
ATOM 4335 N N . LEU B 1 207 ? 105.93257 -58.51152 1.06092 1.000 19.39181 240 LEU B N 1
ATOM 4336 C CA . LEU B 1 207 ? 106.57910 -59.61427 0.35440 1.000 21.06002 240 LEU B CA 1
ATOM 4337 C C . LEU B 1 207 ? 106.34266 -60.95092 1.04884 1.000 22.04544 240 LEU B C 1
ATOM 4338 O O . LEU B 1 207 ? 106.23893 -61.98583 0.37828 1.000 23.76933 240 LEU B O 1
ATOM 4343 N N . GLY B 1 208 ? 106.22534 -60.95043 2.38004 1.000 21.98699 241 GLY B N 1
ATOM 4344 C CA . GLY B 1 208 ? 106.02696 -62.18426 3.13007 1.000 24.33792 241 GLY B CA 1
ATOM 4345 C C . GLY B 1 208 ? 104.60381 -62.70564 3.15812 1.000 25.80044 241 GLY B C 1
ATOM 4346 O O . GLY B 1 208 ? 104.37330 -63.80522 3.67999 1.000 23.99254 241 GLY B O 1
ATOM 4347 N N . GLN B 1 209 ? 103.65110 -61.93991 2.62543 1.000 23.28329 242 GLN B N 1
ATOM 4348 C CA . GLN B 1 209 ? 102.28278 -62.42661 2.49831 1.000 23.53495 242 GLN B CA 1
ATOM 4349 C C . GLN B 1 209 ? 102.23024 -63.64155 1.58685 1.000 26.51695 242 GLN B C 1
ATOM 4350 O O . GLN B 1 209 ? 103.01912 -63.78064 0.64785 1.000 25.62044 242 GLN B O 1
ATOM 4356 N N . GLN B 1 210 ? 101.27941 -64.52843 1.86064 1.000 24.24479 243 GLN B N 1
ATOM 4357 C CA . GLN B 1 210 ? 100.97912 -65.55704 0.88342 1.000 27.72279 243 GLN B CA 1
ATOM 4358 C C . GLN B 1 210 ? 100.33197 -64.87874 -0.32467 1.000 23.94113 243 GLN B C 1
ATOM 4359 O O . GLN B 1 210 ? 99.64483 -63.86716 -0.17343 1.000 24.36795 243 GLN B O 1
ATOM 4365 N N . PRO B 1 211 ? 100.55625 -65.39104 -1.53649 1.000 24.71656 244 PRO B N 1
ATOM 4366 C CA . PRO B 1 211 ? 99.91570 -64.78199 -2.70689 1.000 23.53500 244 PRO B CA 1
ATOM 4367 C C . PRO B 1 211 ? 98.40315 -64.83236 -2.57554 1.000 26.70223 244 PRO B C 1
ATOM 4368 O O . PRO B 1 211 ? 97.83221 -65.84797 -2.17841 1.000 27.61354 244 PRO B O 1
ATOM 4372 N N . LEU B 1 212 ? 97.76101 -63.71827 -2.90748 1.000 22.72790 245 LEU B N 1
ATOM 4373 C CA . LEU B 1 212 ? 96.30760 -63.70425 -2.98314 1.000 24.05669 245 LEU B CA 1
ATOM 4374 C C . LEU B 1 212 ? 95.83581 -64.50415 -4.18856 1.000 27.95353 245 LEU B C 1
ATOM 4375 O O . LEU B 1 212 ? 94.80470 -65.18796 -4.12902 1.000 26.61229 245 LEU B O 1
ATOM 4380 N N . VAL B 1 213 ? 96.60216 -64.44679 -5.27809 1.000 26.04678 246 VAL B N 1
ATOM 4381 C CA . VAL B 1 213 ? 96.32126 -65.16140 -6.51881 1.000 28.47167 246 VAL B CA 1
ATOM 4382 C C . VAL B 1 213 ? 97.62169 -65.76644 -7.02269 1.000 30.26998 246 VAL B C 1
ATOM 4383 O O . VAL B 1 213 ? 98.65296 -65.08601 -7.06490 1.000 29.12736 246 VAL B O 1
ATOM 4387 N N . SER B 1 214 ? 97.57344 -67.04172 -7.40533 1.000 27.88664 247 SER B N 1
ATOM 4388 C CA . SER B 1 214 ? 98.71770 -67.77054 -7.93790 1.000 28.34525 247 SER B CA 1
ATOM 4389 C C . SER B 1 214 ? 98.23120 -68.57261 -9.13521 1.000 38.14224 247 SER B C 1
ATOM 4390 O O . SER B 1 214 ? 97.20297 -69.24861 -9.04270 1.000 39.37853 247 SER B O 1
ATOM 4393 N N . LEU B 1 215 ? 98.93917 -68.48396 -10.26163 1.000 27.64001 248 LEU B N 1
ATOM 4394 C CA . LEU B 1 215 ? 98.57044 -69.28406 -11.42909 1.000 27.69283 248 LEU B CA 1
ATOM 4395 C C . LEU B 1 215 ? 99.82707 -69.57093 -12.23267 1.000 27.32606 248 LEU B C 1
ATOM 4396 O O . LEU B 1 215 ? 100.40235 -68.65178 -12.81982 1.000 24.49366 248 LEU B O 1
ATOM 4401 N N . GLY B 1 216 ? 100.23418 -70.83582 -12.26805 1.000 26.69632 249 GLY B N 1
ATOM 4402 C CA . GLY B 1 216 ? 101.38144 -71.21930 -13.08504 1.000 29.41260 249 GLY B CA 1
ATOM 4403 C C . GLY B 1 216 ? 102.64032 -70.42725 -12.80635 1.000 29.32286 249 GLY B C 1
ATOM 4404 O O . GLY B 1 216 ? 103.40971 -70.13201 -13.73212 1.000 32.60480 249 GLY B O 1
ATOM 4405 N N . GLY B 1 217 ? 102.87310 -70.07342 -11.54626 1.000 26.53458 250 GLY B N 1
ATOM 4406 C CA . GLY B 1 217 ? 104.05414 -69.32813 -11.16590 1.000 28.47807 250 GLY B CA 1
ATOM 4407 C C . GLY B 1 217 ? 103.88142 -67.82503 -11.16127 1.000 26.98592 250 GLY B C 1
ATOM 4408 O O . GLY B 1 217 ? 104.73056 -67.11831 -10.59958 1.000 27.09234 250 GLY B O 1
ATOM 4409 N N . ASN B 1 218 ? 102.81977 -67.32103 -11.78128 1.000 23.02743 251 ASN B N 1
ATOM 4410 C CA . ASN B 1 218 ? 102.46553 -65.91292 -11.68514 1.000 24.22278 251 ASN B CA 1
ATOM 4411 C C . ASN B 1 218 ? 101.73721 -65.64705 -10.37806 1.000 25.97305 251 ASN B C 1
ATOM 4412 O O . ASN B 1 218 ? 100.87197 -66.42868 -9.96280 1.000 27.01499 251 ASN B O 1
ATOM 4417 N N . GLU B 1 219 ? 102.09953 -64.54994 -9.71316 1.000 22.29823 252 GLU B N 1
ATOM 4418 C CA . GLU B 1 219 ? 101.63112 -64.33825 -8.34903 1.000 23.76525 252 GLU B CA 1
ATOM 4419 C C . GLU B 1 219 ? 101.27839 -62.87740 -8.12868 1.000 24.74971 252 GLU B C 1
ATOM 4420 O O . GLU B 1 219 ? 101.95075 -61.97893 -8.64845 1.000 22.81865 252 GLU B O 1
ATOM 4426 N N . LEU B 1 220 ? 100.23984 -62.65196 -7.32925 1.000 21.44817 253 LEU B N 1
ATOM 4427 C CA . LEU B 1 220 ? 99.84475 -61.31405 -6.91377 1.000 22.46176 253 LEU B CA 1
ATOM 4428 C C . LEU B 1 220 ? 99.78197 -61.31709 -5.39352 1.000 25.11351 253 LEU B C 1
ATOM 4429 O O . LEU B 1 220 ? 99.07618 -62.14441 -4.80471 1.000 23.83321 253 LEU B O 1
ATOM 4434 N N . ARG B 1 221 ? 100.54249 -60.42485 -4.75927 1.000 20.23437 254 ARG B N 1
ATOM 4435 C CA . ARG B 1 221 ? 100.44651 -60.18230 -3.32416 1.000 18.93777 254 ARG B CA 1
ATOM 4436 C C . ARG B 1 221 ? 99.83908 -58.80366 -3.12819 1.000 20.38652 254 ARG B C 1
ATOM 4437 O O . ARG B 1 221 ? 100.33240 -57.82554 -3.69414 1.000 21.26621 254 ARG B O 1
ATOM 4445 N N . LEU B 1 222 ? 98.76322 -58.72343 -2.34990 1.000 19.89900 255 LEU B N 1
ATOM 4446 C CA . LEU B 1 222 ? 97.97771 -57.49472 -2.25737 1.000 19.58459 255 LEU B CA 1
ATOM 4447 C C . LEU B 1 222 ? 97.90200 -57.00318 -0.81958 1.000 20.37837 255 LEU B C 1
ATOM 4448 O O . LEU B 1 222 ? 97.44665 -57.73337 0.06584 1.000 20.59275 255 LEU B O 1
ATOM 4453 N N . ALA B 1 223 ? 98.30530 -55.75216 -0.59333 1.000 19.10602 256 ALA B N 1
ATOM 4454 C CA . ALA B 1 223 ? 98.12764 -55.10061 0.70522 1.000 19.78307 256 ALA B CA 1
ATOM 4455 C C . ALA B 1 223 ? 97.19460 -53.90864 0.50505 1.000 20.52201 256 ALA B C 1
ATOM 4456 O O . ALA B 1 223 ? 97.64136 -52.79365 0.22264 1.000 19.61134 256 ALA B O 1
ATOM 4458 N N . SER B 1 224 ? 95.89118 -54.15417 0.63508 1.000 19.37782 257 SER B N 1
ATOM 4459 C CA . SER B 1 224 ? 94.89190 -53.10043 0.71341 1.000 17.71022 257 SER B CA 1
ATOM 4460 C C . SER B 1 224 ? 94.60012 -52.81823 2.18472 1.000 20.24601 257 SER B C 1
ATOM 4461 O O . SER B 1 224 ? 95.25609 -53.35689 3.07491 1.000 18.84586 257 SER B O 1
ATOM 4464 N N . ALA B 1 225 ? 93.59625 -51.97577 2.46313 1.000 19.12348 258 ALA B N 1
ATOM 4465 C CA . ALA B 1 225 ? 93.27862 -51.71764 3.86494 1.000 18.80730 258 ALA B CA 1
ATOM 4466 C C . ALA B 1 225 ? 92.74303 -52.95409 4.58127 1.000 19.79339 258 ALA B C 1
ATOM 4467 O O . ALA B 1 225 ? 92.70410 -52.96189 5.81432 1.000 19.79596 258 ALA B O 1
ATOM 4469 N N . LYS B 1 226 ? 92.33278 -53.99909 3.85241 1.000 18.62299 259 LYS B N 1
ATOM 4470 C CA . LYS B 1 226 ? 91.95976 -55.24505 4.52074 1.000 19.36291 259 LYS B CA 1
ATOM 4471 C C . LYS B 1 226 ? 93.17479 -55.90541 5.16311 1.000 19.85269 259 LYS B C 1
ATOM 4472 O O . LYS B 1 226 ? 93.09597 -56.39480 6.29811 1.000 22.11135 259 LYS B O 1
ATOM 4478 N N . GLU B 1 227 ? 94.30070 -55.94939 4.43935 1.000 19.27745 260 GLU B N 1
ATOM 4479 C CA . GLU B 1 227 ? 95.52983 -56.53070 4.97202 1.000 21.48767 260 GLU B CA 1
ATOM 4480 C C . GLU B 1 227 ? 96.29580 -55.55773 5.86277 1.000 20.81465 260 GLU B C 1
ATOM 4481 O O . GLU B 1 227 ? 96.97490 -55.98791 6.79965 1.000 23.27916 260 GLU B O 1
ATOM 4487 N N . PHE B 1 228 ? 96.19462 -54.25823 5.59274 1.000 20.48395 261 PHE B N 1
ATOM 4488 C CA . PHE B 1 228 ? 97.05766 -53.24000 6.19755 1.000 18.49508 261 PHE B CA 1
ATOM 4489 C C . PHE B 1 228 ? 96.18651 -52.02661 6.49662 1.000 19.30459 261 PHE B C 1
ATOM 4490 O O . PHE B 1 228 ? 96.23757 -51.01743 5.78925 1.000 19.97622 261 PHE B O 1
ATOM 4498 N N . PRO B 1 229 ? 95.33769 -52.10674 7.52544 1.000 19.42145 262 PRO B N 1
ATOM 4499 C CA . PRO B 1 229 ? 94.35703 -51.02466 7.73796 1.000 18.67437 262 PRO B CA 1
ATOM 4500 C C . PRO B 1 229 ? 94.97857 -49.68316 8.07305 1.000 19.56615 262 PRO B C 1
ATOM 4501 O O . PRO B 1 229 ? 94.33498 -48.65370 7.82727 1.000 21.44928 262 PRO B O 1
ATOM 4505 N N . GLY B 1 230 ? 96.19608 -49.65169 8.62332 1.000 19.17089 263 GLY B N 1
ATOM 4506 C CA . GLY B 1 230 ? 96.84434 -48.36895 8.86011 1.000 18.93267 263 GLY B CA 1
ATOM 4507 C C . GLY B 1 230 ? 96.99310 -47.54726 7.59473 1.000 21.63493 263 GLY B C 1
ATOM 4508 O O . GLY B 1 230 ? 96.91018 -46.31139 7.63178 1.000 22.68742 263 GLY B O 1
ATOM 4509 N N . SER B 1 231 ? 97.19968 -48.21754 6.45925 1.000 19.63524 264 SER B N 1
ATOM 4510 C CA . SER B 1 231 ? 97.23449 -47.57242 5.14593 1.000 17.91082 264 SER B CA 1
ATOM 4511 C C . SER B 1 231 ? 95.79946 -47.45054 4.62988 1.000 19.16960 264 SER B C 1
ATOM 4512 O O . SER B 1 231 ? 95.34992 -48.16038 3.72679 1.000 19.52179 264 SER B O 1
ATOM 4515 N N . PHE B 1 232 ? 95.05808 -46.52450 5.23657 1.000 19.15148 265 PHE B N 1
ATOM 4516 C CA . PHE B 1 232 ? 93.60734 -46.58820 5.08902 1.000 18.68150 265 PHE B CA 1
ATOM 4517 C C . PHE B 1 232 ? 93.13266 -46.16245 3.70514 1.000 20.76753 265 PHE B C 1
ATOM 4518 O O . PHE B 1 232 ? 92.04469 -46.58006 3.29009 1.000 21.31568 265 PHE B O 1
ATOM 4526 N N . ASN B 1 233 ? 93.91932 -45.35877 2.97216 1.000 18.55729 266 ASN B N 1
ATOM 4527 C CA . ASN B 1 233 ? 93.45794 -44.86900 1.67681 1.000 19.60831 266 ASN B CA 1
ATOM 4528 C C . ASN B 1 233 ? 94.46091 -45.13947 0.56069 1.000 19.17608 266 ASN B C 1
ATOM 4529 O O . ASN B 1 233 ? 94.42459 -44.46156 -0.46942 1.000 19.42702 266 ASN B O 1
ATOM 4534 N N . MET B 1 234 ? 95.35061 -46.12316 0.73314 1.000 18.05666 267 MET B N 1
ATOM 4535 C CA . MET B 1 234 ? 96.36205 -46.40764 -0.26821 1.000 18.87286 267 MET B CA 1
ATOM 4536 C C . MET B 1 234 ? 96.51017 -47.92289 -0.28018 1.000 19.38685 267 MET B C 1
ATOM 4537 O O . MET B 1 234 ? 96.40247 -48.55393 0.77188 1.000 20.99812 267 MET B O 1
ATOM 4542 N N . THR B 1 235 ? 96.74323 -48.51182 -1.45438 1.000 17.61764 268 THR B N 1
ATOM 4543 C CA . THR B 1 235 ? 96.90200 -49.95826 -1.60539 1.000 18.07376 268 THR B CA 1
ATOM 4544 C C . THR B 1 235 ? 98.15868 -50.22621 -2.42000 1.000 18.39413 268 THR B C 1
ATOM 4545 O O . THR B 1 235 ? 98.44876 -49.48346 -3.36003 1.000 20.27667 268 THR B O 1
ATOM 4549 N N . GLY B 1 236 ? 98.89614 -51.28159 -2.08316 1.000 18.02271 269 GLY B N 1
ATOM 4550 C CA . GLY B 1 236 ? 100.04078 -51.68562 -2.87753 1.000 18.92574 269 GLY B CA 1
ATOM 4551 C C . GLY B 1 236 ? 99.97053 -53.16472 -3.19434 1.000 20.81996 269 GLY B C 1
ATOM 4552 O O . GLY B 1 236 ? 99.35585 -53.94540 -2.47065 1.000 20.16278 269 GLY B O 1
ATOM 4553 N N . ALA B 1 237 ? 100.60507 -53.54673 -4.30353 1.000 20.09147 270 ALA B N 1
ATOM 4554 C CA . ALA B 1 237 ? 100.62714 -54.94883 -4.70093 1.000 19.70050 270 ALA B CA 1
ATOM 4555 C C . ALA B 1 237 ? 101.96308 -55.28343 -5.34763 1.000 20.51770 270 ALA B C 1
ATOM 4556 O O . ALA B 1 237 ? 102.57019 -54.44482 -6.01706 1.000 20.64643 270 ALA B O 1
ATOM 4558 N N . LEU B 1 238 ? 102.42468 -56.51257 -5.12018 1.000 18.92544 271 LEU B N 1
ATOM 4559 C CA . LEU B 1 238 ? 103.56315 -57.07137 -5.83730 1.000 19.55421 271 LEU B CA 1
ATOM 4560 C C . LEU B 1 238 ? 103.03874 -58.04950 -6.87738 1.000 22.34380 271 LEU B C 1
ATOM 4561 O O . LEU B 1 238 ? 102.25292 -58.94415 -6.54728 1.000 22.57281 271 LEU B O 1
ATOM 4566 N N . ILE B 1 239 ? 103.47930 -57.89026 -8.12144 1.000 21.17302 272 ILE B N 1
ATOM 4567 C CA . ILE B 1 239 ? 103.10753 -58.78977 -9.20858 1.000 19.79582 272 ILE B CA 1
ATOM 4568 C C . ILE B 1 239 ? 104.36760 -59.47470 -9.71686 1.000 21.83174 272 ILE B C 1
ATOM 4569 O O . ILE B 1 239 ? 105.36405 -58.80804 -10.01481 1.000 22.18678 272 ILE B O 1
ATOM 4574 N N . HIS B 1 240 ? 104.33116 -60.80208 -9.79662 1.000 20.95101 273 HIS B N 1
ATOM 4575 C CA . HIS B 1 240 ? 105.39907 -61.58641 -10.40627 1.000 21.79164 273 HIS B CA 1
ATOM 4576 C C . HIS B 1 240 ? 104.83940 -62.25397 -11.65656 1.000 22.94724 273 HIS B C 1
ATOM 4577 O O . HIS B 1 240 ? 103.83559 -62.97009 -11.57882 1.000 23.89200 273 HIS B O 1
ATOM 4584 N N . LEU B 1 2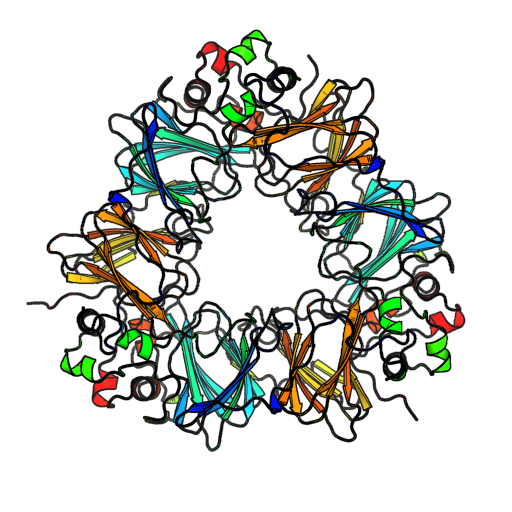41 ? 105.46378 -61.99784 -12.80544 1.000 20.91482 274 LEU B N 1
ATOM 4585 C CA . LEU B 1 241 ? 105.01278 -62.53026 -14.08562 1.000 22.22368 274 LEU B CA 1
ATOM 4586 C C . LEU B 1 241 ? 106.12216 -63.37603 -14.69383 1.000 24.42113 274 LEU B C 1
ATOM 4587 O O . LEU B 1 241 ? 107.25172 -62.90027 -14.85782 1.000 23.53006 274 LEU B O 1
ATOM 4592 N N . GLU B 1 242 ? 105.79321 -64.62412 -15.02996 1.000 22.58801 275 GLU B N 1
ATOM 4593 C CA . GLU B 1 242 ? 106.69683 -65.52981 -15.72337 1.000 24.45323 275 GLU B CA 1
ATOM 4594 C C . GLU B 1 242 ? 106.79515 -65.15686 -17.20112 1.000 23.44949 275 GLU B C 1
ATOM 4595 O O . GLU B 1 242 ? 105.93138 -64.45239 -17.72822 1.000 22.24562 275 GLU B O 1
ATOM 4601 N N . PRO B 1 243 ? 107.84515 -65.60589 -17.89327 1.000 24.19749 276 PRO B N 1
ATOM 4602 C CA . PRO B 1 243 ? 107.98589 -65.27136 -19.31815 1.000 22.92814 276 PRO B CA 1
ATOM 4603 C C . PRO B 1 243 ? 106.74614 -65.63277 -20.12421 1.000 24.67433 276 PRO B C 1
ATOM 4604 O O . PRO B 1 243 ? 106.24990 -66.76141 -20.06780 1.000 24.91457 276 PRO B O 1
ATOM 4608 N N . GLY B 1 244 ? 106.25580 -64.66244 -20.89671 1.000 24.58457 277 GLY B N 1
ATOM 4609 C CA . GLY B 1 244 ? 105.11161 -64.86807 -21.75273 1.000 24.13990 277 GLY B CA 1
ATOM 4610 C C . GLY B 1 244 ? 103.76619 -64.63140 -21.10159 1.000 24.05113 277 GLY B C 1
ATOM 4611 O O . GLY B 1 244 ? 102.76558 -64.52121 -21.82132 1.000 23.94998 277 GLY B O 1
ATOM 4612 N N . ALA B 1 245 ? 103.70792 -64.52317 -19.77468 1.000 22.53677 278 ALA B N 1
ATOM 4613 C CA . ALA B 1 245 ? 102.43503 -64.41354 -19.07080 1.000 21.43153 278 ALA B CA 1
ATOM 4614 C C . ALA B 1 245 ? 101.94025 -62.96826 -19.01210 1.000 23.94206 278 ALA B C 1
ATOM 4615 O O . ALA B 1 245 ? 102.70239 -62.00923 -19.18984 1.000 23.08427 278 ALA B O 1
ATOM 4617 N N . MET B 1 246 ? 100.64048 -62.82244 -18.72427 1.000 21.44412 279 MET B N 1
ATOM 4618 C CA . MET B 1 246 ? 99.97157 -61.52946 -18.71606 1.000 20.67949 279 MET B CA 1
ATOM 4619 C C . MET B 1 246 ? 99.21782 -61.35947 -17.40568 1.000 20.92393 279 MET B C 1
ATOM 4620 O O . MET B 1 246 ? 98.63074 -62.31783 -16.89506 1.000 22.07220 279 MET B O 1
ATOM 4625 N N . ARG B 1 247 ? 99.17117 -60.13317 -16.89706 1.000 19.09461 280 ARG B N 1
ATOM 4626 C CA . ARG B 1 247 ? 98.04587 -59.72666 -16.06575 1.000 19.74742 280 ARG B CA 1
ATOM 4627 C C . ARG B 1 247 ? 96.91851 -59.32384 -17.00806 1.000 21.27201 280 ARG B C 1
ATOM 4628 O O . ARG B 1 247 ? 97.12037 -58.49749 -17.90477 1.000 20.22917 280 ARG B O 1
ATOM 4636 N N . GLN B 1 248 ? 95.74854 -59.94007 -16.83161 1.000 19.11217 281 GLN B N 1
ATOM 4637 C CA . GLN B 1 248 ? 94.65209 -59.82226 -17.79057 1.000 19.37906 281 GLN B CA 1
ATOM 4638 C C . GLN B 1 248 ? 94.18134 -58.37369 -17.93451 1.000 19.77294 281 GLN B C 1
ATOM 4639 O O . GLN B 1 248 ? 94.38354 -57.53355 -17.05747 1.000 20.19006 281 GLN B O 1
ATOM 4645 N N . LEU B 1 249 ? 93.53054 -58.10269 -19.06727 1.000 17.40824 282 LEU B N 1
ATOM 4646 C CA . LEU B 1 249 ? 92.87582 -56.81938 -19.30677 1.000 18.54347 282 LEU B CA 1
ATOM 4647 C C . LEU B 1 249 ? 91.86079 -56.49695 -18.20795 1.000 19.60679 282 LEU B C 1
ATOM 4648 O O . LEU B 1 249 ? 91.04123 -57.34412 -17.83451 1.000 18.92097 282 LEU B O 1
ATOM 4653 N N . HIS B 1 250 ? 91.91471 -55.26723 -17.69183 1.000 18.53797 283 HIS B N 1
ATOM 4654 C CA . HIS B 1 250 ? 91.03300 -54.85722 -16.60080 1.000 17.79323 283 HIS B CA 1
ATOM 4655 C C . HIS B 1 250 ? 91.02570 -53.33632 -16.50739 1.000 18.36549 283 HIS B C 1
ATOM 4656 O O . HIS B 1 250 ? 91.78313 -52.64613 -17.19522 1.000 18.13411 283 HIS B O 1
ATOM 4663 N N . TRP B 1 251 ? 90.15398 -52.81906 -15.63793 1.000 18.53389 284 TRP B N 1
ATOM 4664 C CA . TRP B 1 251 ? 90.22347 -51.41278 -15.24671 1.000 16.82847 284 TRP B CA 1
ATOM 4665 C C . TRP B 1 251 ? 89.88864 -51.29716 -13.77117 1.000 18.90280 284 TRP B C 1
ATOM 4666 O O . TRP B 1 251 ? 89.34177 -52.22340 -13.16651 1.000 19.02189 284 TRP B O 1
ATOM 4677 N N . HIS B 1 252 ? 90.25002 -50.15133 -13.19148 1.000 18.22432 285 HIS B N 1
ATOM 4678 C CA . HIS B 1 252 ? 89.93920 -49.84209 -11.80289 1.000 18.37334 285 HIS B CA 1
ATOM 4679 C C . HIS B 1 252 ? 88.89850 -48.74406 -11.75817 1.000 19.22791 285 HIS B C 1
ATOM 4680 O O . HIS B 1 252 ? 89.17441 -47.62787 -12.21584 1.000 20.78575 285 HIS B O 1
ATOM 4687 N N . PRO B 1 253 ? 87.70581 -49.00349 -11.22733 1.000 18.71681 286 PRO B N 1
ATOM 4688 C CA . PRO B 1 253 ? 86.68170 -47.94903 -11.19854 1.000 20.02958 286 PRO B CA 1
ATOM 4689 C C . PRO B 1 253 ? 87.01031 -46.80101 -10.26650 1.000 19.72882 286 PRO B C 1
ATOM 4690 O O . PRO B 1 253 ? 86.42932 -45.72214 -10.42974 1.000 22.02613 286 PRO B O 1
ATOM 4694 N N . ASN B 1 254 ? 87.91510 -46.98812 -9.29657 1.000 18.17212 287 ASN B N 1
ATOM 4695 C CA . ASN B 1 254 ? 88.00201 -46.07791 -8.16512 1.000 21.03814 287 ASN B CA 1
ATOM 4696 C C . ASN B 1 254 ? 89.38720 -45.51573 -7.89920 1.000 22.13834 287 ASN B C 1
ATOM 4697 O O . ASN B 1 254 ? 89.55075 -44.78310 -6.91575 1.000 21.35956 287 ASN B O 1
ATOM 4702 N N . ALA B 1 255 ? 90.38533 -45.82562 -8.72177 1.000 19.06628 288 ALA B N 1
ATOM 4703 C CA . ALA B 1 255 ? 91.73893 -45.45496 -8.33052 1.000 18.81928 288 ALA B CA 1
ATOM 4704 C C . ALA B 1 255 ? 92.64085 -45.35053 -9.54641 1.000 17.49997 288 ALA B C 1
ATOM 4705 O O . ALA B 1 255 ? 92.47419 -46.07849 -10.52968 1.000 18.63582 288 ALA B O 1
ATOM 4707 N N . ASP B 1 256 ? 93.60669 -44.43699 -9.45293 1.000 17.44448 289 ASP B N 1
ATOM 4708 C CA . ASP B 1 256 ? 94.75284 -44.44080 -10.34503 1.000 18.26728 289 ASP B CA 1
ATOM 4709 C C . ASP B 1 256 ? 95.74775 -45.50211 -9.89474 1.000 18.59889 289 ASP B C 1
ATOM 4710 O O . ASP B 1 256 ? 95.74132 -45.93178 -8.73690 1.000 18.96963 289 ASP B O 1
ATOM 4715 N N . GLU B 1 257 ? 96.62419 -45.90368 -10.82021 1.000 18.18889 290 GLU B N 1
ATOM 4716 C CA . GLU B 1 257 ? 97.60430 -46.95814 -10.57537 1.000 18.53623 290 GLU B CA 1
ATOM 4717 C C . GLU B 1 257 ? 98.99149 -46.45358 -10.95079 1.000 19.20197 290 GLU B C 1
ATOM 4718 O O . GLU B 1 257 ? 99.21831 -46.04994 -12.09550 1.000 21.15848 290 GLU B O 1
ATOM 4724 N N . TRP B 1 258 ? 99.91697 -46.51550 -9.99667 1.000 18.39503 291 TRP B N 1
ATOM 4725 C CA . TRP B 1 258 ? 101.30876 -46.12060 -10.17351 1.000 18.71755 291 TRP B CA 1
ATOM 4726 C C . TRP B 1 258 ? 102.16143 -47.38264 -10.10745 1.000 18.87790 291 TRP B C 1
ATOM 4727 O O . TRP B 1 258 ? 101.92435 -48.24378 -9.25660 1.000 19.38165 291 TRP B O 1
ATOM 4738 N N . GLN B 1 259 ? 103.14729 -47.49423 -11.00534 1.000 19.66590 292 GLN B N 1
ATOM 4739 C CA . GLN B 1 259 ? 103.83865 -48.75168 -11.28728 1.000 20.01937 292 GLN B CA 1
ATOM 4740 C C . GLN B 1 259 ? 105.34893 -48.53985 -11.29790 1.000 19.21850 292 GLN B C 1
ATOM 4741 O O . GLN B 1 259 ? 105.82846 -47.54924 -11.85754 1.000 19.65803 292 GLN B O 1
ATOM 4747 N N . TYR B 1 260 ? 106.10361 -49.49165 -10.73474 1.000 18.04680 293 TYR B N 1
ATOM 4748 C CA . TYR B 1 260 ? 107.56763 -49.45619 -10.77022 1.000 19.14958 293 TYR B CA 1
ATOM 4749 C C . TYR B 1 260 ? 108.10346 -50.85111 -11.06123 1.000 19.96711 293 TYR B C 1
ATOM 4750 O O . TYR B 1 260 ? 107.68335 -51.82418 -10.43035 1.000 21.45742 293 TYR B O 1
ATOM 4759 N N . VAL B 1 261 ? 109.03910 -50.94757 -11.99902 1.000 18.89819 294 VAL B N 1
ATOM 4760 C CA . VAL B 1 261 ? 109.59038 -52.23964 -12.39922 1.000 20.94315 294 VAL B CA 1
ATOM 4761 C C . VAL B 1 261 ? 110.74541 -52.57789 -11.45905 1.000 22.51552 294 VAL B C 1
ATOM 4762 O O . VAL B 1 261 ? 111.82833 -51.99007 -11.54856 1.000 23.60435 294 VAL B O 1
ATOM 4766 N N . LEU B 1 262 ? 110.52278 -53.55145 -10.57045 1.000 20.79957 295 LEU B N 1
ATOM 4767 C CA . LEU B 1 262 ? 111.58073 -53.96921 -9.64830 1.000 21.15986 295 LEU B CA 1
ATOM 4768 C C . LEU B 1 262 ? 112.69455 -54.72483 -10.36942 1.000 26.41835 295 LEU B C 1
ATOM 4769 O O . LEU B 1 262 ? 113.87798 -54.54801 -10.05513 1.000 25.35053 295 LEU B O 1
ATOM 4774 N N . ASP B 1 263 ? 112.34110 -55.59158 -11.31413 1.000 25.13120 296 ASP B N 1
ATOM 4775 C CA . ASP B 1 263 ? 113.34530 -56.29795 -12.09863 1.000 25.69280 296 ASP B CA 1
ATOM 4776 C C . ASP B 1 263 ? 112.67649 -56.87695 -13.33427 1.000 25.39249 296 ASP B C 1
ATOM 4777 O O . ASP B 1 263 ? 111.46781 -57.12401 -13.34514 1.000 26.26019 296 ASP B O 1
ATOM 4782 N N . GLY B 1 264 ? 113.46546 -57.04899 -14.38333 1.000 26.56275 297 GLY B N 1
ATOM 4783 C CA . GLY B 1 264 ? 112.93134 -57.54124 -15.63032 1.000 24.84649 297 GLY B CA 1
ATOM 4784 C C . GLY B 1 264 ? 112.51193 -56.43177 -16.57654 1.000 27.25389 297 GLY B C 1
ATOM 4785 O O . GLY B 1 264 ? 112.87815 -55.26051 -16.43909 1.000 25.96782 297 GLY B O 1
ATOM 4786 N N . GLU B 1 265 ? 111.69244 -56.82600 -17.54851 1.000 23.96428 298 GLU B N 1
ATOM 4787 C CA . GLU B 1 265 ? 111.24386 -55.96083 -18.63480 1.000 24.98873 298 GLU B CA 1
ATOM 4788 C C . GLU B 1 265 ? 109.74085 -56.11635 -18.77458 1.000 26.94408 298 GLU B C 1
ATOM 4789 O O . GLU B 1 265 ? 109.25613 -57.23693 -18.93505 1.000 26.18349 298 GLU B O 1
ATOM 4795 N N . MET B 1 266 ? 109.01108 -55.00077 -18.73937 1.000 23.41327 299 MET B N 1
ATOM 4796 C CA . MET B 1 266 ? 107.55406 -55.00600 -18.65606 1.000 24.08932 299 MET B CA 1
ATOM 4797 C C . MET B 1 266 ? 106.94520 -54.33096 -19.87663 1.000 25.40230 299 MET B C 1
ATOM 4798 O O . MET B 1 266 ? 107.39398 -53.25201 -20.27682 1.000 24.76693 299 MET B O 1
ATOM 4803 N N . ASP B 1 267 ? 105.92431 -54.95803 -20.46716 1.000 22.88550 300 ASP B N 1
ATOM 4804 C CA . ASP B 1 267 ? 105.09630 -54.28617 -21.46332 1.000 21.97690 300 ASP B CA 1
ATOM 4805 C C . ASP B 1 267 ? 103.76880 -53.87326 -20.85628 1.000 21.70460 300 ASP B C 1
ATOM 4806 O O . ASP B 1 267 ? 103.13057 -54.64712 -20.13644 1.000 21.26831 300 ASP B O 1
ATOM 4811 N N . LEU B 1 268 ? 103.36216 -52.63893 -21.15709 1.000 19.55812 301 LEU B N 1
ATOM 4812 C CA . LEU B 1 268 ? 102.13360 -52.05705 -20.64056 1.000 19.02481 301 LEU B CA 1
ATOM 4813 C C . LEU B 1 268 ? 101.29358 -51.59772 -21.81751 1.000 20.90686 301 LEU B C 1
ATOM 4814 O O . LEU B 1 268 ? 101.80959 -50.94608 -22.72991 1.000 21.25020 301 LEU B O 1
ATOM 4819 N N . THR B 1 269 ? 100.00619 -51.92107 -21.81233 1.000 17.89254 302 THR B N 1
ATOM 4820 C CA . THR B 1 269 ? 99.10834 -51.28756 -22.76976 1.000 20.17986 302 THR B CA 1
ATOM 4821 C C . THR B 1 269 ? 98.01988 -50.54171 -22.01277 1.000 19.77154 302 THR B C 1
ATOM 4822 O O . THR B 1 269 ? 97.58471 -50.98040 -20.94483 1.000 18.64467 302 THR B O 1
ATOM 4826 N N . VAL B 1 270 ? 97.62699 -49.37808 -22.53941 1.000 18.59236 303 VAL B N 1
ATOM 4827 C CA . VAL B 1 270 ? 96.67305 -48.48930 -21.88328 1.000 18.22722 303 VAL B CA 1
ATOM 4828 C C . VAL B 1 270 ? 95.65248 -48.04108 -22.91571 1.000 19.03717 303 VAL B C 1
ATOM 4829 O O . VAL B 1 270 ? 96.02186 -47.51917 -23.97357 1.000 20.18423 303 VAL B O 1
ATOM 4833 N N . PHE B 1 271 ? 94.37490 -48.24330 -22.60929 1.000 19.90141 304 PHE B N 1
ATOM 4834 C CA . PHE B 1 271 ? 93.27765 -47.88755 -23.50080 1.000 18.43918 304 PHE B CA 1
ATOM 4835 C C . PHE B 1 271 ? 92.52264 -46.71339 -22.89443 1.000 20.05082 304 PHE B C 1
ATOM 4836 O O . PHE B 1 271 ? 92.07867 -46.78960 -21.74723 1.000 18.70242 304 PHE B O 1
ATOM 4844 N N . ALA B 1 272 ? 92.37636 -45.62670 -23.65916 1.000 18.93491 305 ALA B N 1
ATOM 4845 C CA . ALA B 1 272 ? 91.96280 -44.34596 -23.09020 1.000 19.33232 305 ALA B CA 1
ATOM 4846 C C . ALA B 1 272 ? 90.59580 -43.87617 -23.56847 1.000 20.13599 305 ALA B C 1
ATOM 4847 O O . ALA B 1 272 ? 90.24125 -42.71928 -23.31529 1.000 21.26130 305 ALA B O 1
ATOM 4849 N N . SER B 1 273 ? 89.82303 -44.74761 -24.22652 1.000 19.61320 306 SER B N 1
ATOM 4850 C CA . SER B 1 273 ? 88.55724 -44.43569 -24.90335 1.000 19.57432 306 SER B CA 1
ATOM 4851 C C . SER B 1 273 ? 88.78089 -43.60255 -26.16232 1.000 20.61012 306 SER B C 1
ATOM 4852 O O . SER B 1 273 ? 89.91984 -43.25506 -26.49616 1.000 20.90309 306 SER B O 1
ATOM 4855 N N . GLU B 1 274 ? 87.70145 -43.32900 -26.89934 1.000 20.06739 307 GLU B N 1
ATOM 4856 C CA . GLU B 1 274 ? 87.73924 -42.49038 -28.09802 1.000 22.97729 307 GLU B CA 1
ATOM 4857 C C . GLU B 1 274 ? 88.74992 -42.99202 -29.12980 1.000 24.49744 307 GLU B C 1
ATOM 4858 O O . GLU B 1 274 ? 89.38170 -42.19523 -29.83375 1.000 22.55961 307 GLU B O 1
ATOM 4864 N N . GLY B 1 275 ? 88.90674 -44.31005 -29.23873 1.000 21.42015 308 GLY B N 1
ATOM 4865 C CA . GLY B 1 275 ? 89.79588 -44.86804 -30.24183 1.000 21.67814 308 GLY B CA 1
ATOM 4866 C C . GLY B 1 275 ? 91.26719 -44.57046 -30.02136 1.000 24.22267 308 GLY B C 1
ATOM 4867 O O . GLY B 1 275 ? 92.04596 -44.59575 -30.97947 1.000 23.17487 308 GLY B O 1
ATOM 4868 N N . LYS B 1 276 ? 91.67064 -44.29741 -28.78222 1.000 21.38036 309 LYS B N 1
ATOM 4869 C CA . LYS B 1 276 ? 93.04696 -43.94614 -28.44908 1.000 19.90502 309 LYS B CA 1
ATOM 4870 C C . LYS B 1 276 ? 93.64353 -44.96987 -27.49710 1.000 21.77048 309 LYS B C 1
ATOM 4871 O O . LYS B 1 276 ? 92.99205 -45.38139 -26.53035 1.000 21.37432 309 LYS B O 1
ATOM 4877 N N . ALA B 1 277 ? 94.88943 -45.37025 -27.76042 1.000 20.41008 310 ALA B N 1
ATOM 4878 C CA . ALA B 1 277 ? 95.55022 -46.33733 -26.88763 1.000 20.81836 310 ALA B CA 1
ATOM 4879 C C . ALA B 1 277 ? 97.05279 -46.26315 -27.10040 1.000 20.55224 310 ALA B C 1
ATOM 4880 O O . ALA B 1 277 ? 97.52996 -45.70363 -28.09233 1.000 20.50741 310 ALA B O 1
ATOM 4882 N N . SER B 1 278 ? 97.78537 -46.85455 -26.15367 1.000 21.21639 311 SER B N 1
ATOM 4883 C CA . SER B 1 278 ? 99.23933 -46.83098 -26.14915 1.000 22.27273 311 SER B CA 1
ATOM 4884 C C . SER B 1 278 ? 99.75722 -48.20869 -25.76407 1.000 20.84004 311 SER B C 1
ATOM 4885 O O . SER B 1 278 ? 99.07483 -48.98777 -25.09976 1.000 20.88980 311 SER B O 1
ATOM 4888 N N . VAL B 1 279 ? 100.98744 -48.48824 -26.16676 1.000 21.35671 312 VAL B N 1
ATOM 4889 C CA . VAL B 1 279 ? 101.70062 -49.66776 -25.69256 1.000 22.28651 312 VAL B CA 1
ATOM 4890 C C . VAL B 1 279 ? 103.16308 -49.27325 -25.54769 1.000 25.22584 312 VAL B C 1
ATOM 4891 O O . VAL B 1 279 ? 103.71153 -48.57125 -26.40276 1.000 26.79105 312 VAL B O 1
ATOM 4895 N N . SER B 1 280 ? 103.79022 -49.67632 -24.44637 1.000 23.25603 313 SER B N 1
ATOM 4896 C CA . SER B 1 280 ? 105.19059 -49.32631 -24.30776 1.000 25.76936 313 SER B CA 1
ATOM 4897 C C . SER B 1 280 ? 105.90459 -50.32931 -23.41472 1.000 27.09904 313 SER B C 1
ATOM 4898 O O . SER B 1 280 ? 105.28519 -51.09729 -22.67594 1.000 24.60940 313 SER B O 1
ATOM 4901 N N . ARG B 1 281 ? 107.22575 -50.31889 -23.51701 1.000 25.91297 314 ARG B N 1
ATOM 4902 C CA . ARG B 1 281 ? 108.08967 -51.22720 -22.77739 1.000 25.61228 314 ARG B CA 1
ATOM 4903 C C . ARG B 1 281 ? 108.82316 -50.46042 -21.68734 1.000 25.60563 314 ARG B C 1
ATOM 4904 O O . ARG B 1 281 ? 109.36604 -49.37967 -21.94100 1.000 29.49116 314 ARG B O 1
ATOM 4912 N N . LEU B 1 282 ? 108.84710 -51.02559 -20.48872 1.000 22.41804 315 LEU B N 1
ATOM 4913 C CA . LEU B 1 282 ? 109.50461 -50.43404 -19.33038 1.000 24.62060 315 LEU B CA 1
ATOM 4914 C C . LEU B 1 282 ? 110.68225 -51.30863 -18.92558 1.000 26.06889 315 LEU B C 1
ATOM 4915 O O . LEU B 1 282 ? 110.53315 -52.52951 -18.80612 1.000 26.66682 315 LEU B O 1
ATOM 4920 N N . GLN B 1 283 ? 111.84143 -50.69013 -18.69497 1.000 23.81624 316 GLN B N 1
ATOM 4921 C CA . GLN B 1 283 ? 112.97685 -51.40978 -18.13141 1.000 24.35763 316 GLN B CA 1
ATOM 4922 C C . GLN B 1 283 ? 112.96462 -51.34490 -16.60931 1.000 23.24509 316 GLN B C 1
ATOM 4923 O O . GLN B 1 283 ? 112.16147 -50.64282 -15.99586 1.000 22.74233 316 GLN B O 1
ATOM 4929 N N . GLN B 1 284 ? 113.87603 -52.10587 -16.00425 1.000 23.48486 317 GLN B N 1
ATOM 4930 C CA . GLN B 1 284 ? 114.03504 -52.09059 -14.55714 1.000 24.13586 317 GLN B CA 1
ATOM 4931 C C . GLN B 1 284 ? 114.21088 -50.65874 -14.06720 1.000 24.16127 317 GLN B C 1
ATOM 4932 O O . GLN B 1 284 ? 115.01881 -49.90066 -14.61104 1.000 23.94572 317 GLN B O 1
ATOM 4938 N N . GLY B 1 285 ? 113.44017 -50.28917 -13.05393 1.000 22.61437 318 GLY B N 1
ATOM 4939 C CA . GLY B 1 285 ? 113.52073 -48.95311 -12.50606 1.000 22.64026 318 GLY B CA 1
ATOM 4940 C C . GLY B 1 285 ? 112.68711 -47.90766 -13.22059 1.000 22.92054 318 GLY B C 1
ATOM 4941 O O . GLY B 1 285 ? 112.68843 -46.74822 -12.78784 1.000 22.79479 318 GLY B O 1
ATOM 4942 N N . ASP B 1 286 ? 111.98930 -48.26795 -14.30155 1.000 21.28581 319 ASP B N 1
ATOM 4943 C CA . ASP B 1 286 ? 111.06920 -47.34104 -14.96035 1.000 20.53426 319 ASP B CA 1
ATOM 4944 C C . ASP B 1 286 ? 109.69224 -47.36940 -14.29082 1.000 21.13304 319 ASP B C 1
ATOM 4945 O O . ASP B 1 286 ? 109.37375 -48.25750 -13.49540 1.000 20.76888 319 ASP B O 1
ATOM 4950 N N . VAL B 1 287 ? 108.85646 -46.38039 -14.63696 1.000 20.71803 320 VAL B N 1
ATOM 4951 C CA . VAL B 1 287 ? 107.59880 -46.11028 -13.93819 1.000 18.53872 320 VAL B CA 1
ATOM 4952 C C . VAL B 1 287 ? 106.45519 -46.07202 -14.94744 1.000 19.81732 320 VAL B C 1
ATOM 4953 O O . VAL B 1 287 ? 106.62623 -45.59971 -16.07741 1.000 21.66090 320 VAL B O 1
ATOM 4957 N N . GLY B 1 288 ? 105.29378 -46.58907 -14.54176 1.000 19.36688 321 GLY B N 1
ATOM 4958 C CA . GLY B 1 288 ? 104.07895 -46.46240 -15.32990 1.000 20.29716 321 GLY B CA 1
ATOM 4959 C C . GLY B 1 288 ? 102.96826 -45.79253 -14.54143 1.000 20.71366 321 GLY B C 1
ATOM 4960 O O . GLY B 1 288 ? 103.02027 -45.75700 -13.30525 1.000 20.66963 321 GLY B O 1
ATOM 4961 N N . TYR B 1 289 ? 101.95717 -45.25650 -15.22842 1.000 19.35711 322 TYR B N 1
ATOM 4962 C CA . TYR B 1 289 ? 100.81830 -44.65169 -14.54709 1.000 18.67724 322 TYR B CA 1
ATOM 4963 C C . TYR B 1 289 ? 99.57614 -44.87755 -15.39276 1.000 19.38087 322 TYR B C 1
ATOM 4964 O O . TYR B 1 289 ? 99.55390 -44.51431 -16.57207 1.000 19.66768 322 TYR B O 1
ATOM 4973 N N . VAL B 1 290 ? 98.55691 -45.47818 -14.79329 1.000 18.69602 323 VAL B N 1
ATOM 4974 C CA . VAL B 1 290 ? 97.29672 -45.73848 -15.48226 1.000 18.41743 323 VAL B CA 1
ATOM 4975 C C . VAL B 1 290 ? 96.19731 -44.92629 -14.80965 1.000 18.00977 323 VAL B C 1
ATOM 4976 O O . VAL B 1 290 ? 95.83742 -45.21462 -13.65846 1.000 18.37241 323 VAL B O 1
ATOM 4980 N N . PRO B 1 291 ? 95.65091 -43.90767 -15.47222 1.000 18.03941 324 PRO B N 1
ATOM 4981 C CA . PRO B 1 291 ? 94.57586 -43.11624 -14.85695 1.000 19.62374 324 PRO B CA 1
ATOM 4982 C C . PRO B 1 291 ? 93.36064 -43.97235 -14.54770 1.000 20.05571 324 PRO B C 1
ATOM 4983 O O . PRO B 1 291 ? 93.04483 -44.92136 -15.26840 1.000 18.72274 324 PRO B O 1
ATOM 4987 N N . LYS B 1 292 ? 92.68402 -43.60879 -13.45725 1.000 17.95794 325 LYS B N 1
ATOM 4988 C CA . LYS B 1 292 ? 91.44743 -44.26337 -13.03546 1.000 18.88488 325 LYS B CA 1
ATOM 4989 C C . LYS B 1 292 ? 90.51352 -44.50318 -14.21529 1.000 19.04148 325 LYS B C 1
ATOM 4990 O O . LYS B 1 292 ? 90.22596 -43.58438 -15.00255 1.000 19.15763 325 LYS B O 1
ATOM 4996 N N . GLY B 1 293 ? 90.05304 -45.75539 -14.34157 1.000 18.13876 326 GLY B N 1
ATOM 4997 C CA . GLY B 1 293 ? 89.09299 -46.12863 -15.35793 1.000 18.86984 326 GLY B CA 1
ATOM 4998 C C . GLY B 1 293 ? 89.68266 -46.55431 -16.68768 1.000 20.27686 326 GLY B C 1
ATOM 4999 O O . GLY B 1 293 ? 88.96750 -47.14964 -17.49484 1.000 19.22751 326 GLY B O 1
ATOM 5000 N N . TYR B 1 294 ? 90.94749 -46.23564 -16.96927 1.000 18.37685 327 TYR B N 1
ATOM 5001 C CA . TYR B 1 294 ? 91.50854 -46.63892 -18.25208 1.000 18.11913 327 TYR B CA 1
ATOM 5002 C C . TYR B 1 294 ? 91.72493 -48.14978 -18.28474 1.000 18.47812 327 TYR B C 1
ATOM 5003 O O . TYR B 1 294 ? 92.15483 -48.75499 -17.29850 1.000 19.49929 327 TYR B O 1
ATOM 5012 N N . GLY B 1 295 ? 91.41322 -48.76814 -19.42161 1.000 19.04054 328 GLY B N 1
ATOM 5013 C CA . GLY B 1 295 ? 91.67296 -50.19609 -19.57022 1.000 18.61552 328 GLY B CA 1
ATOM 5014 C C . GLY B 1 295 ? 93.16404 -50.45450 -19.72456 1.000 20.17036 328 GLY B C 1
ATOM 5015 O O . GLY B 1 295 ? 93.88818 -49.67309 -20.34291 1.000 20.53637 328 GLY B O 1
ATOM 5016 N N . HIS B 1 296 ? 93.63544 -51.55692 -19.14191 1.000 16.81901 329 HIS B N 1
ATOM 5017 C CA . HIS B 1 296 ? 95.06537 -51.82308 -19.23479 1.000 18.05841 329 HIS B CA 1
ATOM 5018 C C . HIS B 1 296 ? 95.35033 -53.30310 -19.02476 1.000 20.42218 329 HIS B C 1
ATOM 5019 O O . HIS B 1 296 ? 94.52932 -54.05195 -18.49086 1.000 18.16743 329 HIS B O 1
ATOM 5026 N N . ALA B 1 297 ? 96.53459 -53.71081 -19.47860 1.000 18.82479 330 ALA B N 1
ATOM 5027 C CA . ALA B 1 297 ? 97.04874 -55.05247 -19.24048 1.000 18.06095 330 ALA B CA 1
ATOM 5028 C C . ALA B 1 297 ? 98.56060 -54.95178 -19.17506 1.000 19.06136 330 ALA B C 1
ATOM 5029 O O . ALA B 1 297 ? 99.15672 -53.99729 -19.68308 1.000 18.62664 330 ALA B O 1
ATOM 5031 N N . ILE B 1 298 ? 99.17614 -55.94968 -18.54382 1.000 19.08031 331 ILE B N 1
ATOM 5032 C CA . ILE B 1 298 ? 100.62120 -56.00200 -18.35986 1.000 20.10211 331 ILE B CA 1
ATOM 5033 C C . ILE B 1 298 ? 101.10520 -57.34696 -18.87651 1.000 21.53587 331 ILE B C 1
ATOM 5034 O O . ILE B 1 298 ? 100.53896 -58.38540 -18.52264 1.000 22.01688 331 ILE B O 1
ATOM 5039 N N . ARG B 1 299 ? 102.13928 -57.33535 -19.71418 1.000 19.98927 332 ARG B N 1
ATOM 5040 C CA . ARG B 1 299 ? 102.64706 -58.57447 -20.27663 1.000 21.38397 332 ARG B CA 1
ATOM 5041 C C . ARG B 1 299 ? 104.14874 -58.67084 -20.07940 1.000 23.18913 332 ARG B C 1
ATOM 5042 O O . ARG B 1 299 ? 104.87033 -57.68244 -20.23281 1.000 22.37074 332 ARG B O 1
ATOM 5050 N N . ASN B 1 300 ? 104.61127 -59.87275 -19.73967 1.000 20.94032 333 ASN B N 1
ATOM 5051 C CA . ASN B 1 300 ? 106.03517 -60.18827 -19.75995 1.000 22.47714 333 ASN B CA 1
ATOM 5052 C C . ASN B 1 300 ? 106.32935 -60.79907 -21.12098 1.000 24.93319 333 ASN B C 1
ATOM 5053 O O . ASN B 1 300 ? 106.06055 -61.97788 -21.35162 1.000 24.80940 333 ASN B O 1
ATOM 5058 N N . SER B 1 301 ? 106.85816 -59.99194 -22.04094 1.000 25.38345 334 SER B N 1
ATOM 5059 C CA . SER B 1 301 ? 107.21156 -60.47220 -23.37026 1.000 27.03530 334 SER B CA 1
ATOM 5060 C C . SER B 1 301 ? 108.66131 -60.93462 -23.46077 1.000 28.30013 334 SER B C 1
ATOM 5061 O O . SER B 1 301 ? 109.15271 -61.19936 -24.56609 1.000 29.09957 334 SER B O 1
ATOM 5064 N N . SER B 1 302 ? 109.34770 -61.05227 -22.32784 1.000 28.39466 335 SER B N 1
ATOM 5065 C CA . SER B 1 302 ? 110.75942 -61.39462 -22.27672 1.000 27.80076 335 SER B CA 1
ATOM 5066 C C . SER B 1 302 ? 110.95030 -62.88447 -21.99822 1.000 31.44674 335 SER B C 1
ATOM 5067 O O . SER B 1 302 ? 109.99794 -63.65510 -21.86866 1.000 28.19571 335 SER B O 1
ATOM 5070 N N . GLN B 1 303 ? 112.21523 -63.28691 -21.88926 1.000 29.77340 336 GLN B N 1
ATOM 5071 C CA . GLN B 1 303 ? 112.57833 -64.65579 -21.56591 1.000 31.19497 336 GLN B CA 1
ATOM 5072 C C . GLN B 1 303 ? 112.99866 -64.80545 -20.10672 1.000 31.38678 336 GLN B C 1
ATOM 5073 O O . GLN B 1 303 ? 113.52182 -65.85611 -19.72468 1.000 33.01521 336 GLN B O 1
ATOM 5079 N N . LYS B 1 304 ? 112.80727 -63.77380 -19.29473 1.000 28.80742 337 LYS B N 1
ATOM 5080 C CA . LYS B 1 304 ? 113.19121 -63.75783 -17.89296 1.000 27.00837 337 LYS B CA 1
ATOM 5081 C C . LYS B 1 304 ? 112.00290 -63.33331 -17.04623 1.000 27.78648 337 LYS B C 1
ATOM 5082 O O . LYS B 1 304 ? 111.05251 -62.73405 -17.55900 1.000 25.61694 337 LYS B O 1
ATOM 5088 N N . PRO B 1 305 ? 112.02434 -63.62686 -15.74318 1.000 27.07248 338 PRO B N 1
ATOM 5089 C CA . PRO B 1 305 ? 110.92056 -63.19367 -14.87392 1.000 27.42599 338 PRO B CA 1
ATOM 5090 C C . PRO B 1 305 ? 110.81022 -61.67886 -14.79923 1.000 26.51480 338 PRO B C 1
ATOM 5091 O O . PRO B 1 305 ? 111.74772 -60.93429 -15.09740 1.000 26.81423 338 PRO B O 1
ATOM 5095 N N . LEU B 1 306 ? 109.63293 -61.23452 -14.37996 1.000 24.06061 339 LEU B N 1
ATOM 5096 C CA . LEU B 1 306 ? 109.32144 -59.82070 -14.21352 1.000 24.32112 339 LEU B CA 1
ATOM 5097 C C . LEU B 1 306 ? 108.69052 -59.62807 -12.84460 1.000 24.01751 339 LEU B C 1
ATOM 5098 O O . LEU B 1 306 ? 107.80083 -60.39300 -12.45941 1.000 24.72439 339 LEU B O 1
ATOM 5103 N N . ASP B 1 307 ? 109.13811 -58.60617 -12.11719 1.000 22.08309 340 ASP B N 1
ATOM 5104 C CA . ASP B 1 307 ? 108.56537 -58.26623 -10.82167 1.000 22.91383 340 ASP B CA 1
ATOM 5105 C C . ASP B 1 307 ? 108.28994 -56.77653 -10.78361 1.000 23.40855 340 ASP B C 1
ATOM 5106 O O . ASP B 1 307 ? 109.16936 -55.97281 -11.11324 1.000 23.97756 340 ASP B O 1
ATOM 5111 N N . ILE B 1 308 ? 107.07474 -56.41295 -10.38629 1.000 19.75848 341 ILE B N 1
ATOM 5112 C CA . ILE B 1 308 ? 106.67106 -55.01459 -10.32525 1.000 20.48574 341 ILE B CA 1
ATOM 5113 C C . ILE B 1 308 ? 105.95143 -54.75635 -9.01365 1.000 22.54803 341 ILE B C 1
ATOM 5114 O O . ILE B 1 308 ? 105.36080 -55.65908 -8.40994 1.000 23.36697 341 ILE B O 1
ATOM 5119 N N . VAL B 1 309 ? 105.99892 -53.50596 -8.57220 1.000 20.30449 342 VAL B N 1
ATOM 5120 C CA . VAL B 1 309 ? 105.13968 -53.03392 -7.49456 1.000 19.91929 342 VAL B CA 1
ATOM 5121 C C . VAL B 1 309 ? 104.18466 -52.00856 -8.08247 1.000 21.65603 342 VAL B C 1
ATOM 5122 O O . VAL B 1 309 ? 104.58546 -51.16852 -8.89793 1.000 20.27784 342 VAL B O 1
ATOM 5126 N N . VAL B 1 310 ? 102.91011 -52.10907 -7.71291 1.000 18.78694 343 VAL B N 1
ATOM 5127 C CA . VAL B 1 310 ? 101.90466 -51.16641 -8.18645 1.000 19.50595 343 VAL B CA 1
ATOM 5128 C C . VAL B 1 310 ? 101.19242 -50.60636 -6.96939 1.000 20.09050 343 VAL B C 1
ATOM 5129 O O . VAL B 1 310 ? 101.01996 -51.29184 -5.95696 1.000 20.85417 343 VAL B O 1
ATOM 5133 N N . VAL B 1 311 ? 100.80823 -49.33346 -7.05631 1.000 17.65989 344 VAL B N 1
ATOM 5134 C CA . VAL B 1 311 ? 100.25090 -48.61326 -5.91931 1.000 17.42090 344 VAL B CA 1
ATOM 5135 C C . VAL B 1 311 ? 98.99906 -47.87849 -6.37535 1.000 18.12938 344 VAL B C 1
ATOM 5136 O O . VAL B 1 311 ? 98.97076 -47.32192 -7.47893 1.000 18.68426 344 VAL B O 1
ATOM 5140 N N . PHE B 1 312 ? 97.97188 -47.87151 -5.51847 1.000 17.69703 345 PHE B N 1
ATOM 5141 C CA . PHE B 1 312 ? 96.67644 -47.26490 -5.80955 1.000 16.60986 345 PHE B CA 1
ATOM 5142 C C . PHE B 1 312 ? 96.34835 -46.20275 -4.77724 1.000 17.43140 345 PHE B C 1
ATOM 5143 O O . PHE B 1 312 ? 96.62825 -46.38403 -3.58831 1.000 19.47514 345 PHE B O 1
ATOM 5151 N N . ASN B 1 313 ? 95.69917 -45.12465 -5.21707 1.000 17.31767 346 ASN B N 1
ATOM 5152 C CA . ASN B 1 313 ? 95.31305 -44.07144 -4.27569 1.000 16.88220 346 ASN B CA 1
ATOM 5153 C C . ASN B 1 313 ? 93.89836 -44.28947 -3.73936 1.000 20.42221 346 ASN B C 1
ATOM 5154 O O . ASN B 1 313 ? 93.06335 -43.38341 -3.68450 1.000 20.70275 346 ASN B O 1
ATOM 5159 N N . ASP B 1 314 ? 93.63883 -45.52756 -3.31974 1.000 18.55910 347 ASP B N 1
ATOM 5160 C CA . ASP B 1 314 ? 92.42529 -45.88054 -2.59701 1.000 19.48036 347 ASP B CA 1
ATOM 5161 C C . ASP B 1 314 ? 92.74328 -47.09805 -1.74279 1.000 19.14768 347 ASP B C 1
ATOM 5162 O O . ASP B 1 314 ? 93.56300 -47.93876 -2.12346 1.000 19.83591 347 ASP B O 1
ATOM 5167 N N . GLY B 1 315 ? 92.12902 -47.16051 -0.55820 1.000 19.94295 348 GLY B N 1
ATOM 5168 C CA . GLY B 1 315 ? 92.35541 -48.28282 0.33900 1.000 20.40773 348 GLY B CA 1
ATOM 5169 C C . GLY B 1 315 ? 91.58569 -49.54286 -0.00495 1.000 21.71657 348 GLY B C 1
ATOM 5170 O O . GLY B 1 315 ? 91.80464 -50.58653 0.61902 1.000 20.91420 348 GLY B O 1
ATOM 5171 N N . ASP B 1 316 ? 90.69259 -49.46675 -0.98481 1.000 21.97624 349 ASP B N 1
ATOM 5172 C CA . ASP B 1 316 ? 89.84870 -50.58550 -1.38612 1.000 24.22041 349 ASP B CA 1
ATOM 5173 C C . ASP B 1 316 ? 90.25614 -50.95097 -2.80794 1.000 23.94792 349 ASP B C 1
ATOM 5174 O O . ASP B 1 316 ? 90.05966 -50.15557 -3.73591 1.000 25.80442 349 ASP B O 1
ATOM 5179 N N . TYR B 1 317 ? 90.85000 -52.12955 -2.97970 1.000 22.08771 350 TYR B N 1
ATOM 5180 C CA . TYR B 1 317 ? 91.24609 -52.57433 -4.31241 1.000 22.19168 350 TYR B CA 1
ATOM 5181 C C . TYR B 1 317 ? 90.01407 -53.00982 -5.09311 1.000 24.50664 350 TYR B C 1
ATOM 5182 O O . TYR B 1 317 ? 89.29688 -53.92471 -4.67202 1.000 23.18198 350 TYR B O 1
ATOM 5191 N N . GLN B 1 318 ? 89.76167 -52.34864 -6.22113 1.000 20.50635 351 GLN B N 1
ATOM 5192 C CA . GLN B 1 318 ? 88.63499 -52.67257 -7.09353 1.000 20.03357 351 GLN B CA 1
ATOM 5193 C C . GLN B 1 318 ? 89.14557 -52.87521 -8.50354 1.000 21.37662 351 GLN B C 1
ATOM 5194 O O . GLN B 1 318 ? 89.76435 -51.97247 -9.07621 1.000 20.74064 351 GLN B O 1
ATOM 5200 N N . SER B 1 319 ? 88.85411 -54.04168 -9.06904 1.000 21.01847 352 SER B N 1
ATOM 5201 C CA . SER B 1 319 ? 89.26731 -54.35833 -10.42536 1.000 20.73480 352 SER B CA 1
ATOM 5202 C C . SER B 1 319 ? 88.09654 -55.04904 -11.10093 1.000 23.14939 352 SER B C 1
ATOM 5203 O O . SER B 1 319 ? 87.45553 -55.91320 -10.49441 1.000 23.76447 352 SER B O 1
ATOM 5206 N N . ILE B 1 320 ? 87.78250 -54.64258 -12.32286 1.000 18.83686 353 ILE B N 1
ATOM 5207 C CA . ILE B 1 320 ? 86.88971 -55.42113 -13.17372 1.000 18.42325 353 ILE B CA 1
ATOM 5208 C C . ILE B 1 320 ? 87.73148 -55.95964 -14.31890 1.000 20.10606 353 ILE B C 1
ATOM 5209 O O . ILE B 1 320 ? 88.17601 -55.19442 -15.18350 1.000 19.36099 353 ILE B O 1
ATOM 5214 N N . ASP B 1 321 ? 87.98660 -57.26894 -14.28972 1.000 20.05498 354 ASP B N 1
ATOM 5215 C CA A ASP B 1 321 ? 88.65297 -57.94209 -15.39327 0.483 20.10467 354 ASP B CA 1
ATOM 5216 C CA B ASP B 1 321 ? 88.65013 -57.93977 -15.40050 0.517 20.10183 354 ASP B CA 1
ATOM 5217 C C . ASP B 1 321 ? 87.69204 -58.10036 -16.56387 1.000 20.47018 354 ASP B C 1
ATOM 5218 O O . ASP B 1 321 ? 86.50944 -58.39750 -16.37394 1.000 18.95376 354 ASP B O 1
ATOM 5227 N N . LEU B 1 322 ? 88.21502 -57.91402 -17.77801 1.000 19.56621 355 LEU B N 1
ATOM 5228 C CA . LEU B 1 322 ? 87.43615 -58.20594 -18.97480 1.000 19.56119 355 LEU B CA 1
ATOM 5229 C C . LEU B 1 322 ? 86.79041 -59.58697 -18.90133 1.000 20.98040 355 LEU B C 1
ATOM 5230 O O . LEU B 1 322 ? 85.61554 -59.74805 -19.24742 1.000 19.14592 355 LEU B O 1
ATOM 5235 N N . SER B 1 323 ? 87.54916 -60.60363 -18.46675 1.000 19.88976 356 SER B N 1
ATOM 5236 C CA . SER B 1 323 ? 87.01417 -61.96328 -18.43335 1.000 19.54471 356 SER B CA 1
ATOM 5237 C C . SER B 1 323 ? 85.79922 -62.06176 -17.50858 1.000 20.05960 356 SER B C 1
ATOM 5238 O O . SER B 1 323 ? 84.77439 -62.64959 -17.87510 1.000 21.02019 356 SER B O 1
ATOM 5241 N N . THR B 1 324 ? 85.90405 -61.49792 -16.30013 1.000 18.31453 357 THR B N 1
ATOM 5242 C CA . THR B 1 324 ? 84.75469 -61.42872 -15.39110 1.000 20.84954 357 THR B CA 1
ATOM 5243 C C . THR B 1 324 ? 83.56385 -60.74551 -16.04738 1.000 19.90745 357 THR B C 1
ATOM 5244 O O . THR B 1 324 ? 82.41606 -61.20764 -15.94138 1.000 19.56689 357 THR B O 1
ATOM 5248 N N . TRP B 1 325 ? 83.81713 -59.60327 -16.68641 1.000 19.28551 358 TRP B N 1
ATOM 5249 C CA . TRP B 1 325 ? 82.74006 -58.82096 -17.28815 1.000 17.86825 358 TRP B CA 1
ATOM 5250 C C . TRP B 1 325 ? 82.02101 -59.60944 -18.37053 1.000 19.49474 358 TRP B C 1
ATOM 5251 O O . TRP B 1 325 ? 80.78250 -59.67938 -18.39579 1.000 20.31471 358 TRP B O 1
ATOM 5262 N N . LEU B 1 326 ? 82.78559 -60.21358 -19.28564 1.000 19.66288 359 LEU B N 1
ATOM 5263 C CA . LEU B 1 326 ? 82.14640 -60.95957 -20.35906 1.000 18.49863 359 LEU B CA 1
ATOM 5264 C C . LEU B 1 326 ? 81.46995 -62.22135 -19.82849 1.000 19.23909 359 LEU B C 1
ATOM 5265 O O . LEU B 1 326 ? 80.38241 -62.58234 -20.29078 1.000 19.53406 359 LEU B O 1
ATOM 5270 N N . ALA B 1 327 ? 82.09372 -62.90363 -18.86035 1.000 19.44051 360 ALA B N 1
ATOM 5271 C CA . ALA B 1 327 ? 81.47240 -64.08796 -18.26715 1.000 20.53499 360 ALA B CA 1
ATOM 5272 C C . ALA B 1 327 ? 80.13640 -63.75319 -17.61026 1.000 19.65845 360 ALA B C 1
ATOM 5273 O O . ALA B 1 327 ? 79.22667 -64.59199 -17.58980 1.000 20.00825 360 ALA B O 1
ATOM 5275 N N . SER B 1 328 ? 79.99845 -62.53539 -17.07733 1.000 20.34045 361 SER B N 1
ATOM 5276 C CA . SER B 1 328 ? 78.77387 -62.16310 -16.37455 1.000 19.49605 361 SER B CA 1
ATOM 5277 C C . SER B 1 328 ? 77.60774 -61.87894 -17.30929 1.000 21.19761 361 SER B C 1
ATOM 5278 O O . SER B 1 328 ? 76.47022 -61.75951 -16.83423 1.000 20.76193 361 SER B O 1
ATOM 5281 N N . ASN B 1 329 ? 77.84953 -61.77345 -18.61892 1.000 18.96260 362 ASN B N 1
ATOM 5282 C CA . ASN B 1 329 ? 76.77161 -61.37233 -19.51194 1.000 20.07783 362 ASN B CA 1
ATOM 5283 C C . ASN B 1 329 ? 76.18960 -62.55704 -20.26935 1.000 22.00782 362 ASN B C 1
ATOM 5284 O O . ASN B 1 329 ? 76.87970 -63.55783 -20.50649 1.000 22.06945 362 ASN B O 1
ATOM 5289 N N . PRO B 1 330 ? 74.92101 -62.46969 -20.67048 1.000 21.76664 363 PRO B N 1
ATOM 5290 C CA . PRO B 1 330 ? 74.31537 -63.54197 -21.46412 1.000 22.64585 363 PRO B CA 1
ATOM 5291 C C . PRO B 1 330 ? 74.78471 -63.50959 -22.91061 1.000 22.52765 363 PRO B C 1
ATOM 5292 O O . PRO B 1 330 ? 75.29861 -62.50387 -23.40674 1.000 22.97556 363 PRO B O 1
ATOM 5296 N N . SER B 1 331 ? 74.60108 -64.65696 -23.57699 1.000 23.37353 364 SER B N 1
ATOM 5297 C CA . SER B 1 331 ? 75.08417 -64.83512 -24.94573 1.000 23.16361 364 SER B CA 1
ATOM 5298 C C . SER B 1 331 ? 74.55360 -63.76076 -25.89030 1.000 23.72124 364 SER B C 1
ATOM 5299 O O . SER B 1 331 ? 75.28894 -63.26758 -26.75605 1.000 22.06551 364 SER B O 1
ATOM 5302 N N . SER B 1 332 ? 73.27656 -63.39720 -25.76189 1.000 22.24457 365 SER B N 1
ATOM 5303 C CA . SER B 1 332 ? 72.70005 -62.44865 -26.71211 1.000 22.90154 365 SER B CA 1
ATOM 5304 C C . SER B 1 332 ? 73.37496 -61.08437 -26.60885 1.000 23.92132 365 SER B C 1
ATOM 5305 O O . SER B 1 332 ? 73.68211 -60.45589 -27.62943 1.000 24.21893 365 SER B O 1
ATOM 5308 N N . VAL B 1 333 ? 73.62409 -60.61902 -25.38161 1.000 22.55894 366 VAL B N 1
ATOM 5309 C CA . VAL B 1 333 ? 74.29326 -59.33372 -25.17546 1.000 21.80131 366 VAL B CA 1
ATOM 5310 C C . VAL B 1 333 ? 75.68160 -59.35312 -25.80320 1.000 21.78273 366 VAL B C 1
ATOM 5311 O O . VAL B 1 333 ? 76.10268 -58.38995 -26.45792 1.000 21.88411 366 VAL B O 1
ATOM 5315 N N . LEU B 1 334 ? 76.41118 -60.45506 -25.61633 1.000 19.71050 367 LEU B N 1
ATOM 5316 C CA . LEU B 1 334 ? 77.77051 -60.55784 -26.13649 1.000 21.23155 367 LEU B CA 1
ATOM 5317 C C . LEU B 1 334 ? 77.78068 -60.63009 -27.65894 1.000 21.98008 367 LEU B C 1
ATOM 5318 O O . LEU B 1 334 ? 78.55987 -59.93356 -28.31924 1.000 22.20663 367 LEU B O 1
ATOM 5323 N N . GLY B 1 335 ? 76.92549 -61.47379 -28.23604 1.000 22.69401 368 GLY B N 1
ATOM 5324 C CA . GLY B 1 335 ? 76.91219 -61.60642 -29.68384 1.000 22.89689 368 GLY B CA 1
ATOM 5325 C C . GLY B 1 335 ? 76.47715 -60.32607 -30.36638 1.000 21.39170 368 GLY B C 1
ATOM 5326 O O . GLY B 1 335 ? 76.98943 -59.96938 -31.42971 1.000 20.57272 368 GLY B O 1
ATOM 5327 N N . ASN B 1 336 ? 75.53636 -59.61056 -29.75346 1.000 20.33469 369 ASN B N 1
ATOM 5328 C CA . ASN B 1 336 ? 75.05610 -58.36087 -30.32361 1.000 22.20860 369 ASN B CA 1
ATOM 5329 C C . ASN B 1 336 ? 76.11171 -57.26675 -30.18858 1.000 23.21312 369 ASN B C 1
ATOM 5330 O O . ASN B 1 336 ? 76.35256 -56.50104 -31.13133 1.000 22.83495 369 ASN B O 1
ATOM 5335 N N . THR B 1 337 ? 76.76699 -57.20059 -29.02875 1.000 20.50347 370 THR B N 1
ATOM 5336 C CA . THR B 1 337 ? 77.82828 -56.21992 -28.80754 1.000 21.27194 370 THR B CA 1
ATOM 5337 C C . THR B 1 337 ? 78.98795 -56.43843 -29.77077 1.000 22.33790 370 THR B C 1
ATOM 5338 O O . THR B 1 337 ? 79.44637 -55.50030 -30.43785 1.000 21.19525 370 THR B O 1
ATOM 5342 N N . PHE B 1 338 ? 79.48157 -57.67423 -29.85241 1.000 20.13632 371 PHE B N 1
ATOM 5343 C CA . PHE B 1 338 ? 80.67416 -57.95377 -30.63911 1.000 21.40153 371 PHE B CA 1
ATOM 5344 C C . PHE B 1 338 ? 80.36779 -58.25300 -32.09443 1.000 21.61201 371 PHE B C 1
ATOM 5345 O O . PHE B 1 338 ? 81.30346 -58.37699 -32.89340 1.000 22.99020 371 PHE B O 1
ATOM 5353 N N . GLN B 1 339 ? 79.08568 -58.35769 -32.45552 1.000 20.01071 372 GLN B N 1
ATOM 5354 C CA . GLN B 1 339 ? 78.67243 -58.61410 -33.83354 1.000 21.78283 372 GLN B CA 1
ATOM 5355 C C . GLN B 1 339 ? 79.33592 -59.88400 -34.37723 1.000 23.97030 372 GLN B C 1
ATOM 5356 O O . GLN B 1 339 ? 79.90456 -59.90408 -35.47402 1.000 22.59472 372 GLN B O 1
ATOM 5362 N N . ILE B 1 340 ? 79.24614 -60.96072 -33.59153 1.000 22.69052 373 ILE B N 1
ATOM 5363 C CA . ILE B 1 340 ? 79.88568 -62.23305 -33.91633 1.000 22.37539 373 ILE B CA 1
ATOM 5364 C C . ILE B 1 340 ? 78.84400 -63.34586 -33.91749 1.000 24.71994 373 ILE B C 1
ATOM 5365 O O . ILE B 1 340 ? 77.73605 -63.20605 -33.39445 1.000 25.21095 373 ILE B O 1
ATOM 5370 N N . SER B 1 341 ? 79.24090 -64.48141 -34.48657 1.000 25.17676 374 SER B N 1
ATOM 5371 C CA . SER B 1 341 ? 78.35756 -65.63202 -34.58812 1.000 25.43858 374 SER B CA 1
ATOM 5372 C C . SER B 1 341 ? 78.01805 -66.19124 -33.20733 1.000 23.92956 374 SER B C 1
ATOM 5373 O O . SER B 1 341 ? 78.79357 -66.04367 -32.25889 1.000 24.63656 374 SER B O 1
ATOM 5376 N N . PRO B 1 342 ? 76.87076 -66.86827 -33.07580 1.000 26.66830 375 PRO B N 1
ATOM 5377 C CA . PRO B 1 342 ? 76.58897 -67.57701 -31.81539 1.000 26.52684 375 PRO B CA 1
ATOM 5378 C C . PRO B 1 342 ? 77.66684 -68.57758 -31.45057 1.000 27.43003 375 PRO B C 1
ATOM 5379 O O . PRO B 1 342 ? 77.98480 -68.73259 -30.26579 1.000 27.16174 375 PRO B O 1
ATOM 5383 N N . GLU B 1 343 ? 78.25359 -69.24445 -32.44781 1.000 25.78146 376 GLU B N 1
ATOM 5384 C CA . GLU B 1 343 ? 79.31283 -70.21826 -32.18796 1.000 28.13383 376 GLU B CA 1
ATOM 5385 C C . GLU B 1 343 ? 80.51729 -69.55661 -31.52491 1.000 27.34516 376 GLU B C 1
ATOM 5386 O O . GLU B 1 343 ? 81.04739 -70.05728 -30.52204 1.000 26.70327 376 GLU B O 1
ATOM 5392 N N . LEU B 1 344 ? 80.97382 -68.42796 -32.07619 1.000 25.64807 377 LEU B N 1
ATOM 5393 C CA . LEU B 1 344 ? 82.10789 -67.73736 -31.46521 1.000 24.18517 377 LEU B CA 1
ATOM 5394 C C . LEU B 1 344 ? 81.73450 -67.12403 -30.12031 1.000 23.79171 377 LEU B C 1
ATOM 5395 O O . LEU B 1 344 ? 82.57443 -67.06863 -29.21357 1.000 22.56455 377 LEU B O 1
ATOM 5400 N N . THR B 1 345 ? 80.48541 -66.66054 -29.97501 1.000 22.51727 378 THR B N 1
ATOM 5401 C CA . THR B 1 345 ? 80.04501 -66.04514 -28.72277 1.000 23.87577 378 THR B CA 1
ATOM 5402 C C . THR B 1 345 ? 80.26685 -66.97613 -27.53586 1.000 23.06529 378 THR B C 1
ATOM 5403 O O . THR B 1 345 ? 80.75306 -66.54359 -26.48406 1.000 22.25157 378 THR B O 1
ATOM 5407 N N . LYS B 1 346 ? 79.92742 -68.26054 -27.69301 1.000 23.85641 379 LYS B N 1
ATOM 5408 C CA . LYS B 1 346 ? 80.06682 -69.22530 -26.60508 1.000 23.70800 379 LYS B CA 1
ATOM 5409 C C . LYS B 1 346 ? 81.51196 -69.48788 -26.21182 1.000 25.12085 379 LYS B C 1
ATOM 5410 O O . LYS B 1 346 ? 81.73513 -70.12941 -25.18021 1.000 25.71008 379 LYS B O 1
ATOM 5416 N N . LYS B 1 347 ? 82.48577 -69.02416 -26.99549 1.000 22.84240 380 LYS B N 1
ATOM 5417 C CA . LYS B 1 347 ? 83.89368 -69.23966 -26.69751 1.000 21.55353 380 LYS B CA 1
ATOM 5418 C C . LYS B 1 347 ? 84.53001 -68.06762 -25.95983 1.000 23.81079 380 LYS B C 1
ATOM 5419 O O . LYS B 1 347 ? 85.73658 -68.10371 -25.67587 1.000 23.09524 380 LYS B O 1
ATOM 5425 N N . LEU B 1 348 ? 83.74510 -67.03927 -25.62873 1.000 21.76351 381 LEU B N 1
ATOM 5426 C CA . LEU B 1 348 ? 84.21920 -65.94132 -24.80772 1.000 22.50266 381 LEU B CA 1
ATOM 5427 C C . LEU B 1 348 ? 84.45288 -66.45040 -23.38164 1.000 22.51631 381 LEU B C 1
ATOM 5428 O O . LEU B 1 348 ? 84.04844 -67.56454 -23.03547 1.000 23.17683 381 LEU B O 1
ATOM 5433 N N . PRO B 1 349 ? 85.14080 -65.67356 -22.53780 1.000 21.92165 382 PRO B N 1
ATOM 5434 C CA . PRO B 1 349 ? 85.52291 -66.18692 -21.21525 1.000 21.71424 382 PRO B CA 1
ATOM 5435 C C . PRO B 1 349 ? 84.31950 -66.51564 -20.34001 1.000 22.21359 382 PRO B C 1
ATOM 5436 O O . PRO B 1 349 ? 83.31066 -65.80342 -20.33524 1.000 24.13891 382 PRO B O 1
ATOM 5440 N N . VAL B 1 350 ? 84.45083 -67.59804 -19.57011 1.000 21.81662 383 VAL B N 1
ATOM 5441 C CA . VAL B 1 350 ? 83.43408 -67.99541 -18.60603 1.000 22.87323 383 VAL B CA 1
ATOM 5442 C C . VAL B 1 350 ? 83.97516 -68.01527 -17.18459 1.000 23.83079 383 VAL B C 1
ATOM 5443 O O . VAL B 1 350 ? 83.26879 -68.42200 -16.25845 1.000 24.75523 383 VAL B O 1
ATOM 5447 N N . GLN B 1 351 ? 85.21662 -67.57355 -16.99352 1.000 22.38884 384 GLN B N 1
ATOM 5448 C CA . GLN B 1 351 ? 85.86373 -67.56269 -15.69275 1.000 22.70538 384 GLN B CA 1
ATOM 5449 C C . GLN B 1 351 ? 87.00824 -66.56371 -15.75423 1.000 24.96318 384 GLN B C 1
ATOM 5450 O O . GLN B 1 351 ? 87.48506 -66.21230 -16.83764 1.000 25.25333 384 GLN B O 1
ATOM 5456 N N . ASP B 1 352 ? 87.43119 -66.09793 -14.58138 1.000 24.46363 385 ASP B N 1
ATOM 5457 C CA . ASP B 1 352 ? 88.48205 -65.09221 -14.46379 1.000 23.72671 385 ASP B CA 1
ATOM 5458 C C . ASP B 1 352 ? 89.62034 -65.65941 -13.63150 1.000 23.26014 385 ASP B C 1
ATOM 5459 O O . ASP B 1 352 ? 89.43999 -65.93177 -12.44233 1.000 27.66473 385 ASP B O 1
ATOM 5464 N N . THR B 1 353 ? 90.79201 -65.83086 -14.24399 1.000 24.49737 386 THR B N 1
ATOM 5465 C CA . THR B 1 353 ? 91.94686 -66.34583 -13.51839 1.000 24.29984 386 THR B CA 1
ATOM 5466 C C . THR B 1 353 ? 92.96564 -65.26517 -13.17100 1.000 24.71825 386 THR B C 1
ATOM 5467 O O . THR B 1 353 ? 94.04373 -65.60013 -12.67219 1.000 23.10472 386 THR B O 1
ATOM 5471 N N . ILE B 1 354 ? 92.64881 -63.98930 -13.43277 1.000 22.06916 387 ILE B N 1
ATOM 5472 C CA . ILE B 1 354 ? 93.45202 -62.81557 -13.06919 1.000 22.02194 387 ILE B CA 1
ATOM 5473 C C . ILE B 1 354 ? 94.69292 -62.68715 -13.95166 1.000 20.98997 387 ILE B C 1
ATOM 5474 O O . ILE B 1 354 ? 94.96562 -61.61299 -14.50606 1.000 22.31693 387 ILE B O 1
ATOM 5479 N N . PHE B 1 355 ? 95.45544 -63.77096 -14.07489 1.000 19.79751 388 PHE B N 1
ATOM 5480 C CA . PHE B 1 355 ? 96.56003 -63.87266 -15.01850 1.000 21.51220 388 PHE B CA 1
ATOM 5481 C C . PHE B 1 355 ? 96.13927 -64.72365 -16.21090 1.000 21.98341 388 PHE B C 1
ATOM 5482 O O . PHE B 1 355 ? 95.19835 -65.50979 -16.13842 1.000 24.06348 388 PHE B O 1
ATOM 5490 N N . SER B 1 356 ? 96.85820 -64.56795 -17.31616 1.000 22.12517 389 SER B N 1
ATOM 5491 C CA . SER B 1 356 ? 96.72430 -65.47172 -18.44967 1.000 22.70409 389 SER B CA 1
ATOM 5492 C C . SER B 1 356 ? 98.08544 -66.09397 -18.69894 1.000 24.50053 389 SER B C 1
ATOM 5493 O O . SER B 1 356 ? 99.09480 -65.37855 -18.73960 1.000 22.61740 389 SER B O 1
ATOM 5496 N N . LEU B 1 357 ? 98.11491 -67.43136 -18.81894 1.000 23.49894 390 LEU B N 1
ATOM 5497 C CA . LEU B 1 357 ? 99.33051 -68.13938 -19.18000 1.000 24.75363 390 LEU B CA 1
ATOM 5498 C C . LEU B 1 357 ? 99.58033 -68.02117 -20.68118 1.000 23.47783 390 LEU B C 1
ATOM 5499 O O . LEU B 1 357 ? 98.63514 -67.84914 -21.45432 1.000 24.83379 390 LEU B O 1
ATOM 5504 N N . PRO B 1 358 ? 100.84049 -68.11024 -21.11359 1.000 24.63803 391 PRO B N 1
ATOM 5505 C CA . PRO B 1 358 ? 101.13839 -68.05566 -22.55229 1.000 24.24184 391 PRO B CA 1
ATOM 5506 C C . PRO B 1 358 ? 100.31959 -69.08022 -23.32788 1.000 26.35624 391 PRO B C 1
ATOM 5507 O O . PRO B 1 358 ? 100.19019 -70.23604 -22.91963 1.000 25.78035 391 PRO B O 1
ATOM 5511 N N . THR B 1 359 ? 99.74792 -68.64104 -24.44852 1.000 25.77432 392 THR B N 1
ATOM 5512 C CA . THR B 1 359 ? 98.97751 -69.50631 -25.32988 1.000 24.75399 392 THR B CA 1
ATOM 5513 C C . THR B 1 359 ? 99.68610 -69.79648 -26.64084 1.000 26.79626 392 THR B C 1
ATOM 5514 O O . THR B 1 359 ? 99.25523 -70.69506 -27.37162 1.000 28.39541 392 THR B O 1
ATOM 5518 N N . GLN B 1 360 ? 100.74558 -69.06599 -26.95586 1.000 26.19563 393 GLN B N 1
ATOM 5519 C CA . GLN B 1 360 ? 101.42574 -69.21939 -28.23663 1.000 27.56123 393 GLN B CA 1
ATOM 5520 C C . GLN B 1 360 ? 102.27086 -70.48497 -28.27786 1.000 28.30236 393 GLN B C 1
ATOM 5521 O O . GLN B 1 360 ? 103.21583 -70.61623 -27.48936 1.000 27.88692 393 GLN B O 1
ATOM 5527 N N . PRO B 1 361 ? 101.97350 -71.43778 -29.18125 1.000 28.66569 394 PRO B N 1
ATOM 5528 C CA . PRO B 1 361 ? 102.78682 -72.64118 -29.36827 1.000 27.79157 394 PRO B CA 1
ATOM 5529 C C . PRO B 1 361 ? 104.04376 -72.34956 -30.17983 1.000 33.12598 394 PRO B C 1
ATOM 5530 O O . PRO B 1 361 ? 104.98455 -73.14474 -30.18758 1.000 33.95975 394 PRO B O 1
ATOM 5535 N N A TRP C 1 6 ? 55.65344 -11.05828 -16.98403 0.546 38.89471 39 TRP C N 1
ATOM 5536 N N B TRP C 1 6 ? 55.56500 -11.06986 -16.62539 0.454 38.28158 39 TRP C N 1
ATOM 5537 C CA A TRP C 1 6 ? 55.85485 -11.23402 -15.54954 0.546 34.16928 39 TRP C CA 1
ATOM 5538 C CA B TRP C 1 6 ? 56.06001 -11.42319 -15.29831 0.454 33.32516 39 TRP C CA 1
ATOM 5539 C C A TRP C 1 6 ? 56.46379 -9.97527 -14.92929 0.546 33.57110 39 TRP C C 1
ATOM 5540 C C B TRP C 1 6 ? 56.57876 -10.21275 -14.51021 0.454 33.50651 39 TRP C C 1
ATOM 5541 O O A TRP C 1 6 ? 57.60552 -9.60312 -15.21794 0.546 33.69249 39 TRP C O 1
ATOM 5542 O O B TRP C 1 6 ? 57.78498 -10.09949 -14.27979 0.454 30.93000 39 TRP C O 1
ATOM 5563 N N . ARG C 1 7 ? 55.68429 -9.32252 -14.07841 1.000 32.56269 40 ARG C N 1
ATOM 5564 C CA . ARG C 1 7 ? 56.12706 -8.15598 -13.32236 1.000 28.96459 40 ARG C CA 1
ATOM 5565 C C . ARG C 1 7 ? 56.66446 -8.57512 -11.95811 1.000 29.01071 40 ARG C C 1
ATOM 5566 O O . ARG C 1 7 ? 56.21606 -9.55956 -11.36789 1.000 28.64825 40 ARG C O 1
ATOM 5574 N N . SER C 1 8 ? 57.62959 -7.80885 -11.45281 1.000 25.73742 41 SER C N 1
ATOM 5575 C CA . SER C 1 8 ? 58.21167 -8.03991 -10.13751 1.000 24.44168 41 SER C CA 1
ATOM 5576 C C . SER C 1 8 ? 58.19232 -6.73388 -9.35083 1.000 23.92695 41 SER C C 1
ATOM 5577 O O . SER C 1 8 ? 58.04807 -5.64702 -9.91837 1.000 26.24402 41 SER C O 1
ATOM 5580 N N . LEU C 1 9 ? 58.36098 -6.84801 -8.02858 1.000 23.25512 42 LEU C N 1
ATOM 5581 C CA . LEU C 1 9 ? 58.37999 -5.64960 -7.19083 1.000 23.53887 42 LEU C CA 1
ATOM 5582 C C . LEU C 1 9 ? 59.55752 -4.74509 -7.53199 1.000 23.42078 42 LEU C C 1
ATOM 5583 O O . LEU C 1 9 ? 59.44399 -3.51065 -7.45020 1.000 23.64891 42 LEU C O 1
ATOM 5588 N N . SER C 1 10 ? 60.69313 -5.33671 -7.90679 1.000 22.39580 43 SER C N 1
ATOM 5589 C CA . SER C 1 10 ? 61.90972 -4.59730 -8.21248 1.000 23.44031 43 SER C CA 1
ATOM 5590 C C . SER C 1 10 ? 61.99118 -4.13150 -9.65853 1.000 25.28637 43 SER C C 1
ATOM 5591 O O . SER C 1 10 ? 62.83310 -3.27925 -9.96447 1.000 24.31127 43 SER C O 1
ATOM 5594 N N . ASN C 1 11 ? 61.13451 -4.66794 -10.53487 1.000 23.45016 44 ASN C N 1
ATOM 5595 C CA A ASN C 1 11 ? 61.22942 -4.48943 -11.98602 0.554 24.04837 44 ASN C CA 1
ATOM 5596 C CA B ASN C 1 11 ? 61.24437 -4.46813 -11.98159 0.446 24.06013 44 ASN C CA 1
ATOM 5597 C C . ASN C 1 11 ? 62.58646 -4.96371 -12.51600 1.000 24.35753 44 ASN C C 1
ATOM 5598 O O . ASN C 1 11 ? 63.13296 -4.40646 -13.47090 1.000 23.70727 44 ASN C O 1
ATOM 5607 N N . VAL C 1 12 ? 63.11186 -6.03342 -11.90963 1.000 24.26749 45 VAL C N 1
ATOM 5608 C CA . VAL C 1 12 ? 64.35868 -6.63953 -12.37068 1.000 24.10609 45 VAL C CA 1
ATOM 5609 C C . VAL C 1 12 ? 64.26162 -6.98583 -13.85390 1.000 25.79695 45 VAL C C 1
ATOM 5610 O O . VAL C 1 12 ? 63.20753 -7.40028 -14.35296 1.000 25.06583 45 VAL C O 1
ATOM 5614 N N . VAL C 1 13 ? 65.35710 -6.76539 -14.57717 1.000 23.43381 46 VAL C N 1
ATOM 5615 C CA . VAL C 1 13 ? 65.47502 -7.25778 -15.94635 1.000 23.49962 46 VAL C CA 1
ATOM 5616 C C . VAL C 1 13 ? 65.77585 -8.75391 -15.87423 1.000 25.90788 46 VAL C C 1
ATOM 5617 O O . VAL C 1 13 ? 66.88136 -9.16019 -15.50312 1.000 24.12676 46 VAL C O 1
ATOM 5621 N N . TRP C 1 14 ? 64.78364 -9.57888 -16.21235 1.000 24.28715 47 TRP C N 1
ATOM 5622 C CA . TRP C 1 14 ? 64.94865 -11.02290 -16.09513 1.000 23.33002 47 TRP C CA 1
ATOM 5623 C C . TRP C 1 14 ? 66.13253 -11.49057 -16.92625 1.000 22.44482 47 TRP C C 1
ATOM 5624 O O . TRP C 1 14 ? 66.24764 -11.14834 -18.10656 1.000 25.14436 47 TRP C O 1
ATOM 5635 N N . GLY C 1 15 ? 67.01858 -12.26553 -16.30242 1.000 23.53948 48 GLY C N 1
ATOM 5636 C CA . GLY C 1 15 ? 68.15895 -12.83034 -16.98705 1.000 22.61957 48 GLY C CA 1
ATOM 5637 C C . GLY C 1 15 ? 69.37986 -11.93894 -17.06316 1.000 25.83652 48 GLY C C 1
ATOM 5638 O O . GLY C 1 15 ? 70.44432 -12.41567 -17.48521 1.000 24.12158 48 GLY C O 1
ATOM 5639 N N . LYS C 1 16 ? 69.26216 -10.66115 -16.69524 1.000 22.65941 49 LYS C N 1
ATOM 5640 C CA . LYS C 1 16 ? 70.41070 -9.76472 -16.76867 1.000 23.31526 49 LYS C CA 1
ATOM 5641 C C . LYS C 1 16 ? 71.52633 -10.26692 -15.85889 1.000 27.11202 49 LYS C C 1
ATOM 5642 O O . LYS C 1 16 ? 71.28108 -10.60997 -14.69745 1.000 25.73910 49 LYS C O 1
ATOM 5648 N N . ASP C 1 17 ? 72.74364 -10.33440 -16.40783 1.000 24.69671 50 ASP C N 1
ATOM 5649 C CA . ASP C 1 17 ? 73.96105 -10.70168 -15.68660 1.000 29.62204 50 ASP C CA 1
ATOM 5650 C C . ASP C 1 17 ? 73.96426 -12.15225 -15.21701 1.000 27.22333 50 ASP C C 1
ATOM 5651 O O . ASP C 1 17 ? 74.69304 -12.48722 -14.28055 1.000 29.26827 50 ASP C O 1
ATOM 5656 N N . LEU C 1 18 ? 73.18191 -13.01943 -15.85026 1.000 23.67977 51 LEU C N 1
ATOM 5657 C CA . LEU C 1 18 ? 73.07510 -14.41938 -15.46063 1.000 23.49568 51 LEU C CA 1
ATOM 5658 C C . LEU C 1 18 ? 73.23621 -15.31921 -16.67404 1.000 25.57480 51 LEU C C 1
ATOM 5659 O O . LEU C 1 18 ? 72.90788 -14.92805 -17.79851 1.000 25.72232 51 LEU C O 1
ATOM 5664 N N . PRO C 1 19 ? 73.72437 -16.53569 -16.47170 1.000 23.91471 52 PRO C N 1
ATOM 5665 C CA . PRO C 1 19 ? 73.70091 -17.52819 -17.54776 1.000 24.32016 52 PRO C CA 1
ATOM 5666 C C . PRO C 1 19 ? 72.28075 -18.01679 -17.77396 1.000 23.93068 52 PRO C C 1
ATOM 5667 O O . PRO C 1 19 ? 71.38450 -17.81921 -16.95125 1.000 25.35759 52 PRO C O 1
ATOM 5671 N N . ALA C 1 20 ? 72.08169 -18.67349 -18.91121 1.000 23.16498 53 ALA C N 1
ATOM 5672 C CA . ALA C 1 20 ? 70.81833 -19.35810 -19.15023 1.000 24.08225 53 ALA C CA 1
ATOM 5673 C C . ALA C 1 20 ? 70.63128 -20.46689 -18.12276 1.000 21.93230 53 ALA C C 1
ATOM 5674 O O . ALA C 1 20 ? 71.57116 -21.19768 -17.81159 1.000 24.18008 53 ALA C O 1
ATOM 5676 N N . PHE C 1 21 ? 69.41793 -20.57278 -17.57376 1.000 21.34674 54 PHE C N 1
ATOM 5677 C CA . PHE C 1 21 ? 69.06582 -21.70858 -16.72751 1.000 22.21630 54 PHE C CA 1
ATOM 5678 C C . PHE C 1 21 ? 68.19279 -22.72085 -17.45379 1.000 20.78437 54 PHE C C 1
ATOM 5679 O O . PHE C 1 21 ? 67.77556 -23.71404 -16.84685 1.000 22.02680 54 PHE C O 1
ATOM 5687 N N . THR C 1 22 ? 67.90926 -22.49998 -18.73208 1.000 20.19655 55 THR C N 1
ATOM 5688 C CA . THR C 1 22 ? 67.17577 -23.47263 -19.52895 1.000 21.81375 55 THR C CA 1
ATOM 5689 C C . THR C 1 22 ? 67.87383 -23.65414 -20.86283 1.000 25.44441 55 THR C C 1
ATOM 5690 O O . THR C 1 22 ? 68.57574 -22.75913 -21.34436 1.000 23.26750 55 THR C O 1
ATOM 5694 N N . TYR C 1 23 ? 67.66430 -24.82652 -21.45417 1.000 21.89592 56 TYR C N 1
ATOM 5695 C CA . TYR C 1 23 ? 68.25016 -25.18071 -22.73562 1.000 24.48245 56 TYR C CA 1
ATOM 5696 C C . TYR C 1 23 ? 67.17508 -25.78884 -23.62704 1.000 24.45044 56 TYR C C 1
ATOM 5697 O O . TYR C 1 23 ? 66.39012 -26.62847 -23.17565 1.000 23.14585 56 TYR C O 1
ATOM 5706 N N . ALA C 1 24 ? 67.13587 -25.35557 -24.89039 1.000 23.28607 57 ALA C N 1
ATOM 5707 C CA . ALA C 1 24 ? 66.13438 -25.82083 -25.85674 1.000 25.96277 57 ALA C CA 1
ATOM 5708 C C . ALA C 1 24 ? 66.51381 -27.20156 -26.40282 1.000 24.33768 57 ALA C C 1
ATOM 5709 O O . ALA C 1 24 ? 66.73823 -27.40232 -27.59530 1.000 25.75262 57 ALA C O 1
ATOM 5711 N N . PHE C 1 25 ? 66.58464 -28.16376 -25.47710 1.000 22.75318 58 PHE C N 1
ATOM 5712 C CA . PHE C 1 25 ? 66.97010 -29.53568 -25.81345 1.000 24.37413 58 PHE C CA 1
ATOM 5713 C C . PHE C 1 25 ? 66.00532 -30.16744 -26.81338 1.000 26.88244 58 PHE C C 1
ATOM 5714 O O . PHE C 1 25 ? 66.39638 -31.05485 -27.58261 1.000 24.66065 58 PHE C O 1
ATOM 5722 N N . SER C 1 26 ? 64.74177 -29.72969 -26.81625 1.000 24.23720 59 SER C N 1
ATOM 5723 C CA . SER C 1 26 ? 63.77804 -30.25809 -27.77565 1.000 24.59891 59 SER C CA 1
ATOM 5724 C C . SER C 1 26 ? 64.22011 -30.02219 -29.21344 1.000 28.28805 59 SER C C 1
ATOM 5725 O O . SER C 1 26 ? 63.82319 -30.77201 -30.11242 1.000 30.61629 59 SER C O 1
ATOM 5728 N N . LYS C 1 27 ? 65.02896 -28.99027 -29.45336 1.000 27.45369 60 LYS C N 1
ATOM 5729 C CA . LYS C 1 27 ? 65.47201 -28.64122 -30.79634 1.000 27.33713 60 LYS C CA 1
ATOM 5730 C C . LYS C 1 27 ? 66.84907 -29.20318 -31.13820 1.000 27.52306 60 LYS C C 1
ATOM 5731 O O . LYS C 1 27 ? 67.29176 -29.06787 -32.28316 1.000 31.18500 60 LYS C O 1
ATOM 5737 N N . THR C 1 28 ? 67.51932 -29.83891 -30.18979 1.000 26.18415 61 THR C N 1
ATOM 5738 C CA . THR C 1 28 ? 68.82713 -30.43704 -30.45495 1.000 27.11010 61 THR C CA 1
ATOM 5739 C C . THR C 1 28 ? 68.67917 -31.63030 -31.39421 1.000 29.94580 61 THR C C 1
ATOM 5740 O O . THR C 1 28 ? 67.87020 -32.52526 -31.12401 1.000 29.61954 61 THR C O 1
ATOM 5744 N N . PRO C 1 29 ? 69.42858 -31.68579 -32.49346 1.000 27.19868 62 PRO C N 1
ATOM 5745 C CA . PRO C 1 29 ? 69.25256 -32.79124 -33.44249 1.000 28.08028 62 PRO C CA 1
ATOM 5746 C C . PRO C 1 29 ? 69.74064 -34.11552 -32.87873 1.000 30.25398 62 PRO C C 1
ATOM 5747 O O . PRO C 1 29 ? 70.69114 -34.18146 -32.09565 1.000 27.62266 62 PRO C O 1
ATOM 5751 N N . LEU C 1 30 ? 69.06537 -35.17909 -33.29435 1.000 27.04778 63 LEU C N 1
ATOM 5752 C CA . LEU C 1 30 ? 69.45165 -36.52699 -32.91099 1.000 27.18677 63 LEU C CA 1
ATOM 5753 C C . LEU C 1 30 ? 70.64666 -36.99292 -33.73349 1.000 27.98244 63 LEU C C 1
ATOM 5754 O O . LEU C 1 30 ? 70.81580 -36.61505 -34.89538 1.000 30.69378 63 LEU C O 1
ATOM 5759 N N . VAL C 1 31 ? 71.48604 -37.81341 -33.11267 1.000 28.27930 64 VAL C N 1
ATOM 5760 C CA . VAL C 1 31 ? 72.50046 -38.58470 -33.82094 1.000 27.53289 64 VAL C CA 1
ATOM 5761 C C . VAL C 1 31 ? 71.92622 -39.97719 -34.03292 1.000 27.65306 64 VAL C C 1
ATOM 5762 O O . VAL C 1 31 ? 71.42637 -40.59262 -33.08549 1.000 27.35622 64 VAL C O 1
ATOM 5766 N N . LEU C 1 32 ? 71.98235 -40.46899 -35.26768 1.000 27.61863 65 LEU C N 1
ATOM 5767 C CA . LEU C 1 32 ? 71.29075 -41.69619 -35.65254 1.000 26.90847 65 LEU C CA 1
ATOM 5768 C C . LEU C 1 32 ? 72.25936 -42.87130 -35.73060 1.000 30.75780 65 LEU C C 1
ATOM 5769 O O . LEU C 1 32 ? 73.32193 -42.76730 -36.35317 1.000 31.37434 65 LEU C O 1
ATOM 5774 N N . TYR C 1 33 ? 71.87534 -43.99035 -35.12072 1.000 27.86943 66 TYR C N 1
ATOM 5775 C CA . TYR C 1 33 ? 72.62479 -45.23903 -35.18876 1.000 27.08008 66 TYR C CA 1
ATOM 5776 C C . TYR C 1 33 ? 71.72752 -46.33809 -35.73738 1.000 29.89008 66 TYR C C 1
ATOM 5777 O O . TYR C 1 33 ? 70.52907 -46.14339 -35.94888 1.000 28.98038 66 TYR C O 1
ATOM 5786 N N . ASP C 1 34 ? 72.32532 -47.50174 -36.00331 1.000 31.00756 67 ASP C N 1
ATOM 5787 C CA . ASP C 1 34 ? 71.55896 -48.63347 -36.52321 1.000 32.32706 67 ASP C CA 1
ATOM 5788 C C . ASP C 1 34 ? 70.81145 -49.24820 -35.35187 1.000 31.22677 67 ASP C C 1
ATOM 5789 O O . ASP C 1 34 ? 71.32700 -50.10915 -34.63776 1.000 30.50087 67 ASP C O 1
ATOM 5794 N N . GLY C 1 35 ? 69.58261 -48.78837 -35.14006 1.000 31.12060 68 GLY C N 1
ATOM 5795 C CA . GLY C 1 35 ? 68.76717 -49.27897 -34.04994 1.000 29.71669 68 GLY C CA 1
ATOM 5796 C C . GLY C 1 35 ? 68.57337 -48.31313 -32.90188 1.000 27.59627 68 GLY C C 1
ATOM 5797 O O . GLY C 1 35 ? 67.91569 -48.67799 -31.92277 1.000 28.50274 68 GLY C O 1
ATOM 5798 N N . GLY C 1 36 ? 69.11319 -47.10083 -32.97051 1.000 25.70812 69 GLY C N 1
ATOM 5799 C CA . GLY C 1 36 ? 68.91750 -46.18150 -31.86177 1.000 24.57882 69 GLY C CA 1
ATOM 5800 C C . GLY C 1 36 ? 69.28987 -44.76759 -32.24114 1.000 24.18220 69 GLY C C 1
ATOM 5801 O O . GLY C 1 36 ? 69.83467 -44.50948 -33.31827 1.000 25.43935 69 GLY C O 1
ATOM 5802 N N . THR C 1 37 ? 68.94702 -43.84134 -31.34341 1.000 23.18367 70 THR C N 1
ATOM 5803 C CA . THR C 1 37 ? 69.24152 -42.42314 -31.52320 1.000 22.47743 70 THR C CA 1
ATOM 5804 C C . THR C 1 37 ? 69.68366 -41.83544 -30.19220 1.000 24.45929 70 THR C C 1
ATOM 5805 O O . THR C 1 37 ? 69.36317 -42.36378 -29.12180 1.000 24.80094 70 THR C O 1
ATOM 5809 N N . THR C 1 38 ? 70.42088 -40.72538 -30.25273 1.000 23.01450 71 THR C N 1
ATOM 5810 C CA . THR C 1 38 ? 70.82135 -40.09354 -29.00145 1.000 22.04829 71 THR C CA 1
ATOM 5811 C C . THR C 1 38 ? 71.15056 -38.62108 -29.22593 1.000 24.36678 71 THR C C 1
ATOM 5812 O O . THR C 1 38 ? 71.46075 -38.19311 -30.33729 1.000 24.51780 71 THR C O 1
ATOM 5816 N N . LYS C 1 39 ? 71.05988 -37.85042 -28.14244 1.000 20.67351 72 LYS C N 1
ATOM 5817 C CA . LYS C 1 39 ? 71.48910 -36.45492 -28.10879 1.000 20.80279 72 LYS C CA 1
ATOM 5818 C C . LYS C 1 39 ? 71.79772 -36.12567 -26.65613 1.000 21.61146 72 LYS C C 1
ATOM 5819 O O . LYS C 1 39 ? 71.38933 -36.85525 -25.74599 1.000 23.53399 72 LYS C O 1
ATOM 5825 N N . GLN C 1 40 ? 72.51437 -35.02083 -26.43436 1.000 19.93181 73 GLN C N 1
ATOM 5826 C CA . GLN C 1 40 ? 72.97946 -34.75745 -25.07841 1.000 19.30303 73 GLN C CA 1
ATOM 5827 C C . GLN C 1 40 ? 73.12557 -33.26607 -24.81089 1.000 20.55566 73 GLN C C 1
ATOM 5828 O O . GLN C 1 40 ? 73.26662 -32.44717 -25.72835 1.000 21.04212 73 GLN C O 1
ATOM 5834 N N . VAL C 1 41 ? 73.09804 -32.92794 -23.52033 1.000 20.48562 74 VAL C N 1
ATOM 5835 C CA . VAL C 1 41 ? 73.22500 -31.54535 -23.06892 1.000 21.42645 74 VAL C CA 1
ATOM 5836 C C . VAL C 1 41 ? 74.07720 -31.53667 -21.80125 1.000 21.97312 74 VAL C C 1
ATOM 5837 O O . VAL C 1 41 ? 73.77434 -32.23837 -20.83051 1.000 22.32705 74 VAL C O 1
ATOM 5841 N N . GLY C 1 42 ? 75.15359 -30.75812 -21.81660 1.000 22.25611 75 GLY C N 1
ATOM 5842 C CA . GLY C 1 42 ? 76.07589 -30.67073 -20.70006 1.000 21.02803 75 GLY C CA 1
ATOM 5843 C C . GLY C 1 42 ? 76.78532 -29.32918 -20.75417 1.000 23.13107 75 GLY C C 1
ATOM 5844 O O . GLY C 1 42 ? 76.31174 -28.42286 -21.45046 1.000 22.25930 75 GLY C O 1
ATOM 5845 N N . THR C 1 43 ? 77.91628 -29.17971 -20.05495 1.000 22.91496 76 THR C N 1
ATOM 5846 C CA . THR C 1 43 ? 78.57878 -27.87295 -20.01874 1.000 23.88806 76 THR C CA 1
ATOM 5847 C C . THR C 1 43 ? 79.02909 -27.41409 -21.40002 1.000 24.48559 76 THR C C 1
ATOM 5848 O O . THR C 1 43 ? 79.18578 -26.20673 -21.62076 1.000 25.22728 76 THR C O 1
ATOM 5852 N N . TYR C 1 44 ? 79.23690 -28.35021 -22.32875 1.000 24.33252 77 TYR C N 1
ATOM 5853 C CA . TYR C 1 44 ? 79.73593 -28.01140 -23.65849 1.000 28.19447 77 TYR C CA 1
ATOM 5854 C C . TYR C 1 44 ? 78.72138 -27.22114 -24.47700 1.000 29.93057 77 TYR C C 1
ATOM 5855 O O . TYR C 1 44 ? 79.11633 -26.47341 -25.37743 1.000 31.37346 77 TYR C O 1
ATOM 5864 N N . ASN C 1 45 ? 77.41887 -27.37639 -24.20981 1.000 25.72850 78 ASN C N 1
ATOM 5865 C CA . ASN C 1 45 ? 76.42156 -26.54678 -24.88024 1.000 27.70246 78 ASN C CA 1
ATOM 5866 C C . ASN C 1 45 ? 75.51748 -25.77755 -23.92379 1.000 27.58025 78 ASN C C 1
ATOM 5867 O O . ASN C 1 45 ? 74.75954 -24.90956 -24.37709 1.000 27.36805 78 ASN C O 1
ATOM 5872 N N . PHE C 1 46 ? 75.63658 -26.00670 -22.61907 1.000 23.75594 79 PHE C N 1
ATOM 5873 C CA . PHE C 1 46 ? 74.72905 -25.44801 -21.61235 1.000 23.96710 79 PHE C CA 1
ATOM 5874 C C . PHE C 1 46 ? 75.61066 -25.10408 -20.42070 1.000 23.58405 79 PHE C C 1
ATOM 5875 O O . PHE C 1 46 ? 75.69409 -25.86219 -19.44630 1.000 22.13517 79 PHE C O 1
ATOM 5883 N N . PRO C 1 47 ? 76.30612 -23.95913 -20.47616 1.000 23.89262 80 PRO C N 1
ATOM 5884 C CA . PRO C 1 47 ? 77.44095 -23.72116 -19.56030 1.000 23.69563 80 PRO C CA 1
ATOM 5885 C C . PRO C 1 47 ? 77.10693 -23.79221 -18.07938 1.000 24.54713 80 PRO C C 1
ATOM 5886 O O . PRO C 1 47 ? 77.97390 -24.17292 -17.27952 1.000 25.73496 80 PRO C O 1
ATOM 5890 N N . VAL C 1 48 ? 75.88676 -23.43287 -17.67802 1.000 22.11004 81 VAL C N 1
ATOM 5891 C CA . VAL C 1 48 ? 75.56041 -23.43074 -16.25830 1.000 22.98306 81 VAL C CA 1
ATOM 5892 C C . VAL C 1 48 ? 75.55189 -24.83565 -15.66998 1.000 20.37251 81 VAL C C 1
ATOM 5893 O O . VAL C 1 48 ? 75.68427 -24.99022 -14.45015 1.000 22.38814 81 VAL C O 1
ATOM 5897 N N . SER C 1 49 ? 75.42905 -25.86317 -16.51123 1.000 20.42394 82 SER C N 1
ATOM 5898 C CA . SER C 1 49 ? 75.07066 -27.21577 -16.07242 1.000 19.72773 82 SER C CA 1
ATOM 5899 C C . SER C 1 49 ? 76.29651 -28.00886 -15.60374 1.000 21.66930 82 SER C C 1
ATOM 5900 O O . SER C 1 49 ? 76.63305 -29.06191 -16.13985 1.000 23.45237 82 SER C O 1
ATOM 5903 N N . LYS C 1 50 ? 76.93835 -27.49802 -14.54949 1.000 21.65905 83 LYS C N 1
ATOM 5904 C CA . LYS C 1 50 ? 78.23513 -28.03204 -14.14363 1.000 22.55394 83 LYS C CA 1
ATOM 5905 C C . LYS C 1 50 ? 78.12057 -29.37087 -13.43210 1.000 23.79281 83 LYS C C 1
ATOM 5906 O O . LYS C 1 50 ? 79.00273 -30.22879 -13.58584 1.000 24.77892 83 LYS C O 1
ATOM 5912 N N . GLY C 1 51 ? 77.05919 -29.57250 -12.65939 1.000 20.89848 84 GLY C N 1
ATOM 5913 C CA . GLY C 1 51 ? 76.97100 -30.75388 -11.81613 1.000 22.07710 84 GLY C CA 1
ATOM 5914 C C . GLY C 1 51 ? 76.41524 -31.99277 -12.48996 1.000 21.92809 84 GLY C C 1
ATOM 5915 O O . GLY C 1 51 ? 76.69069 -33.11586 -12.04157 1.000 20.91008 84 GLY C O 1
ATOM 5916 N N . MET C 1 52 ? 75.65327 -31.82016 -13.57162 1.000 20.31221 85 MET C N 1
ATOM 5917 C CA . MET C 1 52 ? 74.98919 -32.95755 -14.19479 1.000 20.54330 85 MET C CA 1
ATOM 5918 C C . MET C 1 52 ? 74.90186 -32.70777 -15.69294 1.000 21.99167 85 MET C C 1
ATOM 5919 O O . MET C 1 52 ? 74.79411 -31.56021 -16.13999 1.000 21.74152 85 MET C O 1
ATOM 5924 N N . ALA C 1 53 ? 74.98118 -33.78533 -16.46457 1.000 19.35181 86 ALA C N 1
ATOM 5925 C CA . ALA C 1 53 ? 74.69293 -33.75992 -17.89098 1.000 20.10184 86 ALA C CA 1
ATOM 5926 C C . ALA C 1 53 ? 73.54350 -34.71612 -18.16679 1.000 20.30460 86 ALA C C 1
ATOM 5927 O O . ALA C 1 53 ? 73.35854 -35.70547 -17.44744 1.000 19.75577 86 ALA C O 1
ATOM 5929 N N . GLY C 1 54 ? 72.78300 -34.42523 -19.21134 1.000 18.38475 87 GLY C N 1
ATOM 5930 C CA . GLY C 1 54 ? 71.64233 -35.24841 -19.59729 1.000 19.77167 87 GLY C CA 1
ATOM 5931 C C . GLY C 1 54 ? 71.79432 -35.82404 -20.99197 1.000 20.25852 87 GLY C C 1
ATOM 5932 O O . GLY C 1 54 ? 72.32282 -35.16671 -21.88918 1.000 21.98476 87 GLY C O 1
ATOM 5933 N N . VAL C 1 55 ? 71.31247 -37.05486 -21.17017 1.000 19.88547 88 VAL C N 1
ATOM 5934 C CA . VAL C 1 55 ? 71.36167 -37.75100 -22.44918 1.000 19.69878 88 VAL C CA 1
ATOM 5935 C C . VAL C 1 55 ? 69.96905 -38.29707 -22.73966 1.000 21.22878 88 VAL C C 1
ATOM 5936 O O . VAL C 1 55 ? 69.35731 -38.93504 -21.87783 1.000 22.36339 88 VAL C O 1
ATOM 5940 N N . TYR C 1 56 ? 69.45990 -38.02946 -23.93271 1.000 19.63494 89 TYR C N 1
ATOM 5941 C CA . TYR C 1 56 ? 68.27789 -38.71219 -24.43356 1.000 22.29112 89 TYR C CA 1
ATOM 5942 C C . TYR C 1 56 ? 68.74552 -39.87688 -25.28869 1.000 21.72627 89 TYR C C 1
ATOM 5943 O O . TYR C 1 56 ? 69.67977 -39.72649 -26.08137 1.000 21.81767 89 TYR C O 1
ATOM 5952 N N . MET C 1 57 ? 68.08062 -41.02790 -25.15295 1.000 20.06198 90 MET C N 1
ATOM 5953 C CA . MET C 1 57 ? 68.44785 -42.17195 -25.97842 1.000 20.53646 90 MET C CA 1
ATOM 5954 C C . MET C 1 57 ? 67.22072 -43.01368 -26.27799 1.000 22.91600 90 MET C C 1
ATOM 5955 O O . MET C 1 57 ? 66.31866 -43.13335 -25.44815 1.000 22.11756 90 MET C O 1
ATOM 5960 N N . SER C 1 58 ? 67.17448 -43.54805 -27.49296 1.000 20.63025 91 SER C N 1
ATOM 5961 C CA . SER C 1 58 ? 66.14142 -44.49166 -27.88138 1.000 23.28854 91 SER C CA 1
ATOM 5962 C C . SER C 1 58 ? 66.80688 -45.75276 -28.40919 1.000 24.48904 91 SER C C 1
ATOM 5963 O O . SER C 1 58 ? 67.89536 -45.69698 -28.98452 1.000 22.32158 91 SER C O 1
ATOM 5966 N N . LEU C 1 59 ? 66.14266 -46.89025 -28.20167 1.000 22.06132 92 LEU C N 1
ATOM 5967 C CA . LEU C 1 59 ? 66.60295 -48.16973 -28.72890 1.000 23.58397 92 LEU C CA 1
ATOM 5968 C C . LEU C 1 59 ? 65.43478 -48.92453 -29.33881 1.000 25.66221 92 LEU C C 1
ATOM 5969 O O . LEU C 1 59 ? 64.40369 -49.11480 -28.68687 1.000 24.53291 92 LEU C O 1
ATOM 5974 N N . GLU C 1 60 ? 65.61578 -49.36634 -30.57903 1.000 24.90192 93 GLU C N 1
ATOM 5975 C CA . GLU C 1 60 ? 64.64454 -50.20499 -31.25801 1.000 26.49632 93 GLU C CA 1
ATOM 5976 C C . GLU C 1 60 ? 64.64690 -51.60480 -30.63612 1.000 26.13134 93 GLU C C 1
ATOM 5977 O O . GLU C 1 60 ? 65.59039 -51.98122 -29.93697 1.000 23.93952 93 GLU C O 1
ATOM 5983 N N . PRO C 1 61 ? 63.60156 -52.39589 -30.86628 1.000 27.14002 94 PRO C N 1
ATOM 5984 C CA . PRO C 1 61 ? 63.59295 -53.76159 -30.32127 1.000 25.92180 94 PRO C CA 1
ATOM 5985 C C . PRO C 1 61 ? 64.80374 -54.56313 -30.78649 1.000 27.27694 94 PRO C C 1
ATOM 5986 O O . PRO C 1 61 ? 65.09946 -54.64438 -31.98267 1.000 29.59416 94 PRO C O 1
ATOM 5990 N N . GLY C 1 62 ? 65.50323 -55.15711 -29.82741 1.000 26.82087 95 GLY C N 1
ATOM 5991 C CA . GLY C 1 62 ? 66.68596 -55.94057 -30.13339 1.000 25.63685 95 GLY C CA 1
ATOM 5992 C C . GLY C 1 62 ? 67.94399 -55.13765 -30.38781 1.000 27.29064 95 GLY C C 1
ATOM 5993 O O . GLY C 1 62 ? 68.99883 -55.73893 -30.63792 1.000 27.65124 95 GLY C O 1
ATOM 5994 N N . ALA C 1 63 ? 67.87342 -53.80710 -30.33871 1.000 23.68426 96 ALA C N 1
ATOM 5995 C CA . ALA C 1 63 ? 69.05760 -52.96749 -30.45150 1.000 24.88432 96 ALA C CA 1
ATOM 5996 C C . ALA C 1 63 ? 69.69066 -52.80842 -29.07669 1.000 24.42636 96 ALA C C 1
ATOM 5997 O O . ALA C 1 63 ? 68.99100 -52.67372 -28.06969 1.000 24.91410 96 ALA C O 1
ATOM 5999 N N . ILE C 1 64 ? 71.01638 -52.81498 -29.02879 1.000 22.82544 97 ILE C N 1
ATOM 6000 C CA . ILE C 1 64 ? 71.71302 -52.74803 -27.75361 1.000 20.06970 97 ILE C CA 1
ATOM 6001 C C . ILE C 1 64 ? 72.67830 -51.57140 -27.75007 1.000 20.47306 97 ILE C C 1
ATOM 6002 O O . ILE C 1 64 ? 73.37951 -51.31635 -28.73351 1.000 21.36462 97 ILE C O 1
ATOM 6007 N N . ARG C 1 65 ? 72.67206 -50.83144 -26.64932 1.000 19.45721 98 ARG C N 1
ATOM 6008 C CA . ARG C 1 65 ? 73.77044 -49.93875 -26.31106 1.000 18.48133 98 ARG C CA 1
ATOM 6009 C C . ARG C 1 65 ? 74.85170 -50.83843 -25.73402 1.000 19.96014 98 ARG C C 1
ATOM 6010 O O . ARG C 1 65 ? 74.65288 -51.43957 -24.67811 1.000 18.65057 98 ARG C O 1
ATOM 6018 N N . GLU C 1 66 ? 75.96780 -50.97265 -26.45074 1.000 19.50752 99 GLU C N 1
ATOM 6019 C CA . GLU C 1 66 ? 76.94443 -52.02895 -26.17978 1.000 19.58769 99 GLU C CA 1
ATOM 6020 C C . GLU C 1 66 ? 77.54983 -51.91269 -24.78161 1.000 20.23183 99 GLU C C 1
ATOM 6021 O O . GLU C 1 66 ? 77.51942 -50.86248 -24.13559 1.000 19.98655 99 GLU C O 1
ATOM 6027 N N . LEU C 1 67 ? 78.13205 -53.02409 -24.32807 1.000 18.95715 100 LEU C N 1
ATOM 6028 C CA . LEU C 1 67 ? 78.88998 -53.04689 -23.08136 1.000 17.38767 100 LEU C CA 1
ATOM 6029 C C . LEU C 1 67 ? 79.92424 -51.92456 -23.03541 1.000 19.08066 100 LEU C C 1
ATOM 6030 O O . LEU C 1 67 ? 80.77101 -51.80544 -23.92282 1.000 19.52911 100 LEU C O 1
ATOM 6035 N N . HIS C 1 68 ? 79.86379 -51.11441 -21.98149 1.000 18.46566 101 HIS C N 1
ATOM 6036 C CA . HIS C 1 68 ? 80.78416 -49.99390 -21.83101 1.000 17.56549 101 HIS C CA 1
ATOM 6037 C C . HIS C 1 68 ? 80.85430 -49.62539 -20.35589 1.000 18.65683 101 HIS C C 1
ATOM 6038 O O . HIS C 1 68 ? 80.10029 -50.14868 -19.53137 1.000 19.20080 101 HIS C O 1
ATOM 6045 N N . TRP C 1 69 ? 81.76455 -48.70382 -20.03140 1.000 17.97490 102 TRP C N 1
ATOM 6046 C CA . TRP C 1 69 ? 81.83425 -48.15118 -18.68054 1.000 17.42615 102 TRP C CA 1
ATOM 6047 C C . TRP C 1 69 ? 82.28186 -46.69816 -18.76149 1.000 19.26007 102 TRP C C 1
ATOM 6048 O O . TRP C 1 69 ? 82.72005 -46.21899 -19.81182 1.000 19.29650 102 TRP C O 1
ATOM 6059 N N . HIS C 1 70 ? 82.14620 -45.98654 -17.63749 1.000 17.78414 103 HIS C N 1
ATOM 6060 C CA . HIS C 1 70 ? 82.63746 -44.60693 -17.55976 1.000 18.46183 103 HIS C CA 1
ATOM 6061 C C . HIS C 1 70 ? 82.86771 -44.29067 -16.08167 1.000 19.42361 103 HIS C C 1
ATOM 6062 O O . HIS C 1 70 ? 81.91108 -44.02639 -15.34599 1.000 19.82624 103 HIS C O 1
ATOM 6069 N N . ALA C 1 71 ? 84.13152 -44.32602 -15.66303 1.000 18.04219 104 ALA C N 1
ATOM 6070 C CA . ALA C 1 71 ? 84.44955 -44.10396 -14.25900 1.000 18.65199 104 ALA C CA 1
ATOM 6071 C C . ALA C 1 71 ? 84.32626 -42.64463 -13.85529 1.000 21.58987 104 ALA C C 1
ATOM 6072 O O . ALA C 1 71 ? 84.45563 -42.35258 -12.66550 1.000 21.35829 104 ALA C O 1
ATOM 6074 N N . ASN C 1 72 ? 84.07941 -41.73054 -14.80128 1.000 20.85605 105 ASN C N 1
ATOM 6075 C CA . ASN C 1 72 ? 83.96123 -40.32162 -14.45479 1.000 21.15292 105 ASN C CA 1
ATOM 6076 C C . ASN C 1 72 ? 82.54820 -39.92934 -14.04172 1.000 20.23700 105 ASN C C 1
ATOM 6077 O O . ASN C 1 72 ? 82.34708 -38.77773 -13.63701 1.000 22.86217 105 ASN C O 1
ATOM 6082 N N . ALA C 1 73 ? 81.56106 -40.82613 -14.14165 1.000 19.98049 106 ALA C N 1
ATOM 6083 C CA . ALA C 1 73 ? 80.18721 -40.40915 -13.86809 1.000 19.51890 106 ALA C CA 1
ATOM 6084 C C . ALA C 1 73 ? 79.31913 -41.59524 -13.48130 1.000 20.53579 106 ALA C C 1
ATOM 6085 O O . ALA C 1 73 ? 79.36326 -42.63666 -14.13865 1.000 19.78437 106 ALA C O 1
ATOM 6087 N N . ALA C 1 74 ? 78.52715 -41.42429 -12.42312 1.000 17.88435 107 ALA C N 1
ATOM 6088 C CA . ALA C 1 74 ? 77.40833 -42.32209 -12.17807 1.000 19.38616 107 ALA C CA 1
ATOM 6089 C C . ALA C 1 74 ? 76.30017 -42.01346 -13.16970 1.000 19.80301 107 ALA C C 1
ATOM 6090 O O . ALA C 1 74 ? 76.16849 -40.88321 -13.65177 1.000 19.53408 107 ALA C O 1
ATOM 6092 N N . GLU C 1 75 ? 75.48644 -43.02714 -13.45371 1.000 18.27732 108 GLU C N 1
ATOM 6093 C CA . GLU C 1 75 ? 74.45640 -42.97207 -14.49026 1.000 17.81333 108 GLU C CA 1
ATOM 6094 C C . GLU C 1 75 ? 73.10625 -43.26952 -13.85816 1.000 19.17967 108 GLU C C 1
ATOM 6095 O O . GLU C 1 75 ? 72.87196 -44.39193 -13.39933 1.000 18.51117 108 GLU C O 1
ATOM 6101 N N . TRP C 1 76 ? 72.22252 -42.26765 -13.85003 1.000 17.76159 109 TRP C N 1
ATOM 6102 C CA . TRP C 1 76 ? 70.85893 -42.38085 -13.34732 1.000 18.23535 109 TRP C CA 1
ATOM 6103 C C . TRP C 1 76 ? 69.91755 -42.31260 -14.54268 1.000 18.74324 109 TRP C C 1
ATOM 6104 O O . TRP C 1 76 ? 70.10706 -41.47492 -15.43240 1.000 21.78481 109 TRP C O 1
ATOM 6115 N N . ALA C 1 77 ? 68.92856 -43.19722 -14.59337 1.000 18.52533 110 ALA C N 1
ATOM 6116 C CA . ALA C 1 77 ? 68.07180 -43.23620 -15.77060 1.000 18.95171 110 ALA C CA 1
ATOM 6117 C C . ALA C 1 77 ? 66.59916 -43.23587 -15.39819 1.000 21.93236 110 ALA C C 1
ATOM 6118 O O . ALA C 1 77 ? 66.20495 -43.76659 -14.35564 1.000 20.96267 110 ALA C O 1
ATOM 6120 N N . TYR C 1 78 ? 65.78769 -42.66079 -16.29101 1.000 19.04288 111 TYR C N 1
ATOM 6121 C CA . TYR C 1 78 ? 64.32971 -42.73215 -16.21438 1.000 18.87909 111 TYR C CA 1
ATOM 6122 C C . TYR C 1 78 ? 63.81223 -43.20607 -17.56379 1.000 20.83357 111 TYR C C 1
ATOM 6123 O O . TYR C 1 78 ? 64.09187 -42.58055 -18.58949 1.000 21.78786 111 TYR C O 1
ATOM 6132 N N . VAL C 1 79 ? 63.06050 -44.30296 -17.57527 1.000 20.61860 112 VAL C N 1
ATOM 6133 C CA . VAL C 1 79 ? 62.52157 -44.82979 -18.82426 1.000 22.55704 112 VAL C CA 1
ATOM 6134 C C . VAL C 1 79 ? 61.20396 -44.12032 -19.12757 1.000 22.30981 112 VAL C C 1
ATOM 6135 O O . VAL C 1 79 ? 60.22979 -44.24375 -18.37545 1.000 23.38398 112 VAL C O 1
ATOM 6139 N N . MET C 1 80 ? 61.15624 -43.39399 -20.24709 1.000 21.91173 113 MET C N 1
ATOM 6140 C CA . MET C 1 80 ? 59.94598 -42.64357 -20.56932 1.000 22.25070 113 MET C CA 1
ATOM 6141 C C . MET C 1 80 ? 58.92633 -43.43591 -21.37762 1.000 27.23679 113 MET C C 1
ATOM 6142 O O . MET C 1 80 ? 57.71987 -43.21846 -21.21387 1.000 26.61803 113 MET C O 1
ATOM 6147 N N . GLU C 1 81 ? 59.37731 -44.32722 -22.25818 1.000 25.97155 114 GLU C N 1
ATOM 6148 C CA . GLU C 1 81 ? 58.48763 -45.13524 -23.07904 1.000 26.37991 114 GLU C CA 1
ATOM 6149 C C . GLU C 1 81 ? 59.12087 -46.50090 -23.27951 1.000 26.50802 114 GLU C C 1
ATOM 6150 O O . GLU C 1 81 ? 60.34577 -46.62334 -23.37086 1.000 25.77140 114 GLU C O 1
ATOM 6156 N N . GLY C 1 82 ? 58.27689 -47.52648 -23.35969 1.000 27.03512 115 GLY C N 1
ATOM 6157 C CA . GLY C 1 82 ? 58.77168 -48.84326 -23.73860 1.000 28.01143 115 GLY C CA 1
ATOM 6158 C C . GLY C 1 82 ? 59.38899 -49.63075 -22.59433 1.000 27.78179 115 GLY C C 1
ATOM 6159 O O . GLY C 1 82 ? 59.06512 -49.45259 -21.41852 1.000 28.23257 115 GLY C O 1
ATOM 6160 N N . ARG C 1 83 ? 60.29117 -50.53961 -22.96460 1.000 26.62814 116 ARG C N 1
ATOM 6161 C CA . ARG C 1 83 ? 60.89160 -51.47649 -22.02092 1.000 25.21526 116 ARG C CA 1
ATOM 6162 C C . ARG C 1 83 ? 62.35367 -51.68944 -22.37888 1.000 26.72590 116 ARG C C 1
ATOM 6163 O O . ARG C 1 83 ? 62.69876 -51.78170 -23.55836 1.000 26.46570 116 ARG C O 1
ATOM 6171 N N . THR C 1 84 ? 63.20549 -51.79333 -21.36375 1.000 23.48818 117 THR C N 1
ATOM 6172 C CA . THR C 1 84 ? 64.61520 -52.08260 -21.58351 1.000 20.97599 117 THR C CA 1
ATOM 6173 C C . THR C 1 84 ? 65.03756 -53.27607 -20.74857 1.000 22.45592 117 THR C C 1
ATOM 6174 O O . THR C 1 84 ? 64.35471 -53.68089 -19.80319 1.000 22.59930 117 THR C O 1
ATOM 6178 N N . ARG C 1 85 ? 66.18968 -53.83015 -21.11079 1.000 20.97904 118 ARG C N 1
ATOM 6179 C CA . ARG C 1 85 ? 66.88237 -54.77248 -20.24775 1.000 22.13265 118 ARG C CA 1
ATOM 6180 C C . ARG C 1 85 ? 68.30657 -54.28510 -20.06122 1.000 21.75991 118 ARG C C 1
ATOM 6181 O O . ARG C 1 85 ? 68.98090 -53.93124 -21.03479 1.000 22.25599 118 ARG C O 1
ATOM 6189 N N . ILE C 1 86 ? 68.74982 -54.24734 -18.81500 1.000 21.26648 119 ILE C N 1
ATOM 6190 C CA . ILE C 1 86 ? 70.09380 -53.79253 -18.49520 1.000 17.64702 119 ILE C CA 1
ATOM 6191 C C . ILE C 1 86 ? 70.90036 -54.95619 -17.94656 1.000 20.78019 119 ILE C C 1
ATOM 6192 O O . ILE C 1 86 ? 70.35700 -55.91868 -17.39289 1.000 20.77137 119 ILE C O 1
ATOM 6197 N N . THR C 1 87 ? 72.21068 -54.88257 -18.13953 1.000 18.84428 120 THR C N 1
ATOM 6198 C CA . THR C 1 87 ? 73.12965 -55.69709 -17.36024 1.000 18.13766 120 THR C CA 1
ATOM 6199 C C . THR C 1 87 ? 74.12214 -54.76176 -16.69600 1.000 18.73174 120 THR C C 1
ATOM 6200 O O . THR C 1 87 ? 74.43288 -53.69304 -17.23006 1.000 19.14963 120 THR C O 1
ATOM 6204 N N . LEU C 1 88 ? 74.58751 -55.16360 -15.51353 1.000 16.74974 121 LEU C N 1
ATOM 6205 C CA . LEU C 1 88 ? 75.42248 -54.31450 -14.66654 1.000 18.18884 121 LEU C CA 1
ATOM 6206 C C . LEU C 1 88 ? 76.38026 -55.21292 -13.89786 1.000 17.92296 121 LEU C C 1
ATOM 6207 O O . LEU C 1 88 ? 75.93169 -56.12101 -13.19897 1.000 18.89658 121 LEU C O 1
ATOM 6212 N N . THR C 1 89 ? 77.68518 -54.96923 -14.01874 1.000 17.48881 122 THR C N 1
ATOM 6213 C CA . THR C 1 89 ? 78.70121 -55.81779 -13.40130 1.000 18.52085 122 THR C CA 1
ATOM 6214 C C . THR C 1 89 ? 79.57250 -54.98267 -12.47387 1.000 18.59681 122 THR C C 1
ATOM 6215 O O . THR C 1 89 ? 80.09420 -53.93937 -12.88058 1.000 19.16923 122 THR C O 1
ATOM 6219 N N . SER C 1 90 ? 79.74633 -55.45540 -11.24274 1.000 18.29060 123 SER C N 1
ATOM 6220 C CA . SER C 1 90 ? 80.42203 -54.71698 -10.17938 1.000 19.68824 123 SER C CA 1
ATOM 6221 C C . SER C 1 90 ? 81.86198 -55.18618 -10.00315 1.000 21.86754 123 SER C C 1
ATOM 6222 O O . SER C 1 90 ? 82.25660 -56.24284 -10.50053 1.000 20.13457 123 SER C O 1
ATOM 6225 N N . PRO C 1 91 ? 82.68576 -54.41863 -9.27793 1.000 20.13406 124 PRO C N 1
ATOM 6226 C CA . PRO C 1 91 ? 84.04800 -54.88094 -8.96132 1.000 20.81083 124 PRO C CA 1
ATOM 6227 C C . PRO C 1 91 ? 84.09073 -56.08964 -8.04839 1.000 24.32359 124 PRO C C 1
ATOM 6228 O O . PRO C 1 91 ? 85.16055 -56.69320 -7.90489 1.000 26.53170 124 PRO C O 1
ATOM 6232 N N . GLU C 1 92 ? 82.98735 -56.44615 -7.39868 1.000 23.37292 125 GLU C N 1
ATOM 6233 C CA . GLU C 1 92 ? 82.95405 -57.71588 -6.68659 1.000 24.80299 125 GLU C CA 1
ATOM 6234 C C . GLU C 1 92 ? 82.71814 -58.88932 -7.61951 1.000 25.48010 125 GLU C C 1
ATOM 6235 O O . GLU C 1 92 ? 82.65401 -60.03326 -7.15134 1.000 25.60905 125 GLU C O 1
ATOM 6241 N N . GLY C 1 93 ? 82.58880 -58.63481 -8.91695 1.000 22.42648 126 GLY C N 1
ATOM 6242 C CA . GLY C 1 93 ? 82.38938 -59.71153 -9.85699 1.000 24.51856 126 GLY C CA 1
ATOM 6243 C C . GLY C 1 93 ? 80.98292 -60.24296 -9.84966 1.000 26.10212 126 GLY C C 1
ATOM 6244 O O . GLY C 1 93 ? 80.75947 -61.39856 -10.23055 1.000 28.07953 126 GLY C O 1
ATOM 6245 N N . LYS C 1 94 ? 80.03115 -59.43867 -9.40252 1.000 20.69143 127 LYS C N 1
ATOM 6246 C CA . LYS C 1 94 ? 78.63160 -59.82335 -9.36856 1.000 20.91598 127 LYS C CA 1
ATOM 6247 C C . LYS C 1 94 ? 77.86923 -59.06894 -10.44732 1.000 22.62212 127 LYS C C 1
ATOM 6248 O O . LYS C 1 94 ? 78.30519 -58.01841 -10.93300 1.000 22.98916 127 LYS C O 1
ATOM 6254 N N . VAL C 1 95 ? 76.71499 -59.60928 -10.82734 1.000 19.94970 128 VAL C N 1
ATOM 6255 C CA . VAL C 1 95 ? 75.98280 -59.05700 -11.96021 1.000 19.47636 128 VAL C CA 1
ATOM 6256 C C . VAL C 1 95 ? 74.51358 -58.87606 -11.60474 1.000 20.60624 128 VAL C C 1
ATOM 6257 O O . VAL C 1 95 ? 73.93922 -59.61660 -10.79812 1.000 20.66817 128 VAL C O 1
ATOM 6261 N N . GLU C 1 96 ? 73.91647 -57.84952 -12.20207 1.000 19.02479 129 GLU C N 1
ATOM 6262 C CA . GLU C 1 96 ? 72.48498 -57.60162 -12.11969 1.000 19.56591 129 GLU C CA 1
ATOM 6263 C C . GLU C 1 96 ? 71.96368 -57.54962 -13.54686 1.000 19.58813 129 GLU C C 1
ATOM 6264 O O . GLU C 1 96 ? 72.48527 -56.79213 -14.37511 1.000 20.79059 129 GLU C O 1
ATOM 6270 N N . ILE C 1 97 ? 70.98274 -58.39628 -13.84669 1.000 20.87103 130 ILE C N 1
ATOM 6271 C CA . ILE C 1 97 ? 70.32875 -58.44067 -15.15178 1.000 19.19293 130 ILE C CA 1
ATOM 6272 C C . ILE C 1 97 ? 68.84464 -58.22745 -14.88763 1.000 21.50294 130 ILE C C 1
ATOM 6273 O O . ILE C 1 97 ? 68.22740 -59.00501 -14.14988 1.000 22.61507 130 ILE C O 1
ATOM 6278 N N . ALA C 1 98 ? 68.27883 -57.15468 -15.44293 1.000 21.40209 131 ALA C N 1
ATOM 6279 C CA . ALA C 1 98 ? 66.94551 -56.74912 -15.00922 1.000 22.41215 131 ALA C CA 1
ATOM 6280 C C . ALA C 1 98 ? 66.20630 -56.04640 -16.13537 1.000 23.51311 131 ALA C C 1
ATOM 6281 O O . ALA C 1 98 ? 66.81939 -55.40998 -16.99504 1.000 24.13498 131 ALA C O 1
ATOM 6283 N N . ASP C 1 99 ? 64.87792 -56.15474 -16.09882 1.000 23.27450 132 ASP C N 1
ATOM 6284 C CA . ASP C 1 99 ? 63.98962 -55.38249 -16.96207 1.000 23.96718 132 ASP C CA 1
ATOM 6285 C C . ASP C 1 99 ? 63.67898 -54.05079 -16.29454 1.000 24.32241 132 ASP C C 1
ATOM 6286 O O . ASP C 1 99 ? 63.41668 -54.00362 -15.09077 1.000 25.99297 132 ASP C O 1
ATOM 6291 N N . VAL C 1 100 ? 63.67068 -52.97343 -17.07945 1.000 22.51948 133 VAL C N 1
ATOM 6292 C CA . VAL C 1 100 ? 63.20494 -51.67189 -16.60518 1.000 22.39670 133 VAL C CA 1
ATOM 6293 C C . VAL C 1 100 ? 62.21062 -51.13145 -17.62467 1.000 23.72513 133 VAL C C 1
ATOM 6294 O O . VAL C 1 100 ? 62.58448 -50.84785 -18.76887 1.000 25.47174 133 VAL C O 1
ATOM 6298 N N . ASP C 1 101 ? 60.96234 -50.97610 -17.21187 1.000 24.68926 134 ASP C N 1
ATOM 6299 C CA . ASP C 1 101 ? 59.92478 -50.48148 -18.10432 1.000 25.59487 134 ASP C CA 1
ATOM 6300 C C . ASP C 1 101 ? 59.61365 -49.02061 -17.80377 1.000 24.77066 134 ASP C C 1
ATOM 6301 O O . ASP C 1 101 ? 60.20057 -48.40138 -16.91334 1.000 24.50955 134 ASP C O 1
ATOM 6306 N N . LYS C 1 102 ? 58.69023 -48.46643 -18.59121 1.000 26.73497 135 LYS C N 1
ATOM 6307 C CA . LYS C 1 102 ? 58.22555 -47.09250 -18.42630 1.000 25.30147 135 LYS C CA 1
ATOM 6308 C C . LYS C 1 102 ? 57.96657 -46.76002 -16.96683 1.000 23.84656 135 LYS C C 1
ATOM 6309 O O . LYS C 1 102 ? 57.24950 -47.48369 -16.27029 1.000 24.76881 135 LYS C O 1
ATOM 6315 N N . GLY C 1 103 ? 58.54917 -45.65050 -16.52055 1.000 22.20488 136 GLY C N 1
ATOM 6316 C CA . GLY C 1 103 ? 58.44865 -45.19942 -15.15240 1.000 21.86669 136 GLY C CA 1
ATOM 6317 C C . GLY C 1 103 ? 59.51599 -45.74714 -14.23320 1.000 22.89869 136 GLY C C 1
ATOM 6318 O O . GLY C 1 103 ? 59.56521 -45.34966 -13.06442 1.000 21.54473 136 GLY C O 1
ATOM 6319 N N . GLY C 1 104 ? 60.37132 -46.63472 -14.72318 1.000 22.10628 137 GLY C N 1
ATOM 6320 C CA . GLY C 1 104 ? 61.40633 -47.22867 -13.91018 1.000 21.92809 137 GLY C CA 1
ATOM 6321 C C . GLY C 1 104 ? 62.73650 -46.51113 -14.02885 1.000 20.93198 137 GLY C C 1
ATOM 6322 O O . GLY C 1 104 ? 62.98096 -45.75394 -14.96552 1.000 21.15326 137 GLY C O 1
ATOM 6323 N N . LEU C 1 105 ? 63.60402 -46.78071 -13.05683 1.000 20.35090 138 LEU C N 1
ATOM 6324 C CA . LEU C 1 105 ? 64.93027 -46.19256 -12.95765 1.000 18.62384 138 LEU C CA 1
ATOM 6325 C C . LEU C 1 105 ? 65.99802 -47.26907 -12.99416 1.000 19.06640 138 LEU C C 1
ATOM 6326 O O . LEU C 1 105 ? 65.76141 -48.41394 -12.60787 1.000 19.62633 138 LEU C O 1
ATOM 6331 N N . TRP C 1 106 ? 67.20407 -46.86227 -13.38149 1.000 18.91094 139 TRP C N 1
ATOM 6332 C CA . TRP C 1 106 ? 68.39674 -47.60137 -12.99180 1.000 18.62545 139 TRP C CA 1
ATOM 6333 C C . TRP C 1 106 ? 69.44396 -46.61933 -12.48885 1.000 18.23212 139 TRP C C 1
ATOM 6334 O O . TRP C 1 106 ? 69.38327 -45.41403 -12.75394 1.000 19.91136 139 TRP C O 1
ATOM 6345 N N . TYR C 1 107 ? 70.37632 -47.14452 -11.70110 1.000 17.85651 140 TYR C N 1
ATOM 6346 C CA . TYR C 1 107 ? 71.54270 -46.38864 -11.26590 1.000 18.31131 140 TYR C CA 1
ATOM 6347 C C . TYR C 1 107 ? 72.76580 -47.27176 -11.44068 1.000 19.50187 140 TYR C C 1
ATOM 6348 O O . TYR C 1 107 ? 72.84463 -48.34633 -10.83023 1.000 19.69599 140 TYR C O 1
ATOM 6357 N N . PHE C 1 108 ? 73.70096 -46.83405 -12.28463 1.000 17.20537 141 PHE C N 1
ATOM 6358 C CA . PHE C 1 108 ? 74.95593 -47.55734 -12.48999 1.000 18.34999 141 PHE C CA 1
ATOM 6359 C C . PHE C 1 108 ? 76.08057 -46.80414 -11.78916 1.000 18.35794 141 PHE C C 1
ATOM 6360 O O . PHE C 1 108 ? 76.44218 -45.69762 -12.22637 1.000 18.43027 141 PHE C O 1
ATOM 6368 N N . PRO C 1 109 ? 76.67457 -47.35041 -10.72908 1.000 18.69569 142 PRO C N 1
ATOM 6369 C CA . PRO C 1 109 ? 77.77226 -46.64692 -10.04658 1.000 18.84358 142 PRO C CA 1
ATOM 6370 C C . PRO C 1 109 ? 78.93936 -46.36868 -10.98476 1.000 18.18448 142 PRO C C 1
ATOM 6371 O O . PRO C 1 109 ? 79.18561 -47.11533 -11.93792 1.000 18.72100 142 PRO C O 1
ATOM 6375 N N . ARG C 1 110 ? 79.66185 -45.27973 -10.69475 1.000 17.80325 143 ARG C N 1
ATOM 6376 C CA . ARG C 1 110 ? 80.84068 -44.88230 -11.46154 1.000 17.33253 143 ARG C CA 1
ATOM 6377 C C . ARG C 1 110 ? 81.73089 -46.07242 -11.78375 1.000 20.13047 143 ARG C C 1
ATOM 6378 O O . ARG C 1 110 ? 82.20347 -46.76716 -10.87989 1.000 20.65067 143 ARG C O 1
ATOM 6386 N N . GLY C 1 111 ? 81.97300 -46.29972 -13.07203 1.000 17.25995 144 GLY C N 1
ATOM 6387 C CA . GLY C 1 111 ? 82.95447 -47.28508 -13.48445 1.000 18.42344 144 GLY C CA 1
ATOM 6388 C C . GLY C 1 111 ? 82.47084 -48.71612 -13.53077 1.000 18.90232 144 GLY C C 1
ATOM 6389 O O . GLY C 1 111 ? 83.23338 -49.59450 -13.95330 1.000 20.20657 144 GLY C O 1
ATOM 6390 N N . TRP C 1 112 ? 81.23998 -49.00013 -13.11273 1.000 18.58708 145 TRP C N 1
ATOM 6391 C CA . TRP C 1 112 ? 80.73147 -50.35861 -13.25937 1.000 17.73115 145 TRP C CA 1
ATOM 6392 C C . TRP C 1 112 ? 80.32372 -50.61120 -14.70917 1.000 19.28298 145 TRP C C 1
ATOM 6393 O O . TRP C 1 112 ? 79.79819 -49.72523 -15.38822 1.000 18.86893 145 TRP C O 1
ATOM 6404 N N . GLY C 1 113 ? 80.59499 -51.82391 -15.20186 1.000 17.58548 146 GLY C N 1
ATOM 6405 C CA . GLY C 1 113 ? 80.28841 -52.12869 -16.59320 1.000 18.20712 146 GLY C CA 1
ATOM 6406 C C . GLY C 1 113 ? 78.80280 -52.36062 -16.80417 1.000 18.96528 146 GLY C C 1
ATOM 6407 O O . GLY C 1 113 ? 78.10743 -52.88007 -15.93146 1.000 18.13431 146 GLY C O 1
ATOM 6408 N N . HIS C 1 114 ? 78.30109 -51.96904 -17.97961 1.000 17.93549 147 HIS C N 1
ATOM 6409 C CA . HIS C 1 114 ? 76.86357 -52.11455 -18.20204 1.000 17.80167 147 HIS C CA 1
ATOM 6410 C C . HIS C 1 114 ? 76.50143 -52.16978 -19.68296 1.000 19.00900 147 HIS C C 1
ATOM 6411 O O . HIS C 1 114 ? 77.28420 -51.78886 -20.55433 1.000 18.20823 147 HIS C O 1
ATOM 6418 N N . SER C 1 115 ? 75.27620 -52.64195 -19.94824 1.000 18.58536 148 SER C N 1
ATOM 6419 C CA . SER C 1 115 ? 74.66346 -52.57658 -21.27009 1.000 19.34651 148 SER C CA 1
ATOM 6420 C C . SER C 1 115 ? 73.17487 -52.26671 -21.12696 1.000 20.50203 148 SER C C 1
ATOM 6421 O O . SER C 1 115 ? 72.58799 -52.45099 -20.06160 1.000 20.74359 148 SER C O 1
ATOM 6424 N N . ILE C 1 116 ? 72.56437 -51.80016 -22.21841 1.000 18.82746 149 ILE C N 1
ATOM 6425 C CA . ILE C 1 116 ? 71.12572 -51.51087 -22.26880 1.000 18.94703 149 ILE C CA 1
ATOM 6426 C C . ILE C 1 116 ? 70.57669 -52.02048 -23.59078 1.000 20.04661 149 ILE C C 1
ATOM 6427 O O . ILE C 1 116 ? 71.09326 -51.65960 -24.65165 1.000 21.86553 149 ILE C O 1
ATOM 6432 N N . GLU C 1 117 ? 69.50840 -52.81820 -23.53946 1.000 19.44651 150 GLU C N 1
ATOM 6433 C CA . GLU C 1 117 ? 68.87590 -53.34274 -24.74223 1.000 20.77200 150 GLU C CA 1
ATOM 6434 C C . GLU C 1 117 ? 67.41281 -52.92178 -24.79122 1.000 22.44708 150 GLU C C 1
ATOM 6435 O O . GLU C 1 117 ? 66.70968 -52.96099 -23.77478 1.000 23.11515 150 GLU C O 1
ATOM 6441 N N . GLY C 1 118 ? 66.94848 -52.53529 -25.97730 1.000 22.49935 151 GLY C N 1
ATOM 6442 C CA . GLY C 1 118 ? 65.52796 -52.29149 -26.16607 1.000 22.90868 151 GLY C CA 1
ATOM 6443 C C . GLY C 1 118 ? 64.78231 -53.61294 -26.29129 1.000 24.77250 151 GLY C C 1
ATOM 6444 O O . GLY C 1 118 ? 65.16505 -54.48949 -27.07670 1.000 24.78533 151 GLY C O 1
ATOM 6445 N N . ILE C 1 119 ? 63.72282 -53.76296 -25.50302 1.000 25.89733 152 ILE C N 1
ATOM 6446 C CA . ILE C 1 119 ? 62.85521 -54.93516 -25.56445 1.000 28.51861 152 ILE C CA 1
ATOM 6447 C C . ILE C 1 119 ? 61.57398 -54.55363 -26.29770 1.000 30.01368 152 ILE C C 1
ATOM 6448 O O . ILE C 1 119 ? 60.90904 -53.57567 -25.93280 1.000 31.21026 152 ILE C O 1
ATOM 6453 N N . GLY C 1 120 ? 61.22344 -55.32534 -27.33390 1.000 32.84177 153 GLY C N 1
ATOM 6454 C CA . GLY C 1 120 ? 60.08046 -55.00970 -28.15286 1.000 37.38051 153 GLY C CA 1
ATOM 6455 C C . GLY C 1 120 ? 58.76621 -55.16761 -27.40218 1.000 40.67397 153 GLY C C 1
ATOM 6456 O O . GLY C 1 120 ? 58.72749 -55.65232 -26.26254 1.000 43.42976 153 GLY C O 1
ATOM 6457 N N . PRO C 1 121 ? 57.64989 -54.81119 -28.06931 1.000 39.21664 154 PRO C N 1
ATOM 6458 C CA . PRO C 1 121 ? 57.52075 -54.48815 -29.50344 1.000 39.52631 154 PRO C CA 1
ATOM 6459 C C . PRO C 1 121 ? 57.75897 -53.03059 -29.86362 1.000 36.08012 154 PRO C C 1
ATOM 6460 O O . PRO C 1 121 ? 57.88368 -52.71557 -31.04476 1.000 37.6950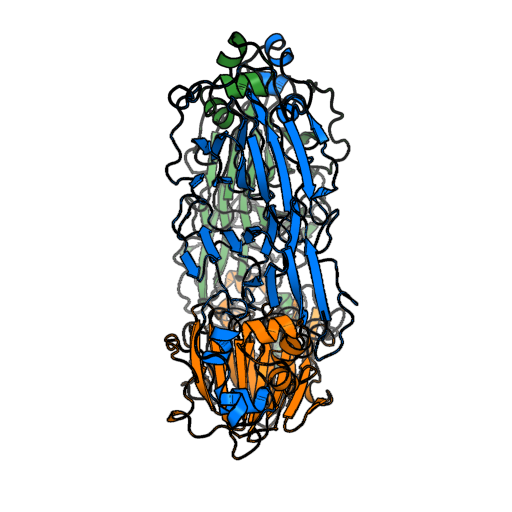5 154 PRO C O 1
ATOM 6464 N N . ASP C 1 122 ? 57.79055 -52.11338 -28.90562 1.000 32.65910 155 ASP C N 1
ATOM 6465 C CA . ASP C 1 122 ? 57.86708 -50.69610 -29.22103 1.000 36.22194 155 ASP C CA 1
ATOM 6466 C C . ASP C 1 122 ? 59.28570 -50.18126 -29.01280 1.000 31.10254 155 ASP C C 1
ATOM 6467 O O . ASP C 1 122 ? 60.14161 -50.86051 -28.44549 1.000 30.41917 155 ASP C O 1
ATOM 6472 N N . THR C 1 123 ? 59.52012 -48.95518 -29.47846 1.000 30.50166 156 THR C N 1
ATOM 6473 C CA . THR C 1 123 ? 60.78645 -48.27172 -29.22598 1.000 26.80970 156 THR C CA 1
ATOM 6474 C C . THR C 1 123 ? 60.92041 -47.90612 -27.74900 1.000 27.08782 156 THR C C 1
ATOM 6475 O O . THR C 1 123 ? 60.00358 -47.32094 -27.15980 1.000 28.00606 156 THR C O 1
ATOM 6479 N N . ALA C 1 124 ? 62.06977 -48.23277 -27.15609 1.000 24.54647 157 ALA C N 1
ATOM 6480 C CA . ALA C 1 124 ? 62.39111 -47.76522 -25.81204 1.000 23.44053 157 ALA C CA 1
ATOM 6481 C C . ALA C 1 124 ? 62.95680 -46.35081 -25.88622 1.000 23.85382 157 ALA C C 1
ATOM 6482 O O . ALA C 1 124 ? 63.83900 -46.07797 -26.70066 1.000 24.41457 157 ALA C O 1
ATOM 6484 N N . LYS C 1 125 ? 62.43710 -45.44654 -25.05771 1.000 22.64743 158 LYS C N 1
ATOM 6485 C CA . LYS C 1 125 ? 62.96336 -44.08574 -24.97013 1.000 23.29545 158 LYS C CA 1
ATOM 6486 C C . LYS C 1 125 ? 63.26128 -43.77059 -23.51417 1.000 22.27821 158 LYS C C 1
ATOM 6487 O O . LYS C 1 125 ? 62.40938 -43.98478 -22.64713 1.000 23.49290 158 LYS C O 1
ATOM 6493 N N . PHE C 1 126 ? 64.46586 -43.27062 -23.23739 1.000 20.77656 159 PHE C N 1
ATOM 6494 C CA . PHE C 1 126 ? 64.83129 -43.05046 -21.85034 1.000 20.96559 159 PHE C CA 1
ATOM 6495 C C . PHE C 1 126 ? 65.78697 -41.87234 -21.72778 1.000 22.13914 159 PHE C C 1
ATOM 6496 O O . PHE C 1 126 ? 66.40593 -41.43295 -22.70011 1.000 21.70478 159 PHE C O 1
ATOM 6504 N N . LEU C 1 127 ? 65.84694 -41.33426 -20.51427 1.000 20.09405 160 LEU C N 1
ATOM 6505 C CA . LEU C 1 127 ? 66.75243 -40.25717 -20.14549 1.000 20.68911 160 LEU C CA 1
ATOM 6506 C C . LEU C 1 127 ? 67.84161 -40.81139 -19.24873 1.000 22.50430 160 LEU C C 1
ATOM 6507 O O . LEU C 1 127 ? 67.56531 -41.62614 -18.35892 1.000 23.55715 160 LEU C O 1
ATOM 6512 N N . LEU C 1 128 ? 69.07521 -40.37613 -19.49359 1.000 19.70396 161 LEU C N 1
ATOM 6513 C CA . LEU C 1 128 ? 70.21041 -40.69574 -18.64207 1.000 19.33012 161 LEU C CA 1
ATOM 6514 C C . LEU C 1 128 ? 70.76733 -39.39488 -18.09400 1.000 21.76305 161 LEU C C 1
ATOM 6515 O O . LEU C 1 128 ? 70.99767 -38.44848 -18.85689 1.000 22.12908 161 LEU C O 1
ATOM 6520 N N . VAL C 1 129 ? 70.97131 -39.34261 -16.78184 1.000 18.97147 162 VAL C N 1
ATOM 6521 C CA . VAL C 1 129 ? 71.51338 -38.16128 -16.11300 1.000 18.52656 162 VAL C CA 1
ATOM 6522 C C . VAL C 1 129 ? 72.78150 -38.57535 -15.38128 1.000 19.76079 162 VAL C C 1
ATOM 6523 O O . VAL C 1 129 ? 72.77513 -39.54372 -14.61284 1.000 19.67910 162 VAL C O 1
ATOM 6527 N N . PHE C 1 130 ? 73.85925 -37.84205 -15.62397 1.000 17.81352 163 PHE C N 1
ATOM 6528 C CA . PHE C 1 130 ? 75.19360 -38.19726 -15.15815 1.000 19.36946 163 PHE C CA 1
ATOM 6529 C C . PHE C 1 130 ? 75.66873 -37.15115 -14.17074 1.000 19.83682 163 PHE C C 1
ATOM 6530 O O . PHE C 1 130 ? 75.50670 -35.95295 -14.41886 1.000 21.06415 163 PHE C O 1
ATOM 6538 N N . ASN C 1 131 ? 76.28300 -37.58695 -13.05882 1.000 19.70108 164 ASN C N 1
ATOM 6539 C CA . ASN C 1 131 ? 76.71974 -36.59549 -12.06981 1.000 20.07191 164 ASN C CA 1
ATOM 6540 C C . ASN C 1 131 ? 78.07614 -35.97451 -12.39974 1.000 21.81074 164 ASN C C 1
ATOM 6541 O O . ASN C 1 131 ? 78.92086 -35.75579 -11.52323 1.000 22.19350 164 ASN C O 1
ATOM 6546 N N A ASP C 1 132 ? 78.27613 -35.66489 -13.67776 0.580 21.68044 165 ASP C N 1
ATOM 6547 N N B ASP C 1 132 ? 78.31603 -35.70826 -13.68081 0.420 21.69373 165 ASP C N 1
ATOM 6548 C CA A ASP C 1 132 ? 79.42577 -34.90061 -14.15050 0.580 22.68834 165 ASP C CA 1
ATOM 6549 C CA B ASP C 1 132 ? 79.42937 -34.87682 -14.12796 0.420 22.70330 165 ASP C CA 1
ATOM 6550 C C A ASP C 1 132 ? 78.91781 -34.11349 -15.34924 0.580 22.76203 165 ASP C C 1
ATOM 6551 C C B ASP C 1 132 ? 78.92776 -34.11144 -15.33878 0.420 22.76356 165 ASP C C 1
ATOM 6552 O O A ASP C 1 132 ? 78.54077 -34.70939 -16.36138 0.580 21.96505 165 ASP C O 1
ATOM 6553 O O B ASP C 1 132 ? 78.57224 -34.72124 -16.35067 0.420 21.97832 165 ASP C O 1
ATOM 6562 N N . GLY C 1 133 ? 78.87419 -32.78627 -15.23015 1.000 22.57285 166 GLY C N 1
ATOM 6563 C CA . GLY C 1 133 ? 78.31430 -31.98654 -16.30663 1.000 23.21159 166 GLY C CA 1
ATOM 6564 C C . GLY C 1 133 ? 79.09220 -32.02218 -17.60987 1.000 24.23625 166 GLY C C 1
ATOM 6565 O O . GLY C 1 133 ? 78.54760 -31.60159 -18.63742 1.000 22.82264 166 GLY C O 1
ATOM 6566 N N . THR C 1 134 ? 80.33599 -32.50570 -17.60005 1.000 21.86034 167 THR C N 1
ATOM 6567 C CA . THR C 1 134 ? 81.10193 -32.63515 -18.82997 1.000 24.49303 167 THR C CA 1
ATOM 6568 C C . THR C 1 134 ? 80.90520 -33.98102 -19.51215 1.000 25.63428 167 THR C C 1
ATOM 6569 O O . THR C 1 134 ? 81.52840 -34.22387 -20.55348 1.000 25.90719 167 THR C O 1
ATOM 6573 N N . PHE C 1 135 ? 80.06450 -34.85658 -18.95810 1.000 24.56942 168 PHE C N 1
ATOM 6574 C CA . PHE C 1 135 ? 79.91920 -36.19499 -19.51480 1.000 23.12990 168 PHE C CA 1
ATOM 6575 C C . PHE C 1 135 ? 79.42348 -36.13923 -20.95232 1.000 22.09887 168 PHE C C 1
ATOM 6576 O O . PHE C 1 135 ? 78.51643 -35.36893 -21.28370 1.000 24.71180 168 PHE C O 1
ATOM 6584 N N . SER C 1 136 ? 79.99965 -36.99950 -21.79458 1.000 22.67304 169 SER C N 1
ATOM 6585 C CA . SER C 1 136 ? 79.60777 -37.13198 -23.19094 1.000 22.82576 169 SER C CA 1
ATOM 6586 C C . SER C 1 136 ? 79.50640 -38.60947 -23.55154 1.000 21.78432 169 SER C C 1
ATOM 6587 O O . SER C 1 136 ? 80.41089 -39.38936 -23.23408 1.000 23.19128 169 SER C O 1
ATOM 6590 N N . GLU C 1 137 ? 78.41317 -38.98741 -24.22670 1.000 22.02521 170 GLU C N 1
ATOM 6591 C CA . GLU C 1 137 ? 78.28606 -40.33973 -24.77051 1.000 20.92928 170 GLU C CA 1
ATOM 6592 C C . GLU C 1 137 ? 79.38679 -40.67855 -25.76733 1.000 23.29452 170 GLU C C 1
ATOM 6593 O O . GLU C 1 137 ? 79.59387 -41.86339 -26.06099 1.000 21.87379 170 GLU C O 1
ATOM 6599 N N . GLY C 1 138 ? 80.07819 -39.67895 -26.31126 1.000 23.96652 171 GLY C N 1
ATOM 6600 C CA . GLY C 1 138 ? 81.19174 -39.97018 -27.19082 1.000 24.55944 171 GLY C CA 1
ATOM 6601 C C . GLY C 1 138 ? 82.47164 -40.34029 -26.47590 1.000 22.99399 171 GLY C C 1
ATOM 6602 O O . GLY C 1 138 ? 83.45488 -40.72998 -27.11325 1.000 24.63878 171 GLY C O 1
ATOM 6603 N N . ALA C 1 139 ? 82.46744 -40.25189 -25.14662 1.000 22.30523 172 ALA C N 1
ATOM 6604 C CA . ALA C 1 139 ? 83.65764 -40.43292 -24.33010 1.000 21.86187 172 ALA C CA 1
ATOM 6605 C C . ALA C 1 139 ? 83.51794 -41.61314 -23.37320 1.000 24.09252 172 ALA C C 1
ATOM 6606 O O . ALA C 1 139 ? 84.17508 -41.65193 -22.33146 1.000 29.09869 172 ALA C O 1
ATOM 6608 N N . THR C 1 140 ? 82.67369 -42.58636 -23.70239 1.000 20.44171 173 THR C N 1
ATOM 6609 C CA . THR C 1 140 ? 82.59028 -43.75942 -22.84525 1.000 19.92498 173 THR C CA 1
ATOM 6610 C C . THR C 1 140 ? 83.63058 -44.78680 -23.27334 1.000 20.74065 173 THR C C 1
ATOM 6611 O O . THR C 1 140 ? 84.17795 -44.74433 -24.37970 1.000 20.56457 173 THR C O 1
ATOM 6615 N N . PHE C 1 141 ? 83.91276 -45.71036 -22.36574 1.000 18.82688 174 PHE C N 1
ATOM 6616 C CA . PHE C 1 141 ? 84.89772 -46.75161 -22.61997 1.000 18.39601 174 PHE C CA 1
ATOM 6617 C C . PHE C 1 141 ? 84.15856 -47.97090 -23.15174 1.000 19.71339 174 PHE C C 1
ATOM 6618 O O . PHE C 1 141 ? 83.46199 -48.65268 -22.39999 1.000 20.39842 174 PHE C O 1
ATOM 6626 N N . SER C 1 142 ? 84.32044 -48.23559 -24.44657 1.000 18.66698 175 SER C N 1
ATOM 6627 C CA . SER C 1 142 ? 83.59422 -49.27195 -25.16663 1.000 18.40036 175 SER C CA 1
ATOM 6628 C C . SER C 1 142 ? 84.39129 -50.57011 -25.20166 1.000 20.00983 175 SER C C 1
ATOM 6629 O O . SER C 1 142 ? 85.59406 -50.55870 -25.45752 1.000 19.03820 175 SER C O 1
ATOM 6632 N N . VAL C 1 143 ? 83.71770 -51.69643 -24.95487 1.000 18.74984 176 VAL C N 1
ATOM 6633 C CA . VAL C 1 143 ? 84.46340 -52.95608 -24.95605 1.000 18.09190 176 VAL C CA 1
ATOM 6634 C C . VAL C 1 143 ? 84.95153 -53.29289 -26.36266 1.000 20.03542 176 VAL C C 1
ATOM 6635 O O . VAL C 1 143 ? 85.99977 -53.93578 -26.52469 1.000 19.53714 176 VAL C O 1
ATOM 6639 N N . THR C 1 144 ? 84.22402 -52.86857 -27.40278 1.000 20.59149 177 THR C N 1
ATOM 6640 C CA . THR C 1 144 ? 84.65953 -53.17439 -28.76542 1.000 20.30056 177 THR C CA 1
ATOM 6641 C C . THR C 1 144 ? 85.77946 -52.23264 -29.21589 1.000 21.64088 177 THR C C 1
ATOM 6642 O O . THR C 1 144 ? 86.71537 -52.65378 -29.90900 1.000 21.20762 177 THR C O 1
ATOM 6646 N N . ASP C 1 145 ? 85.70025 -50.96091 -28.82443 1.000 20.15642 178 ASP C N 1
ATOM 6647 C CA . ASP C 1 145 ? 86.85259 -50.06844 -28.93450 1.000 18.80083 178 ASP C CA 1
ATOM 6648 C C . ASP C 1 145 ? 88.06108 -50.65919 -28.20679 1.000 20.35823 178 ASP C C 1
ATOM 6649 O O . ASP C 1 145 ? 89.17673 -50.69573 -28.74523 1.000 20.38491 178 ASP C O 1
ATOM 6654 N N . TRP C 1 146 ? 87.84355 -51.16341 -26.99067 1.000 18.73479 179 TRP C N 1
ATOM 6655 C CA . TRP C 1 146 ? 88.94135 -51.67029 -26.17332 1.000 19.88669 179 TRP C CA 1
ATOM 6656 C C . TRP C 1 146 ? 89.68415 -52.79053 -26.88764 1.000 21.37103 179 TRP C C 1
ATOM 6657 O O . TRP C 1 146 ? 90.90377 -52.72268 -27.08765 1.000 21.15880 179 TRP C O 1
ATOM 6668 N N . LEU C 1 147 ? 88.95720 -53.83569 -27.28599 1.000 19.43821 180 LEU C N 1
ATOM 6669 C CA . LEU C 1 147 ? 89.64055 -54.99280 -27.85478 1.000 19.94429 180 LEU C CA 1
ATOM 6670 C C . LEU C 1 147 ? 90.21956 -54.70483 -29.23178 1.000 22.01922 180 LEU C C 1
ATOM 6671 O O . LEU C 1 147 ? 91.17524 -55.37878 -29.63209 1.000 23.40428 180 LEU C O 1
ATOM 6676 N N . SER C 1 148 ? 89.69566 -53.70804 -29.95557 1.000 20.87637 181 SER C N 1
ATOM 6677 C CA . SER C 1 148 ? 90.31193 -53.33156 -31.22197 1.000 20.72425 181 SER C CA 1
ATOM 6678 C C . SER C 1 148 ? 91.48469 -52.37625 -31.03558 1.000 22.47417 181 SER C C 1
ATOM 6679 O O . SER C 1 148 ? 92.19297 -52.08363 -32.00612 1.000 23.33862 181 SER C O 1
ATOM 6682 N N . HIS C 1 149 ? 91.72681 -51.92085 -29.81183 1.000 19.40028 182 HIS C N 1
ATOM 6683 C CA . HIS C 1 149 ? 92.82865 -51.01887 -29.49765 1.000 20.05622 182 HIS C CA 1
ATOM 6684 C C . HIS C 1 149 ? 93.74591 -51.62786 -28.44179 1.000 19.38733 182 HIS C C 1
ATOM 6685 O O . HIS C 1 149 ? 94.32282 -50.92267 -27.61179 1.000 20.40780 182 HIS C O 1
ATOM 6692 N N . THR C 1 150 ? 93.89580 -52.94599 -28.48907 1.000 19.95942 183 THR C N 1
ATOM 6693 C CA . THR C 1 150 ? 94.80751 -53.77276 -27.71574 1.000 21.71552 183 THR C CA 1
ATOM 6694 C C . THR C 1 150 ? 95.64400 -54.59836 -28.68836 1.000 20.70536 183 THR C C 1
ATOM 6695 O O . THR C 1 150 ? 95.13182 -54.98283 -29.74229 1.000 21.65703 183 THR C O 1
ATOM 6699 N N . PRO C 1 151 ? 96.91770 -54.86834 -28.40641 1.000 20.84985 184 PRO C N 1
ATOM 6700 C CA . PRO C 1 151 ? 97.67858 -55.72204 -29.32784 1.000 22.17016 184 PRO C CA 1
ATOM 6701 C C . PRO C 1 151 ? 96.96335 -57.04744 -29.54574 1.000 22.50946 184 PRO C C 1
ATOM 6702 O O . PRO C 1 151 ? 96.52386 -57.69361 -28.59439 1.000 21.69543 184 PRO C O 1
ATOM 6706 N N . ILE C 1 152 ? 96.82861 -57.43727 -30.81902 1.000 22.24092 185 ILE C N 1
ATOM 6707 C CA . ILE C 1 152 ? 96.10904 -58.66290 -31.16612 1.000 23.53319 185 ILE C CA 1
ATOM 6708 C C . ILE C 1 152 ? 96.69297 -59.86601 -30.43382 1.000 23.36609 185 ILE C C 1
ATOM 6709 O O . ILE C 1 152 ? 95.95298 -60.72643 -29.94117 1.000 22.85794 185 ILE C O 1
ATOM 6714 N N . ALA C 1 153 ? 98.02280 -59.94966 -30.34963 1.000 22.88243 186 ALA C N 1
ATOM 6715 C CA . ALA C 1 153 ? 98.64290 -61.08065 -29.65978 1.000 22.83491 186 ALA C CA 1
ATOM 6716 C C . ALA C 1 153 ? 98.23022 -61.14853 -28.19387 1.000 22.11699 186 ALA C C 1
ATOM 6717 O O . ALA C 1 153 ? 98.15029 -62.24606 -27.62511 1.000 21.62099 186 ALA C O 1
ATOM 6719 N N . TRP C 1 154 ? 97.96533 -59.99445 -27.56246 1.000 21.43346 187 TRP C N 1
ATOM 6720 C CA . TRP C 1 154 ? 97.53813 -60.01148 -26.16866 1.000 20.57907 187 TRP C CA 1
ATOM 6721 C C . TRP C 1 154 ? 96.06319 -60.36935 -26.04692 1.000 22.18622 187 TRP C C 1
ATOM 6722 O O . TRP C 1 154 ? 95.66344 -61.00338 -25.06284 1.000 20.93867 187 TRP C O 1
ATOM 6733 N N . VAL C 1 155 ? 95.24042 -59.96101 -27.01614 1.000 21.09921 188 VAL C N 1
ATOM 6734 C CA . VAL C 1 155 ? 93.84824 -60.40246 -27.02017 1.000 21.76368 188 VAL C CA 1
ATOM 6735 C C . VAL C 1 155 ? 93.78121 -61.91230 -27.21265 1.000 21.38974 188 VAL C C 1
ATOM 6736 O O . VAL C 1 155 ? 93.00296 -62.60336 -26.54332 1.000 21.55326 188 VAL C O 1
ATOM 6740 N N . GLU C 1 156 ? 94.59497 -62.44464 -28.13715 1.000 21.66532 189 GLU C N 1
ATOM 6741 C CA A GLU C 1 156 ? 94.67004 -63.89463 -28.31590 0.554 22.22770 189 GLU C CA 1
ATOM 6742 C CA B GLU C 1 156 ? 94.69301 -63.89104 -28.32338 0.446 22.23912 189 GLU C CA 1
ATOM 6743 C C . GLU C 1 156 ? 94.96640 -64.59310 -27.00029 1.000 22.54052 189 GLU C C 1
ATOM 6744 O O . GLU C 1 156 ? 94.28442 -65.55558 -26.63260 1.000 24.05242 189 GLU C O 1
ATOM 6755 N N . GLU C 1 157 ? 95.98845 -64.12068 -26.27964 1.000 21.95270 190 GLU C N 1
ATOM 6756 C CA . GLU C 1 157 ? 96.38375 -64.74775 -25.02406 1.000 22.56486 190 GLU C CA 1
ATOM 6757 C C . GLU C 1 157 ? 95.28980 -64.62379 -23.96811 1.000 22.38868 190 GLU C C 1
ATOM 6758 O O . GLU C 1 157 ? 95.01255 -65.57798 -23.23276 1.000 21.33408 190 GLU C O 1
ATOM 6764 N N . ASN C 1 158 ? 94.66138 -63.45021 -23.87554 1.000 21.86691 191 ASN C N 1
ATOM 6765 C CA . ASN C 1 158 ? 93.72056 -63.20532 -22.79008 1.000 20.41066 191 ASN C CA 1
ATOM 6766 C C . ASN C 1 158 ? 92.42212 -63.97773 -23.02702 1.000 24.15230 191 ASN C C 1
ATOM 6767 O O . ASN C 1 158 ? 91.77366 -64.42177 -22.07158 1.000 23.37163 191 ASN C O 1
ATOM 6772 N N . LEU C 1 159 ? 92.04814 -64.18474 -24.29151 1.000 21.45491 192 LEU C N 1
ATOM 6773 C CA . LEU C 1 159 ? 90.85223 -64.95039 -24.62639 1.000 21.31225 192 LEU C CA 1
ATOM 6774 C C . LEU C 1 159 ? 91.13365 -66.42041 -24.91328 1.000 23.42544 192 LEU C C 1
ATOM 6775 O O . LEU C 1 159 ? 90.18597 -67.20591 -24.99470 1.000 23.59982 192 LEU C O 1
ATOM 6780 N N . GLY C 1 160 ? 92.39348 -66.81506 -25.06706 1.000 22.64681 193 GLY C N 1
ATOM 6781 C CA . GLY C 1 160 ? 92.66427 -68.17105 -25.51465 1.000 22.69095 193 GLY C CA 1
ATOM 6782 C C . GLY C 1 160 ? 92.17378 -68.40062 -26.92872 1.000 24.72401 193 GLY C C 1
ATOM 6783 O O . GLY C 1 160 ? 91.67189 -69.49065 -27.24027 1.000 24.74463 193 GLY C O 1
ATOM 6784 N N . TRP C 1 161 ? 92.29870 -67.39218 -27.78879 1.000 22.66727 194 TRP C N 1
ATOM 6785 C CA . TRP C 1 161 ? 91.79999 -67.41846 -29.15430 1.000 22.11785 194 TRP C CA 1
ATOM 6786 C C . TRP C 1 161 ? 92.94976 -67.38103 -30.15400 1.000 24.04030 194 TRP C C 1
ATOM 6787 O O . TRP C 1 161 ? 94.05340 -66.91677 -29.85116 1.000 25.59450 194 TRP C O 1
ATOM 6798 N N . THR C 1 162 ? 92.66734 -67.85029 -31.36844 1.000 21.85959 195 THR C N 1
ATOM 6799 C CA . THR C 1 162 ? 93.60498 -67.72926 -32.47655 1.000 22.33518 195 THR C CA 1
ATOM 6800 C C . THR C 1 162 ? 93.50346 -66.34584 -33.10989 1.000 23.81881 195 THR C C 1
ATOM 6801 O O . THR C 1 162 ? 92.56920 -65.57817 -32.84726 1.000 22.63989 195 THR C O 1
ATOM 6805 N N . ALA C 1 163 ? 94.46256 -66.04532 -33.99329 1.000 22.83717 196 ALA C N 1
ATOM 6806 C CA . ALA C 1 163 ? 94.39429 -64.79210 -34.74437 1.000 23.44003 196 ALA C CA 1
ATOM 6807 C C . ALA C 1 163 ? 93.12449 -64.72394 -35.57886 1.000 25.34752 196 ALA C C 1
ATOM 6808 O O . ALA C 1 163 ? 92.50985 -63.65729 -35.70358 1.000 24.43111 196 ALA C O 1
ATOM 6810 N N . ALA C 1 164 ? 92.71835 -65.85708 -36.15811 1.000 24.55837 197 ALA C N 1
ATOM 6811 C CA . ALA C 1 164 ? 91.52251 -65.87933 -36.99331 1.000 24.14916 197 ALA C CA 1
ATOM 6812 C C . ALA C 1 164 ? 90.24917 -65.67476 -36.18149 1.000 23.87863 197 ALA C C 1
ATOM 6813 O O . ALA C 1 164 ? 89.27510 -65.11461 -36.70132 1.000 26.08230 197 ALA C O 1
ATOM 6815 N N . GLN C 1 165 ? 90.21966 -66.12209 -34.92230 1.000 22.61093 198 GLN C N 1
ATOM 6816 C CA . GLN C 1 165 ? 89.06138 -65.82275 -34.08145 1.000 23.14805 198 GLN C CA 1
ATOM 6817 C C . GLN C 1 165 ? 89.02939 -64.34786 -33.70590 1.000 22.74711 198 GLN C C 1
ATOM 6818 O O . GLN C 1 165 ? 87.98896 -63.69175 -33.81813 1.000 21.74518 198 GLN C O 1
ATOM 6824 N N . VAL C 1 166 ? 90.16895 -63.80700 -33.26578 1.000 22.82568 199 VAL C N 1
ATOM 6825 C CA . VAL C 1 166 ? 90.22353 -62.39383 -32.89090 1.000 21.91898 199 VAL C CA 1
ATOM 6826 C C . VAL C 1 166 ? 89.85528 -61.51052 -34.07356 1.000 23.55119 199 VAL C C 1
ATOM 6827 O O . VAL C 1 166 ? 89.22964 -60.45929 -33.89666 1.000 21.67668 199 VAL C O 1
ATOM 6831 N N . ALA C 1 167 ? 90.19894 -61.93380 -35.29378 1.000 22.53857 200 ALA C N 1
ATOM 6832 C CA . ALA C 1 167 ? 89.91568 -61.12984 -36.47943 1.000 24.36246 200 ALA C CA 1
ATOM 6833 C C . ALA C 1 167 ? 88.42244 -60.96057 -36.74469 1.000 25.37405 200 ALA C C 1
ATOM 6834 O O . ALA C 1 167 ? 88.04583 -60.10534 -37.55691 1.000 23.63171 200 ALA C O 1
ATOM 6836 N N . GLN C 1 168 ? 87.56705 -61.76887 -36.11267 1.000 23.23965 201 GLN C N 1
ATOM 6837 C CA . GLN C 1 168 ? 86.12602 -61.60885 -36.28219 1.000 23.95656 201 GLN C CA 1
ATOM 6838 C C . GLN C 1 168 ? 85.52309 -60.53185 -35.38761 1.000 25.33121 201 GLN C C 1
ATOM 6839 O O . GLN C 1 168 ? 84.35413 -60.17748 -35.58691 1.000 25.24664 201 GLN C O 1
ATOM 6845 N N . LEU C 1 169 ? 86.28406 -60.00688 -34.42871 1.000 21.12612 202 LEU C N 1
ATOM 6846 C CA . LEU C 1 169 ? 85.80163 -58.96059 -33.53659 1.000 22.43575 202 LEU C CA 1
ATOM 6847 C C . LEU C 1 169 ? 85.73443 -57.62062 -34.26793 1.000 22.97153 202 LEU C C 1
ATOM 6848 O O . LEU C 1 169 ? 86.35102 -57.44679 -35.32452 1.000 22.21191 202 LEU C O 1
ATOM 6853 N N . PRO C 1 170 ? 84.98816 -56.65399 -33.72568 1.000 21.70285 203 PRO C N 1
ATOM 6854 C CA . PRO C 1 170 ? 84.88631 -55.35223 -34.40122 1.000 24.52324 203 PRO C CA 1
ATOM 6855 C C . PRO C 1 170 ? 86.23350 -54.64749 -34.46286 1.000 21.88490 203 PRO C C 1
ATOM 6856 O O . PRO C 1 170 ? 87.10857 -54.84686 -33.61435 1.000 23.49060 203 PRO C O 1
ATOM 6860 N N . LYS C 1 171 ? 86.39770 -53.82054 -35.49604 1.000 21.63921 204 LYS C N 1
ATOM 6861 C CA . LYS C 1 171 ? 87.63349 -53.07315 -35.69562 1.000 24.25648 204 LYS C CA 1
ATOM 6862 C C . LYS C 1 171 ? 87.57285 -51.67240 -35.10210 1.000 24.14929 204 LYS C C 1
ATOM 6863 O O . LYS C 1 171 ? 88.56570 -50.93852 -35.17944 1.000 23.46669 204 LYS C O 1
ATOM 6869 N N . LYS C 1 172 ? 86.44184 -51.28524 -34.51260 1.000 21.40424 205 LYS C N 1
ATOM 6870 C CA . LYS C 1 172 ? 86.28443 -49.96150 -33.91881 1.000 22.04406 205 LYS C CA 1
ATOM 6871 C C . LYS C 1 172 ? 85.10877 -50.01950 -32.94818 1.000 23.15852 205 LYS C C 1
ATOM 6872 O O . LYS C 1 172 ? 84.42755 -51.04096 -32.82980 1.000 23.27070 205 LYS C O 1
ATOM 6878 N N . GLN C 1 173 ? 84.87250 -48.90472 -32.26000 1.000 20.84670 206 GLN C N 1
ATOM 6879 C CA . GLN C 1 173 ? 83.75875 -48.80162 -31.32263 1.000 20.51529 206 GLN C CA 1
ATOM 6880 C C . GLN C 1 173 ? 82.42060 -49.02848 -32.03215 1.000 22.90948 206 GLN C C 1
ATOM 6881 O O . GLN C 1 173 ? 82.09527 -48.34561 -33.01133 1.000 23.29658 206 GLN C O 1
ATOM 6887 N N . VAL C 1 174 ? 81.63447 -49.97939 -31.51534 1.000 19.93966 207 VAL C N 1
ATOM 6888 C CA . VAL C 1 174 ? 80.33470 -50.30044 -32.10555 1.000 19.48163 207 VAL C CA 1
ATOM 6889 C C . VAL C 1 174 ? 79.26738 -49.30096 -31.66468 1.000 21.81812 207 VAL C C 1
ATOM 6890 O O . VAL C 1 174 ? 78.42076 -48.88611 -32.46600 1.000 22.81767 207 VAL C O 1
ATOM 6894 N N . TYR C 1 175 ? 79.29051 -48.92087 -30.38457 1.000 21.56525 208 TYR C N 1
ATOM 6895 C CA . TYR C 1 175 ? 78.37361 -47.97475 -29.74310 1.000 20.41660 208 TYR C CA 1
ATOM 6896 C C . TYR C 1 175 ? 76.95080 -48.51910 -29.60341 1.000 21.03092 208 TYR C C 1
ATOM 6897 O O . TYR C 1 175 ? 76.50541 -48.77927 -28.48257 1.000 21.39663 208 TYR C O 1
ATOM 6906 N N . ILE C 1 176 ? 76.22167 -48.65938 -30.70984 1.000 20.60200 209 ILE C N 1
ATOM 6907 C CA . ILE C 1 176 ? 74.88608 -49.25235 -30.71383 1.000 20.97318 209 ILE C CA 1
ATOM 6908 C C . ILE C 1 176 ? 74.85522 -50.30627 -31.81092 1.000 21.28666 209 ILE C C 1
ATOM 6909 O O . ILE C 1 176 ? 75.33503 -50.06088 -32.92180 1.000 21.98548 209 ILE C O 1
ATOM 6914 N N . SER C 1 177 ? 74.29766 -51.47557 -31.50560 1.000 21.85078 210 SER C N 1
ATOM 6915 C CA . SER C 1 177 ? 74.29936 -52.58705 -32.45004 1.000 21.98468 210 SER C CA 1
ATOM 6916 C C . SER C 1 177 ? 72.90232 -53.16383 -32.60653 1.000 24.22416 210 SER C C 1
ATOM 6917 O O . SER C 1 177 ? 72.15976 -53.28587 -31.62885 1.000 22.43397 210 SER C O 1
ATOM 6920 N N . SER C 1 178 ? 72.56234 -53.52920 -33.84493 1.000 23.22986 211 SER C N 1
ATOM 6921 C CA . SER C 1 178 ? 71.35568 -54.28767 -34.15596 1.000 23.97607 211 SER C CA 1
ATOM 6922 C C . SER C 1 178 ? 71.71094 -55.62830 -34.78706 1.000 24.29218 211 SER C C 1
ATOM 6923 O O . SER C 1 178 ? 70.87577 -56.24946 -35.45020 1.000 25.54328 211 SER C O 1
ATOM 6926 N N . TYR C 1 179 ? 72.95835 -56.06461 -34.60668 1.000 23.02661 212 TYR C N 1
ATOM 6927 C CA . TYR C 1 179 ? 73.41477 -57.31433 -35.20693 1.000 24.86981 212 TYR C CA 1
ATOM 6928 C C . TYR C 1 179 ? 72.61436 -58.50025 -34.68509 1.000 25.70035 212 TYR C C 1
ATOM 6929 O O . TYR C 1 179 ? 72.26903 -59.41882 -35.44596 1.000 25.78086 212 TYR C O 1
ATOM 6938 N N . GLY C 1 180 ? 72.31163 -58.50089 -33.39296 1.000 23.08457 213 GLY C N 1
ATOM 6939 C CA . GLY C 1 180 ? 71.50771 -59.54618 -32.81026 1.000 26.28134 213 GLY C CA 1
ATOM 6940 C C . GLY C 1 180 ? 72.34243 -60.64031 -32.16650 1.000 26.28486 213 GLY C C 1
ATOM 6941 O O . GLY C 1 180 ? 73.57806 -60.62926 -32.20158 1.000 24.82185 213 GLY C O 1
ATOM 6942 N N . PRO C 1 181 ? 71.66327 -61.62729 -31.58003 1.000 27.01088 214 PRO C N 1
ATOM 6943 C CA . PRO C 1 181 ? 70.20526 -61.77906 -31.55155 1.000 25.72378 214 PRO C CA 1
ATOM 6944 C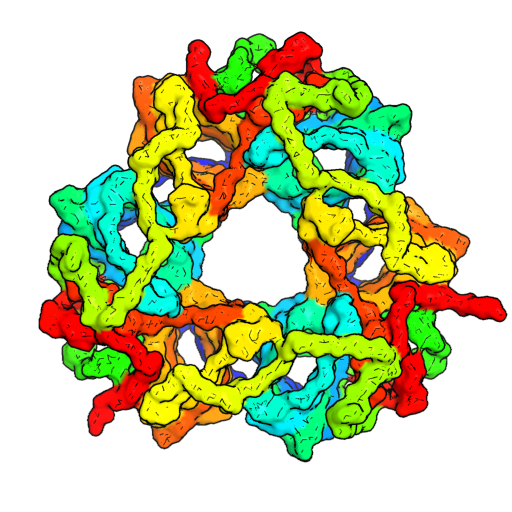 C . PRO C 1 181 ? 69.57299 -60.89897 -30.48842 1.000 26.35809 214 PRO C C 1
ATOM 6945 O O . PRO C 1 181 ? 70.21177 -60.51920 -29.50352 1.000 26.01858 214 PRO C O 1
ATOM 6949 N N . ALA C 1 182 ? 68.30314 -60.56469 -30.68254 1.000 26.95989 215 ALA C N 1
ATOM 6950 C CA . ALA C 1 182 ? 67.52323 -59.97910 -29.60412 1.000 28.31084 215 ALA C CA 1
ATOM 6951 C C . ALA C 1 182 ? 67.47910 -60.94336 -28.42487 1.000 28.61957 215 ALA C C 1
ATOM 6952 O O . ALA C 1 182 ? 67.41408 -62.16483 -28.60092 1.000 28.96409 215 ALA C O 1
ATOM 6954 N N . SER C 1 183 ? 67.51331 -60.39188 -27.21812 1.000 26.44974 216 SER C N 1
ATOM 6955 C CA . SER C 1 183 ? 67.48357 -61.21964 -26.02353 1.000 27.51794 216 SER C CA 1
ATOM 6956 C C . SER C 1 183 ? 66.09373 -61.81584 -25.83129 1.000 30.96442 216 SER C C 1
ATOM 6957 O O . SER C 1 183 ? 65.09004 -61.25991 -26.27998 1.000 30.37048 216 SER C O 1
ATOM 6960 N N . GLY C 1 184 ? 66.04651 -62.96183 -25.16141 1.000 33.60667 217 GLY C N 1
ATOM 6961 C CA . GLY C 1 184 ? 64.80196 -63.63239 -24.87117 1.000 33.42795 217 GLY C CA 1
ATOM 6962 C C . GLY C 1 184 ? 64.22765 -63.21444 -23.53388 1.000 31.13817 217 GLY C C 1
ATOM 6963 O O . GLY C 1 184 ? 64.49023 -62.11829 -23.03278 1.000 32.40588 217 GLY C O 1
ATOM 6964 N N . PRO C 1 185 ? 63.42040 -64.08591 -22.92997 1.000 34.73874 218 PRO C N 1
ATOM 6965 C CA . PRO C 1 185 ? 62.80672 -63.74392 -21.64133 1.000 35.75139 218 PRO C CA 1
ATOM 6966 C C . PRO C 1 185 ? 63.85890 -63.61016 -20.55194 1.000 29.78518 218 PRO C C 1
ATOM 6967 O O . PRO C 1 185 ? 64.92133 -64.23637 -20.60338 1.000 31.70096 218 PRO C O 1
ATOM 6971 N N . LEU C 1 186 ? 63.53722 -62.79289 -19.54670 1.000 30.18879 219 LEU C N 1
ATOM 6972 C CA . LEU C 1 186 ? 64.50860 -62.48415 -18.49576 1.000 28.86571 219 LEU C CA 1
ATOM 6973 C C . LEU C 1 186 ? 65.01148 -63.74759 -17.79800 1.000 29.73343 219 LEU C C 1
ATOM 6974 O O . LEU C 1 186 ? 66.20774 -63.87015 -17.50497 1.000 28.79946 219 LEU C O 1
ATOM 6979 N N . ALA C 1 187 ? 64.12061 -64.71215 -17.54781 1.000 31.17524 220 ALA C N 1
ATOM 6980 C CA . ALA C 1 187 ? 64.53065 -65.92223 -16.84439 1.000 29.93512 220 ALA C CA 1
ATOM 6981 C C . ALA C 1 187 ? 65.55880 -66.72760 -17.62650 1.000 34.18289 220 ALA C C 1
ATOM 6982 O O . ALA C 1 187 ? 66.25566 -67.55841 -17.03495 1.000 38.26177 220 ALA C O 1
ATOM 6984 N N . SER C 1 188 ? 65.67151 -66.50047 -18.93374 1.000 31.75550 221 SER C N 1
ATOM 6985 C CA . SER C 1 188 ? 66.62656 -67.19961 -19.78122 1.000 31.30404 221 SER C CA 1
ATOM 6986 C C . SER C 1 188 ? 67.90182 -66.40674 -20.02845 1.000 29.89346 221 SER C C 1
ATOM 6987 O O . SER C 1 188 ? 68.79635 -66.89899 -20.72412 1.000 30.88677 221 SER C O 1
ATOM 6990 N N . ALA C 1 189 ? 68.00400 -65.20017 -19.47905 1.000 27.63611 222 ALA C N 1
ATOM 6991 C CA . ALA C 1 189 ? 69.14511 -64.31654 -19.72042 1.000 27.49047 222 ALA C CA 1
ATOM 6992 C C . ALA C 1 189 ? 70.23647 -64.59858 -18.68617 1.000 28.07842 222 ALA C C 1
ATOM 6993 O O . ALA C 1 189 ? 70.53181 -63.79271 -17.80209 1.000 31.42616 222 ALA C O 1
ATOM 6995 N N . THR C 1 190 ? 70.83985 -65.77995 -18.81823 1.000 28.14644 223 THR C N 1
ATOM 6996 C CA . THR C 1 190 ? 71.79679 -66.28568 -17.83726 1.000 26.75861 223 THR C CA 1
ATOM 6997 C C . THR C 1 190 ? 73.23320 -65.93858 -18.23887 1.000 24.82631 223 THR C C 1
ATOM 6998 O O . THR C 1 190 ? 73.58867 -66.02889 -19.41700 1.000 26.15821 223 THR C O 1
ATOM 7002 N N . PRO C 1 191 ? 74.05908 -65.53322 -17.27578 1.000 22.80607 224 PRO C N 1
ATOM 7003 C CA . PRO C 1 191 ? 75.47920 -65.29941 -17.56905 1.000 23.06436 224 PRO C CA 1
ATOM 7004 C C . PRO C 1 191 ? 76.10488 -66.50947 -18.24075 1.000 22.08750 224 PRO C C 1
ATOM 7005 O O . PRO C 1 191 ? 75.82430 -67.65997 -17.88678 1.000 22.88473 224 PRO C O 1
ATOM 7009 N N . GLN C 1 192 ? 76.96356 -66.23907 -19.22397 1.000 21.98503 225 GLN C N 1
ATOM 7010 C CA . GLN C 1 192 ? 77.64834 -67.32501 -19.92531 1.000 22.64614 225 GLN C CA 1
ATOM 7011 C C . GLN C 1 192 ? 78.50001 -68.14040 -18.96009 1.000 25.38314 225 GLN C C 1
ATOM 7012 O O . GLN C 1 192 ? 78.59776 -69.36618 -19.08751 1.000 24.85786 225 GLN C O 1
ATOM 7018 N N . GLY C 1 193 ? 79.14057 -67.47522 -17.99667 1.000 23.78204 226 GLY C N 1
ATOM 7019 C CA . GLY C 1 193 ? 79.90668 -68.14843 -16.96067 1.000 22.64270 226 GLY C CA 1
ATOM 7020 C C . GLY C 1 193 ? 79.26449 -67.94900 -15.60107 1.000 26.43478 226 GLY C C 1
ATOM 7021 O O . GLY C 1 193 ? 78.56823 -66.96193 -15.37580 1.000 24.47277 226 GLY C O 1
ATOM 7022 N N . GLN C 1 194 ? 79.51023 -68.88821 -14.68624 1.000 25.69198 227 GLN C N 1
ATOM 7023 C CA . GLN C 1 194 ? 78.92538 -68.80291 -13.35077 1.000 26.75105 227 GLN C CA 1
ATOM 7024 C C . GLN C 1 194 ? 79.27637 -67.47719 -12.68775 1.000 26.76418 227 GLN C C 1
ATOM 7025 O O . GLN C 1 194 ? 80.45476 -67.17214 -12.48116 1.000 26.57312 227 GLN C O 1
ATOM 7031 N N . THR C 1 195 ? 78.25240 -66.69001 -12.35506 1.000 26.01505 228 THR C N 1
ATOM 7032 C CA . THR C 1 195 ? 78.44144 -65.35820 -11.78815 1.000 23.26408 228 THR C CA 1
ATOM 7033 C C . THR C 1 195 ? 77.43183 -65.13507 -10.67219 1.000 25.33325 228 THR C C 1
ATOM 7034 O O . THR C 1 195 ? 76.22431 -65.25845 -10.89969 1.000 26.16644 228 THR C O 1
ATOM 7038 N N . ALA C 1 196 ? 77.91777 -64.77291 -9.48794 1.000 23.23805 229 ALA C N 1
ATOM 7039 C CA . ALA C 1 196 ? 77.01973 -64.42089 -8.39310 1.000 25.02211 229 ALA C CA 1
ATOM 7040 C C . ALA C 1 196 ? 76.23458 -63.15721 -8.72569 1.000 23.63026 229 ALA C C 1
ATOM 7041 O O . ALA C 1 196 ? 76.68094 -62.30558 -9.49836 1.000 21.16258 229 ALA C O 1
ATOM 7043 N N . LYS C 1 197 ? 75.06093 -63.03164 -8.11820 1.000 23.03922 230 LYS C N 1
ATOM 7044 C CA . LYS C 1 197 ? 74.14736 -61.94254 -8.44031 1.000 22.97779 230 LYS C CA 1
ATOM 7045 C C . LYS C 1 197 ? 74.26394 -60.80252 -7.43479 1.000 23.95421 230 LYS C C 1
ATOM 7046 O O . LYS C 1 197 ? 74.42855 -61.03022 -6.23050 1.000 25.74511 230 LYS C O 1
ATOM 7052 N N . ILE C 1 198 ? 74.18900 -59.57224 -7.95150 1.000 20.90444 231 ILE C N 1
ATOM 7053 C CA . ILE C 1 198 ? 74.06916 -58.38913 -7.10523 1.000 22.23061 231 ILE C CA 1
ATOM 7054 C C . ILE C 1 198 ? 72.75351 -58.46903 -6.34205 1.000 24.13418 231 ILE C C 1
ATOM 7055 O O . ILE C 1 198 ? 71.70246 -58.78443 -6.91666 1.000 27.06378 231 ILE C O 1
ATOM 7060 N N . GLU C 1 199 ? 72.80363 -58.20713 -5.03694 1.000 21.61820 232 GLU C N 1
ATOM 7061 C CA . GLU C 1 199 ? 71.60594 -58.30501 -4.20947 1.000 22.25080 232 GLU C CA 1
ATOM 7062 C C . GLU C 1 199 ? 70.97993 -56.95326 -3.89076 1.000 20.41330 232 GLU C C 1
ATOM 7063 O O . GLU C 1 199 ? 69.75133 -56.86836 -3.74667 1.000 22.61364 232 GLU C O 1
ATOM 7069 N N . VAL C 1 200 ? 71.77561 -55.89176 -3.78706 1.000 21.31695 233 VAL C N 1
ATOM 7070 C CA . VAL C 1 200 ? 71.21394 -54.55052 -3.61597 1.000 19.01592 233 VAL C CA 1
ATOM 7071 C C . VAL C 1 200 ? 70.61099 -54.11082 -4.94425 1.000 20.30033 233 VAL C C 1
ATOM 7072 O O . VAL C 1 200 ? 71.32782 -54.06631 -5.95047 1.000 20.89880 233 VAL C O 1
ATOM 7076 N N . PRO C 1 201 ? 69.317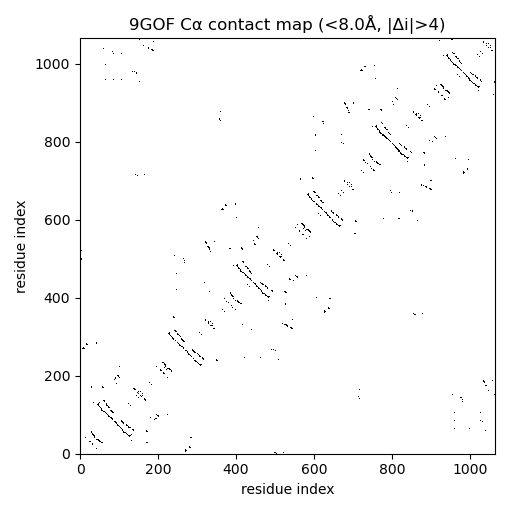44 -53.78754 -5.01175 1.000 19.81923 234 PRO C N 1
ATOM 7077 C CA . PRO C 1 201 ? 68.73004 -53.41748 -6.30532 1.000 20.20574 234 PRO C CA 1
ATOM 7078 C C . PRO C 1 201 ? 69.36160 -52.15430 -6.86588 1.000 22.44841 234 PRO C C 1
ATOM 7079 O O . PRO C 1 201 ? 69.57180 -51.17413 -6.14911 1.000 19.83905 234 PRO C O 1
ATOM 7083 N N . HIS C 1 202 ? 69.66339 -52.18471 -8.16512 1.000 19.33000 235 HIS C N 1
ATOM 7084 C CA . HIS C 1 202 ? 70.05647 -50.97681 -8.87961 1.000 19.39497 235 HIS C CA 1
ATOM 7085 C C . HIS C 1 202 ? 69.03861 -50.58784 -9.94457 1.000 20.15321 235 HIS C C 1
ATOM 7086 O O . HIS C 1 202 ? 69.35184 -49.80610 -10.84703 1.000 19.22957 235 HIS C O 1
ATOM 7093 N N . THR C 1 203 ? 67.82085 -51.10950 -9.84163 1.000 18.73419 236 THR C N 1
ATOM 7094 C CA . THR C 1 203 ? 66.66704 -50.59303 -10.56745 1.000 20.29957 236 THR C CA 1
ATOM 7095 C C . THR C 1 203 ? 65.54993 -50.31192 -9.57328 1.000 20.20452 236 THR C C 1
ATOM 7096 O O . THR C 1 203 ? 65.56270 -50.80685 -8.44371 1.000 21.92080 236 THR C O 1
ATOM 7100 N N . HIS C 1 204 ? 64.56156 -49.52886 -10.01493 1.000 19.96908 237 HIS C N 1
ATOM 7101 C CA . HIS C 1 204 ? 63.54933 -49.01620 -9.10355 1.000 20.46926 237 HIS C CA 1
ATOM 7102 C C . HIS C 1 204 ? 62.35491 -48.54136 -9.91680 1.000 23.06670 237 HIS C C 1
ATOM 7103 O O . HIS C 1 204 ? 62.51015 -48.10702 -11.05702 1.000 25.54063 237 HIS C O 1
ATOM 7110 N N . ASN C 1 205 ? 61.16262 -48.61633 -9.31777 1.000 21.13218 238 ASN C N 1
ATOM 7111 C CA . ASN C 1 205 ? 59.93843 -48.14258 -9.96301 1.000 20.99028 238 ASN C CA 1
ATOM 7112 C C . ASN C 1 205 ? 59.55756 -46.79610 -9.34192 1.000 22.52252 238 ASN C C 1
ATOM 7113 O O . ASN C 1 205 ? 59.02462 -46.74355 -8.22921 1.000 23.42470 238 ASN C O 1
ATOM 7118 N N . LEU C 1 206 ? 59.82190 -45.70416 -10.07278 1.000 19.72746 239 LEU C N 1
ATOM 7119 C CA . LEU C 1 206 ? 59.49230 -44.36382 -9.57574 1.000 19.53961 239 LEU C CA 1
ATOM 7120 C C . LEU C 1 206 ? 58.03932 -43.98428 -9.86998 1.000 20.99464 239 LEU C C 1
ATOM 7121 O O . LEU C 1 206 ? 57.31618 -43.51397 -8.98367 1.000 21.34128 239 LEU C O 1
ATOM 7126 N N . LEU C 1 207 ? 57.60130 -44.15195 -11.11571 1.000 22.04971 240 LEU C N 1
ATOM 7127 C CA . LEU C 1 207 ? 56.24735 -43.73243 -11.47671 1.000 22.57584 240 LEU C CA 1
ATOM 7128 C C . LEU C 1 207 ? 55.18979 -44.46563 -10.65770 1.000 24.78128 240 LEU C C 1
ATOM 7129 O O . LEU C 1 207 ? 54.12218 -43.90192 -10.36699 1.000 23.52760 240 LEU C O 1
ATOM 7134 N N . GLY C 1 208 ? 55.46992 -45.71156 -10.26884 1.000 23.45038 241 GLY C N 1
ATOM 7135 C CA . GLY C 1 208 ? 54.52939 -46.52161 -9.51763 1.000 26.26676 241 GLY C CA 1
ATOM 7136 C C . GLY C 1 208 ? 54.42537 -46.19863 -8.04500 1.000 25.94987 241 GLY C C 1
ATOM 7137 O O . GLY C 1 208 ? 53.51034 -46.70777 -7.38823 1.000 26.69561 241 GLY C O 1
ATOM 7138 N N . GLN C 1 209 ? 55.33388 -45.37668 -7.51328 1.000 24.21998 242 GLN C N 1
ATOM 7139 C CA . GLN C 1 209 ? 55.23869 -44.95440 -6.12097 1.000 23.78411 242 GLN C CA 1
ATOM 7140 C C . GLN C 1 209 ? 53.96584 -44.15816 -5.88142 1.000 24.99988 242 GLN C C 1
ATOM 7141 O O . GLN C 1 209 ? 53.44255 -43.49118 -6.78072 1.000 26.28176 242 GLN C O 1
ATOM 7147 N N . GLN C 1 210 ? 53.47126 -44.22471 -4.64695 1.000 23.85002 243 GLN C N 1
ATOM 7148 C CA . GLN C 1 210 ? 52.46462 -43.27139 -4.21662 1.000 24.03725 243 GLN C CA 1
ATOM 7149 C C . GLN C 1 210 ? 53.13976 -41.90856 -4.06346 1.000 25.27271 243 GLN C C 1
ATOM 7150 O O . GLN C 1 210 ? 54.33296 -41.84259 -3.76020 1.000 24.81526 243 GLN C O 1
ATOM 7156 N N . PRO C 1 211 ? 52.41716 -40.81171 -4.29776 1.000 25.49568 244 PRO C N 1
ATOM 7157 C CA . PRO C 1 211 ? 53.04586 -39.48966 -4.15048 1.000 23.91171 244 PRO C CA 1
ATOM 7158 C C . PRO C 1 211 ? 53.52936 -39.27765 -2.72528 1.000 25.32687 244 PRO C C 1
ATOM 7159 O O . PRO C 1 211 ? 52.86168 -39.65672 -1.75900 1.000 27.36586 244 PRO C O 1
ATOM 7163 N N . LEU C 1 212 ? 54.72610 -38.69709 -2.60678 1.000 23.69548 245 LEU C N 1
ATOM 7164 C CA . LEU C 1 212 ? 55.18837 -38.20959 -1.31122 1.000 25.08684 245 LEU C CA 1
ATOM 7165 C C . LEU C 1 212 ? 54.31305 -37.06416 -0.83160 1.000 27.69330 245 LEU C C 1
ATOM 7166 O O . LEU C 1 212 ? 54.00245 -36.96134 0.36096 1.000 27.62746 245 LEU C O 1
ATOM 7171 N N . VAL C 1 213 ? 53.90677 -36.19596 -1.75471 1.000 25.14579 246 VAL C N 1
ATOM 7172 C CA . VAL C 1 213 ? 53.08272 -35.03069 -1.45844 1.000 26.48236 246 VAL C CA 1
ATOM 7173 C C . VAL C 1 213 ? 52.03213 -34.91955 -2.54914 1.000 28.72174 246 VAL C C 1
ATOM 7174 O O . VAL C 1 213 ? 52.32864 -35.10885 -3.73288 1.000 27.29449 246 VAL C O 1
ATOM 7178 N N . SER C 1 214 ? 50.80263 -34.60679 -2.15580 1.000 30.80870 247 SER C N 1
ATOM 7179 C CA A SER C 1 214 ? 49.71477 -34.45135 -3.10692 0.447 31.65188 247 SER C CA 1
ATOM 7180 C CA B SER C 1 214 ? 49.69910 -34.47362 -3.09666 0.553 31.64343 247 SER C CA 1
ATOM 7181 C C . SER C 1 214 ? 48.79644 -33.35214 -2.60363 1.000 35.73150 247 SER C C 1
ATOM 7182 O O . SER C 1 214 ? 48.41249 -33.34731 -1.43147 1.000 41.44115 247 SER C O 1
ATOM 7187 N N . LEU C 1 215 ? 48.47294 -32.40441 -3.48340 1.000 29.88121 248 LEU C N 1
ATOM 7188 C CA . LEU C 1 215 ? 47.58551 -31.29753 -3.12331 1.000 26.90784 248 LEU C CA 1
ATOM 7189 C C . LEU C 1 215 ? 46.82306 -30.84777 -4.35998 1.000 25.52624 248 LEU C C 1
ATOM 7190 O O . LEU C 1 215 ? 47.44049 -30.38341 -5.32213 1.000 27.76030 248 LEU C O 1
ATOM 7195 N N . GLY C 1 216 ? 45.50060 -30.98897 -4.33468 1.000 30.14858 249 GLY C N 1
ATOM 7196 C CA . GLY C 1 216 ? 44.67348 -30.48488 -5.43347 1.000 33.20074 249 GLY C CA 1
ATOM 7197 C C . GLY C 1 216 ? 45.03992 -31.02629 -6.79975 1.000 32.48798 249 GLY C C 1
ATOM 7198 O O . GLY C 1 216 ? 44.98864 -30.29089 -7.79661 1.000 34.16383 249 GLY C O 1
ATOM 7199 N N . GLY C 1 217 ? 45.40374 -32.30495 -6.87376 1.000 28.34351 250 GLY C N 1
ATOM 7200 C CA . GLY C 1 217 ? 45.82644 -32.91636 -8.11709 1.000 28.18464 250 GLY C CA 1
ATOM 7201 C C . GLY C 1 217 ? 47.29471 -32.74573 -8.45054 1.000 27.64546 250 GLY C C 1
ATOM 7202 O O . GLY C 1 217 ? 47.78314 -33.38866 -9.39209 1.000 26.98097 250 GLY C O 1
ATOM 7203 N N . ASN C 1 218 ? 48.01665 -31.90495 -7.71452 1.000 25.09911 251 ASN C N 1
ATOM 7204 C CA . ASN C 1 218 ? 49.45057 -31.72966 -7.91668 1.000 23.13196 251 ASN C CA 1
ATOM 7205 C C . ASN C 1 218 ? 50.20155 -32.74934 -7.07965 1.000 24.04530 251 ASN C C 1
ATOM 7206 O O . ASN C 1 218 ? 49.85207 -32.96544 -5.91519 1.000 26.51990 251 ASN C O 1
ATOM 7211 N N . GLU C 1 219 ? 51.21336 -33.38632 -7.67199 1.000 22.91315 252 GLU C N 1
ATOM 7212 C CA . GLU C 1 219 ? 51.83200 -34.54511 -7.03687 1.000 24.56731 252 GLU C CA 1
ATOM 7213 C C . GLU C 1 219 ? 53.34191 -34.51823 -7.20110 1.000 24.60716 252 GLU C C 1
ATOM 7214 O O . GLU C 1 219 ? 53.85874 -34.10013 -8.24081 1.000 23.22188 252 GLU C O 1
ATOM 7220 N N . LEU C 1 220 ? 54.03941 -34.96629 -6.15875 1.000 21.61616 253 LEU C N 1
ATOM 7221 C CA . LEU C 1 220 ? 55.48282 -35.16957 -6.18906 1.000 20.59871 253 LEU C CA 1
ATOM 7222 C C . LEU C 1 220 ? 55.77008 -36.60714 -5.78810 1.000 23.42692 253 LEU C C 1
ATOM 7223 O O . LEU C 1 220 ? 55.35553 -37.04154 -4.70929 1.000 23.30082 253 LEU C O 1
ATOM 7228 N N . ARG C 1 221 ? 56.44426 -37.34214 -6.66667 1.000 20.54071 254 ARG C N 1
ATOM 7229 C CA . ARG C 1 221 ? 56.96392 -38.67332 -6.37497 1.000 20.30628 254 ARG C CA 1
ATOM 7230 C C . ARG C 1 221 ? 58.47617 -38.56412 -6.27384 1.000 21.42996 254 ARG C C 1
ATOM 7231 O O . ARG C 1 221 ? 59.11467 -38.01930 -7.17662 1.000 22.19015 254 ARG C O 1
ATOM 7239 N N . LEU C 1 222 ? 59.04992 -39.10225 -5.20090 1.000 19.72248 255 LEU C N 1
ATOM 7240 C CA . LEU C 1 222 ? 60.45663 -38.87313 -4.89183 1.000 21.84976 255 LEU C CA 1
ATOM 7241 C C . LEU C 1 222 ? 61.18820 -40.18933 -4.68960 1.000 21.59983 255 LEU C C 1
ATOM 7242 O O . LEU C 1 222 ? 60.76850 -41.01534 -3.87365 1.000 21.50307 255 LEU C O 1
ATOM 7247 N N . ALA C 1 223 ? 62.29454 -40.37200 -5.41349 1.000 18.89364 256 ALA C N 1
ATOM 7248 C CA . ALA C 1 223 ? 63.18616 -41.51510 -5.20584 1.000 20.63460 256 ALA C CA 1
ATOM 7249 C C . ALA C 1 223 ? 64.55431 -40.96623 -4.80337 1.000 19.54101 256 ALA C C 1
ATOM 7250 O O . ALA C 1 223 ? 65.41625 -40.72752 -5.65406 1.000 20.34341 256 ALA C O 1
ATOM 7252 N N . SER C 1 224 ? 64.74216 -40.76267 -3.50181 1.000 19.58188 257 SER C N 1
ATOM 7253 C CA . SER C 1 224 ? 66.05499 -40.46744 -2.94012 1.000 18.81433 257 SER C CA 1
ATOM 7254 C C . SER C 1 224 ? 66.68105 -41.78406 -2.49010 1.000 21.32974 257 SER C C 1
ATOM 7255 O O . SER C 1 224 ? 66.12581 -42.86079 -2.72043 1.000 20.82974 257 SER C O 1
ATOM 7258 N N . ALA C 1 225 ? 67.83382 -41.72067 -1.82015 1.000 19.16779 258 ALA C N 1
ATOM 7259 C CA . ALA C 1 225 ? 68.44749 -42.94831 -1.32150 1.000 19.62572 258 ALA C CA 1
ATOM 7260 C C . ALA C 1 225 ? 67.60730 -43.63354 -0.24836 1.000 20.68275 258 ALA C C 1
ATOM 7261 O O . ALA C 1 225 ? 67.85837 -44.80589 0.05033 1.000 20.98362 258 ALA C O 1
ATOM 7263 N N . LYS C 1 226 ? 66.63129 -42.93664 0.34279 1.000 20.80375 259 LYS C N 1
ATOM 7264 C CA . LYS C 1 226 ? 65.70808 -43.59260 1.26529 1.000 20.04600 259 LYS C CA 1
ATOM 7265 C C . LYS C 1 226 ? 64.82809 -44.59537 0.52494 1.000 20.07903 259 LYS C C 1
ATOM 7266 O O . LYS C 1 226 ? 64.64316 -45.73326 0.97720 1.000 20.91056 259 LYS C O 1
ATOM 7272 N N . GLU C 1 227 ? 64.27939 -44.18905 -0.62211 1.000 20.83646 260 GLU C N 1
ATOM 7273 C CA . GLU C 1 227 ? 63.42661 -45.06683 -1.42093 1.000 20.87834 260 GLU C CA 1
ATOM 7274 C C . GLU C 1 227 ? 64.22620 -46.02183 -2.28998 1.000 22.75829 260 GLU C C 1
ATOM 7275 O O . GLU C 1 227 ? 63.75826 -47.12893 -2.58136 1.000 22.19042 260 GLU C O 1
ATOM 7281 N N . PHE C 1 228 ? 65.43008 -45.62035 -2.69194 1.000 19.75709 261 PHE C N 1
ATOM 7282 C CA . PHE C 1 228 ? 66.21256 -46.33154 -3.70477 1.000 19.88746 261 PHE C CA 1
ATOM 7283 C C . PHE C 1 228 ? 67.67553 -46.28374 -3.26380 1.000 20.11114 261 PHE C C 1
ATOM 7284 O O . PHE C 1 228 ? 68.47842 -45.52158 -3.80651 1.000 19.95880 261 PHE C O 1
ATOM 7292 N N . PRO C 1 229 ? 68.05371 -47.08476 -2.26308 1.000 20.44380 262 PRO C N 1
ATOM 7293 C CA . PRO C 1 229 ? 69.39943 -46.92065 -1.68019 1.000 21.34457 262 PRO C CA 1
ATOM 7294 C C . PRO C 1 229 ? 70.52746 -47.25334 -2.64283 1.000 20.97725 262 PRO C C 1
ATOM 7295 O O . PRO C 1 229 ? 71.63893 -46.74676 -2.44791 1.000 21.33537 262 PRO C O 1
ATOM 7299 N N . GLY C 1 230 ? 70.28527 -48.07613 -3.67179 1.000 19.40081 263 GLY C N 1
ATOM 7300 C CA . GLY C 1 230 ? 71.32508 -48.30929 -4.66988 1.000 20.73761 263 GLY C CA 1
ATOM 7301 C C . GLY C 1 230 ? 71.80178 -47.02644 -5.33087 1.000 22.65467 263 GLY C C 1
ATOM 7302 O O . GLY C 1 230 ? 72.98561 -46.89078 -5.66576 1.000 21.94358 263 GLY C O 1
ATOM 7303 N N . SER C 1 231 ? 70.89616 -46.06729 -5.51918 1.000 19.00579 264 SER C N 1
ATOM 7304 C CA . SER C 1 231 ? 71.25440 -44.74572 -6.04692 1.000 18.46771 264 SER C CA 1
ATOM 7305 C C . SER C 1 231 ? 71.70854 -43.87142 -4.87542 1.000 19.38354 264 SER C C 1
ATOM 7306 O O . SER C 1 231 ? 71.00775 -42.98059 -4.39738 1.000 19.76525 264 SER C O 1
ATOM 7309 N N . PHE C 1 232 ? 72.91741 -44.17203 -4.38292 1.000 19.86300 265 PHE C N 1
ATOM 7310 C CA . PHE C 1 232 ? 73.29159 -43.66927 -3.06603 1.000 20.25633 265 PHE C CA 1
ATOM 7311 C C . PHE C 1 232 ? 73.57511 -42.17469 -3.05772 1.000 19.26012 265 PHE C C 1
ATOM 7312 O O . PHE C 1 232 ? 73.42690 -41.54347 -2.00575 1.000 20.08651 265 PHE C O 1
ATOM 7320 N N . ASN C 1 233 ? 73.94642 -41.58575 -4.19784 1.000 18.09574 266 ASN C N 1
ATOM 7321 C CA . ASN C 1 233 ? 74.32065 -40.17335 -4.20609 1.000 18.34298 266 ASN C CA 1
ATOM 7322 C C . ASN C 1 233 ? 73.56905 -39.37438 -5.26775 1.000 18.81250 266 ASN C C 1
ATOM 7323 O O . ASN C 1 233 ? 73.98567 -38.26103 -5.61022 1.000 19.47122 266 ASN C O 1
ATOM 7328 N N . MET C 1 234 ? 72.47328 -39.91524 -5.79701 1.000 19.16050 267 MET C N 1
ATOM 7329 C CA . MET C 1 234 ? 71.56346 -39.15208 -6.63833 1.000 18.25226 267 MET C CA 1
ATOM 7330 C C . MET C 1 234 ? 70.11171 -39.43261 -6.29816 1.000 19.14947 267 MET C C 1
ATOM 7331 O O . MET C 1 234 ? 69.76077 -40.48081 -5.75856 1.000 19.82471 267 MET C O 1
ATOM 7336 N N . THR C 1 235 ? 69.27869 -38.43687 -6.59031 1.000 18.68645 268 THR C N 1
ATOM 7337 C CA . THR C 1 235 ? 67.86079 -38.45651 -6.27294 1.000 18.56166 268 THR C CA 1
ATOM 7338 C C . THR C 1 235 ? 67.10154 -38.02868 -7.51495 1.000 19.04608 268 THR C C 1
ATOM 7339 O O . THR C 1 235 ? 67.55012 -37.13561 -8.23774 1.000 18.52021 268 THR C O 1
ATOM 7343 N N . GLY C 1 236 ? 65.95697 -38.66543 -7.77542 1.000 18.33978 269 GLY C N 1
ATOM 7344 C CA . GLY C 1 236 ? 65.08988 -38.23820 -8.85042 1.000 20.24458 269 GLY C CA 1
ATOM 7345 C C . GLY C 1 236 ? 63.67014 -38.05939 -8.34699 1.000 20.50251 269 GLY C C 1
ATOM 7346 O O . GLY C 1 236 ? 63.25472 -38.66831 -7.35854 1.000 20.50466 269 GLY C O 1
ATOM 7347 N N . ALA C 1 237 ? 62.92241 -37.20732 -9.04745 1.000 20.10871 270 ALA C N 1
ATOM 7348 C CA . ALA C 1 237 ? 61.53888 -36.96933 -8.66007 1.000 21.88893 270 ALA C CA 1
ATOM 7349 C C . ALA C 1 237 ? 60.69147 -36.70509 -9.89385 1.000 22.60208 270 ALA C C 1
ATOM 7350 O O . ALA C 1 237 ? 61.17898 -36.17583 -10.89462 1.000 22.39532 270 ALA C O 1
ATOM 7352 N N . LEU C 1 238 ? 59.41246 -37.07769 -9.80808 1.000 20.18456 271 LEU C N 1
ATOM 7353 C CA . LEU C 1 238 ? 58.41587 -36.74636 -10.81704 1.000 21.06140 271 LEU C CA 1
ATOM 7354 C C . LEU C 1 238 ? 57.48052 -35.70723 -10.22645 1.000 23.96055 271 LEU C C 1
ATOM 7355 O O . LEU C 1 238 ? 56.93394 -35.91652 -9.13943 1.000 22.83253 271 LEU C O 1
ATOM 7360 N N . ILE C 1 239 ? 57.28681 -34.59964 -10.93446 1.000 21.70847 272 ILE C N 1
ATOM 7361 C CA . ILE C 1 239 ? 56.36069 -33.55941 -10.49808 1.000 22.36912 272 ILE C CA 1
ATOM 7362 C C . ILE C 1 239 ? 55.23578 -33.44923 -11.51345 1.000 24.19671 272 ILE C C 1
ATOM 7363 O O . ILE C 1 239 ? 55.48900 -33.32758 -12.71538 1.000 23.43756 272 ILE C O 1
ATOM 7368 N N . HIS C 1 240 ? 53.99816 -33.49032 -11.03028 1.000 22.70289 273 HIS C N 1
ATOM 7369 C CA . HIS C 1 240 ? 52.81849 -33.25839 -11.85905 1.000 24.56338 273 HIS C CA 1
ATOM 7370 C C . HIS C 1 240 ? 52.14335 -31.99134 -11.36523 1.000 25.56951 273 HIS C C 1
ATOM 7371 O O . HIS C 1 240 ? 51.78986 -31.90126 -10.18484 1.000 24.29211 273 HIS C O 1
ATOM 7378 N N . LEU C 1 241 ? 51.96456 -31.01834 -12.25927 1.000 24.32552 274 LEU C N 1
ATOM 7379 C CA . LEU C 1 241 ? 51.35422 -29.73640 -11.91731 1.000 22.52319 274 LEU C CA 1
ATOM 7380 C C . LEU C 1 241 ? 50.10244 -29.52987 -12.75787 1.000 24.10542 274 LEU C C 1
ATOM 7381 O O . LEU C 1 241 ? 50.14208 -29.66038 -13.98580 1.000 25.56825 274 LEU C O 1
ATOM 7386 N N . GLU C 1 242 ? 48.99666 -29.22488 -12.09648 1.000 24.78387 275 GLU C N 1
ATOM 7387 C CA . GLU C 1 242 ? 47.75388 -28.87459 -12.76565 1.000 26.59111 275 GLU C CA 1
ATOM 7388 C C . GLU C 1 242 ? 47.80092 -27.42801 -13.25896 1.000 27.01236 275 GLU C C 1
ATOM 7389 O O . GLU C 1 242 ? 48.62787 -26.63215 -12.80347 1.000 26.68470 275 GLU C O 1
ATOM 7395 N N . PRO C 1 243 ? 46.93565 -27.06473 -14.20460 1.000 27.66738 276 PRO C N 1
ATOM 7396 C CA . PRO C 1 243 ? 46.93312 -25.68375 -14.70706 1.000 28.09729 276 PRO C CA 1
ATOM 7397 C C . PRO C 1 243 ? 46.82043 -24.66128 -13.58558 1.000 28.27195 276 PRO C C 1
ATOM 7398 O O . PRO C 1 243 ? 45.95418 -24.75473 -12.71093 1.000 28.72200 276 PRO C O 1
ATOM 7402 N N . GLY C 1 244 ? 47.71690 -23.67687 -13.61501 1.000 25.38078 277 GLY C N 1
ATOM 7403 C CA . GLY C 1 244 ? 47.70547 -22.60112 -12.65142 1.000 28.03383 277 GLY C CA 1
ATOM 7404 C C . GLY C 1 244 ? 48.41526 -22.88529 -11.35108 1.000 28.42068 277 GLY C C 1
ATOM 7405 O O . GLY C 1 244 ? 48.64916 -21.94261 -10.58158 1.000 28.66936 277 GLY C O 1
ATOM 7406 N N . ALA C 1 245 ? 48.78241 -24.13697 -11.07944 1.000 25.02732 278 ALA C N 1
ATOM 7407 C CA . ALA C 1 245 ? 49.41597 -24.49373 -9.81990 1.000 24.20630 278 ALA C CA 1
ATOM 7408 C C . ALA C 1 245 ? 50.91939 -24.27897 -9.89521 1.000 25.26366 278 ALA C C 1
ATOM 7409 O O . ALA C 1 245 ? 51.51034 -24.22760 -10.97561 1.000 24.58438 278 ALA C O 1
ATOM 7411 N N . MET C 1 246 ? 51.54820 -24.18309 -8.72493 1.000 22.97098 279 MET C N 1
ATOM 7412 C CA . MET C 1 246 ? 52.99624 -24.05767 -8.68884 1.000 22.42918 279 MET C CA 1
ATOM 7413 C C . MET C 1 246 ? 53.60546 -24.96447 -7.62598 1.000 23.24446 279 MET C C 1
ATOM 7414 O O . MET C 1 246 ? 52.96286 -25.31295 -6.63128 1.000 22.44859 279 MET C O 1
ATOM 7419 N N . ARG C 1 247 ? 54.85077 -25.36929 -7.86923 1.000 20.88973 280 ARG C N 1
ATOM 7420 C CA . ARG C 1 247 ? 55.72194 -25.81791 -6.79410 1.000 20.98698 280 ARG C CA 1
ATOM 7421 C C . ARG C 1 247 ? 56.27241 -24.57172 -6.10004 1.000 22.05379 280 ARG C C 1
ATOM 7422 O O . ARG C 1 247 ? 56.79962 -23.67295 -6.75927 1.000 21.69874 280 ARG C O 1
ATOM 7430 N N . GLN C 1 248 ? 56.09976 -24.49588 -4.78072 1.000 20.33915 281 GLN C N 1
ATOM 7431 C CA . GLN C 1 248 ? 56.40491 -23.27216 -4.04747 1.000 21.30361 281 GLN C CA 1
ATOM 7432 C C . GLN C 1 248 ? 57.88720 -22.90904 -4.12013 1.000 21.01296 281 GLN C C 1
ATOM 7433 O O . GLN C 1 248 ? 58.75959 -23.74554 -4.38158 1.000 21.42224 281 GLN C O 1
ATOM 7439 N N . LEU C 1 249 ? 58.15093 -21.63065 -3.84825 1.000 19.39345 282 LEU C N 1
ATOM 7440 C CA . LEU C 1 249 ? 59.50517 -21.11181 -3.68753 1.000 18.63728 282 LEU C CA 1
ATOM 7441 C C . LEU C 1 249 ? 60.29826 -21.91061 -2.65937 1.000 19.42560 282 LEU C C 1
ATOM 7442 O O . LEU C 1 249 ? 59.83880 -22.12785 -1.53356 1.000 20.05340 282 LEU C O 1
ATOM 7447 N N . HIS C 1 250 ? 61.50595 -22.32686 -3.04520 1.000 18.43117 283 HIS C N 1
ATOM 7448 C CA . HIS C 1 250 ? 62.37027 -23.08384 -2.15113 1.000 17.67995 283 HIS C CA 1
ATOM 7449 C C . HIS C 1 250 ? 63.80712 -23.00640 -2.65231 1.000 16.91503 283 HIS C C 1
ATOM 7450 O O . HIS C 1 250 ? 64.08247 -22.48907 -3.73522 1.000 18.26959 283 HIS C O 1
ATOM 7457 N N . TRP C 1 251 ? 64.72285 -23.54932 -1.85364 1.000 18.43898 284 TRP C N 1
ATOM 7458 C CA . TRP C 1 251 ? 66.07407 -23.81658 -2.32863 1.000 17.00570 284 TRP C CA 1
ATOM 7459 C C . TRP C 1 251 ? 66.56452 -25.13927 -1.76211 1.000 16.77848 284 TRP C C 1
ATOM 7460 O O . TRP C 1 251 ? 66.00607 -25.67866 -0.80089 1.000 18.05259 284 TRP C O 1
ATOM 7471 N N . HIS C 1 252 ? 67.62034 -25.65760 -2.38793 1.000 18.61661 285 HIS C N 1
ATOM 7472 C CA . HIS C 1 252 ? 68.28652 -26.88552 -1.94572 1.000 18.10027 285 HIS C CA 1
ATOM 7473 C C . HIS C 1 252 ? 69.64982 -26.53097 -1.38235 1.000 18.55923 285 HIS C C 1
ATOM 7474 O O . HIS C 1 252 ? 70.50527 -26.01963 -2.11899 1.000 19.05142 285 HIS C O 1
ATOM 7481 N N . PRO C 1 253 ? 69.88537 -26.76616 -0.09072 1.000 19.05123 286 PRO C N 1
ATOM 7482 C CA . PRO C 1 253 ? 71.19958 -26.43934 0.49086 1.000 20.56066 286 PRO C CA 1
ATOM 7483 C C . PRO C 1 253 ? 72.33804 -27.30222 -0.02711 1.000 19.41903 286 PRO C C 1
ATOM 7484 O O . PRO C 1 253 ? 73.49922 -26.87574 0.07003 1.000 20.15916 286 PRO C O 1
ATOM 7488 N N . ASN C 1 254 ? 72.05164 -28.48943 -0.58139 1.000 18.67239 287 ASN C N 1
ATOM 7489 C CA . ASN C 1 254 ? 73.08090 -29.50353 -0.75853 1.000 18.05483 287 ASN C CA 1
ATOM 7490 C C . ASN C 1 254 ? 73.22222 -30.03539 -2.17967 1.000 21.36434 287 ASN C C 1
ATOM 7491 O O . ASN C 1 254 ? 74.06216 -30.91408 -2.40244 1.000 21.94279 287 ASN C O 1
ATOM 7496 N N . ALA C 1 255 ? 72.43627 -29.55343 -3.14392 1.000 17.82338 288 ALA C N 1
ATOM 7497 C CA . ALA C 1 255 ? 72.43906 -30.19676 -4.45037 1.000 19.15710 288 ALA C CA 1
ATOM 7498 C C . ALA C 1 255 ? 72.03016 -29.22313 -5.53993 1.000 18.63873 288 ALA C C 1
ATOM 7499 O O . ALA C 1 255 ? 71.21656 -28.32179 -5.31701 1.000 18.46392 288 ALA C O 1
ATOM 7501 N N . ASP C 1 256 ? 72.59280 -29.44478 -6.72848 1.000 19.02183 289 ASP C N 1
ATOM 7502 C CA . ASP C 1 256 ? 72.08880 -28.89618 -7.97665 1.000 17.67875 289 ASP C CA 1
ATOM 7503 C C . ASP C 1 256 ? 70.87508 -29.69375 -8.43629 1.000 19.45341 289 ASP C C 1
ATOM 7504 O O . ASP C 1 256 ? 70.68193 -30.85676 -8.06223 1.000 18.05743 289 ASP C O 1
ATOM 7509 N N . GLU C 1 257 ? 70.04847 -29.04877 -9.25495 1.000 17.46182 290 GLU C N 1
ATOM 7510 C CA . GLU C 1 257 ? 68.80464 -29.63914 -9.74074 1.000 18.11589 290 GLU C CA 1
ATOM 7511 C C . GLU C 1 257 ? 68.76843 -29.57386 -11.25999 1.000 20.57581 290 GLU C C 1
ATOM 7512 O O . GLU C 1 257 ? 68.85920 -28.48820 -11.84097 1.000 21.13690 290 GLU C O 1
ATOM 7518 N N . TRP C 1 258 ? 68.62224 -30.73003 -11.89848 1.000 18.55608 291 TRP C N 1
ATOM 7519 C CA . TRP C 1 258 ? 68.52388 -30.84980 -13.34689 1.000 17.93974 291 TRP C CA 1
ATOM 7520 C C . TRP C 1 258 ? 67.09950 -31.25857 -13.70878 1.000 19.85398 291 TRP C C 1
ATOM 7521 O O . TRP C 1 258 ? 66.51762 -32.12240 -13.04787 1.000 21.26917 291 TRP C O 1
ATOM 7532 N N . GLN C 1 259 ? 66.52031 -30.62850 -14.73924 1.000 18.91464 292 GLN C N 1
ATOM 7533 C CA . GLN C 1 259 ? 65.08934 -30.77478 -15.01628 1.000 18.77935 292 GLN C CA 1
ATOM 7534 C C . GLN C 1 259 ? 64.82970 -31.10024 -16.47786 1.000 20.35544 292 GLN C C 1
ATOM 7535 O O . GLN C 1 259 ? 65.50333 -30.57338 -17.36556 1.000 20.52989 292 GLN C O 1
ATOM 7541 N N . TYR C 1 260 ? 63.81555 -31.93441 -16.72952 1.000 18.79959 293 TYR C N 1
ATOM 7542 C CA . TYR C 1 260 ? 63.39679 -32.25286 -18.09244 1.000 20.18306 293 TYR C CA 1
ATOM 7543 C C . TYR C 1 260 ? 61.87385 -32.26077 -18.17803 1.000 21.18072 293 TYR C C 1
ATOM 7544 O O . TYR C 1 260 ? 61.20898 -32.86383 -17.32927 1.000 20.68007 293 TYR C O 1
ATOM 7553 N N . VAL C 1 261 ? 61.31396 -31.59903 -19.19139 1.000 20.96271 294 VAL C N 1
ATOM 7554 C CA . VAL C 1 261 ? 59.85998 -31.50151 -19.32822 1.000 20.74647 294 VAL C CA 1
ATOM 7555 C C . VAL C 1 261 ? 59.34330 -32.72908 -20.07962 1.000 23.77257 294 VAL C C 1
ATOM 7556 O O . VAL C 1 261 ? 59.55902 -32.87831 -21.28849 1.000 22.97260 294 VAL C O 1
ATOM 7560 N N . LEU C 1 262 ? 58.62667 -33.60408 -19.36349 1.000 22.74354 295 LEU C N 1
ATOM 7561 C CA . LEU C 1 262 ? 58.09441 -34.81056 -19.99617 1.000 23.66228 295 LEU C CA 1
ATOM 7562 C C . LEU C 1 262 ? 56.90899 -34.48787 -20.89462 1.000 25.56807 295 LEU C C 1
ATOM 7563 O O . LEU C 1 262 ? 56.77253 -35.06042 -21.98073 1.000 25.93439 295 LEU C O 1
ATOM 7568 N N . ASP C 1 263 ? 56.03478 -33.58770 -20.45683 1.000 25.22258 296 ASP C N 1
ATOM 7569 C CA . ASP C 1 263 ? 54.94282 -33.11999 -21.29995 1.000 24.97541 296 ASP C CA 1
ATOM 7570 C C . ASP C 1 263 ? 54.42012 -31.82084 -20.71501 1.000 25.26906 296 ASP C C 1
ATOM 7571 O O . ASP C 1 263 ? 54.56320 -31.55828 -19.51985 1.000 25.08381 296 ASP C O 1
ATOM 7576 N N . GLY C 1 264 ? 53.81550 -31.01405 -21.57402 1.000 26.29709 297 GLY C N 1
ATOM 7577 C CA . GLY C 1 264 ? 53.29773 -29.72968 -21.14911 1.000 28.54152 297 GLY C CA 1
ATOM 7578 C C . GLY C 1 264 ? 54.29862 -28.60879 -21.35189 1.000 27.61994 297 GLY C C 1
ATOM 7579 O O . GLY C 1 264 ? 55.30719 -28.73299 -22.05801 1.000 29.42427 297 GLY C O 1
ATOM 7580 N N . GLU C 1 265 ? 54.01300 -27.49489 -20.68095 1.000 25.26220 298 GLU C N 1
ATOM 7581 C CA . GLU C 1 265 ? 54.75397 -26.24801 -20.81747 1.000 28.46631 298 GLU C CA 1
ATOM 7582 C C . GLU C 1 265 ? 55.04194 -25.73067 -19.41509 1.000 27.54755 298 GLU C C 1
ATOM 7583 O O . GLU C 1 265 ? 54.11697 -25.55734 -18.61684 1.000 28.04927 298 GLU C O 1
ATOM 7589 N N . MET C 1 266 ? 56.31379 -25.50382 -19.09872 1.000 24.37643 299 MET C N 1
ATOM 7590 C CA . MET C 1 266 ? 56.71376 -25.22172 -17.72602 1.000 26.20569 299 MET C CA 1
ATOM 7591 C C . MET C 1 266 ? 57.33918 -23.83834 -17.62259 1.000 26.15394 299 MET C C 1
ATOM 7592 O O . MET C 1 266 ? 58.14130 -23.44657 -18.47462 1.000 24.08068 299 MET C O 1
ATOM 7597 N N . ASP C 1 267 ? 56.94936 -23.09214 -16.58775 1.000 23.96121 300 ASP C N 1
ATOM 7598 C CA . ASP C 1 267 ? 57.59762 -21.83343 -16.23909 1.000 23.36925 300 ASP C CA 1
ATOM 7599 C C . ASP C 1 267 ? 58.53007 -22.05121 -15.05658 1.000 21.84489 300 ASP C C 1
ATOM 7600 O O . ASP C 1 267 ? 58.13422 -22.64024 -14.04682 1.000 23.47247 300 ASP C O 1
ATOM 7605 N N . LEU C 1 268 ? 59.75739 -21.55026 -15.17600 1.000 22.13017 301 LEU C N 1
ATOM 7606 C CA . LEU C 1 268 ? 60.78134 -21.68656 -14.15113 1.000 19.27091 301 LEU C CA 1
ATOM 7607 C C . LEU C 1 268 ? 61.27699 -20.30181 -13.78540 1.000 20.97733 301 LEU C C 1
ATOM 7608 O O . LEU C 1 268 ? 61.58907 -19.51193 -14.68050 1.000 23.12342 301 LEU C O 1
ATOM 7613 N N . THR C 1 269 ? 61.35091 -20.00439 -12.48720 1.000 20.10043 302 THR C N 1
ATOM 7614 C CA . THR C 1 269 ? 62.02657 -18.78737 -12.03591 1.000 20.09084 302 THR C CA 1
ATOM 7615 C C . THR C 1 269 ? 63.19393 -19.17093 -11.13761 1.000 19.97556 302 THR C C 1
ATOM 7616 O O . THR C 1 269 ? 63.11821 -20.14106 -10.36841 1.000 19.81767 302 THR C O 1
ATOM 7620 N N . VAL C 1 270 ? 64.30029 -18.44331 -11.28951 1.000 18.86501 303 VAL C N 1
ATOM 7621 C CA . VAL C 1 270 ? 65.54535 -18.73725 -10.59024 1.000 19.48057 303 VAL C CA 1
ATOM 7622 C C . VAL C 1 270 ? 66.07204 -17.43275 -10.00835 1.000 19.24689 303 VAL C C 1
ATOM 7623 O O . VAL C 1 270 ? 66.23620 -16.44698 -10.73784 1.000 20.04306 303 VAL C O 1
ATOM 7627 N N . PHE C 1 271 ? 66.34242 -17.43159 -8.70560 1.000 19.90476 304 PHE C N 1
ATOM 7628 C CA . PHE C 1 271 ? 66.86762 -16.26395 -8.00218 1.000 19.23778 304 PHE C CA 1
ATOM 7629 C C . PHE C 1 271 ? 68.30773 -16.54303 -7.59385 1.000 21.41420 304 PHE C C 1
ATOM 7630 O O . PHE C 1 271 ? 68.58414 -17.53800 -6.91526 1.000 19.91469 304 PHE C O 1
ATOM 7638 N N . ALA C 1 272 ? 69.21737 -15.65683 -7.99796 1.000 20.12319 305 ALA C N 1
ATOM 7639 C CA . ALA C 1 272 ? 70.64863 -15.93181 -7.95120 1.000 19.88377 305 ALA C CA 1
ATOM 7640 C C . ALA C 1 272 ? 71.41730 -15.06109 -6.96540 1.000 21.68691 305 ALA C C 1
ATOM 7641 O O . ALA C 1 272 ? 72.65576 -15.05689 -7.01287 1.000 22.13957 305 ALA C O 1
ATOM 7643 N N . SER C 1 273 ? 70.71954 -14.34568 -6.07170 1.000 19.68216 306 SER C N 1
ATOM 7644 C CA . SER C 1 273 ? 71.26365 -13.34192 -5.15018 1.000 19.92708 306 SER C CA 1
ATOM 7645 C C . SER C 1 273 ? 71.72185 -12.08216 -5.87884 1.000 21.62015 306 SER C C 1
ATOM 7646 O O . SER C 1 273 ? 71.64714 -12.00075 -7.10664 1.000 20.11778 306 SER C O 1
ATOM 7649 N N . GLU C 1 274 ? 72.17139 -11.08149 -5.11858 1.000 20.08186 307 GLU C N 1
ATOM 7650 C CA . GLU C 1 274 ? 72.71075 -9.83600 -5.67696 1.000 20.40312 307 GLU C CA 1
ATOM 7651 C C . GLU C 1 274 ? 71.72660 -9.16155 -6.63087 1.000 22.10513 307 GLU C C 1
ATOM 7652 O O . GLU C 1 274 ? 72.12980 -8.53834 -7.61822 1.000 22.33837 307 GLU C O 1
ATOM 7658 N N . GLY C 1 275 ? 70.43284 -9.27606 -6.34188 1.000 21.20624 308 GLY C N 1
ATOM 7659 C CA . GLY C 1 275 ? 69.42622 -8.61096 -7.15734 1.000 21.25369 308 GLY C CA 1
ATOM 7660 C C . GLY C 1 275 ? 69.30021 -9.14668 -8.56920 1.000 23.43044 308 GLY C C 1
ATOM 7661 O O . GLY C 1 275 ? 68.87522 -8.41013 -9.47161 1.000 24.33063 308 GLY C O 1
ATOM 7662 N N . LYS C 1 276 ? 69.65690 -10.40657 -8.78758 1.000 22.57295 309 LYS C N 1
ATOM 7663 C CA . LYS C 1 276 ? 69.62712 -11.02685 -10.10537 1.000 22.36376 309 LYS C CA 1
ATOM 7664 C C . LYS C 1 276 ? 68.66838 -12.20688 -10.11059 1.000 21.63517 309 LYS C C 1
ATOM 7665 O O . LYS C 1 276 ? 68.66599 -13.02196 -9.18103 1.000 20.62260 309 LYS C O 1
ATOM 7671 N N . ALA C 1 277 ? 67.86716 -12.30255 -11.16783 1.000 20.43812 310 ALA C N 1
ATOM 7672 C CA . ALA C 1 277 ? 66.92741 -13.41165 -11.27505 1.000 21.35223 310 ALA C CA 1
ATOM 7673 C C . ALA C 1 277 ? 66.48557 -13.57234 -12.72297 1.000 20.36156 310 ALA C C 1
ATOM 7674 O O . ALA C 1 277 ? 66.66423 -12.67729 -13.55295 1.000 21.15383 310 ALA C O 1
ATOM 7676 N N . SER C 1 278 ? 65.88191 -14.73094 -13.00343 1.000 19.90159 311 SER C N 1
ATOM 7677 C CA . SER C 1 278 ? 65.45641 -15.10276 -14.34634 1.000 21.78248 311 SER C CA 1
ATOM 7678 C C . SER C 1 278 ? 64.06810 -15.71730 -14.26760 1.000 22.41498 311 SER C C 1
ATOM 7679 O O . SER C 1 278 ? 63.66625 -16.24264 -13.23289 1.000 20.77035 311 SER C O 1
ATOM 7682 N N . VAL C 1 279 ? 63.34284 -15.66100 -15.37878 1.000 22.75990 312 VAL C N 1
ATOM 7683 C CA . VAL C 1 279 ? 62.13620 -16.46545 -15.55632 1.000 24.46755 312 VAL C CA 1
ATOM 7684 C C . VAL C 1 279 ? 62.07972 -16.91451 -17.01263 1.000 24.72433 312 VAL C C 1
ATOM 7685 O O . VAL C 1 279 ? 62.33461 -16.12110 -17.92526 1.000 27.42989 312 VAL C O 1
ATOM 7689 N N . SER C 1 280 ? 61.78701 -18.20035 -17.23351 1.000 24.28526 313 SER C N 1
ATOM 7690 C CA . SER C 1 280 ? 61.84054 -18.78266 -18.56775 1.000 25.97936 313 SER C CA 1
ATOM 7691 C C . SER C 1 280 ? 60.74084 -19.81839 -18.72258 1.000 27.15047 313 SER C C 1
ATOM 7692 O O . SER C 1 280 ? 60.31669 -20.43883 -17.74572 1.000 27.73307 313 SER C O 1
ATOM 7695 N N . ARG C 1 281 ? 60.31035 -20.02406 -19.96433 1.000 26.28342 314 ARG C N 1
ATOM 7696 C CA . ARG C 1 281 ? 59.29498 -21.02230 -20.28712 1.000 25.55103 314 ARG C CA 1
ATOM 7697 C C . ARG C 1 281 ? 59.96434 -22.17333 -21.02782 1.000 27.95745 314 ARG C C 1
ATOM 7698 O O . ARG C 1 281 ? 60.71228 -21.94364 -21.98459 1.000 29.92965 314 ARG C O 1
ATOM 7706 N N . LEU C 1 282 ? 59.69186 -23.40337 -20.59241 1.000 23.88158 315 LEU C N 1
ATOM 7707 C CA . LEU C 1 282 ? 60.27591 -24.61331 -21.17308 1.000 23.98587 315 LEU C CA 1
ATOM 7708 C C . LEU C 1 282 ? 59.18598 -25.39785 -21.89458 1.000 26.36825 315 LEU C C 1
ATOM 7709 O O . LEU C 1 282 ? 58.08602 -25.55837 -21.35971 1.000 28.11583 315 LEU C O 1
ATOM 7714 N N . GLN C 1 283 ? 59.48529 -25.87303 -23.10125 1.000 24.65437 316 GLN C N 1
ATOM 7715 C CA . GLN C 1 283 ? 58.57510 -26.72456 -23.86132 1.000 25.90348 316 GLN C CA 1
ATOM 7716 C C . GLN C 1 283 ? 58.87876 -28.19348 -23.56199 1.000 25.58947 316 GLN C C 1
ATOM 7717 O O . GLN C 1 283 ? 59.89254 -28.52038 -22.94478 1.000 23.48623 316 GLN C O 1
ATOM 7723 N N . GLN C 1 284 ? 57.99124 -29.08861 -24.01262 1.000 25.36367 317 GLN C N 1
ATOM 7724 C CA . GLN C 1 284 ? 58.24384 -30.52074 -23.86095 1.000 24.20383 317 GLN C CA 1
ATOM 7725 C C . GLN C 1 284 ? 59.59637 -30.89372 -24.45160 1.000 25.61204 317 GLN C C 1
ATOM 7726 O O . GLN C 1 284 ? 59.90968 -30.53914 -25.59161 1.000 26.22012 317 GLN C O 1
ATOM 7732 N N . GLY C 1 285 ? 60.40350 -31.60351 -23.66633 1.000 22.22224 318 GLY C N 1
ATOM 7733 C CA . GLY C 1 285 ? 61.71314 -32.01719 -24.11904 1.000 22.00432 318 GLY C CA 1
ATOM 7734 C C . GLY C 1 285 ? 62.82406 -31.03663 -23.82870 1.000 24.11272 318 GLY C C 1
ATOM 7735 O O . GLY C 1 285 ? 63.99080 -31.35683 -24.09793 1.000 23.68728 318 GLY C O 1
ATOM 7736 N N . ASP C 1 286 ? 62.50848 -29.86635 -23.28094 1.000 21.60262 319 ASP C N 1
ATOM 7737 C CA . ASP C 1 286 ? 63.52358 -28.89485 -22.88689 1.000 21.29494 319 ASP C CA 1
ATOM 7738 C C . ASP C 1 286 ? 64.03087 -29.19160 -21.47501 1.000 23.09581 319 ASP C C 1
ATOM 7739 O O . ASP C 1 286 ? 63.43824 -29.96330 -20.71643 1.000 22.33508 319 ASP C O 1
ATOM 7744 N N . VAL C 1 287 ? 65.13424 -28.53588 -21.11155 1.000 21.00367 320 VAL C N 1
ATOM 7745 C CA . VAL C 1 287 ? 65.88895 -28.87149 -19.91151 1.000 20.34444 320 VAL C CA 1
ATOM 7746 C C . VAL C 1 287 ? 66.11458 -27.60483 -19.09425 1.000 20.83068 320 VAL C C 1
ATOM 7747 O O . VAL C 1 287 ? 66.29519 -26.51867 -19.65564 1.000 22.86915 320 VAL C O 1
ATOM 7751 N N . GLY C 1 288 ? 66.07383 -27.74718 -17.76780 1.000 19.46724 321 GLY C N 1
ATOM 7752 C CA . GLY C 1 288 ? 66.39865 -26.68060 -16.83895 1.000 20.46755 321 GLY C CA 1
ATOM 7753 C C . GLY C 1 288 ? 67.51155 -27.07872 -15.88316 1.000 20.72340 321 GLY C C 1
ATOM 7754 O O . GLY C 1 288 ? 67.77246 -28.27112 -15.68163 1.000 21.62381 321 GLY C O 1
ATOM 7755 N N . TYR C 1 289 ? 68.18667 -26.09695 -15.28669 1.000 20.68256 322 TYR C N 1
ATOM 7756 C CA . TYR C 1 289 ? 69.22277 -26.40475 -14.30376 1.000 21.86019 322 TYR C CA 1
ATOM 7757 C C . TYR C 1 289 ? 69.23853 -25.31393 -13.24924 1.000 20.70374 322 TYR C C 1
ATOM 7758 O O . TYR C 1 289 ? 69.34807 -24.12953 -13.58690 1.000 21.38985 322 TYR C O 1
ATOM 7767 N N . VAL C 1 290 ? 69.11180 -25.71155 -11.98569 1.000 18.89007 323 VAL C N 1
ATOM 7768 C CA . VAL C 1 290 ? 69.12542 -24.74887 -10.88456 1.000 19.11384 323 VAL C CA 1
ATOM 7769 C C . VAL C 1 290 ? 70.34813 -25.02780 -10.01954 1.000 20.22232 323 VAL C C 1
ATOM 7770 O O . VAL C 1 290 ? 70.40637 -26.06484 -9.34318 1.000 19.00828 323 VAL C O 1
ATOM 7774 N N . PRO C 1 291 ? 71.33940 -24.14143 -10.01562 1.000 18.32529 324 PRO C N 1
ATOM 7775 C CA . PRO C 1 291 ? 72.51497 -24.34158 -9.15924 1.000 19.32362 324 PRO C CA 1
ATOM 7776 C C . PRO C 1 291 ? 72.15608 -24.43092 -7.68593 1.000 19.06990 324 PRO C C 1
ATOM 7777 O O . PRO C 1 291 ? 71.23396 -23.76526 -7.20394 1.000 19.13611 324 PRO C O 1
ATOM 7781 N N . LYS C 1 292 ? 72.92138 -25.26018 -6.97302 1.000 18.24532 325 LYS C N 1
ATOM 7782 C CA . LYS C 1 292 ? 72.80111 -25.40796 -5.52593 1.000 18.67209 325 LYS C CA 1
ATOM 7783 C C . LYS C 1 292 ? 72.62081 -24.06866 -4.82960 1.000 19.64332 325 LYS C C 1
ATOM 7784 O O . LYS C 1 292 ? 73.39708 -23.13480 -5.03986 1.000 19.47928 325 LYS C O 1
ATOM 7790 N N . GLY C 1 293 ? 71.59519 -23.99200 -3.98576 1.000 18.85825 326 GLY C N 1
ATOM 7791 C CA . GLY C 1 293 ? 71.35856 -22.81964 -3.17498 1.000 19.17777 326 GLY C CA 1
ATOM 7792 C C . GLY C 1 293 ? 70.52575 -21.74069 -3.82452 1.000 17.98175 326 GLY C C 1
ATOM 7793 O O . GLY C 1 293 ? 70.02923 -20.86029 -3.11196 1.000 19.61282 326 GLY C O 1
ATOM 7794 N N . TYR C 1 294 ? 70.34209 -21.77180 -5.13993 1.000 17.67975 327 TYR C N 1
ATOM 7795 C CA . TYR C 1 294 ? 69.56041 -20.71705 -5.78027 1.000 17.73420 327 TYR C CA 1
ATOM 7796 C C . TYR C 1 294 ? 68.08176 -20.90415 -5.45880 1.000 18.65527 327 TYR C C 1
ATOM 7797 O O . TYR C 1 294 ? 67.56685 -22.02669 -5.45478 1.000 19.53518 327 TYR C O 1
ATOM 7806 N N . GLY C 1 295 ? 67.39708 -19.79855 -5.17862 1.000 17.80924 328 GLY C N 1
ATOM 7807 C CA . GLY C 1 295 ? 65.96107 -19.87044 -4.95493 1.000 17.90519 328 GLY C CA 1
ATOM 7808 C C . GLY C 1 295 ? 65.22777 -20.15877 -6.25594 1.000 18.90626 328 GLY C C 1
ATOM 7809 O O . GLY C 1 295 ? 65.61930 -19.69522 -7.32627 1.000 20.22960 328 GLY C O 1
ATOM 7810 N N . HIS C 1 296 ? 64.16923 -20.96739 -6.17499 1.000 19.44814 329 HIS C N 1
ATOM 7811 C CA . HIS C 1 296 ? 63.45331 -21.24479 -7.41403 1.000 18.97952 329 HIS C CA 1
ATOM 7812 C C . HIS C 1 296 ? 62.02503 -21.67735 -7.12891 1.000 19.52567 329 HIS C C 1
ATOM 7813 O O . HIS C 1 296 ? 61.67415 -22.05283 -6.00709 1.000 19.95495 329 HIS C O 1
ATOM 7820 N N . ALA C 1 297 ? 61.20085 -21.58715 -8.17305 1.000 20.36586 330 ALA C N 1
ATOM 7821 C CA . ALA C 1 297 ? 59.83074 -22.07357 -8.14533 1.000 19.97645 330 ALA C CA 1
ATOM 7822 C C . ALA C 1 297 ? 59.46241 -22.49981 -9.55796 1.000 20.73729 330 ALA C C 1
ATOM 7823 O O . ALA C 1 297 ? 60.06985 -22.05557 -10.53395 1.000 20.27663 330 ALA C O 1
ATOM 7825 N N . ILE C 1 298 ? 58.46005 -23.37271 -9.66280 1.000 20.32955 331 ILE C N 1
ATOM 7826 C CA . ILE C 1 298 ? 57.99251 -23.87745 -10.95118 1.000 20.09547 331 ILE C CA 1
ATOM 7827 C C . ILE C 1 298 ? 56.49211 -23.66114 -11.01166 1.000 22.95440 331 ILE C C 1
ATOM 7828 O O . ILE C 1 298 ? 55.78452 -23.98746 -10.05501 1.000 24.41890 331 ILE C O 1
ATOM 7833 N N . ARG C 1 299 ? 56.00114 -23.12312 -12.12885 1.000 21.76909 332 ARG C N 1
ATOM 7834 C CA . ARG C 1 299 ? 54.57555 -22.86523 -12.27158 1.000 22.69335 332 ARG C CA 1
ATOM 7835 C C . ARG C 1 299 ? 54.06811 -23.42615 -13.59418 1.000 25.66197 332 ARG C C 1
ATOM 7836 O O . ARG C 1 299 ? 54.75281 -23.35686 -14.61770 1.000 25.29841 332 ARG C O 1
ATOM 7844 N N . ASN C 1 300 ? 52.87062 -23.99992 -13.56244 1.000 23.06846 333 ASN C N 1
ATOM 7845 C CA . ASN C 1 300 ? 52.14894 -24.35874 -14.78117 1.000 24.78511 333 ASN C CA 1
ATOM 7846 C C . ASN C 1 300 ? 51.24640 -23.18052 -15.12105 1.000 25.72686 333 ASN C C 1
ATOM 7847 O O . ASN C 1 300 ? 50.18616 -23.01277 -14.51820 1.000 26.02366 333 ASN C O 1
ATOM 7852 N N . SER C 1 301 ? 51.66318 -22.35420 -16.08399 1.000 26.96633 334 SER C N 1
ATOM 7853 C CA . SER C 1 301 ? 50.87045 -21.20428 -16.50711 1.000 28.64704 334 SER C CA 1
ATOM 7854 C C . SER C 1 301 ? 50.00610 -21.50400 -17.72337 1.000 30.67856 334 SER C C 1
ATOM 7855 O O . SER C 1 301 ? 49.44417 -20.57518 -18.31554 1.000 32.58567 334 SER C O 1
ATOM 7858 N N . SER C 1 302 ? 49.87426 -22.77570 -18.09936 1.000 28.28940 335 SER C N 1
ATOM 7859 C CA . SER C 1 302 ? 49.14340 -23.19375 -19.28314 1.000 31.36685 335 SER C CA 1
ATOM 7860 C C . SER C 1 302 ? 47.73777 -23.66818 -18.90518 1.000 34.28073 335 SER C C 1
ATOM 7861 O O . SER C 1 302 ? 47.32115 -23.59157 -17.74418 1.000 32.66147 335 SER C O 1
ATOM 7864 N N . GLN C 1 303 ? 47.00656 -24.18739 -19.89344 1.000 33.88769 336 GLN C N 1
ATOM 7865 C CA . GLN C 1 303 ? 45.68137 -24.76304 -19.68947 1.000 35.33228 336 GLN C CA 1
ATOM 7866 C C . GLN C 1 303 ? 45.70044 -26.28658 -19.72354 1.000 34.07266 336 GLN C C 1
ATOM 7867 O O . GLN C 1 303 ? 44.63676 -26.91050 -19.77335 1.000 34.72895 336 GLN C O 1
ATOM 7873 N N . LYS C 1 304 ? 46.87657 -26.89655 -19.70701 1.000 33.57868 337 LYS C N 1
ATOM 7874 C CA . LYS C 1 304 ? 47.04366 -28.33185 -19.85855 1.000 32.89308 337 LYS C CA 1
ATOM 7875 C C . LYS C 1 304 ? 47.93957 -28.84064 -18.74104 1.000 29.98775 337 LYS C C 1
ATOM 7876 O O . LYS C 1 304 ? 48.66105 -28.05869 -18.11451 1.000 28.14909 337 LYS C O 1
ATOM 7882 N N . PRO C 1 305 ? 47.92165 -30.14595 -18.46395 1.000 28.57127 338 PRO C N 1
ATOM 7883 C CA . PRO C 1 305 ? 48.81140 -30.68917 -17.42686 1.000 28.19924 338 PRO C CA 1
ATOM 7884 C C . PRO C 1 305 ? 50.27954 -30.48602 -17.76729 1.000 25.94207 338 PRO C C 1
ATOM 7885 O O . PRO C 1 305 ? 50.66538 -30.34175 -18.92924 1.000 30.20755 338 PRO C O 1
ATOM 7889 N N . LEU C 1 306 ? 51.10338 -30.49562 -16.71924 1.000 23.80349 339 LEU C N 1
ATOM 7890 C CA . LEU C 1 306 ? 52.55641 -30.42462 -16.83201 1.000 23.88117 339 LEU C CA 1
ATOM 7891 C C . LEU C 1 306 ? 53.16508 -31.57503 -16.04228 1.000 24.19257 339 LEU C C 1
ATOM 7892 O O . LEU C 1 306 ? 52.79724 -31.78893 -14.88281 1.000 25.05854 339 LEU C O 1
ATOM 7897 N N . ASP C 1 307 ? 54.10794 -32.30008 -16.65172 1.000 22.97131 340 ASP C N 1
ATOM 7898 C CA . ASP C 1 307 ? 54.83929 -33.35633 -15.95866 1.000 23.00048 340 ASP C CA 1
ATOM 7899 C C . ASP C 1 307 ? 56.32630 -33.17730 -16.20969 1.000 24.17027 340 ASP C C 1
ATOM 7900 O O . ASP C 1 307 ? 56.74249 -33.00343 -17.35845 1.000 24.61144 340 ASP C O 1
ATOM 7905 N N . ILE C 1 308 ? 57.12575 -33.21020 -15.14335 1.000 21.51437 341 ILE C N 1
ATOM 7906 C CA . ILE C 1 308 ? 58.56213 -33.02228 -15.28255 1.000 20.71927 341 ILE C CA 1
ATOM 7907 C C . ILE C 1 308 ? 59.27257 -34.06876 -14.43407 1.000 21.97326 341 ILE C C 1
ATOM 7908 O O . ILE C 1 308 ? 58.72703 -34.59370 -13.46033 1.000 23.44886 341 ILE C O 1
ATOM 7913 N N . VAL C 1 309 ? 60.50047 -34.38278 -14.82394 1.000 22.01709 342 VAL C N 1
ATOM 7914 C CA . VAL C 1 309 ? 61.39803 -35.18511 -13.99670 1.000 19.80491 342 VAL C CA 1
ATOM 7915 C C . VAL C 1 309 ? 62.54592 -34.27390 -13.58722 1.000 21.42605 342 VAL C C 1
ATOM 7916 O O . VAL C 1 309 ? 63.04938 -33.49634 -14.40683 1.000 20.83206 342 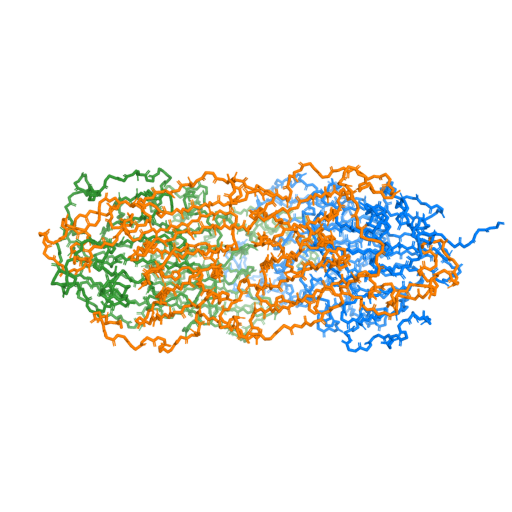VAL C O 1
ATOM 7920 N N . VAL C 1 310 ? 62.91125 -34.31008 -12.30794 1.000 20.33869 343 VAL C N 1
ATOM 7921 C CA . VAL C 1 310 ? 64.02346 -33.51116 -11.81069 1.000 19.87667 343 VAL C CA 1
ATOM 7922 C C . VAL C 1 310 ? 64.99193 -34.44689 -11.10031 1.000 21.26733 343 VAL C C 1
ATOM 7923 O O . VAL C 1 310 ? 64.59453 -35.45565 -10.51254 1.000 20.71358 343 VAL C O 1
ATOM 7927 N N . VAL C 1 311 ? 66.27825 -34.12829 -11.19182 1.000 18.48628 344 VAL C N 1
ATOM 7928 C CA . VAL C 1 311 ? 67.33300 -35.00839 -10.69643 1.000 17.98223 344 VAL C CA 1
ATOM 7929 C C . VAL C 1 311 ? 68.32168 -34.17469 -9.90071 1.000 17.69201 344 VAL C C 1
ATOM 7930 O O . VAL C 1 311 ? 68.64883 -33.04424 -10.28550 1.000 18.30288 344 VAL C O 1
ATOM 7934 N N . PHE C 1 312 ? 68.79616 -34.73494 -8.78477 1.000 18.41847 345 PHE C N 1
ATOM 7935 C CA . PHE C 1 312 ? 69.70091 -34.04394 -7.87783 1.000 17.98278 345 PHE C CA 1
ATOM 7936 C C . PHE C 1 312 ? 70.97587 -34.84670 -7.73145 1.000 19.06938 345 PHE C C 1
ATOM 7937 O O . PHE C 1 312 ? 70.92724 -36.08042 -7.67206 1.000 19.10026 345 PHE C O 1
ATOM 7945 N N . ASN C 1 313 ? 72.10621 -34.14733 -7.63222 1.000 18.05454 346 ASN C N 1
ATOM 7946 C CA . ASN C 1 313 ? 73.39023 -34.82174 -7.42821 1.000 19.29142 346 ASN C CA 1
ATOM 7947 C C . ASN C 1 313 ? 73.71020 -35.00488 -5.94871 1.000 18.71098 346 ASN C C 1
ATOM 7948 O O . ASN C 1 313 ? 74.83503 -34.77691 -5.49104 1.000 20.72595 346 ASN C O 1
ATOM 7953 N N . ASP C 1 314 ? 72.70670 -35.43430 -5.17739 1.000 18.18740 347 ASP C N 1
ATOM 7954 C CA . ASP C 1 314 ? 72.88549 -35.87843 -3.80087 1.000 18.95305 347 ASP C CA 1
ATOM 7955 C C . ASP C 1 314 ? 71.81108 -36.91963 -3.50926 1.000 20.69329 347 ASP C C 1
ATOM 7956 O O . ASP C 1 314 ? 70.70009 -36.82183 -4.03097 1.000 19.71275 347 ASP C O 1
ATOM 7961 N N . GLY C 1 315 ? 72.15137 -37.92559 -2.69953 1.000 19.55090 348 GLY C N 1
ATOM 7962 C CA . GLY C 1 315 ? 71.17465 -38.94857 -2.35440 1.000 18.64176 348 GLY C CA 1
ATOM 7963 C C . GLY C 1 315 ? 70.20841 -38.57330 -1.25259 1.000 20.57752 348 GLY C C 1
ATOM 7964 O O . GLY C 1 315 ? 69.29450 -39.34842 -0.92998 1.000 19.87387 348 GLY C O 1
ATOM 7965 N N . ASP C 1 316 ? 70.36971 -37.39164 -0.65868 1.000 21.53101 349 ASP C N 1
ATOM 7966 C CA . ASP C 1 316 ? 69.50515 -36.94392 0.42946 1.000 22.94469 349 ASP C CA 1
ATOM 7967 C C . ASP C 1 316 ? 68.77605 -35.69325 -0.04969 1.000 23.76345 349 ASP C C 1
ATOM 7968 O O . ASP C 1 316 ? 69.40151 -34.64990 -0.27815 1.000 24.06035 349 ASP C O 1
ATOM 7973 N N . TYR C 1 317 ? 67.46536 -35.81377 -0.26256 1.000 22.71460 350 TYR C N 1
ATOM 7974 C CA . TYR C 1 317 ? 66.68288 -34.68663 -0.75374 1.000 22.31945 350 TYR C CA 1
ATOM 7975 C C . TYR C 1 317 ? 66.52586 -33.67520 0.36889 1.000 22.16339 350 TYR C C 1
ATOM 7976 O O . TYR C 1 317 ? 65.97297 -33.99077 1.43179 1.000 22.98808 350 TYR C O 1
ATOM 7985 N N . GLN C 1 318 ? 67.03515 -32.46837 0.14920 1.000 18.94256 351 GLN C N 1
ATOM 7986 C CA . GLN C 1 318 ? 66.95281 -31.40321 1.13905 1.000 19.83101 351 GLN C CA 1
ATOM 7987 C C . GLN C 1 318 ? 66.32324 -30.18567 0.48142 1.000 20.14861 351 GLN C C 1
ATOM 7988 O O . GLN C 1 318 ? 66.84483 -29.68686 -0.52012 1.000 21.03205 351 GLN C O 1
ATOM 7994 N N . SER C 1 319 ? 65.20417 -29.71859 1.03126 1.000 19.08756 352 SER C N 1
ATOM 7995 C CA . SER C 1 319 ? 64.52577 -28.54275 0.50176 1.000 20.52589 352 SER C CA 1
ATOM 7996 C C . SER C 1 319 ? 64.10635 -27.67748 1.67853 1.000 21.82198 352 SER C C 1
ATOM 7997 O O . SER C 1 319 ? 63.59040 -28.18943 2.67473 1.000 24.83737 352 SER C O 1
ATOM 8000 N N . ILE C 1 320 ? 64.34487 -26.37624 1.58460 1.000 20.72466 353 ILE C N 1
ATOM 8001 C CA . ILE C 1 320 ? 63.75788 -25.42502 2.51668 1.000 19.53027 353 ILE C CA 1
ATOM 8002 C C . ILE C 1 320 ? 62.77866 -24.58957 1.70948 1.000 19.69317 353 ILE C C 1
ATOM 8003 O O . ILE C 1 320 ? 63.19001 -23.81570 0.84186 1.000 20.23296 353 ILE C O 1
ATOM 8008 N N . ASP C 1 321 ? 61.48484 -24.78293 1.95545 1.000 20.44576 354 ASP C N 1
ATOM 8009 C CA . ASP C 1 321 ? 60.46787 -23.93950 1.33745 1.000 19.35307 354 ASP C CA 1
ATOM 8010 C C . ASP C 1 321 ? 60.40162 -22.59121 2.03988 1.000 20.25287 354 ASP C C 1
ATOM 8011 O O . ASP C 1 321 ? 60.53762 -22.50710 3.26540 1.000 19.52200 354 ASP C O 1
ATOM 8016 N N . LEU C 1 322 ? 60.17724 -21.53604 1.25134 1.000 19.16878 355 LEU C N 1
ATOM 8017 C CA . LEU C 1 322 ? 59.92798 -20.21716 1.83004 1.000 19.29509 355 LEU C CA 1
ATOM 8018 C C . LEU C 1 322 ? 58.88188 -20.28282 2.93666 1.000 19.75077 355 LEU C C 1
ATOM 8019 O O . LEU C 1 322 ? 59.05891 -19.68221 4.00575 1.000 20.77073 355 LEU C O 1
ATOM 8024 N N . SER C 1 323 ? 57.78885 -21.02205 2.70681 1.000 19.87792 356 SER C N 1
ATOM 8025 C CA . SER C 1 323 ? 56.69828 -21.05119 3.67847 1.000 19.46968 356 SER C CA 1
ATOM 8026 C C . SER C 1 323 ? 57.16181 -21.64643 5.00205 1.000 21.00552 356 SER C C 1
ATOM 8027 O O . SER C 1 323 ? 56.84978 -21.11399 6.07524 1.000 21.38620 356 SER C O 1
ATOM 8030 N N . THR C 1 324 ? 57.87762 -22.77939 4.94574 1.000 19.40083 357 THR C N 1
ATOM 8031 C CA . THR C 1 324 ? 58.45150 -23.35792 6.15766 1.000 19.11644 357 THR C CA 1
ATOM 8032 C C . THR C 1 324 ? 59.32940 -22.34974 6.87665 1.000 20.90067 357 THR C C 1
ATOM 8033 O O . THR C 1 324 ? 59.22654 -22.16203 8.09424 1.000 19.59846 357 THR C O 1
ATOM 8037 N N . TRP C 1 325 ? 60.20117 -21.68862 6.12504 1.000 19.23703 358 TRP C N 1
ATOM 8038 C CA . TRP C 1 325 ? 61.15176 -20.76119 6.72570 1.000 19.19326 358 TRP C CA 1
ATOM 8039 C C . TRP C 1 325 ? 60.43472 -19.62172 7.43258 1.000 20.06824 358 TRP C C 1
ATOM 8040 O O . TRP C 1 325 ? 60.73293 -19.29939 8.58856 1.000 19.68452 358 TRP C O 1
ATOM 8051 N N . LEU C 1 326 ? 59.47508 -18.99632 6.75415 1.000 19.38478 359 LEU C N 1
ATOM 8052 C CA . LEU C 1 326 ? 58.79002 -17.86877 7.37972 1.000 18.61755 359 LEU C CA 1
ATOM 8053 C C . LEU C 1 326 ? 57.91293 -18.33424 8.53389 1.000 19.91167 359 LEU C C 1
ATOM 8054 O O . LEU C 1 326 ? 57.83713 -17.66095 9.56684 1.000 20.48406 359 LEU C O 1
ATOM 8059 N N . ALA C 1 327 ? 57.27304 -19.50507 8.39596 1.000 19.90832 360 ALA C N 1
ATOM 8060 C CA . ALA C 1 327 ? 56.45912 -20.00946 9.49514 1.000 20.75414 360 ALA C CA 1
ATOM 8061 C C . ALA C 1 327 ? 57.30702 -20.30516 10.72000 1.000 20.59687 360 ALA C C 1
ATOM 8062 O O . ALA C 1 327 ? 56.81842 -20.19157 11.85024 1.000 21.40252 360 ALA C O 1
ATOM 8064 N N . SER C 1 328 ? 58.58658 -20.65316 10.52098 1.000 20.26215 361 SER C N 1
ATOM 8065 C CA . SER C 1 328 ? 59.43212 -21.01579 11.64932 1.000 19.00476 361 SER C CA 1
ATOM 8066 C C . SER C 1 328 ? 59.90417 -19.80787 12.44750 1.000 21.54347 361 SER C C 1
ATOM 8067 O O . SER C 1 328 ? 60.47535 -19.99334 13.52576 1.000 20.67173 361 SER C O 1
ATOM 8070 N N . ASN C 1 329 ? 59.67142 -18.57723 11.95373 1.000 19.63233 362 ASN C N 1
ATOM 8071 C CA . ASN C 1 329 ? 60.22619 -17.41983 12.63511 1.000 19.19283 362 ASN C CA 1
ATOM 8072 C C . ASN C 1 329 ? 59.16300 -16.66604 13.42556 1.000 21.52786 362 ASN C C 1
ATOM 8073 O O . ASN C 1 329 ? 57.97013 -16.72259 13.09438 1.000 22.23824 362 ASN C O 1
ATOM 8078 N N . PRO C 1 330 ? 59.56856 -15.95431 14.47674 1.000 22.04544 363 PRO C N 1
ATOM 8079 C CA . PRO C 1 330 ? 58.61104 -15.16182 15.25391 1.000 21.92297 363 PRO C CA 1
ATOM 8080 C C . PRO C 1 330 ? 58.22338 -13.87300 14.53692 1.000 21.90236 363 PRO C C 1
ATOM 8081 O O . PRO C 1 330 ? 58.91092 -13.39711 13.63138 1.000 21.94810 363 PRO C O 1
ATOM 8085 N N . SER C 1 331 ? 57.09877 -13.30507 14.98346 1.000 21.34321 364 SER C N 1
ATOM 8086 C CA . SER C 1 331 ? 56.53168 -12.12317 14.33068 1.000 21.20603 364 SER C CA 1
ATOM 8087 C C . SER C 1 331 ? 57.53348 -10.97577 14.23471 1.000 21.95815 364 SER C C 1
ATOM 8088 O O . SER C 1 331 ? 57.60339 -10.28901 13.20916 1.000 23.49122 364 SER C O 1
ATOM 8091 N N . SER C 1 332 ? 58.29074 -10.72701 15.30255 1.000 21.21788 365 SER C N 1
ATOM 8092 C CA . SER C 1 332 ? 59.18105 -9.56202 15.30850 1.000 22.83193 365 SER C CA 1
ATOM 8093 C C . SER C 1 332 ? 60.25732 -9.67949 14.23099 1.000 22.83187 365 SER C C 1
ATOM 8094 O O . SER C 1 332 ? 60.53732 -8.71190 13.50616 1.000 23.56572 365 SER C O 1
ATOM 8097 N N . VAL C 1 333 ? 60.85079 -10.86442 14.09810 1.000 21.52057 366 VAL C N 1
ATOM 8098 C CA . VAL C 1 333 ? 61.86949 -11.09797 13.07569 1.000 21.99954 366 VAL C CA 1
ATOM 8099 C C . VAL C 1 333 ? 61.30104 -10.84625 11.68752 1.000 23.11161 366 VAL C C 1
ATOM 8100 O O . VAL C 1 333 ? 61.95148 -10.22685 10.83645 1.000 21.28071 366 VAL C O 1
ATOM 8104 N N . LEU C 1 334 ? 60.08440 -11.34161 11.43021 1.000 20.03519 367 LEU C N 1
ATOM 8105 C CA . LEU C 1 334 ? 59.47726 -11.17087 10.11528 1.000 19.78771 367 LEU C CA 1
ATOM 8106 C C . LEU C 1 334 ? 59.10984 -9.71633 9.84578 1.000 21.55722 367 LEU C C 1
ATOM 8107 O O . LEU C 1 334 ? 59.34762 -9.20681 8.74622 1.000 19.86848 367 LEU C O 1
ATOM 8112 N N . GLY C 1 335 ? 58.49015 -9.04368 10.82034 1.000 21.82005 368 GLY C N 1
ATOM 8113 C CA . GLY C 1 335 ? 58.09866 -7.65366 10.60578 1.000 20.83899 368 GLY C CA 1
ATOM 8114 C C . GLY C 1 335 ? 59.29756 -6.74411 10.40291 1.000 21.88687 368 GLY C C 1
ATOM 8115 O O . GLY C 1 335 ? 59.26910 -5.82922 9.57672 1.000 20.44645 368 GLY C O 1
ATOM 8116 N N . ASN C 1 336 ? 60.38319 -7.01488 11.12786 1.000 20.35502 369 ASN C N 1
ATOM 8117 C CA . ASN C 1 336 ? 61.59859 -6.21338 11.01767 1.000 20.47999 369 ASN C CA 1
ATOM 8118 C C . ASN C 1 336 ? 62.32418 -6.49851 9.70517 1.000 21.94778 369 ASN C C 1
ATOM 8119 O O . ASN C 1 336 ? 62.82573 -5.57719 9.04999 1.000 21.74893 369 ASN C O 1
ATOM 8124 N N . THR C 1 337 ? 62.37646 -7.77231 9.30203 1.000 19.57955 370 THR C N 1
ATOM 8125 C CA . THR C 1 337 ? 62.98251 -8.14246 8.02618 1.000 19.86033 370 THR C CA 1
ATOM 8126 C C . THR C 1 337 ? 62.23392 -7.52567 6.84676 1.000 20.54416 370 THR C C 1
ATOM 8127 O O . THR C 1 337 ? 62.84135 -6.90296 5.96332 1.000 21.02761 370 THR C O 1
ATOM 8131 N N . PHE C 1 338 ? 60.91389 -7.70904 6.80183 1.000 20.89083 371 PHE C N 1
ATOM 8132 C CA . PHE C 1 338 ? 60.13845 -7.26207 5.65165 1.000 19.80869 371 PHE C CA 1
ATOM 8133 C C . PHE C 1 338 ? 59.66674 -5.82495 5.78283 1.000 22.70567 371 PHE C C 1
ATOM 8134 O O . PHE C 1 338 ? 59.12826 -5.28260 4.81096 1.000 22.36479 371 PHE C O 1
ATOM 8142 N N . GLN C 1 339 ? 59.87168 -5.20132 6.94269 1.000 21.60216 372 GLN C N 1
ATOM 8143 C CA . GLN C 1 339 ? 59.49957 -3.80240 7.16658 1.000 20.79543 372 GLN C CA 1
ATOM 8144 C C . GLN C 1 339 ? 58.02587 -3.58204 6.83702 1.000 22.97308 372 GLN C C 1
ATOM 8145 O O . GLN C 1 339 ? 57.65000 -2.65889 6.10432 1.000 23.17442 372 GLN C O 1
ATOM 8151 N N . ILE C 1 340 ? 57.18478 -4.43324 7.42125 1.000 23.22872 373 ILE C N 1
ATOM 8152 C CA . ILE C 1 340 ? 55.75030 -4.40578 7.19410 1.000 23.41634 373 ILE C CA 1
ATOM 8153 C C . ILE C 1 340 ? 55.03143 -4.25987 8.53346 1.000 22.63984 373 ILE C C 1
ATOM 8154 O O . ILE C 1 340 ? 55.61288 -4.42324 9.60642 1.000 23.23184 373 ILE C O 1
ATOM 8159 N N . SER C 1 341 ? 53.73891 -3.96095 8.44653 1.000 23.26808 374 SER C N 1
ATOM 8160 C CA . SER C 1 341 ? 52.92640 -3.72160 9.62767 1.000 24.90671 374 SER C CA 1
ATOM 8161 C C . SER C 1 341 ? 52.75557 -4.99974 10.45076 1.000 24.75319 374 SER C C 1
ATOM 8162 O O . SER C 1 341 ? 52.84777 -6.11292 9.91983 1.000 24.39920 374 SER C O 1
ATOM 8165 N N . PRO C 1 342 ? 52.50323 -4.86841 11.75637 1.000 25.35502 375 PRO C N 1
ATOM 8166 C CA . PRO C 1 342 ? 52.20311 -6.06499 12.55785 1.000 25.24752 375 PRO C CA 1
ATOM 8167 C C . PRO C 1 342 ? 51.03259 -6.85471 12.01159 1.000 26.19687 375 PRO C C 1
ATOM 8168 O O . PRO C 1 342 ? 51.03069 -8.08763 12.08333 1.000 27.12976 375 PRO C O 1
ATOM 8172 N N . GLU C 1 343 ? 50.04396 -6.15953 11.44825 1.000 26.68360 376 GLU C N 1
ATOM 8173 C CA . GLU C 1 343 ? 48.85311 -6.80756 10.91019 1.000 26.92127 376 GLU C CA 1
ATOM 8174 C C . GLU C 1 343 ? 49.20053 -7.68461 9.71239 1.000 27.30453 376 GLU C C 1
ATOM 8175 O O . GLU C 1 343 ? 48.75357 -8.83557 9.61448 1.000 27.53969 376 GLU C O 1
ATOM 8181 N N . LEU C 1 344 ? 49.99825 -7.15277 8.78259 1.000 24.64984 377 LEU C N 1
ATOM 8182 C CA . LEU C 1 344 ? 50.39067 -7.94305 7.62424 1.000 23.68450 377 LEU C CA 1
ATOM 8183 C C . LEU C 1 344 ? 51.35926 -9.04959 8.01164 1.000 23.38419 377 LEU C C 1
ATOM 8184 O O . LEU C 1 344 ? 51.32548 -10.13794 7.41701 1.000 23.02636 377 LEU C O 1
ATOM 8189 N N . THR C 1 345 ? 52.23160 -8.78577 8.99267 1.000 23.29465 378 THR C N 1
ATOM 8190 C CA . THR C 1 345 ? 53.17161 -9.80555 9.45539 1.000 22.33090 378 THR C CA 1
ATOM 8191 C C . THR C 1 345 ? 52.44102 -11.09459 9.81282 1.000 23.98808 378 THR C C 1
ATOM 8192 O O . THR C 1 345 ? 52.86912 -12.19095 9.43264 1.000 22.56406 378 THR C O 1
ATOM 8196 N N . LYS C 1 346 ? 51.31790 -10.97629 10.51925 1.000 24.01250 379 LYS C N 1
ATOM 8197 C CA . LYS C 1 346 ? 50.53528 -12.12945 10.95356 1.000 25.94995 379 LYS C CA 1
ATOM 8198 C C . LYS C 1 346 ? 49.92987 -12.91521 9.79814 1.000 27.64247 379 LYS C C 1
ATOM 8199 O O . LYS C 1 346 ? 49.46509 -14.04058 10.01897 1.000 27.16048 379 LYS C O 1
ATOM 8205 N N . LYS C 1 347 ? 49.89833 -12.35278 8.59001 1.000 24.34241 380 LYS C N 1
ATOM 8206 C CA . LYS C 1 347 ? 49.35099 -13.04068 7.42644 1.000 23.86403 380 LYS C CA 1
ATOM 8207 C C . LYS C 1 347 ? 50.40718 -13.79651 6.63267 1.000 24.04701 380 LYS C C 1
ATOM 8208 O O . LYS C 1 347 ? 50.07673 -14.40588 5.60822 1.000 25.16005 380 LYS C O 1
ATOM 8214 N N . LEU C 1 348 ? 51.66597 -13.77559 7.07852 1.000 22.29087 381 LEU C N 1
ATOM 8215 C CA . LEU C 1 348 ? 52.71660 -14.57660 6.45564 1.000 21.80987 381 LEU C CA 1
ATOM 8216 C C . LEU C 1 348 ? 52.45069 -16.06522 6.70404 1.000 23.29482 381 LEU C C 1
ATOM 8217 O O . LEU C 1 348 ? 51.60711 -16.42082 7.52977 1.000 23.60066 381 LEU C O 1
ATOM 8222 N N . PRO C 1 349 ? 53.14475 -16.96446 5.99037 1.000 21.77572 382 PRO C N 1
ATOM 8223 C CA . PRO C 1 349 ? 52.76197 -18.38607 6.03412 1.000 22.06602 382 PRO C CA 1
ATOM 8224 C C . PRO C 1 349 ? 52.89177 -18.98167 7.42752 1.000 24.16635 382 PRO C C 1
ATOM 8225 O O . PRO C 1 349 ? 53.83261 -18.68437 8.16840 1.000 23.41285 382 PRO C O 1
ATOM 8229 N N . VAL C 1 350 ? 51.94215 -19.85110 7.77270 1.000 24.07065 383 VAL C N 1
ATOM 8230 C CA . VAL C 1 350 ? 52.01566 -20.61788 9.00784 1.000 23.45559 383 VAL C CA 1
ATOM 8231 C C . VAL C 1 350 ? 52.10809 -22.10876 8.74974 1.000 25.81482 383 VAL C C 1
ATOM 8232 O O . VAL C 1 350 ? 52.20359 -22.88618 9.70489 1.000 25.62221 383 VAL C O 1
ATOM 8236 N N . GLN C 1 351 ? 52.08694 -22.53128 7.48552 1.000 24.83184 384 GLN C N 1
ATOM 8237 C CA . GLN C 1 351 ? 52.24408 -23.93616 7.12771 1.000 26.02783 384 GLN C CA 1
ATOM 8238 C C . GLN C 1 351 ? 52.80056 -24.03250 5.71705 1.000 23.86966 384 GLN C C 1
ATOM 8239 O O . GLN C 1 351 ? 52.75523 -23.07498 4.94454 1.000 26.68321 384 GLN C O 1
ATOM 8245 N N . ASP C 1 352 ? 53.32716 -25.20994 5.38660 1.000 25.28394 385 ASP C N 1
ATOM 8246 C CA . ASP C 1 352 ? 53.96392 -25.45844 4.09696 1.000 24.46554 385 ASP C CA 1
ATOM 8247 C C . ASP C 1 352 ? 53.22056 -26.58717 3.39557 1.000 25.43435 385 ASP C C 1
ATOM 8248 O O . ASP C 1 352 ? 53.29607 -27.74173 3.82837 1.000 26.71972 385 ASP C O 1
ATOM 8253 N N . THR C 1 353 ? 52.52296 -26.26332 2.30481 1.000 24.28142 386 THR C N 1
ATOM 8254 C CA . THR C 1 353 ? 51.78529 -27.26642 1.54587 1.000 25.31590 386 THR C CA 1
ATOM 8255 C C . THR C 1 353 ? 52.54028 -27.76357 0.31525 1.000 25.03561 386 THR C C 1
ATOM 8256 O O . THR C 1 353 ? 51.97452 -28.54648 -0.45674 1.000 23.31807 386 THR C O 1
ATOM 8260 N N . ILE C 1 354 ? 53.79724 -27.33200 0.12865 1.000 22.23083 387 ILE C N 1
ATOM 8261 C CA . ILE C 1 354 ? 54.71489 -27.77955 -0.92859 1.000 23.19278 387 ILE C CA 1
ATOM 8262 C C . ILE C 1 354 ? 54.30885 -27.23995 -2.29593 1.000 23.22846 387 ILE C C 1
ATOM 8263 O O . ILE C 1 354 ? 55.14243 -26.69422 -3.03469 1.000 22.54598 387 ILE C O 1
ATOM 8268 N N . PHE C 1 355 ? 53.04047 -27.41725 -2.64969 1.000 21.56163 388 PHE C N 1
ATOM 8269 C CA . PHE C 1 355 ? 52.43964 -26.79283 -3.81650 1.000 22.70536 388 PHE C CA 1
ATOM 8270 C C . PHE C 1 355 ? 51.57128 -25.62377 -3.38251 1.000 24.53387 388 PHE C C 1
ATOM 8271 O O . PHE C 1 355 ? 51.11364 -25.55416 -2.23837 1.000 25.14263 388 PHE C O 1
ATOM 8279 N N . SER C 1 356 ? 51.33990 -24.70335 -4.31621 1.000 23.17724 389 SER C N 1
ATOM 8280 C CA . SER C 1 356 ? 50.33991 -23.65740 -4.13271 1.000 23.23906 389 SER C CA 1
ATOM 8281 C C . SER C 1 356 ? 49.33792 -23.71778 -5.27553 1.000 25.20420 389 SER C C 1
ATOM 8282 O O . SER C 1 356 ? 49.68291 -24.06589 -6.40807 1.000 24.99182 389 SER C O 1
ATOM 8285 N N . LEU C 1 357 ? 48.08233 -23.38275 -4.96129 1.000 25.51084 390 LEU C N 1
ATOM 8286 C CA . LEU C 1 357 ? 46.97116 -23.55251 -5.87711 1.000 27.47868 390 LEU C CA 1
ATOM 8287 C C . LEU C 1 357 ? 46.52542 -22.20914 -6.44224 1.000 30.88812 390 LEU C C 1
ATOM 8288 O O . LEU C 1 357 ? 46.67832 -21.16964 -5.78562 1.000 29.70871 390 LEU C O 1
ATOM 8293 N N . PRO C 1 358 ? 45.95703 -22.19314 -7.64956 1.000 29.77102 391 PRO C N 1
ATOM 8294 C CA . PRO C 1 358 ? 45.54785 -20.91479 -8.24002 1.000 34.64169 391 PRO C CA 1
ATOM 8295 C C . PRO C 1 358 ? 44.35797 -20.34693 -7.48505 1.000 45.17834 391 PRO C C 1
ATOM 8296 O O . PRO C 1 358 ? 43.39958 -21.06095 -7.18368 1.000 47.19362 391 PRO C O 1
ATOM 8300 N N . THR C 1 359 ? 44.43966 -19.06063 -7.16555 1.000 49.24332 392 THR C N 1
ATOM 8301 C CA . THR C 1 359 ? 43.38180 -18.37432 -6.43381 1.000 58.36622 392 THR C CA 1
ATOM 8302 C C . THR C 1 359 ? 42.14866 -18.14454 -7.29636 1.000 59.04705 392 THR C C 1
ATOM 8303 O O . THR C 1 359 ? 42.24682 -18.03613 -8.51797 1.000 64.24214 392 THR C O 1
#

InterPro domains:
  IPR006045 Cupin 1 [PF00190] (57-199)
  IPR006045 Cupin 1 [PF00190] (237-377)
  IPR006045 Cupin 1 [SM00835] (55-200)
  IPR006045 Cupin 1 [SM00835] (237-379)
  IPR011051 RmlC-like cupin domain superfamily [SSF51182] (21-382)
  IPR014710 RmlC-like jelly roll fold [G3DSA:2.60.120.10] (34-213)
  IPR014710 RmlC-like jelly roll fold [G3DSA:2.60.120.10] (219-394)
  IPR017774 Bicupin, oxalate decarboxylase/oxidase [TIGR03404] (50-384)
  IPR051610 Glucose-6-phosphate isomerase/Oxalate decarboxylase [PTHR35848] (195-380)

GO terms:
  GO:0030288 outer membrane-bounded periplasmic space (C, HDA)

Organism: Synechocystis sp. (strain ATCC 27184 / PCC 6803 / Kazusa) (NCBI:txid1111708)

Foldseek 3Di:
DDDPVRFPFPPPHFDQWFQQVPFDWDDDDFKIKDWAFCVHRVVRFFKIKMKMKGAAQKKQAKWAAQVWKKKKAWQAAKKWKWWADPVQAIAIDMAHHQKMFIHHRGIIMMMGGHDDGMIIMMIMIRGRVDDLVPIGAPLQVLLPDPLVVVCVVVVHDSVVSVPGDNHHNRMDNPDDGDDDSVPPDDPDDTHHDDQDRMGRFVPDDFPADDPHWGKTKDFCVNRVNNVFKIKMKTKAAAFKKQAKKFFQPWKKKKAWQAAKKWKKKADPPSHIHIDIHHHGMMGIHPHPIIMMMHRNDNGMTMMMMMIRGRDTGMDGPLNVLLPDDLVVQCVVVVDDSVVSVVRHNDPNSMDHHDDD/DADPVRFPFPPPHFDQWDQQVPFDWDDADFKIKDWAFCVHRVVRFFKIKMKMKGFAQKKQAKWAAQVWKKKKAWQAAKKWKWWADPVQAIDIDIAHHQKMFIHHHGIIMMMHGRDPGMIIMMIMIRGRPDDLVPIGAPLQVLLPDPLVVVCVVVVHDSVVSVVGDNHHNRMDNPDDGDDDSVPPDDPDDTHHDDQDRMGRQVPDDFPADDPRWGKTKDFCVNRVNNVFKIKMKTKAAAQKKQFKKFFQPWKKKKAWQAAKKKKKWADPPSHIHIDMHHHGMMGIHPHPIIMMMTRNDNGMTMMMMMIRGRDTGMDGPLNVLLPDDLVVQCVVVVDDSVVSVVRHNDDNSMDHHDDD/DADPVRFDFPPPHFDQWDQQVPFDWDDDDFKIKDKAFCVHRVVRFFKIKMKMKGAAQKKQAKWAALVWKKKKAWAAAKKWKWWADPVQAIDIDMAHHQKMFIHHRGIIMMMHGHDDGMIIMMIMIRGRVDDLVPIGAPLQVLLPDPLVVVCVVVVHDSVVSVVGDNHHNRMDNPDDRDDDRVPPDDPDDTHHDDQDRMGRQVPDDFPADDPRWGKTKDFCVNRVNNVFKIKMKTKAAAFKKQAKKFAQPWKKKKAWQAAKKWKKWADPPSHIHIDIHHHGMMGIHDHPIIMMMTRNDNGMTMMMMMIRGRDGGMDGPLNVLLPDDLVVQCVVVVDDSVVSVVRHNDPNSMDHHD

Secondary structure (DSSP, 8-state):
---SS---TTTTS--SEE-GGGSPPEEETTEEEEEESTTTSTT--S-EEEEEEE-TT-EEEEEE-TT--EEEEEEESEEEEEEE-TTS-EEEEEEETTEEEEE-TT-EEEEEEESSSPEEEEEEESSTT--GGG-EEHHHHHHTS-HHHHHHHHT--HHHHTTS-SS---EE--SPPP--GGG---SS--PBP-S--EEESTTSPPSEEETTEEEEEE-TTT-TTSTT-EEEEEEE-TT-EEEEEE-SS--EEEEEEES-EEEEEE-STT-EEEEEE-TT-EEEE-TT-EEEEE--SSS-EEEEEEESSSS---EEHHHHHHTS-HHHHHHHHT--HHHHTTS-SS--SEE-PPP-/---SS---TTTTS--SEE-GGGSPPEEETTEEEEEESTTT-TT--S-EEEEEEE-TT-EEEEEE-TT--EEEEEEESEEEEEEE-TTS-EEEEEEETTEEEEE-TT-EEEEEE--SS-EEEEEEESSTT--GGGSEEHHHHHHTS-HHHHHHHHT--HHHHTTS-SS---EE--SPPP--GGG---SS--PBP-S--EEESTTSPPSEEETTEEEEEESTTT-TTSTT-EEEEEEE-TT-EEEEEE-SS--EEEEEEES-EEEEEE-STT-EEEEEE-TT-EEEE-TT-EEEEE--SSS-EEEEEEESSSS---EEHHHHHHTS-HHHHHHHHT--HHHHTTS-SS--SEE-----/---SS---TTTTS--SEE-GGGSPPEEETTEEEEEESTTT-TT--S-EEEEEEE-TT-EEEEEE-TT--EEEEEEESEEEEEEE-TTS-EEEEEEETTEEEEE-TT-EEEEEEESSSPEEEEEEESSTT--GGGSEEHHHHHHTS-HHHHHHHHT--HHHHTTS-SS---EE--SPPP--GGG---SS--PBP-S--EEESTTSPPSEEETTEEEEEE-TTT-TTSTT-EEEEEEE-TT-EEEEEE-SS--EEEEEEES-EEEEEE-STT-EEEEEE-TT-EEEE-TT-EEEEE--SSS-EEEEEEESSSS---EEHHHHHHTS-HHHHHHHHT--HHHHTTS-SS--SEE---

Radius of gyration: 32.39 Å; Cα contacts (8 Å, |Δi|>4): 3192; chains: 3; bounding box: 83×74×76 Å

Solvent-accessible surface area: 36631 Å² total

Sequence (1066 aa):
WWRSLSNVVWGKDLPAFTYAFSKTPLVLYDGGTTKQVGTYNFPVSKGMAGVYMSLEEPGAIRELHWHANAAEWAYVMEGRTRITLTSPEGKVEIADVDKGGLWYFPRGWGHSIEGIGPDTAKFLLVFNDGTFSEGATFSVTDWLSHTPIAWVEENLGWTAAQVAQLPKKQVYISSYGPASGPLASSATPQGQTAKIEVPHTHNLLGQQPLVSLGGNELRLASAKEFPGSFNMTGALIHLEPGAMRQLHWHPNADEWQYVLDGEMDLTVFASEGKASVSRLQQGDVGYVPKGYGHAIRNSSQKPLDIVVVFNDGDYQSIDLSTWLASNPSSVLGNTFQISPELTKKLPVQDTIFSLPTQPWRSLSNVVWGKDLPAFTYAFSKTPLVLYDGGTTKQVGTYNFPVSKGMAGVYMSLEPGAIRELHWHANAAEWAYVMEGRTRITLTSPEGKVEIADVDKGGLWYFPRGWGHSIEGIGPDTAKFLLVFNDGTFSEGATFSVTDWLSHTPIAWVEENLGWTAAQVAQLPKKQVYISSYGPASGPLASATPQGQTAKIEVPHTHNLLGQQPLVSLGGNELRLASAKEFPGSFNMTGALIHLEPGAMRQLHWHPNADEWQYVLDGEMDLTVFASEGKASVSRLQQGDVGYVPKGYGHAIRNSSQKPLDIVVVFNDGDYQSIDDLSTWLASNPSSVLGNTFQISPELTKKLPVQDTIFSLPTQPWWRSLSNNVVWGKDLPAFTYAFSKTPLVLYDGGTTKQVGTYNFPVSKGMAGVYMSLEPGAIRELHWHANAAEWAYVMEGRTRITLTSPEGKVEIADVDKGGLWYFPRGWGHSIEGIGPDTAKFLLVFNDDGTFSEGATFSVTDWLSHTPIAWVEEENLGWTAAQVAQLPKKQVYISSYGPASGPLASATPQGQTAKIEVPHTHNLLGQQPLVSSLGGNELRLASAKEFPGSFNMTGALIHLEPGAMRQLHWHPNADEWQYVLDGEMDLTVFASEGKASVSRLQQGDVGYVPKGYGHAIRNSSQKPLDIVVVFNDGDYQSIDLSTWLASNPSSVLGNTFQISPELTKKLPVQDTIFSLPT

Nearest PDB structures (foldseek):
  9gof-assembly1_C  TM=1.002E+00  e=1.654E-77  Synechocystis
  2uy9-assembly1_A  TM=9.517E-01  e=6.538E-45  Bacillus subtilis
  4met-assembly1_A  TM=9.537E-01  e=9.620E-45  Bacillus subtilis subsp. subtilis str. 168
  2uya-assembly1_A  TM=9.506E-01  e=1.017E-44  Bacillus subtilis
  5vg3-assembly1_A  TM=9.499E-01  e=1.866E-44  Bacillus subtilis